Protein AF-A0A7I9WUH5-F1 (afdb_monomer_lite)

Sequence (1258 aa):
MVVGDHEMALTVVAGGPLITVEAGHSVYRIVRGDGGLVRAESQCVVAKVLVSVGDEVRPGEVLLIAEAMKMESSVVAPAAGRITEIVCPAGTLVGAGDPIIRMEALDQAAAGVATQLSFTDLAAHQPDSADTDRDTLVRLILGQDLDDDAAAKAIARIDALPFDAGLQVLRAAADRMALFADHDDADTGTKRRSPRPDLLLLALRSPDRLDELAPGHFPAQIRSVLAYYGVTEVSQSPELTDALYHVWRAESRMDRVAQVSALVLQSWLEPDHDTVDSTELVEVVDAVITAAELGYPGVADLGRAVRHRLVEHPAIRELRSADERYAATLLAGEQADVTGLLHLPAPLDRWLAAHAVDQGPEAVAALEALLRRTHRHHALGRCAALPLTGITGVTSTRRDNGNTVVMVAVAGTADRLGDVLSAAAGSVETTGVVDIDVFVGGNGAPDATALESTIRRVFTDVAGRCDHLTLVITWWEGGRFTGAPRHLTVTGSHGDLAVATRHGGMHPAAAERLELWRFDNFALSGLPAPDGVHLLHATARENRNDQRLIAILEVFDLDPAHLTGQLSEAAIAIRQARAALPDPSVSLSNRIVIHAEPTWTLTDSELQKLIAELLPLTRGLGLEKVIGRVVTHDPDTGERSDEVLHITTPARVGVMVGRTKPSHNTIRPMSEYRRRVVTLQRRGLVYPYEIVELLVGTGATHTELPVGDFVEYDFTDEGFAAVERPRGQNTARVVTGVIDSRPAGSTATIRRVLIMNEPSRDLASLAEPECRRIIAALDLAAELGIPAEWYAVSSGARIAMDSGTENLDATAAVLRRIIEFTQAGGEINVVVVGVNVGAQSYFDAEATMLMHTSGVLIMVGRSAMVLTGKQALEFSGGVAAEDNTGIGGYARIAGPNGQAQFWVADVESACAVLFRHYESSLPHGAWRPTTDPVDRDITPYPHRNSGNGTAFATVGEIFSAAHNPDRKRPFDIRSVLSAVRDQDAPPLERWTAWQDAENVVAWDTRLGGFAVSLVGIESRNLRRRLPRPANGPDSWTAGTLFPQSSKKLARVINGASGRRPLVILANLSGFDGSPESMSKLQLEYGAEIGRAIVNYRGPIVFTVISRYHGGAYVVFSKALNPHLEVAAVEGSRASVIGGAPAAAVVFTREVRARVKQHPAVLELQSRLTAAPADEQPVLTHQLHELTAAVTTEVQAAVAQEFDDIHTVERALEVGSIDHIVTPTDLRPYLIGAVSRGLENTSTMTGTEYPLTEGLRHA

InterPro domains:
  IPR000089 Biotin/lipoyl attachment [PF00364] (42-103)
  IPR000089 Biotin/lipoyl attachment [PS50968] (29-104)
  IPR011053 Single hybrid motif [SSF51230] (29-104)
  IPR011763 Acetyl-coenzyme A carboxyltransferase, C-terminal [PS50989] (933-1240)
  IPR029045 ClpP/crotonase-like domain superfamily [SSF52096] (684-906)
  IPR029045 ClpP/crotonase-like domain superfamily [SSF52096] (931-1238)
  IPR034733 Acetyl-coenzyme A carboxylase carboxyl transferase subunit beta [PF01039] (767-1230)
  IPR051047 Acyl-CoA Carboxylase Beta Subunit [PTHR43842] (709-1233)

Radius of gyration: 40.49 Å; chains: 1; bounding box: 134×78×103 Å

Secondary structure (DSSP, 8-state):
-EETTEE--EEEEEETTEEEEEETTEEEEEE----SEEE-SSSEEEEEE---TT-EE-TT-EEEEEEETTEEEEEE-SSSEEEEEE-S-TT-EE-TT-EEEEEEES------------GGGG---PPP-HHHHHHHHHHHHTT----HHHHHHHHHTGGGS-HHHHHHHHHHHHHHHHHTS-EEETTTTEEE---HHHHHHHHHH-GGGHHHHS-TTHHHHHHHHHHTTT--S-SS-HHHHHHHHHHHHGGGGHHHHHHHHHHHHHHTTSGGGS----TTHHHHHHHHHHHHTTT-HHHHHHHHHHHIIIIIHHHHHHHHHHHHHHHHHHHSSSS--HHHHHS-SS--HHHHHHHHTS-SHHHHHHHHHHHHHHTTTS-B---EE---SSSEEEEEEEEETTEEEEEEEEEEEGGGHHHHHHHHHHT---SSEEEEEEEEESS----HHHHHHHHHHHHHHHHHHSSEEEEEEEEEESSTTTPEEEEEEEEEETTEEEEE-TTTT--HHHHHHTTGGGGTTEEEEEE---TTEEEEEEEESS-TT-EEEEEEEEES---HHHHHHHHHHHHHHHHHHHHTSS-TTSB-SEEEEEEEEEE----HHHHHHHHHHHHHHHTTS-EEEEEEEEEEE-TTT--EEEEEEEEE--TTT--EEEEE----SPPPPPPHHHHHHHHHHHTT---HHHHHHHHHT-TTS---SPPEEEEEEEEETTEEEE----TT--SSSEEEEEEEE--TT----EEEEEEEE-TTTTTS-B-HHHHHHHHHHHHHHHHHT--EEEEEEE--B--BTTB-HHHHHHHHHHHHHHHHHHHTT--EEEEEEEEEETHHHHHHHHHHTSTT----EEEETT-EEESS-HHHHHHTT----SSHHHHHBIIIIITTTTS-SEEESSHHHHHHHHHHHHHHHSSTT-B---SS-TT--STTSBP---SS----SBHHHHT-TTT-TTS-S---HHHHHHHHS-TTS--EES-TT-TT-TTEEEEEEEETTEEEEEEEE--SPEEPPSS--TTS-SEE-TTEE-HHHHHHHHHHHHHHTTTS-EEEEEEE-EE--SHHHHHTTHHHHHHHHHHHHHH--S-EEEEEEEEEEHHHHTTS-TTT-TTEEEEEETT-EEESS-HHHIIIIISHHHHHHHHHT-HHHHHHHHHHHHS-TTTHHHHHHHHHHHHHHHHHHHHHHHHHHHHHHS-HHHHHHTTS-SEEE-TTTHHHHHHHHHHHHHHHHHHHHT-----TTHHHH-

Foldseek 3Di:
DDDPNDDWDWDWDCPDQWTWIDTPLDTDTRGNPCQQFQFAQFWWFFQAAPDDQFDWFAFQQFGTWTFFLNDIDTRGRNHTWGWHDQPHHGGDTHGHGHTGTGTHHPPDDDPDPDPPDDCVVVDDDDPDDLVQLLVLLLCLLLQHDDDPVSVVVSLVCLLVHDPVSLLVSLLSLLLLLQLQAFDQDPVPRDRFRPPSVQLLVCLAVPVVCSCVFDDPVNVVSVCVQLVSLVCNGSDHDPSSVVSSVSSVNSVVVNVVSLVSLLSNLVSLLDDPNQDDDDPCLVVSLVSQLVSCVPPPVSSNLSSLLSCCRHPVVVVLVVLLVVLLVVQVVQLPDPQRDLVVLLLGFHLCLLVLLQLLQDDDPSVLSSQVSNVCNLQVVWDKADKDWDPDDSKTKIWIWTDDPNDIEIEIEIGHALVCVLVRLLRQLVPDPAAEHYEYEYRHHDEDDHDPVVVVVSCLVRCLVVQLRYQKYWYKYWDWYDDPFQIDIFIWIWIGHNSDIDTDPQQQRDDPSVCVLLVVVLLVQWDWHWDRFTRQWTWIWTAGPVHRLQIEIEIEGEGSDPDLSSVLSRLLRSLSRLSVVLVPDPDSLSHQAYEYEYEYPDADPDDPVSVVVSCVVCVSSNPPSNHAWYKYFHWYADPVPRDIATKIWIWGQQPPPGIDIDIDHDDPHRDDGQDPLNVLQSSQVVVLFHAPVVLVCQQQVPPVDDALFFHWDKWWWAQDPVGTGTDDDDPPPDPAQWTKTWIWTDHPPDPDTQIEIEIEGGCSPQFRAAALRSLVVLLVSLVVCVVVVHAYEYADIYPYHDDDPPDDCNSVVSLVVSLVSLLVQLVVVHAYAYEQSAEAEASRLSSLCSRQPDLQHQYAYEYEALYFYYHDFQVRCSNSSHDHDPGRCCHGNCNNPCLQAQVHFYYDHDPSVVSVLVVLVCLLQPAEFQFDDAPAALLFFLFQQAFDPDPPFDPDGGPVLCVDCVNQVQLQGFGAFVSVLCSQFGVVKDWDWTSCRHAPQNQKTWTFIHALRFTETEIEGGRDWAQHRPDDDPQDDRTRHGQEDAQSNLQVLLSSLSSCARGHEYEYAGPHQAYDPTPVRVVSVSVVSLVSLLVSQLRGHFAYEYEHEAEAEQRNLNSQFCVSDVRYAYEYEPSHFYYPHALLCCLVPVVVVVLVVVLCVDPVLVVLVVVLVVDDPVCNVVSVVVSVVSSVVSSVVSSVVSRVVRRVCGGVVVCCVVVRHPYYDYSSCVSSVVLVSNLVRSVVSCVVPVHDDPSPPSVVRD

Organism: NCBI:txid182220

Structure (mmCIF, N/CA/C/O backbone):
data_AF-A0A7I9WUH5-F1
#
_entry.id   AF-A0A7I9WUH5-F1
#
loop_
_atom_site.group_PDB
_atom_site.id
_atom_site.type_symbol
_atom_site.label_atom_id
_atom_site.label_alt_id
_atom_site.label_comp_id
_atom_site.label_asym_id
_atom_site.label_entity_id
_atom_site.label_seq_id
_atom_site.pdbx_PDB_ins_code
_atom_site.Cartn_x
_atom_site.Cartn_y
_atom_site.Cartn_z
_atom_site.occupancy
_atom_site.B_iso_or_equiv
_atom_site.auth_seq_id
_atom_site.auth_comp_id
_atom_site.auth_asym_id
_atom_site.auth_atom_id
_atom_site.pdbx_PDB_model_num
ATOM 1 N N . MET A 1 1 ? 34.876 -1.806 38.752 1.00 54.66 1 MET A N 1
ATOM 2 C CA . MET A 1 1 ? 36.238 -2.321 39.032 1.00 54.66 1 MET A CA 1
ATOM 3 C C . MET A 1 1 ? 37.199 -1.143 39.081 1.00 54.66 1 MET A C 1
ATOM 5 O O . MET A 1 1 ? 37.068 -0.260 38.247 1.00 54.66 1 MET A O 1
ATOM 9 N N . VAL A 1 2 ? 38.143 -1.113 40.024 1.00 51.56 2 VAL A N 1
ATOM 10 C CA . VAL A 1 2 ? 39.192 -0.076 40.079 1.00 51.56 2 VAL A CA 1
ATOM 11 C C . VAL A 1 2 ? 40.498 -0.682 39.572 1.00 51.56 2 VAL A C 1
ATOM 13 O O . VAL A 1 2 ? 40.946 -1.695 40.110 1.00 51.56 2 VAL A O 1
ATOM 16 N N . VAL A 1 3 ? 41.094 -0.092 38.533 1.00 51.62 3 VAL A N 1
ATOM 17 C CA . VAL A 1 3 ? 42.412 -0.489 38.007 1.00 51.62 3 VAL A CA 1
ATOM 18 C C . VAL A 1 3 ? 43.337 0.722 38.080 1.00 51.62 3 VAL A C 1
ATOM 20 O O . VAL A 1 3 ? 43.193 1.667 37.308 1.00 51.62 3 VAL A O 1
ATOM 23 N N . GLY A 1 4 ? 44.283 0.711 39.022 1.00 66.88 4 GLY A N 1
ATOM 24 C CA . GLY A 1 4 ? 45.087 1.901 39.327 1.00 66.88 4 GLY A CA 1
ATOM 25 C C . GLY A 1 4 ? 44.221 3.009 39.939 1.00 66.88 4 GLY A C 1
ATOM 26 O O . GLY A 1 4 ? 43.481 2.737 40.878 1.00 66.88 4 GLY A O 1
ATOM 27 N N . ASP A 1 5 ? 44.289 4.222 39.380 1.00 48.88 5 ASP A N 1
ATOM 28 C CA . ASP A 1 5 ? 43.514 5.397 39.822 1.00 48.88 5 ASP A CA 1
ATOM 29 C C . ASP A 1 5 ? 42.201 5.600 39.029 1.00 48.88 5 ASP A C 1
ATOM 31 O O . ASP A 1 5 ? 41.544 6.633 39.158 1.00 48.88 5 ASP A O 1
ATOM 35 N N . HIS A 1 6 ? 41.810 4.636 38.185 1.00 47.44 6 HIS A N 1
ATOM 36 C CA . HIS A 1 6 ? 40.632 4.737 37.320 1.00 47.44 6 HIS A CA 1
ATOM 37 C C . HIS A 1 6 ? 39.526 3.763 37.743 1.00 47.44 6 HIS A C 1
ATOM 39 O O . HIS A 1 6 ? 39.733 2.547 37.820 1.00 47.44 6 HIS A O 1
ATOM 45 N N . GLU A 1 7 ? 38.327 4.301 37.969 1.00 56.72 7 GLU A N 1
ATOM 46 C CA . GLU A 1 7 ? 37.100 3.512 38.050 1.00 56.72 7 GLU A CA 1
ATOM 47 C C . GLU A 1 7 ? 36.633 3.131 36.643 1.00 56.72 7 GLU A C 1
ATOM 49 O O . GLU A 1 7 ? 36.433 3.983 35.781 1.00 56.72 7 GLU A O 1
ATOM 54 N N . MET A 1 8 ? 36.456 1.831 36.414 1.00 57.44 8 MET A N 1
ATOM 55 C CA . MET A 1 8 ? 35.936 1.278 35.168 1.00 57.44 8 MET A CA 1
ATOM 56 C C . MET A 1 8 ? 34.658 0.483 35.446 1.00 57.44 8 MET A C 1
ATOM 58 O O . MET A 1 8 ? 34.646 -0.438 36.278 1.00 57.44 8 MET A O 1
ATOM 62 N N . ALA A 1 9 ? 33.587 0.829 34.731 1.00 59.41 9 ALA A N 1
ATOM 63 C CA . ALA A 1 9 ? 32.375 0.023 34.671 1.00 59.41 9 ALA A CA 1
ATOM 64 C C . ALA A 1 9 ? 32.670 -1.283 33.922 1.00 59.41 9 ALA A C 1
ATOM 66 O O . ALA A 1 9 ? 33.422 -1.297 32.944 1.00 59.41 9 ALA A O 1
ATOM 67 N N . LEU A 1 10 ? 32.123 -2.384 34.431 1.00 60.62 10 LEU A N 1
ATOM 68 C CA . LEU A 1 10 ? 32.412 -3.725 33.944 1.00 60.62 10 LEU A CA 1
ATOM 69 C C . LEU A 1 10 ? 31.088 -4.466 33.776 1.00 60.62 10 LEU A C 1
ATOM 71 O O . LEU A 1 10 ? 30.422 -4.751 34.772 1.00 60.62 10 LEU A O 1
ATOM 75 N N . THR A 1 11 ? 30.695 -4.738 32.533 1.00 61.84 11 THR A N 1
ATOM 76 C CA . THR A 1 11 ? 29.447 -5.449 32.222 1.00 61.84 11 THR A CA 1
ATOM 77 C C . THR A 1 11 ? 29.788 -6.895 31.899 1.00 61.84 11 THR A C 1
ATOM 79 O O . THR A 1 11 ? 30.547 -7.171 30.971 1.00 61.84 11 THR A O 1
ATOM 82 N N . VAL A 1 12 ? 29.251 -7.835 32.676 1.00 61.47 12 VAL A N 1
ATOM 83 C CA . VAL A 1 12 ? 29.477 -9.271 32.474 1.00 61.47 12 VAL A CA 1
ATOM 84 C C . VAL A 1 12 ? 28.164 -9.915 32.060 1.00 61.47 12 VAL A C 1
ATOM 86 O O . VAL A 1 12 ? 27.266 -10.076 32.879 1.00 61.47 12 VAL A O 1
ATOM 89 N N . VAL A 1 13 ? 28.061 -10.306 30.792 1.00 56.72 13 VAL A N 1
ATOM 90 C CA . VAL A 1 13 ? 26.895 -11.011 30.250 1.00 56.72 13 VAL A CA 1
ATOM 91 C C . VAL A 1 13 ? 27.239 -12.487 30.105 1.00 56.72 13 VAL A C 1
ATOM 93 O O . VAL A 1 13 ? 28.070 -12.879 29.279 1.00 56.72 13 VAL A O 1
ATOM 96 N N . ALA A 1 14 ? 26.600 -13.325 30.919 1.00 52.19 14 ALA A N 1
ATOM 97 C CA . ALA A 1 14 ? 26.744 -14.773 30.850 1.00 52.19 14 ALA A CA 1
ATOM 98 C C . ALA A 1 14 ? 25.722 -15.364 29.859 1.00 52.19 14 ALA A C 1
ATOM 100 O O . ALA A 1 14 ? 24.597 -15.686 30.223 1.00 52.19 14 ALA A O 1
ATOM 101 N N . GLY A 1 15 ? 26.124 -15.530 28.596 1.00 44.28 15 GLY A N 1
ATOM 102 C CA . GLY A 1 15 ? 25.321 -16.134 27.526 1.00 44.28 15 GLY A CA 1
ATOM 103 C C . GLY A 1 15 ? 25.673 -17.607 27.298 1.00 44.28 15 GLY A C 1
ATOM 104 O O . GLY A 1 15 ? 26.230 -17.975 26.261 1.00 44.28 15 GLY A O 1
ATOM 105 N N . GLY A 1 16 ? 25.396 -18.472 28.275 1.00 55.44 16 GLY A N 1
ATOM 106 C CA . GLY A 1 16 ? 25.737 -19.897 28.189 1.00 55.44 16 GLY A CA 1
ATOM 107 C C . GLY A 1 16 ? 27.259 -20.144 28.235 1.00 55.44 16 GLY A C 1
ATOM 108 O O . GLY A 1 16 ? 27.885 -19.792 29.235 1.00 55.44 16 GLY A O 1
ATOM 109 N N . PRO A 1 17 ? 27.887 -20.783 27.221 1.00 45.41 17 PRO A N 1
ATOM 110 C CA . PRO A 1 17 ? 29.334 -21.008 27.214 1.00 45.41 17 PRO A CA 1
ATOM 111 C C . PRO A 1 17 ? 30.126 -19.728 26.924 1.00 45.41 17 PRO A C 1
ATOM 113 O O . PRO A 1 17 ? 31.310 -19.676 27.220 1.00 45.41 17 PRO A O 1
ATOM 116 N N . LEU A 1 18 ? 29.506 -18.685 26.374 1.00 47.16 18 LEU A N 1
ATOM 117 C CA . LEU A 1 18 ? 30.168 -17.412 26.123 1.00 47.16 18 LEU A CA 1
ATOM 118 C C . LEU A 1 18 ? 29.898 -16.463 27.294 1.00 47.16 18 LEU A C 1
ATOM 120 O O . LEU A 1 18 ? 28.767 -16.031 27.504 1.00 47.16 18 LEU A O 1
ATOM 124 N N . ILE A 1 19 ? 30.940 -16.115 28.040 1.00 63.78 19 ILE A N 1
ATOM 125 C CA . ILE A 1 19 ? 30.912 -14.986 28.967 1.00 63.78 19 ILE A CA 1
ATOM 126 C C . ILE A 1 19 ? 31.493 -13.796 28.214 1.00 63.78 19 ILE A C 1
ATOM 128 O O . ILE A 1 19 ? 32.671 -13.789 27.856 1.00 63.78 19 ILE A O 1
ATOM 132 N N . THR A 1 20 ? 30.662 -12.795 27.955 1.00 61.69 20 THR A N 1
ATOM 133 C CA . THR A 1 20 ? 31.127 -11.531 27.386 1.00 61.69 20 THR A CA 1
ATOM 134 C C . THR A 1 20 ? 31.393 -10.573 28.532 1.00 61.69 20 THR A C 1
ATOM 136 O O . THR A 1 20 ? 30.508 -10.313 29.342 1.00 61.69 20 THR A O 1
ATOM 139 N N . VAL A 1 21 ? 32.630 -10.101 28.624 1.00 68.50 21 VAL A N 1
ATOM 140 C CA . VAL A 1 21 ? 33.091 -9.159 29.637 1.00 68.50 21 VAL A CA 1
ATOM 141 C C . VAL A 1 21 ? 33.465 -7.870 28.925 1.00 68.50 21 VAL A C 1
ATOM 143 O O . VAL A 1 21 ? 34.431 -7.829 28.168 1.00 68.50 21 VAL A O 1
ATOM 146 N N . GLU A 1 22 ? 32.693 -6.823 29.152 1.00 63.91 22 GLU A N 1
ATOM 147 C CA . GLU A 1 22 ? 32.955 -5.486 28.640 1.00 63.91 22 GLU A CA 1
ATOM 148 C C . GLU A 1 22 ? 33.648 -4.666 29.729 1.00 63.91 22 GLU A C 1
ATOM 150 O O . GLU A 1 22 ? 33.147 -4.570 30.851 1.00 63.91 22 GLU A O 1
ATOM 155 N N . ALA A 1 23 ? 34.815 -4.103 29.416 1.00 67.81 23 ALA A N 1
ATOM 156 C CA . ALA A 1 23 ? 35.558 -3.222 30.311 1.00 67.81 23 ALA A CA 1
ATOM 157 C C . ALA A 1 23 ? 36.027 -1.987 29.527 1.00 67.81 23 ALA A C 1
ATOM 159 O O . ALA A 1 23 ? 36.982 -2.059 28.749 1.00 67.81 23 ALA A O 1
ATOM 160 N N . GLY A 1 24 ? 35.348 -0.851 29.715 1.00 68.88 24 GLY A N 1
ATOM 161 C CA . GLY A 1 24 ? 35.562 0.339 28.881 1.00 68.88 24 GLY A CA 1
ATOM 162 C C . GLY A 1 24 ? 35.265 0.047 27.402 1.00 68.88 24 GLY A C 1
ATOM 163 O O . GLY A 1 24 ? 34.221 -0.506 27.092 1.00 68.88 24 GLY A O 1
ATOM 164 N N . HIS A 1 25 ? 36.202 0.356 26.499 1.00 49.56 25 HIS A N 1
ATOM 165 C CA . HIS A 1 25 ? 36.072 0.142 25.042 1.00 49.56 25 HIS A CA 1
ATOM 166 C C . HIS A 1 25 ? 36.526 -1.251 24.560 1.00 49.56 25 HIS A C 1
ATOM 168 O O . HIS A 1 25 ? 36.780 -1.458 23.375 1.00 49.56 25 HIS A O 1
ATOM 174 N N . SER A 1 26 ? 36.746 -2.201 25.473 1.00 51.88 26 SER A N 1
ATOM 175 C CA . SER A 1 26 ? 37.268 -3.532 25.142 1.00 51.88 26 SER A CA 1
ATOM 176 C C . SER A 1 26 ? 36.263 -4.618 25.500 1.00 51.88 26 SER A C 1
ATOM 178 O O . SER A 1 26 ? 35.879 -4.775 26.659 1.00 51.88 26 SER A O 1
ATOM 180 N N . VAL A 1 27 ? 35.874 -5.399 24.490 1.00 53.94 27 VAL A N 1
ATOM 181 C CA . VAL A 1 27 ? 35.006 -6.568 24.648 1.00 53.94 27 VAL A CA 1
ATOM 182 C C . VAL A 1 27 ? 35.868 -7.820 24.713 1.00 53.94 27 VAL A C 1
ATOM 184 O O . VAL A 1 27 ? 36.465 -8.249 23.724 1.00 53.94 27 VAL A O 1
ATOM 187 N N . TYR A 1 28 ? 35.896 -8.445 25.881 1.00 62.16 28 TYR A N 1
ATOM 188 C CA . TYR A 1 28 ? 36.542 -9.727 26.094 1.00 62.16 28 TYR A CA 1
ATOM 189 C C . TYR A 1 28 ? 35.503 -10.835 25.976 1.00 62.16 28 TYR A C 1
ATOM 191 O O . TYR A 1 28 ? 34.561 -10.936 26.760 1.00 62.16 28 TYR A O 1
ATOM 199 N N . ARG A 1 29 ? 35.678 -11.697 24.978 1.00 57.31 29 ARG A N 1
ATOM 200 C CA . ARG A 1 29 ? 34.867 -12.903 24.806 1.00 57.31 29 ARG A CA 1
ATOM 201 C C . ARG A 1 29 ? 35.571 -14.067 25.480 1.00 57.31 29 ARG A C 1
ATOM 203 O O . ARG A 1 29 ? 36.516 -14.630 24.934 1.00 57.31 29 ARG A O 1
ATOM 210 N N . ILE A 1 30 ? 35.113 -14.417 26.672 1.00 60.00 30 ILE A N 1
ATOM 211 C CA . ILE A 1 30 ? 35.588 -15.583 27.405 1.00 60.00 30 ILE A CA 1
ATOM 212 C C . ILE A 1 30 ? 34.677 -16.748 27.032 1.00 60.00 30 ILE A C 1
ATOM 214 O O . ILE A 1 30 ? 33.579 -16.907 27.560 1.00 60.00 30 ILE A O 1
ATOM 218 N N . VAL A 1 31 ? 35.130 -17.568 26.091 1.00 50.91 31 VAL A N 1
ATOM 219 C CA . VAL A 1 31 ? 34.453 -18.821 25.760 1.00 50.91 31 VAL A CA 1
ATOM 220 C C . VAL A 1 31 ? 34.850 -19.846 26.822 1.00 50.91 31 VAL A C 1
ATOM 222 O O . VAL A 1 31 ? 36.009 -20.254 26.896 1.00 50.91 31 VAL A O 1
ATOM 225 N N . ARG A 1 32 ? 33.906 -20.271 27.667 1.00 55.53 32 ARG A N 1
ATOM 226 C CA . ARG A 1 32 ? 34.007 -21.553 28.371 1.00 55.53 32 ARG A CA 1
ATOM 227 C C . ARG A 1 32 ? 34.151 -22.602 27.276 1.00 55.53 32 ARG A C 1
ATOM 229 O O . ARG A 1 32 ? 33.220 -22.751 26.488 1.00 55.53 32 ARG A O 1
ATOM 236 N N . GLY A 1 33 ? 35.321 -23.244 27.195 1.00 50.28 33 GLY A N 1
ATOM 237 C CA . GLY A 1 33 ? 35.629 -24.228 26.153 1.00 50.28 33 GLY A CA 1
ATOM 238 C C . GLY A 1 33 ? 34.438 -25.152 25.920 1.00 50.28 33 GLY A C 1
ATOM 239 O O . GLY A 1 33 ? 33.832 -25.576 26.905 1.00 50.28 33 GLY A O 1
ATOM 240 N N . ASP A 1 34 ? 34.078 -25.349 24.644 1.00 50.41 34 ASP A N 1
ATOM 241 C CA . ASP A 1 34 ? 32.833 -25.964 24.166 1.00 50.41 34 ASP A CA 1
ATOM 242 C C . ASP A 1 34 ? 32.363 -27.081 25.096 1.00 50.41 34 ASP A C 1
ATOM 244 O O . ASP A 1 34 ? 32.824 -28.215 24.985 1.00 50.41 34 ASP A O 1
ATOM 248 N N . GLY A 1 35 ? 31.474 -26.745 26.040 1.00 55.44 35 GLY A N 1
ATOM 249 C CA . GLY A 1 35 ? 30.970 -27.631 27.100 1.00 55.44 35 GLY A CA 1
ATOM 250 C C . GLY A 1 35 ? 30.028 -28.706 26.555 1.00 55.44 35 GLY A C 1
ATOM 251 O O . GLY A 1 35 ? 28.879 -28.797 26.984 1.00 55.44 35 GLY A O 1
ATOM 252 N N . GLY A 1 36 ? 30.513 -29.400 25.526 1.00 68.19 36 GLY A N 1
ATOM 253 C CA . GLY A 1 36 ? 29.871 -30.323 24.611 1.00 68.19 36 GLY A CA 1
ATOM 254 C C . GLY A 1 36 ? 28.529 -29.870 24.057 1.00 68.19 36 GLY A C 1
ATOM 255 O O . GLY A 1 36 ? 27.652 -30.689 23.846 1.00 68.19 36 GLY A O 1
ATOM 256 N N . LEU A 1 37 ? 28.319 -28.581 23.799 1.00 79.69 37 LEU A N 1
ATOM 257 C CA . LEU A 1 37 ? 27.073 -28.121 23.185 1.00 79.69 37 LEU A CA 1
ATOM 258 C C . LEU A 1 37 ? 27.170 -28.189 21.654 1.00 79.69 37 LEU A C 1
ATOM 260 O O . LEU A 1 37 ? 27.906 -27.418 21.042 1.00 79.69 37 LEU A O 1
ATOM 264 N N . VAL A 1 38 ? 26.408 -29.087 21.038 1.00 82.69 38 VAL A N 1
ATOM 265 C CA . VAL A 1 38 ? 26.202 -29.163 19.588 1.00 82.69 38 VAL A CA 1
ATOM 266 C C . VAL A 1 38 ? 25.119 -28.160 19.201 1.00 82.69 38 VAL A C 1
ATOM 268 O O . VAL A 1 38 ? 24.064 -28.097 19.840 1.00 82.69 38 VAL A O 1
ATOM 271 N N . ARG A 1 39 ? 25.389 -27.361 18.167 1.00 82.94 39 ARG A N 1
ATOM 272 C CA . ARG A 1 39 ? 24.523 -26.275 17.686 1.00 82.94 39 ARG A CA 1
ATOM 273 C C . ARG A 1 39 ? 24.077 -26.526 16.250 1.00 82.94 39 ARG A C 1
ATOM 275 O O . ARG A 1 39 ? 24.781 -27.201 15.502 1.00 82.94 39 ARG A O 1
ATOM 282 N N . ALA A 1 40 ? 22.931 -25.977 15.867 1.00 79.62 40 ALA A N 1
ATOM 283 C CA . ALA A 1 40 ? 22.470 -26.011 14.484 1.00 79.62 40 ALA A CA 1
ATOM 284 C C . ALA A 1 40 ? 23.365 -25.125 13.598 1.00 79.62 40 ALA A C 1
ATOM 286 O O . ALA A 1 40 ? 23.640 -23.978 13.941 1.00 79.62 40 ALA A O 1
ATOM 287 N N . GLU A 1 41 ? 23.821 -25.630 12.450 1.00 73.75 41 GLU A N 1
ATOM 288 C CA . GLU A 1 41 ? 24.669 -24.857 11.522 1.00 73.75 41 GLU A CA 1
ATOM 289 C C . GLU A 1 41 ? 23.876 -23.802 10.735 1.00 73.75 41 GLU A C 1
ATOM 291 O O . GLU A 1 41 ? 24.413 -22.774 10.326 1.00 73.75 41 GLU A O 1
ATOM 296 N N . SER A 1 42 ? 22.585 -24.053 10.527 1.00 71.44 42 SER A N 1
ATOM 297 C CA . SER A 1 42 ? 21.661 -23.186 9.799 1.00 71.44 42 SER A CA 1
ATOM 298 C C . SER A 1 42 ? 20.252 -23.312 10.379 1.00 71.44 42 SER A C 1
ATOM 300 O O . SER A 1 42 ? 19.988 -24.196 11.197 1.00 71.44 42 SER A O 1
ATOM 302 N N . GLN A 1 43 ? 19.349 -22.417 9.974 1.00 79.19 43 GLN A N 1
ATOM 303 C CA . GLN A 1 43 ? 17.951 -22.497 10.380 1.00 79.19 43 GLN A CA 1
ATOM 304 C C . GLN A 1 43 ? 17.299 -23.749 9.779 1.00 79.19 43 GLN A C 1
ATOM 306 O O . GLN A 1 43 ? 17.317 -23.936 8.563 1.00 79.19 43 GLN A O 1
ATOM 311 N N . CYS A 1 44 ? 16.733 -24.608 10.622 1.00 80.56 44 CYS A N 1
ATOM 312 C CA . CYS A 1 44 ? 16.182 -25.899 10.211 1.00 80.56 44 CYS A CA 1
ATOM 313 C C . CYS A 1 44 ? 15.119 -26.399 11.197 1.00 80.56 44 CYS A C 1
ATOM 315 O O . CYS A 1 44 ? 15.011 -25.910 12.320 1.00 80.56 44 CYS A O 1
ATOM 317 N N . VAL A 1 45 ? 14.329 -27.389 10.788 1.00 85.31 45 VAL A N 1
ATOM 318 C CA . VAL A 1 45 ? 13.455 -28.153 11.684 1.00 85.31 45 VAL A CA 1
ATOM 319 C C . VAL A 1 45 ? 14.178 -29.429 12.094 1.00 85.31 45 VAL A C 1
ATOM 321 O O . VAL A 1 45 ? 14.707 -30.143 11.247 1.00 85.31 45 VAL A O 1
ATOM 324 N N . VAL A 1 46 ? 14.190 -29.765 13.382 1.00 88.50 46 VAL A N 1
ATOM 325 C CA . VAL A 1 46 ? 14.703 -31.065 13.840 1.00 88.50 46 VAL A CA 1
ATOM 326 C C . VAL A 1 46 ? 13.732 -32.153 13.374 1.00 88.50 46 VAL A C 1
ATOM 328 O O . VAL A 1 46 ? 12.723 -32.399 14.023 1.00 88.50 46 VAL A O 1
ATOM 331 N N . ALA A 1 47 ? 13.995 -32.809 12.247 1.00 85.88 47 ALA A N 1
ATOM 332 C CA . ALA A 1 47 ? 13.111 -33.834 11.691 1.00 85.88 47 ALA A CA 1
ATOM 333 C C . ALA A 1 47 ? 13.062 -35.078 12.586 1.00 85.88 47 ALA A C 1
ATOM 335 O O . ALA A 1 47 ? 11.996 -35.639 12.852 1.00 85.88 47 ALA A O 1
ATOM 336 N N . LYS A 1 48 ? 14.225 -35.505 13.088 1.00 91.44 48 LYS A N 1
ATOM 337 C CA . LYS A 1 48 ? 14.333 -36.687 13.945 1.00 91.44 48 LYS A CA 1
ATOM 338 C C . LYS A 1 48 ? 15.577 -36.631 14.811 1.00 91.44 48 LYS A C 1
ATOM 340 O O . LYS A 1 48 ? 16.659 -36.378 14.303 1.00 91.44 48 LYS A O 1
ATOM 345 N N . VAL A 1 49 ? 15.451 -36.971 16.087 1.00 92.62 49 VAL A N 1
ATOM 346 C CA . VAL A 1 49 ? 16.607 -37.202 16.963 1.00 92.62 49 VAL A CA 1
ATOM 347 C C . VAL A 1 49 ? 16.943 -38.696 16.948 1.00 92.62 49 VAL A C 1
ATOM 349 O O . VAL A 1 49 ? 16.041 -39.526 17.071 1.00 92.62 49 VAL A O 1
ATOM 352 N N . LEU A 1 50 ? 18.212 -39.044 16.715 1.00 92.25 50 LEU A N 1
ATOM 353 C CA . LEU A 1 50 ? 18.680 -40.432 16.574 1.00 92.25 50 LEU A CA 1
ATOM 354 C C . LEU A 1 50 ? 19.386 -40.972 17.825 1.00 92.25 50 LEU A C 1
ATOM 356 O O . LEU A 1 50 ? 19.626 -42.173 17.900 1.00 92.25 50 LEU A O 1
ATOM 360 N N . VAL A 1 51 ? 19.677 -40.106 18.796 1.00 91.50 51 VAL A N 1
ATOM 361 C CA . VAL A 1 51 ? 20.343 -40.439 20.063 1.00 91.50 51 VAL A CA 1
ATOM 362 C C . VAL A 1 51 ? 19.432 -40.163 21.259 1.00 91.50 51 VAL A C 1
ATOM 364 O O . VAL A 1 51 ? 18.492 -39.375 21.169 1.00 91.50 51 VAL A O 1
ATOM 367 N N . SER A 1 52 ? 19.715 -40.799 22.390 1.00 91.19 52 SER A N 1
ATOM 368 C CA . SER A 1 52 ? 19.041 -40.601 23.675 1.00 91.19 52 SER A CA 1
ATOM 369 C C . SER A 1 52 ? 19.998 -40.021 24.717 1.00 91.19 52 SER A C 1
ATOM 371 O O . SER A 1 52 ? 21.215 -40.181 24.637 1.00 91.19 52 SER A O 1
ATOM 373 N N . VAL A 1 53 ? 19.449 -39.355 25.737 1.00 90.56 53 VAL A N 1
ATOM 374 C CA . VAL A 1 53 ? 20.244 -38.922 26.896 1.00 90.56 53 VAL A CA 1
ATOM 375 C C . VAL A 1 53 ? 20.869 -40.149 27.566 1.00 90.56 53 VAL A C 1
ATOM 377 O O . VAL A 1 53 ? 20.167 -41.097 27.913 1.00 90.56 53 VAL A O 1
ATOM 380 N N . GLY A 1 54 ? 22.187 -40.117 27.753 1.00 86.25 54 GLY A N 1
ATOM 381 C CA . GLY A 1 54 ? 23.001 -41.208 28.286 1.00 86.25 54 GLY A CA 1
ATOM 382 C C . GLY A 1 54 ? 23.830 -41.959 27.238 1.00 86.25 54 GLY A C 1
ATOM 383 O O . GLY A 1 54 ? 24.796 -42.621 27.635 1.00 86.25 54 GLY A O 1
ATOM 384 N N . ASP A 1 55 ? 23.514 -41.825 25.945 1.00 89.62 55 ASP A N 1
ATOM 385 C CA . ASP A 1 55 ? 24.213 -42.518 24.855 1.00 89.62 55 ASP A CA 1
ATOM 386 C C . ASP A 1 55 ? 25.647 -42.004 24.685 1.00 89.62 55 ASP A C 1
ATOM 388 O O . ASP A 1 55 ? 25.903 -40.804 24.764 1.00 89.62 55 ASP A O 1
ATOM 392 N N . GLU A 1 56 ? 26.594 -42.908 24.435 1.00 90.44 56 GLU A N 1
ATOM 393 C CA . GLU A 1 56 ? 27.963 -42.558 24.046 1.00 90.44 56 GLU A CA 1
ATOM 394 C C . GLU A 1 56 ? 28.070 -42.525 22.522 1.00 90.44 56 GLU A C 1
ATOM 396 O O . GLU A 1 56 ? 27.736 -43.503 21.858 1.00 90.44 56 GLU A O 1
ATOM 401 N N . VAL A 1 57 ? 28.563 -41.414 21.981 1.00 89.44 57 VAL A N 1
ATOM 402 C CA . VAL A 1 57 ? 28.671 -41.160 20.541 1.00 89.44 57 VAL A CA 1
ATOM 403 C C . VAL A 1 57 ? 30.122 -40.943 20.130 1.00 89.44 57 VAL A C 1
ATOM 405 O O . VAL A 1 57 ? 30.940 -40.436 20.907 1.00 89.44 57 VAL A O 1
ATOM 408 N N . ARG A 1 58 ? 30.461 -41.322 18.897 1.00 87.38 58 ARG A N 1
ATOM 409 C CA . ARG A 1 58 ? 31.790 -41.117 18.293 1.00 87.38 58 ARG A CA 1
ATOM 410 C C . ARG A 1 58 ? 31.796 -39.912 17.349 1.00 87.38 58 ARG A C 1
ATOM 412 O O . ARG A 1 58 ? 30.762 -39.616 16.762 1.00 87.38 58 ARG A O 1
ATOM 419 N N . PRO A 1 59 ? 32.952 -39.259 17.112 1.00 84.62 59 PRO A N 1
ATOM 420 C CA . PRO A 1 59 ? 33.043 -38.192 16.120 1.00 84.62 59 PRO A CA 1
ATOM 421 C C . PRO A 1 59 ? 32.524 -38.668 14.754 1.00 84.62 59 PRO A C 1
ATOM 423 O O . PRO A 1 59 ? 32.916 -39.737 14.282 1.00 84.62 59 PRO A O 1
ATOM 426 N N . GLY A 1 60 ? 31.647 -37.886 14.128 1.00 83.25 60 GLY A N 1
ATOM 427 C CA . GLY A 1 60 ? 31.000 -38.226 12.859 1.00 83.25 60 GLY A CA 1
ATOM 428 C C . GLY A 1 60 ? 29.745 -39.103 12.976 1.00 83.25 60 GLY A C 1
ATOM 429 O O . GLY A 1 60 ? 29.075 -39.319 11.968 1.00 83.25 60 GLY A O 1
ATOM 430 N N . GLU A 1 61 ? 29.393 -39.593 14.167 1.00 90.38 61 GLU A N 1
ATOM 431 C CA . GLU A 1 61 ? 28.145 -40.328 14.397 1.00 90.38 61 GLU A CA 1
ATOM 432 C C . GLU A 1 61 ? 26.942 -39.381 14.342 1.00 90.38 61 GLU A C 1
ATOM 434 O O . GLU A 1 61 ? 26.985 -38.280 14.891 1.00 90.38 61 GLU A O 1
ATOM 439 N N . VAL A 1 62 ? 25.875 -39.783 13.646 1.00 91.62 6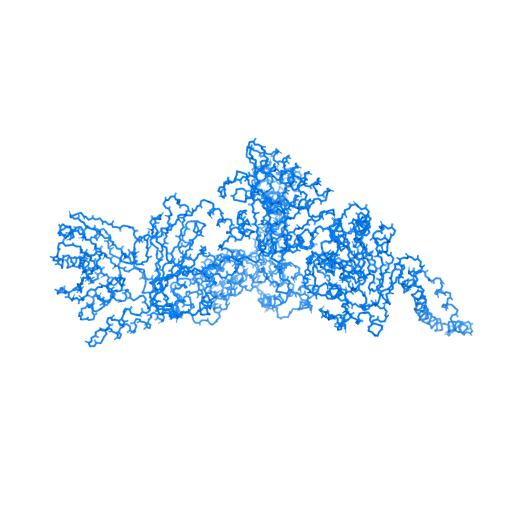2 VAL A N 1
ATOM 440 C CA . VAL A 1 62 ? 24.711 -38.918 13.425 1.00 91.62 62 VAL A CA 1
ATOM 441 C C . VAL A 1 62 ? 23.895 -38.806 14.706 1.00 91.62 62 VAL A C 1
ATOM 443 O O . VAL A 1 62 ? 23.364 -39.793 15.207 1.00 91.62 62 VAL A O 1
ATOM 446 N N . LEU A 1 63 ? 23.755 -37.582 15.200 1.00 91.81 63 LEU A N 1
ATOM 447 C CA . LEU A 1 63 ? 22.993 -37.268 16.400 1.00 91.81 63 LEU A CA 1
ATOM 448 C C . LEU A 1 63 ? 21.513 -37.055 16.089 1.00 91.81 63 LEU A C 1
ATOM 450 O O . LEU A 1 63 ? 20.634 -37.565 16.783 1.00 91.81 63 LEU A O 1
ATOM 454 N N . LEU A 1 64 ? 21.230 -36.283 15.042 1.00 92.81 64 LEU A N 1
ATOM 455 C CA . LEU A 1 64 ? 19.879 -35.975 14.592 1.00 92.81 64 LEU A CA 1
ATOM 456 C C . LEU A 1 64 ? 19.859 -35.659 13.095 1.00 92.81 64 LEU A C 1
ATOM 458 O O . LEU A 1 64 ? 20.891 -35.370 12.486 1.00 92.81 64 LEU A O 1
ATOM 462 N N . ILE A 1 65 ? 18.665 -35.709 12.519 1.00 90.44 65 ILE A N 1
ATOM 463 C CA . ILE A 1 65 ? 18.361 -35.266 11.164 1.00 90.44 65 ILE A CA 1
ATOM 464 C C . ILE A 1 65 ? 17.658 -33.916 11.262 1.00 90.44 65 ILE A C 1
ATOM 466 O O . ILE A 1 65 ? 16.644 -33.787 11.952 1.00 90.44 65 ILE A O 1
ATOM 470 N N . ALA A 1 66 ? 18.207 -32.926 10.572 1.00 88.25 66 ALA A N 1
ATOM 471 C CA . ALA A 1 66 ? 17.662 -31.589 10.424 1.00 88.25 66 ALA A CA 1
ATOM 472 C C . ALA A 1 66 ? 17.111 -31.411 9.003 1.00 88.25 66 ALA A C 1
ATOM 474 O O . ALA A 1 66 ? 17.775 -31.769 8.033 1.00 88.25 66 ALA A O 1
ATOM 475 N N . GLU A 1 67 ? 15.919 -30.843 8.867 1.00 84.94 67 GLU A N 1
ATOM 476 C CA . GLU A 1 67 ? 15.289 -30.529 7.588 1.00 84.94 67 GLU A CA 1
ATOM 477 C C . GLU A 1 67 ? 15.331 -29.018 7.337 1.00 84.94 67 GLU A C 1
ATOM 479 O O . GLU A 1 67 ? 14.835 -28.223 8.137 1.00 84.94 67 GLU A O 1
ATOM 484 N N . ALA A 1 68 ? 15.912 -28.618 6.209 1.00 80.44 68 ALA A N 1
ATOM 485 C CA . ALA A 1 68 ? 15.900 -27.243 5.721 1.00 80.44 68 ALA A CA 1
ATOM 486 C C . ALA A 1 68 ? 15.685 -27.253 4.207 1.00 80.44 68 ALA A C 1
ATOM 488 O O . ALA A 1 68 ? 16.211 -28.111 3.501 1.00 80.44 68 ALA A O 1
ATOM 489 N N . MET A 1 69 ? 14.895 -26.313 3.685 1.00 75.75 69 MET A N 1
ATOM 490 C CA . MET A 1 69 ? 14.560 -26.222 2.257 1.00 75.75 69 MET A CA 1
ATOM 491 C C . MET A 1 69 ? 14.024 -27.546 1.670 1.00 75.75 69 MET A C 1
ATOM 493 O O . MET A 1 69 ? 14.286 -27.859 0.510 1.00 75.75 69 MET A O 1
ATOM 497 N N . LYS A 1 70 ? 13.253 -28.313 2.462 1.00 72.31 70 LYS A N 1
ATOM 498 C CA . LYS A 1 70 ? 12.724 -29.656 2.125 1.00 72.31 70 LYS A CA 1
ATOM 499 C C . LYS A 1 70 ? 13.797 -30.728 1.893 1.00 72.31 70 LYS A C 1
ATOM 501 O O . LYS A 1 70 ? 13.530 -31.743 1.251 1.00 72.31 70 LYS A O 1
ATOM 506 N N . MET A 1 71 ? 15.011 -30.492 2.377 1.00 80.50 71 MET A N 1
ATOM 507 C CA . MET A 1 71 ? 16.135 -31.411 2.285 1.00 80.50 71 MET A CA 1
ATOM 508 C C . MET A 1 71 ? 16.594 -31.793 3.689 1.00 80.50 71 MET A C 1
ATOM 510 O O . MET A 1 71 ? 16.749 -30.938 4.560 1.00 80.50 71 MET A O 1
ATOM 514 N N . GLU A 1 72 ? 16.833 -33.085 3.896 1.00 88.00 72 GLU A N 1
ATOM 515 C CA . GLU A 1 72 ? 17.396 -33.601 5.139 1.00 88.00 72 GLU A CA 1
ATOM 516 C C . GLU A 1 72 ? 18.924 -33.456 5.148 1.00 88.00 72 GLU A C 1
ATOM 518 O O . GLU A 1 72 ? 19.612 -33.731 4.163 1.00 88.00 72 GLU A O 1
ATOM 523 N N . SER A 1 73 ? 19.460 -33.056 6.295 1.00 86.25 73 SER A N 1
ATOM 524 C CA . SER A 1 73 ? 20.884 -32.964 6.594 1.00 86.25 73 SER A CA 1
ATOM 525 C C . SER A 1 73 ? 21.159 -33.650 7.930 1.00 86.25 73 SER A C 1
ATOM 527 O O . SER A 1 73 ? 20.359 -33.595 8.863 1.00 86.25 73 SER A O 1
ATOM 529 N N . SER A 1 74 ? 22.275 -34.367 8.012 1.00 89.88 74 SER A N 1
ATOM 530 C CA . SER A 1 74 ? 22.664 -35.082 9.228 1.00 89.88 74 SER A CA 1
ATOM 531 C C . SER A 1 74 ? 23.534 -34.184 10.094 1.00 89.88 74 SER A C 1
ATOM 533 O O . SER A 1 74 ? 24.604 -33.768 9.655 1.00 89.88 74 SER A O 1
ATOM 535 N N . VAL A 1 75 ? 23.111 -33.933 11.332 1.00 88.25 75 VAL A N 1
ATOM 536 C CA . VAL A 1 75 ? 23.977 -33.315 12.336 1.00 88.25 75 VAL A CA 1
ATOM 537 C C . VAL A 1 75 ? 24.764 -34.419 13.019 1.00 88.25 75 VAL A C 1
ATOM 539 O O . VAL A 1 75 ? 24.186 -35.333 13.610 1.00 88.25 75 VAL A O 1
ATOM 542 N N . VAL A 1 76 ? 26.087 -34.331 12.940 1.00 90.19 76 VAL A N 1
ATOM 543 C CA . VAL A 1 76 ? 27.005 -35.337 13.477 1.00 90.19 76 VAL A CA 1
ATOM 544 C C . VAL A 1 76 ? 27.692 -34.864 14.753 1.00 90.19 76 VAL A C 1
ATOM 546 O O . VAL A 1 76 ? 27.836 -33.667 14.998 1.00 90.19 76 VAL A O 1
ATOM 549 N N . ALA A 1 77 ? 28.143 -35.812 15.568 1.00 87.56 77 ALA A N 1
ATOM 550 C CA . ALA A 1 77 ? 28.923 -35.526 16.758 1.00 87.56 77 ALA A CA 1
ATOM 551 C C . ALA A 1 77 ? 30.287 -34.925 16.371 1.00 87.56 77 ALA A C 1
ATOM 553 O O . ALA A 1 77 ? 31.024 -35.548 15.601 1.00 87.56 77 ALA A O 1
ATOM 554 N N . PRO A 1 78 ? 30.673 -33.754 16.905 1.00 81.19 78 PRO A N 1
ATOM 555 C CA . PRO A 1 78 ? 31.973 -33.152 16.604 1.00 81.19 78 PRO A CA 1
ATOM 556 C C . PRO A 1 78 ? 33.135 -33.877 17.305 1.00 81.19 78 PRO A C 1
ATOM 558 O O . PRO A 1 78 ? 34.273 -33.810 16.847 1.00 81.19 78 PRO A O 1
ATOM 561 N N . ALA A 1 79 ? 32.860 -34.578 18.410 1.00 80.62 79 ALA A N 1
ATOM 562 C CA . ALA A 1 79 ? 33.841 -35.291 19.223 1.00 80.62 79 ALA A CA 1
ATOM 563 C C . ALA A 1 79 ? 33.212 -36.527 19.898 1.00 80.62 79 ALA A C 1
ATOM 565 O O . ALA A 1 79 ? 31.996 -36.707 19.860 1.00 80.62 79 ALA A O 1
ATOM 566 N N . ALA A 1 80 ? 34.040 -37.375 20.521 1.00 82.19 80 ALA A N 1
ATOM 567 C CA . ALA A 1 80 ? 33.561 -38.491 21.333 1.00 82.19 80 ALA A CA 1
ATOM 568 C C . ALA A 1 80 ? 32.990 -37.973 22.662 1.00 82.19 80 ALA A C 1
ATOM 570 O O . ALA A 1 80 ? 33.671 -37.234 23.380 1.00 82.19 80 ALA A O 1
ATOM 571 N N . GLY A 1 81 ? 31.773 -38.376 23.016 1.00 87.44 81 GLY A N 1
ATOM 572 C CA . GLY A 1 81 ? 31.125 -37.886 24.231 1.00 87.44 81 GLY A CA 1
ATOM 573 C C . GLY A 1 81 ? 29.870 -38.656 24.622 1.00 87.44 81 GLY A C 1
ATOM 574 O O . GLY A 1 81 ? 29.344 -39.435 23.835 1.00 87.44 81 GLY A O 1
ATOM 575 N N . ARG A 1 82 ? 29.383 -38.436 25.844 1.00 88.56 82 ARG A N 1
ATOM 576 C CA . ARG A 1 82 ? 28.089 -38.926 26.328 1.00 88.56 82 ARG A CA 1
ATOM 577 C C . ARG A 1 82 ? 27.031 -37.841 26.174 1.00 88.56 82 ARG A C 1
ATOM 579 O O . ARG A 1 82 ? 27.246 -36.734 26.650 1.00 88.56 82 ARG A O 1
ATOM 586 N N . ILE A 1 83 ? 25.884 -38.135 25.572 1.00 90.56 83 ILE A N 1
ATOM 587 C CA . ILE A 1 83 ? 24.762 -37.194 25.480 1.00 90.56 83 ILE A CA 1
ATOM 588 C C . ILE A 1 83 ? 24.199 -36.930 26.880 1.00 90.56 83 ILE A C 1
ATOM 590 O O . ILE A 1 83 ? 23.789 -37.858 27.572 1.00 90.56 83 ILE A O 1
ATOM 594 N N . THR A 1 84 ? 24.162 -35.671 27.303 1.00 86.12 84 THR A N 1
ATOM 595 C CA . THR A 1 84 ? 23.659 -35.254 28.623 1.00 86.12 84 THR A CA 1
ATOM 596 C C . THR A 1 84 ? 22.288 -34.599 28.543 1.00 86.12 84 THR A C 1
ATOM 598 O O . THR A 1 84 ? 21.511 -34.691 29.490 1.00 86.12 84 THR A O 1
ATOM 601 N N . GLU A 1 85 ? 21.962 -33.976 27.412 1.00 87.62 85 GLU A N 1
ATOM 602 C CA . GLU A 1 85 ? 20.703 -33.260 27.215 1.00 87.62 85 GLU A CA 1
ATOM 603 C C . GLU A 1 85 ? 20.350 -33.211 25.725 1.00 87.62 85 GLU A C 1
ATOM 605 O O . GLU A 1 85 ? 21.209 -32.946 24.883 1.00 87.62 85 GLU A O 1
ATOM 610 N N . ILE A 1 86 ? 19.078 -33.418 25.390 1.00 88.06 86 ILE A N 1
ATOM 611 C CA . ILE A 1 86 ? 18.537 -33.107 24.062 1.00 88.06 86 ILE A CA 1
ATOM 612 C C . ILE A 1 86 ? 17.766 -31.802 24.222 1.00 88.06 86 ILE A C 1
ATOM 614 O O . ILE A 1 86 ? 16.680 -31.794 24.797 1.00 88.06 86 ILE A O 1
ATOM 618 N N . VAL A 1 87 ? 18.360 -30.701 23.764 1.00 85.44 87 VAL A N 1
ATOM 619 C CA . VAL A 1 87 ? 17.836 -29.344 23.978 1.00 85.44 87 VAL A CA 1
ATOM 620 C C . VAL A 1 87 ? 16.626 -29.085 23.080 1.00 85.44 87 VAL A C 1
ATOM 622 O O . VAL A 1 87 ? 15.653 -28.468 23.509 1.00 85.44 87 VAL A O 1
ATOM 625 N N . CYS A 1 88 ? 16.656 -29.604 21.849 1.00 84.69 88 CYS A N 1
ATOM 626 C CA . CYS A 1 88 ? 15.579 -29.437 20.877 1.00 84.69 88 CYS A CA 1
ATOM 627 C C . CYS A 1 88 ? 15.013 -30.799 20.447 1.00 84.69 88 CYS A C 1
ATOM 629 O O . CYS A 1 88 ? 15.710 -31.563 19.773 1.00 84.69 88 CYS A O 1
ATOM 631 N N . PRO A 1 89 ? 13.758 -31.130 20.806 1.00 85.56 89 PRO A N 1
ATOM 632 C CA . PRO A 1 89 ? 13.121 -32.366 20.365 1.00 85.56 89 PRO A CA 1
ATOM 633 C C . PRO A 1 89 ? 12.727 -32.308 18.878 1.00 85.56 89 PRO A C 1
ATOM 635 O O . PRO A 1 89 ? 12.712 -31.241 18.260 1.00 85.56 89 PRO A O 1
ATOM 638 N N . ALA A 1 90 ? 12.370 -33.462 18.304 1.00 87.94 90 ALA A N 1
ATOM 639 C CA . ALA A 1 90 ? 11.859 -33.540 16.933 1.00 87.94 90 ALA A CA 1
ATOM 640 C C . ALA A 1 90 ? 10.603 -32.665 16.731 1.00 87.94 90 ALA A C 1
ATOM 642 O O . ALA A 1 90 ? 9.748 -32.583 17.611 1.00 87.94 90 ALA A O 1
ATOM 643 N N . GLY A 1 91 ? 10.497 -32.025 15.565 1.00 81.94 91 GLY A N 1
ATOM 644 C CA . GLY A 1 91 ? 9.472 -31.041 15.209 1.00 81.94 91 GLY A CA 1
ATOM 645 C C . GLY A 1 91 ? 9.810 -29.591 15.583 1.00 81.94 91 GLY A C 1
ATOM 646 O O . GLY A 1 91 ? 9.029 -28.698 15.264 1.00 81.94 91 GLY A O 1
ATOM 647 N N . THR A 1 92 ? 10.948 -29.331 16.237 1.00 83.75 92 THR A N 1
ATOM 648 C CA . THR A 1 92 ? 11.317 -27.980 16.699 1.00 83.75 92 THR A CA 1
ATOM 649 C C . THR A 1 92 ? 12.025 -27.202 15.592 1.00 83.75 92 THR A C 1
ATOM 651 O O . THR A 1 92 ? 12.995 -27.703 15.024 1.00 83.75 92 THR A O 1
ATOM 654 N N . LEU A 1 93 ? 11.568 -25.977 15.305 1.00 79.12 93 LEU A N 1
ATOM 655 C CA . LEU A 1 93 ? 12.283 -25.024 14.451 1.00 79.12 93 LEU A CA 1
ATOM 656 C C . LEU A 1 93 ? 13.419 -24.394 15.262 1.00 79.12 93 LEU A C 1
ATOM 658 O O . LEU A 1 93 ? 13.170 -23.836 16.329 1.00 79.12 93 LEU A O 1
ATOM 662 N N . VAL A 1 94 ? 14.643 -24.479 14.753 1.00 79.06 94 VAL A N 1
ATOM 663 C CA . VAL A 1 94 ? 15.845 -23.935 15.392 1.00 79.06 94 VAL A CA 1
ATOM 664 C C . VAL A 1 94 ? 16.547 -22.974 14.443 1.00 79.06 94 VAL A C 1
ATOM 666 O O . VAL A 1 94 ? 16.575 -23.193 13.230 1.00 79.06 94 VAL A O 1
ATOM 669 N N . GLY A 1 95 ? 17.084 -21.885 14.983 1.00 72.00 95 GLY A N 1
ATOM 670 C CA . GLY A 1 95 ? 17.881 -20.905 14.260 1.00 72.00 95 GLY A CA 1
ATOM 671 C C . GLY A 1 95 ? 19.339 -21.336 14.099 1.00 72.00 95 GLY A C 1
ATOM 672 O O . GLY A 1 95 ? 19.833 -22.241 14.773 1.00 72.00 95 GLY A O 1
ATOM 673 N N . ALA A 1 96 ? 20.060 -20.657 13.207 1.00 72.06 96 ALA A N 1
ATOM 674 C CA . ALA A 1 96 ? 21.497 -20.865 13.062 1.00 72.06 96 ALA A CA 1
ATOM 675 C C . ALA A 1 96 ? 22.223 -20.516 14.374 1.00 72.06 96 ALA A C 1
ATOM 677 O O . ALA A 1 96 ? 22.100 -19.407 14.893 1.00 72.06 96 ALA A O 1
ATOM 678 N N . GLY A 1 97 ? 22.998 -21.462 14.896 1.00 70.75 97 GLY A N 1
ATOM 679 C CA . GLY A 1 97 ? 23.720 -21.341 16.157 1.00 70.75 97 GLY A CA 1
ATOM 680 C C . GLY A 1 97 ? 22.923 -21.757 17.395 1.00 70.75 97 GLY A C 1
ATOM 681 O O . GLY A 1 97 ? 23.517 -21.816 18.477 1.00 70.75 97 GLY A O 1
ATOM 682 N N . ASP A 1 98 ? 21.637 -22.094 17.277 1.00 78.94 98 ASP A N 1
ATOM 683 C CA . ASP A 1 98 ? 20.845 -22.534 18.427 1.00 78.94 98 ASP A CA 1
ATOM 684 C C . ASP A 1 98 ? 21.351 -23.876 18.973 1.00 78.94 98 ASP A C 1
ATOM 686 O O . ASP A 1 98 ? 21.768 -24.752 18.206 1.00 78.94 98 ASP A O 1
ATOM 690 N N . PRO A 1 99 ? 21.367 -24.054 20.304 1.00 82.31 99 PRO A N 1
ATOM 691 C CA . PRO A 1 99 ? 21.797 -25.301 20.916 1.00 82.31 99 PRO A CA 1
ATOM 692 C C . PRO A 1 99 ? 20.775 -26.408 20.666 1.00 82.31 99 PRO A C 1
ATOM 694 O O . PRO A 1 99 ? 19.601 -26.236 20.966 1.00 82.31 99 PRO A O 1
ATOM 697 N N . ILE A 1 100 ? 21.232 -27.558 20.170 1.00 87.88 100 ILE A N 1
ATOM 698 C CA . ILE A 1 100 ? 20.359 -28.687 19.811 1.00 87.88 100 ILE A CA 1
ATOM 699 C C . ILE A 1 100 ? 20.588 -29.911 20.698 1.00 87.88 100 ILE A C 1
ATOM 701 O O . ILE A 1 100 ? 19.624 -30.541 21.132 1.00 87.88 100 ILE A O 1
ATOM 705 N N . ILE A 1 101 ? 21.843 -30.228 21.030 1.00 88.44 101 ILE A N 1
ATOM 706 C CA . ILE A 1 101 ? 22.213 -31.354 21.899 1.00 88.44 101 ILE A CA 1
ATOM 707 C C . ILE A 1 101 ? 23.379 -30.937 22.790 1.00 88.44 101 ILE A C 1
ATOM 709 O O . ILE A 1 101 ? 24.299 -30.258 22.341 1.00 88.44 101 ILE A O 1
ATOM 713 N N . ARG A 1 102 ? 23.373 -31.377 24.046 1.00 88.56 102 ARG A N 1
ATOM 714 C CA . ARG A 1 102 ? 24.521 -31.302 24.947 1.00 88.56 102 ARG A CA 1
ATOM 715 C C . ARG A 1 102 ? 25.133 -32.688 25.116 1.00 88.56 102 ARG A C 1
ATOM 717 O O . ARG A 1 102 ? 24.428 -33.677 25.312 1.00 88.56 102 ARG A O 1
ATOM 724 N N . MET A 1 103 ? 26.451 -32.742 25.070 1.00 86.06 103 MET A N 1
ATOM 725 C CA . MET A 1 103 ? 27.288 -33.901 25.314 1.00 86.06 103 MET A CA 1
ATOM 726 C C . MET A 1 103 ? 28.374 -33.566 26.341 1.00 86.06 103 MET A C 1
ATOM 728 O O . MET A 1 103 ? 28.672 -32.409 26.613 1.00 86.06 103 MET A O 1
ATOM 732 N N . GLU A 1 104 ? 28.953 -34.589 26.941 1.00 84.75 104 GLU A N 1
ATOM 733 C CA . GLU A 1 104 ? 30.090 -34.513 27.850 1.00 84.75 104 GLU A CA 1
ATOM 734 C C . GLU A 1 104 ? 31.231 -35.329 27.240 1.00 84.75 104 GLU A C 1
ATOM 736 O O . GLU A 1 104 ? 31.034 -36.488 26.884 1.00 84.75 104 GLU A O 1
ATOM 741 N N . ALA A 1 105 ? 32.411 -34.735 27.062 1.00 72.62 105 ALA A N 1
ATOM 742 C CA . ALA A 1 105 ? 33.537 -35.430 26.441 1.00 72.62 105 ALA A CA 1
ATOM 743 C C . ALA A 1 105 ? 34.035 -36.581 27.334 1.00 72.62 105 ALA A C 1
ATOM 745 O O . ALA A 1 105 ? 34.259 -36.389 28.526 1.00 72.62 105 ALA A O 1
ATOM 746 N N . LEU A 1 106 ? 34.256 -37.765 26.751 1.00 69.62 106 LEU A N 1
ATOM 747 C CA . LEU A 1 106 ? 34.720 -38.949 27.496 1.00 69.62 106 LEU A CA 1
ATOM 748 C C . LEU A 1 106 ? 36.213 -38.865 27.896 1.00 69.62 106 LEU A C 1
ATOM 750 O O . LEU A 1 106 ? 36.630 -39.557 28.821 1.00 69.62 106 LEU A O 1
ATOM 754 N N . ASP A 1 107 ? 36.991 -37.978 27.261 1.00 53.03 107 ASP A N 1
ATOM 755 C CA . ASP A 1 107 ? 38.437 -37.790 27.475 1.00 53.03 107 ASP A CA 1
ATOM 756 C C . ASP A 1 107 ? 38.782 -36.465 28.191 1.00 53.03 107 ASP A C 1
ATOM 758 O O . ASP A 1 107 ? 39.603 -35.674 27.723 1.00 53.03 107 ASP A O 1
ATOM 762 N N . GLN A 1 108 ? 38.203 -36.206 29.368 1.00 46.59 108 GLN A N 1
ATOM 763 C CA . GLN A 1 108 ? 38.817 -35.268 30.321 1.00 46.59 108 GLN A CA 1
ATOM 764 C C . GLN A 1 108 ? 39.525 -36.030 31.442 1.00 46.59 108 GLN A C 1
ATOM 766 O O . GLN A 1 108 ? 38.991 -36.263 32.526 1.00 46.59 108 GLN A O 1
ATOM 771 N N . ALA A 1 109 ? 40.791 -36.372 31.190 1.00 39.12 109 ALA A N 1
ATOM 772 C CA . ALA A 1 109 ? 41.757 -36.558 32.261 1.00 39.12 109 ALA A CA 1
ATOM 773 C C . ALA A 1 109 ? 41.832 -35.252 33.069 1.00 39.12 109 ALA A C 1
ATOM 775 O O . ALA A 1 109 ? 42.237 -34.227 32.528 1.00 39.12 109 ALA A O 1
ATOM 776 N N . ALA A 1 110 ? 41.392 -35.317 34.330 1.00 42.44 110 ALA A N 1
ATOM 777 C CA . ALA A 1 110 ? 41.549 -34.331 35.400 1.00 42.44 110 ALA A CA 1
ATOM 778 C C . ALA A 1 110 ? 42.095 -32.961 34.949 1.00 42.44 110 ALA A C 1
ATOM 780 O O . ALA A 1 110 ? 43.296 -32.694 35.044 1.00 42.44 110 ALA A O 1
ATOM 781 N N . ALA A 1 111 ? 41.204 -32.072 34.503 1.00 38.62 111 ALA A N 1
ATOM 782 C CA . ALA A 1 111 ? 41.516 -30.652 34.482 1.00 38.62 111 ALA A CA 1
ATOM 783 C C . ALA A 1 111 ? 41.810 -30.244 35.934 1.00 38.62 111 ALA A C 1
ATOM 785 O O . ALA A 1 111 ? 40.935 -30.312 36.799 1.00 38.62 111 ALA A O 1
ATOM 786 N N . GLY A 1 112 ? 43.073 -29.918 36.219 1.00 42.47 112 GLY A N 1
ATOM 787 C CA . GLY A 1 112 ? 43.489 -29.411 37.522 1.00 42.47 112 GLY A CA 1
ATOM 788 C C . GLY A 1 112 ? 42.592 -28.252 37.946 1.00 42.47 112 GLY A C 1
ATOM 789 O O . GLY A 1 112 ? 42.081 -27.532 37.093 1.00 42.47 112 GLY A O 1
ATOM 790 N N . VAL A 1 113 ? 42.394 -28.101 39.258 1.00 41.38 113 VAL A N 1
ATOM 791 C CA . VAL A 1 113 ? 41.611 -27.020 39.871 1.00 41.38 113 VAL A CA 1
ATOM 792 C C . VAL A 1 113 ? 42.101 -25.676 39.326 1.00 41.38 113 VAL A C 1
ATOM 794 O O . VAL A 1 113 ? 43.064 -25.099 39.825 1.00 41.38 113 VAL A O 1
ATOM 797 N N . ALA A 1 114 ? 41.464 -25.199 38.260 1.00 46.72 114 ALA A N 1
ATOM 798 C CA . ALA A 1 114 ? 41.612 -23.841 37.792 1.00 46.72 114 ALA A CA 1
ATOM 799 C C . ALA A 1 114 ? 40.873 -22.967 38.802 1.00 46.72 114 ALA A C 1
ATOM 801 O O . ALA A 1 114 ? 39.745 -23.276 39.193 1.00 46.72 114 ALA A O 1
ATOM 802 N N . THR A 1 115 ? 41.521 -21.900 39.258 1.00 49.75 115 THR A N 1
ATOM 803 C CA . THR A 1 115 ? 40.904 -20.873 40.093 1.00 49.75 115 THR A CA 1
ATOM 804 C C . THR A 1 115 ? 39.603 -20.422 39.432 1.00 49.75 115 THR A C 1
ATOM 806 O O . THR A 1 115 ? 39.616 -19.860 38.337 1.00 49.75 115 THR A O 1
ATOM 809 N N . GLN A 1 116 ? 38.469 -20.710 40.072 1.00 49.00 116 GLN A N 1
ATOM 810 C CA . GLN A 1 116 ? 37.162 -20.299 39.583 1.00 49.00 116 GLN A CA 1
ATOM 811 C C . GLN A 1 116 ? 37.092 -18.768 39.655 1.00 49.00 116 GLN A C 1
ATOM 813 O O . GLN A 1 116 ? 37.041 -18.192 40.738 1.00 49.00 116 GLN A O 1
ATOM 818 N N . LEU A 1 117 ? 37.150 -18.106 38.498 1.00 54.06 117 LEU A N 1
ATOM 819 C CA . LEU A 1 117 ? 36.985 -16.658 38.392 1.00 54.06 117 LEU A CA 1
ATOM 820 C C . LEU A 1 117 ? 35.531 -16.300 38.733 1.00 54.06 117 LEU A C 1
ATOM 822 O O . LEU A 1 117 ? 34.608 -16.647 37.995 1.00 54.06 117 LEU A O 1
ATOM 826 N N . SER A 1 118 ? 35.340 -15.633 39.871 1.00 58.66 118 SER A N 1
ATOM 827 C CA . SER A 1 118 ? 34.057 -15.113 40.347 1.00 58.66 118 SER A CA 1
ATOM 828 C C . SER A 1 118 ? 33.992 -13.615 40.047 1.00 58.66 118 SER A C 1
ATOM 830 O O . SER A 1 118 ? 34.681 -12.811 40.667 1.00 58.66 118 SER A O 1
ATOM 832 N N . PHE A 1 119 ? 33.169 -13.231 39.067 1.00 60.75 119 PHE A N 1
ATOM 833 C CA . PHE A 1 119 ? 32.907 -11.816 38.763 1.00 60.75 119 PHE A CA 1
ATOM 834 C C . PHE A 1 119 ? 31.987 -11.158 39.802 1.00 60.75 119 PHE A C 1
ATOM 836 O O . PHE A 1 119 ? 31.953 -9.936 39.911 1.00 60.75 119 PHE A O 1
ATOM 843 N N . THR A 1 120 ? 31.291 -11.966 40.604 1.00 57.88 120 THR A N 1
ATOM 844 C CA . THR A 1 120 ? 30.458 -11.538 41.736 1.00 57.88 120 THR A CA 1
ATOM 845 C C . THR A 1 120 ? 31.248 -10.764 42.790 1.00 57.88 120 THR A C 1
ATOM 847 O O . THR A 1 120 ? 30.710 -9.835 43.381 1.00 57.88 120 THR A O 1
ATOM 850 N N . ASP A 1 121 ? 32.538 -11.068 42.963 1.00 56.56 121 ASP A N 1
ATOM 851 C CA . ASP A 1 121 ? 33.402 -10.396 43.945 1.00 56.56 121 ASP A CA 1
ATOM 852 C C . ASP A 1 121 ? 33.874 -9.000 43.481 1.00 56.56 121 ASP A C 1
ATOM 854 O O . ASP A 1 121 ? 34.470 -8.253 44.255 1.00 56.56 121 ASP A O 1
ATOM 858 N N . LEU A 1 122 ? 33.602 -8.631 42.220 1.00 56.91 122 LEU A N 1
ATOM 859 C CA . LEU A 1 122 ? 33.921 -7.324 41.626 1.00 56.91 122 LEU A CA 1
ATOM 860 C C . LEU A 1 122 ? 32.709 -6.377 41.565 1.00 56.91 122 LEU A C 1
ATOM 862 O O . LEU A 1 122 ? 32.863 -5.217 41.168 1.00 56.91 122 LEU A O 1
ATOM 866 N N . ALA A 1 123 ? 31.517 -6.857 41.931 1.00 54.91 123 ALA A N 1
ATOM 867 C CA . ALA A 1 123 ? 30.281 -6.090 41.885 1.00 54.91 123 ALA A CA 1
ATOM 868 C C . ALA A 1 123 ? 30.124 -5.233 43.150 1.00 54.91 123 ALA A C 1
ATOM 870 O O . ALA A 1 123 ? 29.844 -5.742 44.236 1.00 54.91 123 ALA A O 1
ATOM 871 N N . ALA A 1 124 ? 30.246 -3.911 43.012 1.00 51.31 124 ALA A N 1
ATOM 872 C CA . ALA A 1 124 ? 29.699 -3.001 44.010 1.00 51.31 124 ALA A CA 1
ATOM 873 C C . ALA A 1 124 ? 28.168 -3.045 43.883 1.00 51.31 124 ALA A C 1
ATOM 875 O O . ALA A 1 124 ? 27.621 -2.573 42.890 1.00 51.31 124 ALA A O 1
ATOM 876 N N . HIS A 1 125 ? 27.479 -3.649 44.856 1.00 47.03 125 HIS A N 1
ATOM 877 C CA . HIS A 1 125 ? 26.020 -3.572 44.946 1.00 47.03 125 HIS A CA 1
ATOM 878 C C . HIS A 1 125 ? 25.622 -2.106 45.157 1.00 47.03 125 HIS A C 1
ATOM 880 O O . HIS A 1 125 ? 25.744 -1.582 46.265 1.00 47.03 125 HIS A O 1
ATOM 886 N N . GLN A 1 126 ? 25.160 -1.441 44.098 1.00 51.94 126 GLN A N 1
ATOM 887 C CA . GLN A 1 126 ? 24.387 -0.218 44.255 1.00 51.94 126 GLN A CA 1
ATOM 888 C C . GLN A 1 126 ? 22.968 -0.611 44.686 1.00 51.94 126 GLN A C 1
ATOM 890 O O . GLN A 1 126 ? 22.404 -1.548 44.120 1.00 51.94 126 GLN A O 1
ATOM 895 N N . PRO A 1 127 ? 22.406 0.034 45.719 1.00 56.06 127 PRO A N 1
ATOM 896 C CA . PRO A 1 127 ? 21.036 -0.226 46.128 1.00 56.06 127 PRO A CA 1
ATOM 897 C C . PRO A 1 127 ? 20.079 0.121 44.984 1.00 56.06 127 PRO A C 1
ATOM 899 O O . PRO A 1 127 ? 20.266 1.134 44.310 1.00 56.06 127 PRO A O 1
ATOM 902 N N . ASP A 1 128 ? 19.056 -0.713 44.797 1.00 60.91 128 ASP A N 1
ATOM 903 C CA . ASP A 1 128 ? 17.953 -0.437 43.879 1.00 60.91 128 ASP A CA 1
ATOM 904 C C . ASP A 1 128 ? 17.372 0.953 44.188 1.00 60.91 128 ASP A C 1
ATOM 906 O O . ASP A 1 128 ? 16.917 1.219 45.305 1.00 60.91 128 ASP A O 1
ATOM 910 N N . SER A 1 129 ? 17.421 1.850 43.205 1.00 73.75 129 SER A N 1
ATOM 911 C CA . SER A 1 129 ? 16.877 3.204 43.292 1.00 73.75 129 SER A CA 1
ATOM 912 C C . SER A 1 129 ? 16.160 3.560 41.993 1.00 73.75 129 SER A C 1
ATOM 914 O O . SER A 1 129 ? 16.473 3.009 40.936 1.00 73.75 129 SER A O 1
ATOM 916 N N . ALA A 1 130 ? 15.229 4.512 42.056 1.00 73.69 130 ALA A N 1
ATOM 917 C CA . ALA A 1 130 ? 14.503 4.990 40.882 1.00 73.69 130 ALA A CA 1
ATOM 918 C C . ALA A 1 130 ? 15.430 5.504 39.761 1.00 73.69 130 ALA A C 1
ATOM 920 O O . ALA A 1 130 ? 15.147 5.297 38.582 1.00 73.69 130 ALA A O 1
ATOM 921 N N . ASP A 1 131 ? 16.563 6.119 40.115 1.00 78.50 131 ASP A N 1
ATOM 922 C CA . ASP A 1 131 ? 17.555 6.591 39.141 1.00 78.50 131 ASP A CA 1
ATOM 923 C C . ASP A 1 131 ? 18.268 5.433 38.432 1.00 78.50 131 ASP A C 1
ATOM 925 O O . ASP A 1 131 ? 18.573 5.531 37.240 1.00 78.50 131 ASP A O 1
ATOM 929 N N . THR A 1 132 ? 18.503 4.332 39.153 1.00 82.25 132 THR A N 1
ATOM 930 C CA . THR A 1 132 ? 19.114 3.102 38.631 1.00 82.25 132 THR A CA 1
ATOM 931 C C . THR A 1 132 ? 18.155 2.358 37.701 1.00 82.25 132 THR A C 1
ATOM 933 O O . THR A 1 132 ? 18.568 1.895 36.635 1.00 82.25 132 THR A O 1
ATOM 936 N N . ASP A 1 133 ? 16.870 2.283 38.059 1.00 84.94 133 ASP A N 1
ATOM 937 C CA . ASP A 1 133 ? 15.835 1.681 37.210 1.00 84.94 133 ASP A CA 1
ATOM 938 C C . ASP A 1 133 ? 15.645 2.501 35.921 1.00 84.94 133 ASP A C 1
ATOM 940 O O . ASP A 1 133 ? 15.636 1.936 34.825 1.00 84.94 133 ASP A O 1
ATOM 944 N N . ARG A 1 134 ? 15.607 3.839 36.019 1.00 89.44 134 ARG A N 1
ATOM 945 C CA . ARG A 1 134 ? 15.577 4.733 34.849 1.00 89.44 134 ARG A CA 1
ATOM 946 C C . ARG A 1 134 ? 16.784 4.524 33.935 1.00 89.44 134 ARG A C 1
ATOM 948 O O . ARG A 1 134 ? 16.599 4.359 32.731 1.00 89.44 134 ARG A O 1
ATOM 955 N N . ASP A 1 135 ? 18.003 4.546 34.480 1.00 85.94 135 ASP A N 1
ATOM 956 C CA . ASP A 1 135 ? 19.229 4.334 33.694 1.00 85.94 135 ASP A CA 1
ATOM 957 C C . ASP A 1 135 ? 19.190 2.982 32.968 1.00 85.94 135 ASP A C 1
ATOM 959 O O . ASP A 1 135 ? 19.429 2.906 31.763 1.00 85.94 135 ASP A O 1
ATOM 963 N N . THR A 1 136 ? 18.764 1.927 33.666 1.00 86.88 136 THR A N 1
ATOM 964 C CA . THR A 1 136 ? 18.605 0.585 33.091 1.00 86.88 136 THR A CA 1
ATOM 965 C C . THR A 1 136 ? 17.620 0.581 31.916 1.00 86.88 136 THR A C 1
ATOM 967 O O . THR A 1 136 ? 17.922 0.021 30.860 1.00 86.88 136 THR A O 1
ATOM 970 N N . LEU A 1 137 ? 16.464 1.238 32.049 1.00 89.06 137 LEU A N 1
ATOM 971 C CA . LEU A 1 137 ? 15.462 1.322 30.979 1.00 89.06 137 LEU A CA 1
ATOM 972 C C . LEU A 1 137 ? 15.943 2.156 29.782 1.00 89.06 137 LEU A C 1
ATOM 974 O O . LEU A 1 137 ? 15.737 1.751 28.637 1.00 89.06 137 LEU A O 1
ATOM 978 N N . VAL A 1 138 ? 16.625 3.281 30.010 1.00 89.00 138 VAL A N 1
ATOM 979 C CA . VAL A 1 138 ? 17.207 4.088 28.922 1.00 89.00 138 VAL A CA 1
ATOM 980 C C . VAL A 1 138 ? 18.271 3.281 28.178 1.00 89.00 138 VAL A C 1
ATOM 982 O O . VAL A 1 138 ? 18.234 3.186 26.953 1.00 89.00 138 VAL A O 1
ATOM 985 N N . ARG A 1 139 ? 19.176 2.607 28.892 1.00 86.62 139 ARG A N 1
ATOM 986 C CA . ARG A 1 139 ? 20.209 1.751 28.286 1.00 86.62 139 ARG A CA 1
ATOM 987 C C . ARG A 1 139 ? 19.615 0.586 27.490 1.00 86.62 139 ARG A C 1
ATOM 989 O O . ARG A 1 139 ? 20.160 0.223 26.443 1.00 86.62 139 ARG A O 1
ATOM 996 N N . LEU A 1 140 ? 18.473 0.046 27.930 1.00 85.50 140 LEU A N 1
ATOM 997 C CA . LEU A 1 140 ? 17.717 -0.974 27.199 1.00 85.50 140 LEU A CA 1
ATOM 998 C C . LEU A 1 140 ? 17.224 -0.428 25.852 1.00 85.50 140 LEU A C 1
ATOM 1000 O O . LEU A 1 140 ? 17.408 -1.085 24.824 1.00 85.50 140 LEU A O 1
ATOM 1004 N N . ILE A 1 141 ? 16.651 0.779 25.855 1.00 88.50 141 ILE A N 1
ATOM 1005 C CA . ILE A 1 141 ? 16.175 1.484 24.653 1.00 88.50 141 ILE A CA 1
ATOM 1006 C C . ILE A 1 141 ? 17.335 1.797 23.698 1.00 88.50 141 ILE A C 1
ATOM 1008 O O . ILE A 1 141 ? 17.201 1.638 22.482 1.00 88.50 141 ILE A O 1
ATOM 1012 N N . LEU A 1 142 ? 18.494 2.169 24.245 1.00 86.12 142 LEU A N 1
ATOM 1013 C CA . LEU A 1 142 ? 19.725 2.448 23.501 1.00 86.12 142 LEU A CA 1
ATOM 1014 C C . LEU A 1 142 ? 20.466 1.179 23.030 1.00 86.12 142 LEU A C 1
ATOM 1016 O O . LEU A 1 142 ? 21.521 1.277 22.408 1.00 86.12 142 LEU A O 1
ATOM 1020 N N . GLY A 1 143 ? 19.953 -0.028 23.290 1.00 77.88 143 GLY A N 1
ATOM 1021 C CA . GLY A 1 143 ? 20.552 -1.274 22.788 1.00 77.88 143 GLY A CA 1
ATOM 1022 C C . GLY A 1 143 ? 21.905 -1.624 23.398 1.00 77.88 143 GLY A C 1
ATOM 1023 O O . GLY A 1 143 ? 22.685 -2.359 22.779 1.00 77.88 143 GLY A O 1
ATOM 1024 N N . GLN A 1 144 ? 22.188 -1.113 24.595 1.00 79.62 144 GLN A N 1
ATOM 1025 C CA . GLN A 1 144 ? 23.352 -1.527 25.366 1.00 79.62 144 GLN A CA 1
ATOM 1026 C C . GLN A 1 144 ? 23.155 -2.949 25.922 1.00 79.62 144 GLN A C 1
ATOM 1028 O O . GLN A 1 144 ? 22.041 -3.495 25.940 1.00 79.62 144 GLN A O 1
ATOM 1033 N N . ASP A 1 145 ? 24.256 -3.585 26.316 1.00 66.75 145 ASP A N 1
ATOM 1034 C CA . ASP A 1 145 ? 24.220 -4.882 26.985 1.00 66.75 145 ASP A CA 1
ATOM 1035 C C . ASP A 1 145 ? 23.791 -4.720 28.442 1.00 66.75 145 ASP A C 1
ATOM 1037 O O . ASP A 1 145 ? 24.382 -3.951 29.198 1.00 66.75 145 ASP A O 1
ATOM 1041 N N . LEU A 1 146 ? 22.735 -5.441 28.819 1.00 70.81 146 LEU A N 1
ATOM 1042 C CA . LEU A 1 146 ? 22.170 -5.451 30.162 1.00 70.81 146 LEU A CA 1
ATOM 1043 C C . LEU A 1 146 ? 21.987 -6.895 30.618 1.00 70.81 146 LEU A C 1
ATOM 1045 O O . LEU A 1 146 ? 21.752 -7.785 29.799 1.00 70.81 146 LEU A O 1
ATOM 1049 N N . ASP A 1 147 ? 22.078 -7.104 31.926 1.00 72.50 147 ASP A N 1
ATOM 1050 C CA . ASP A 1 147 ? 21.651 -8.346 32.559 1.00 72.50 147 ASP A CA 1
ATOM 1051 C C . ASP A 1 147 ? 20.121 -8.472 32.446 1.00 72.50 147 ASP A C 1
ATOM 1053 O O . ASP A 1 147 ? 19.391 -7.547 32.815 1.00 72.50 147 ASP A O 1
ATOM 1057 N N . ASP A 1 148 ? 19.632 -9.595 31.909 1.00 70.50 148 ASP A N 1
ATOM 1058 C CA . ASP A 1 148 ? 18.199 -9.817 31.682 1.00 70.50 148 ASP A CA 1
ATOM 1059 C C . ASP A 1 148 ? 17.408 -9.778 33.006 1.00 70.50 148 ASP A C 1
ATOM 1061 O O . ASP A 1 148 ? 16.262 -9.325 33.013 1.00 70.50 148 ASP A O 1
ATOM 1065 N N . ASP A 1 149 ? 18.019 -10.172 34.133 1.00 72.56 149 ASP A N 1
ATOM 1066 C CA . ASP A 1 149 ? 17.393 -10.095 35.463 1.00 72.56 149 ASP A CA 1
ATOM 1067 C C . ASP A 1 149 ? 17.261 -8.641 35.952 1.00 72.56 149 ASP A C 1
ATOM 1069 O O . ASP A 1 149 ? 16.206 -8.238 36.446 1.00 72.56 149 ASP A O 1
ATOM 1073 N N . ALA A 1 150 ? 18.292 -7.814 35.749 1.00 73.38 150 ALA A N 1
ATOM 1074 C CA . ALA A 1 150 ? 18.248 -6.388 36.078 1.00 73.38 150 ALA A CA 1
ATOM 1075 C C . ALA A 1 150 ? 17.213 -5.635 35.225 1.00 73.38 150 ALA A C 1
ATOM 1077 O O . ALA A 1 150 ? 16.429 -4.844 35.752 1.00 73.38 150 ALA A O 1
ATOM 1078 N N . ALA A 1 151 ? 17.151 -5.926 33.921 1.00 78.75 151 ALA A N 1
ATOM 1079 C CA . ALA A 1 151 ? 16.151 -5.346 33.028 1.00 78.75 151 ALA A CA 1
ATOM 1080 C C . ALA A 1 151 ? 14.723 -5.778 33.410 1.00 78.75 151 ALA A C 1
ATOM 1082 O O . ALA A 1 151 ? 13.821 -4.942 33.442 1.00 78.75 151 ALA A O 1
ATOM 1083 N N . ALA A 1 152 ? 14.510 -7.055 33.748 1.00 81.56 152 ALA A N 1
ATOM 1084 C CA . ALA A 1 152 ? 13.210 -7.551 34.197 1.00 81.56 152 ALA A CA 1
ATOM 1085 C C . ALA A 1 152 ? 12.758 -6.898 35.514 1.00 81.56 152 ALA A C 1
ATOM 1087 O O . ALA A 1 152 ? 11.589 -6.532 35.642 1.00 81.56 152 ALA A O 1
ATOM 1088 N N . LYS A 1 153 ? 13.676 -6.699 36.470 1.00 82.19 153 LYS A N 1
ATOM 1089 C CA . LYS A 1 153 ? 13.397 -5.992 37.732 1.00 82.19 153 LYS A CA 1
ATOM 1090 C C . LYS A 1 153 ? 13.035 -4.527 37.508 1.00 82.19 153 LYS A C 1
ATOM 1092 O O . LYS A 1 153 ? 12.041 -4.078 38.069 1.00 82.19 153 LYS A O 1
ATOM 1097 N N . ALA A 1 154 ? 13.780 -3.815 36.662 1.00 84.38 154 ALA A N 1
ATOM 1098 C CA . ALA A 1 154 ? 13.471 -2.427 36.321 1.00 84.38 154 ALA A CA 1
ATOM 1099 C C . ALA A 1 154 ? 12.097 -2.305 35.634 1.00 84.38 154 ALA A C 1
ATOM 1101 O O . ALA A 1 154 ? 11.313 -1.430 35.987 1.00 84.38 154 ALA A O 1
ATOM 1102 N N . ILE A 1 155 ? 11.761 -3.227 34.720 1.00 85.50 155 ILE A N 1
ATOM 1103 C CA . ILE A 1 155 ? 10.437 -3.288 34.075 1.00 85.50 155 ILE A CA 1
ATOM 1104 C C . ILE A 1 155 ? 9.326 -3.548 35.102 1.00 85.50 155 ILE A C 1
ATOM 1106 O O . ILE A 1 155 ? 8.286 -2.896 35.062 1.00 85.50 155 ILE A O 1
ATOM 1110 N N . ALA A 1 156 ? 9.539 -4.471 36.042 1.00 86.06 156 ALA A N 1
ATOM 1111 C CA . ALA A 1 156 ? 8.563 -4.785 37.086 1.00 86.06 156 ALA A CA 1
ATOM 1112 C C . ALA A 1 156 ? 8.343 -3.637 38.090 1.00 86.06 156 ALA A C 1
ATOM 1114 O O . ALA A 1 156 ? 7.336 -3.634 38.793 1.00 86.06 156 ALA A O 1
ATOM 1115 N N . ARG A 1 157 ? 9.273 -2.676 38.171 1.00 86.06 157 ARG A N 1
ATOM 1116 C CA . ARG A 1 157 ? 9.208 -1.501 39.054 1.00 86.06 157 ARG A CA 1
ATOM 1117 C C . ARG A 1 157 ? 8.840 -0.203 38.327 1.00 86.06 157 ARG A C 1
ATOM 1119 O O . ARG A 1 157 ? 8.967 0.866 38.917 1.00 86.06 157 ARG A O 1
ATOM 1126 N N . ILE A 1 158 ? 8.351 -0.278 37.085 1.00 86.19 158 ILE A N 1
ATOM 1127 C CA . ILE A 1 158 ? 7.956 0.905 36.301 1.00 86.19 158 ILE A CA 1
ATOM 1128 C C . ILE A 1 158 ? 6.922 1.771 37.033 1.00 86.19 158 ILE A C 1
ATOM 1130 O O . ILE A 1 158 ? 7.035 2.994 36.998 1.00 86.19 158 ILE A O 1
ATOM 1134 N N . ASP A 1 159 ? 5.977 1.165 37.751 1.00 80.38 159 ASP A N 1
ATOM 1135 C CA . ASP A 1 159 ? 4.941 1.897 38.496 1.00 80.38 159 ASP A CA 1
ATOM 1136 C C . ASP A 1 159 ? 5.516 2.756 39.639 1.00 80.38 159 ASP A C 1
ATOM 1138 O O . ASP A 1 159 ? 4.876 3.696 40.097 1.00 80.38 159 ASP A O 1
ATOM 1142 N N . ALA A 1 160 ? 6.742 2.465 40.091 1.00 83.38 160 ALA A N 1
ATOM 1143 C CA . ALA A 1 160 ? 7.441 3.229 41.124 1.00 83.38 160 ALA A CA 1
ATOM 1144 C C . ALA A 1 160 ? 8.373 4.320 40.557 1.00 83.38 160 ALA A C 1
ATOM 1146 O O . ALA A 1 160 ? 9.039 5.015 41.332 1.00 83.38 160 ALA A O 1
ATOM 1147 N N . LEU A 1 161 ? 8.461 4.473 39.228 1.00 84.88 161 LEU A N 1
ATOM 1148 C CA . LEU A 1 161 ? 9.305 5.494 38.608 1.00 84.88 161 LEU A CA 1
ATOM 1149 C C . LEU A 1 161 ? 8.734 6.902 38.842 1.00 84.88 161 LEU A C 1
ATOM 1151 O O . LEU A 1 161 ? 7.562 7.152 38.554 1.00 84.88 161 LEU A O 1
ATOM 1155 N N . PRO A 1 162 ? 9.565 7.869 39.271 1.00 86.81 162 PRO A N 1
ATOM 1156 C CA . PRO A 1 162 ? 9.202 9.277 39.264 1.00 86.81 162 PRO A CA 1
ATOM 1157 C C . PRO A 1 162 ? 8.803 9.740 37.861 1.00 86.81 162 PRO A C 1
ATOM 1159 O O . PRO A 1 162 ? 9.373 9.296 36.861 1.00 86.81 162 PRO A O 1
ATOM 1162 N N . PHE A 1 163 ? 7.876 10.693 37.789 1.00 85.31 163 PHE A N 1
ATOM 1163 C CA . PHE A 1 163 ? 7.350 11.198 36.522 1.00 85.31 163 PHE A CA 1
ATOM 1164 C C . PHE A 1 163 ? 8.448 11.688 35.562 1.00 85.31 163 PHE A C 1
ATOM 1166 O O . PHE A 1 163 ? 8.493 11.254 34.413 1.00 85.31 163 PHE A O 1
ATOM 1173 N N . ASP A 1 164 ? 9.384 12.515 36.043 1.00 86.50 164 ASP A N 1
ATOM 1174 C CA . ASP A 1 164 ? 10.484 13.053 35.225 1.00 86.50 164 ASP A CA 1
ATOM 1175 C C . ASP A 1 164 ? 11.398 11.947 34.676 1.00 86.50 164 ASP A C 1
ATOM 1177 O O . ASP A 1 164 ? 11.893 12.029 33.550 1.00 86.50 164 ASP A O 1
ATOM 1181 N N . ALA A 1 165 ? 11.595 10.876 35.452 1.00 87.69 165 ALA A N 1
ATOM 1182 C CA . ALA A 1 165 ? 12.361 9.713 35.025 1.00 87.69 165 ALA A CA 1
ATOM 1183 C C . ALA A 1 165 ? 11.620 8.932 33.927 1.00 87.69 165 ALA A C 1
ATOM 1185 O O . ALA A 1 165 ? 12.224 8.575 32.914 1.00 87.69 165 ALA A O 1
ATOM 1186 N N . GLY A 1 166 ? 10.307 8.725 34.080 1.00 89.38 166 GLY A N 1
ATOM 1187 C CA . GLY A 1 166 ? 9.464 8.123 33.044 1.00 89.38 166 GLY A CA 1
ATOM 1188 C C . GLY A 1 166 ? 9.417 8.954 31.754 1.00 89.38 166 GLY A C 1
ATOM 1189 O O . GLY A 1 166 ? 9.486 8.396 30.658 1.00 89.38 166 GLY A O 1
ATOM 1190 N N . LEU A 1 167 ? 9.395 10.287 31.862 1.00 90.31 167 LEU A N 1
ATOM 1191 C CA . LEU A 1 167 ? 9.400 11.197 30.713 1.00 90.31 167 LEU A CA 1
ATOM 1192 C C . LEU A 1 167 ? 10.695 11.087 29.894 1.00 90.31 167 LEU A C 1
ATOM 1194 O O . LEU A 1 167 ? 10.643 11.028 28.665 1.00 90.31 167 LEU A O 1
ATOM 1198 N N . GLN A 1 168 ? 11.847 10.970 30.562 1.00 89.88 168 GLN A N 1
ATOM 1199 C CA . GLN A 1 168 ? 13.140 10.728 29.906 1.00 89.88 168 GLN A CA 1
ATOM 1200 C C . GLN A 1 168 ? 13.174 9.375 29.177 1.00 89.88 168 GLN A C 1
ATOM 1202 O O . GLN A 1 168 ? 13.664 9.295 28.049 1.00 89.88 168 GLN A O 1
ATOM 1207 N N . VAL A 1 169 ? 12.610 8.324 29.786 1.00 92.50 169 VAL A N 1
ATOM 1208 C CA . VAL A 1 169 ? 12.479 6.997 29.157 1.00 92.50 169 VAL A CA 1
ATOM 1209 C C . VAL A 1 169 ? 11.619 7.082 27.890 1.00 92.50 169 VAL A C 1
ATOM 1211 O O . VAL A 1 169 ? 12.007 6.553 26.846 1.00 92.50 169 VAL A O 1
ATOM 1214 N N . LEU A 1 170 ? 10.484 7.789 27.938 1.00 93.62 170 LEU A N 1
ATOM 1215 C CA . LEU A 1 170 ? 9.612 7.976 26.774 1.00 93.62 170 LEU A CA 1
ATOM 1216 C C . LEU A 1 170 ? 10.250 8.833 25.673 1.00 93.62 170 LEU A C 1
ATOM 1218 O O . LEU A 1 170 ? 10.093 8.493 24.502 1.00 93.62 170 LEU A O 1
ATOM 1222 N N . ARG A 1 171 ? 11.000 9.891 26.013 1.00 93.88 171 ARG A N 1
ATOM 1223 C CA . ARG A 1 171 ? 11.741 10.712 25.036 1.00 93.88 171 ARG A CA 1
ATOM 1224 C C . ARG A 1 171 ? 12.745 9.861 24.257 1.00 93.88 171 ARG A C 1
ATOM 1226 O O . ARG A 1 171 ? 12.708 9.850 23.027 1.00 93.88 171 ARG A O 1
ATOM 1233 N N . ALA A 1 172 ? 13.565 9.084 24.968 1.00 91.75 172 ALA A N 1
ATOM 1234 C CA . ALA A 1 172 ? 14.524 8.176 24.345 1.00 91.75 172 ALA A CA 1
ATOM 1235 C C . ALA A 1 172 ? 13.817 7.136 23.461 1.00 91.75 172 ALA A C 1
ATOM 1237 O O . ALA A 1 172 ? 14.274 6.851 22.354 1.00 91.75 172 ALA A O 1
ATOM 1238 N N . ALA A 1 173 ? 12.678 6.593 23.911 1.00 91.94 173 ALA A N 1
ATOM 1239 C CA . ALA A 1 173 ? 11.880 5.666 23.113 1.00 91.94 173 ALA A CA 1
ATOM 1240 C C . ALA A 1 173 ? 11.299 6.325 21.849 1.00 91.94 173 ALA A C 1
ATOM 1242 O O . ALA A 1 173 ? 11.310 5.699 20.791 1.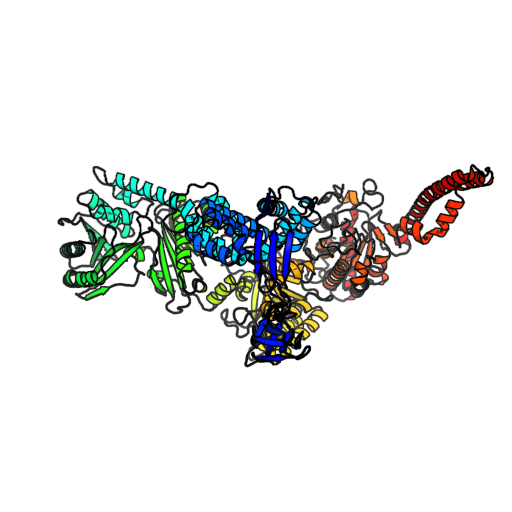00 91.94 173 ALA A O 1
ATOM 1243 N N . ALA A 1 174 ? 10.832 7.574 21.929 1.00 92.12 174 ALA A N 1
ATOM 1244 C CA . ALA A 1 174 ? 10.262 8.313 20.805 1.00 92.12 174 ALA A CA 1
ATOM 1245 C C . ALA A 1 174 ? 11.306 8.617 19.725 1.00 92.12 174 ALA A C 1
ATOM 1247 O O . ALA A 1 174 ? 11.099 8.250 18.569 1.00 92.12 174 ALA A O 1
ATOM 1248 N N . ASP A 1 175 ? 12.444 9.214 20.102 1.00 89.69 175 ASP A N 1
ATOM 1249 C CA . ASP A 1 175 ? 13.563 9.501 19.188 1.00 89.69 175 ASP A CA 1
ATOM 1250 C C . ASP A 1 175 ? 14.028 8.229 18.481 1.00 89.69 175 ASP A C 1
ATOM 1252 O O . ASP A 1 175 ? 14.297 8.198 17.275 1.00 89.69 175 ASP A O 1
ATOM 1256 N N . ARG A 1 176 ? 14.059 7.140 19.249 1.00 86.94 176 ARG A N 1
ATOM 1257 C CA . ARG A 1 176 ? 14.420 5.825 18.761 1.00 86.94 176 ARG A CA 1
ATOM 1258 C C . ARG A 1 176 ? 13.399 5.286 17.766 1.00 86.94 176 ARG A C 1
ATOM 1260 O O . ARG A 1 176 ? 13.794 4.931 16.663 1.00 86.94 176 ARG A O 1
ATOM 1267 N N . MET A 1 177 ? 12.116 5.219 18.118 1.00 86.25 177 MET A N 1
ATOM 1268 C CA . MET A 1 177 ? 11.062 4.757 17.209 1.00 86.25 177 MET A CA 1
ATOM 1269 C C . MET A 1 177 ? 11.006 5.620 15.940 1.00 86.25 177 MET A C 1
ATOM 1271 O O . MET A 1 177 ? 10.864 5.072 14.848 1.00 86.25 177 MET A O 1
ATOM 1275 N N . ALA A 1 178 ? 11.193 6.938 16.065 1.00 83.69 178 ALA A N 1
ATOM 1276 C CA . ALA A 1 178 ? 11.196 7.879 14.950 1.00 83.69 178 ALA A CA 1
ATOM 1277 C C . ALA A 1 178 ? 12.337 7.602 13.962 1.00 83.69 178 ALA A C 1
ATOM 1279 O O . ALA A 1 178 ? 12.088 7.570 12.761 1.00 83.69 178 ALA A O 1
ATOM 1280 N N . LEU A 1 179 ? 13.554 7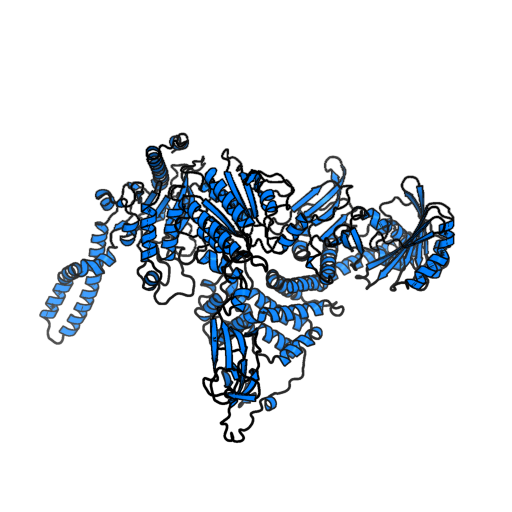.304 14.436 1.00 82.75 179 LEU A N 1
ATOM 1281 C CA . LEU A 1 179 ? 14.696 6.971 13.570 1.00 82.75 179 LEU A CA 1
ATOM 1282 C C . LEU A 1 179 ? 14.420 5.768 12.639 1.00 82.75 179 LEU A C 1
ATOM 1284 O O . LEU A 1 179 ? 14.979 5.700 11.543 1.00 82.75 179 LEU A O 1
ATOM 1288 N N . PHE A 1 180 ? 13.548 4.835 13.047 1.00 74.56 180 PHE A N 1
ATOM 1289 C CA . PHE A 1 180 ? 13.164 3.652 12.252 1.00 74.56 180 PHE A CA 1
ATOM 1290 C C . PHE A 1 180 ? 11.727 3.706 11.717 1.00 74.56 180 PHE A C 1
ATOM 1292 O O . PHE A 1 180 ? 11.266 2.723 11.121 1.00 74.56 180 PHE A O 1
ATOM 1299 N N . ALA A 1 181 ? 11.022 4.824 11.906 1.00 69.75 181 ALA A N 1
ATOM 1300 C CA . ALA A 1 181 ? 9.673 5.017 11.396 1.00 69.75 181 ALA A CA 1
ATOM 1301 C C . ALA A 1 181 ? 9.682 5.197 9.869 1.00 69.75 181 ALA A C 1
ATOM 1303 O O . ALA A 1 181 ? 10.615 5.744 9.272 1.00 69.75 181 ALA A O 1
ATOM 1304 N N . ASP A 1 182 ? 8.621 4.729 9.214 1.00 58.69 182 ASP A N 1
ATOM 1305 C CA . ASP A 1 182 ? 8.440 4.922 7.777 1.00 58.69 182 ASP A CA 1
ATOM 1306 C C . ASP A 1 182 ? 7.953 6.369 7.534 1.00 58.69 182 ASP A C 1
ATOM 1308 O O . ASP A 1 182 ? 6.932 6.768 8.092 1.00 58.69 182 ASP A O 1
ATOM 1312 N N . HIS A 1 183 ? 8.671 7.152 6.717 1.00 54.59 183 HIS A N 1
ATOM 1313 C CA . HIS A 1 183 ? 8.355 8.564 6.454 1.00 54.59 183 HIS A CA 1
ATOM 1314 C C . HIS A 1 183 ? 7.760 8.778 5.052 1.00 54.59 183 HIS A C 1
ATOM 1316 O O . HIS A 1 183 ? 8.147 8.124 4.076 1.00 54.59 183 HIS A O 1
ATOM 1322 N N . ASP A 1 184 ? 6.843 9.741 4.952 1.00 45.44 184 ASP A N 1
ATOM 1323 C CA . ASP A 1 184 ? 6.285 10.219 3.687 1.00 45.44 184 ASP A CA 1
ATOM 1324 C C . ASP A 1 184 ? 7.230 11.299 3.116 1.00 45.44 184 ASP A C 1
ATOM 1326 O O . ASP A 1 184 ? 7.475 12.321 3.755 1.00 45.44 184 ASP A O 1
ATOM 1330 N N . ASP A 1 185 ? 7.806 11.071 1.931 1.00 39.78 185 ASP A N 1
ATOM 1331 C CA . ASP A 1 185 ? 8.716 12.029 1.290 1.00 39.78 185 ASP A CA 1
ATOM 1332 C C . ASP A 1 185 ? 7.908 12.989 0.400 1.00 39.78 185 ASP A C 1
ATOM 1334 O O . ASP A 1 185 ? 7.443 12.612 -0.685 1.00 39.78 185 ASP A O 1
ATOM 1338 N N . ALA A 1 186 ? 7.702 14.217 0.887 1.00 32.28 186 ALA A N 1
ATOM 1339 C CA . ALA A 1 186 ? 6.831 15.218 0.265 1.00 32.28 186 ALA A CA 1
ATOM 1340 C C . ALA A 1 186 ? 7.244 15.572 -1.178 1.00 32.28 186 ALA A C 1
ATOM 1342 O O . ALA A 1 186 ? 6.377 15.824 -2.012 1.00 32.28 186 ALA A O 1
ATOM 1343 N N . ASP A 1 187 ? 8.541 15.508 -1.502 1.00 32.50 187 ASP A N 1
ATOM 1344 C CA . ASP A 1 187 ? 9.071 15.874 -2.825 1.00 32.50 187 ASP A CA 1
ATOM 1345 C C . ASP A 1 187 ? 8.811 14.821 -3.913 1.00 32.50 187 ASP A C 1
ATOM 1347 O O . ASP A 1 187 ? 8.907 15.114 -5.106 1.00 32.50 187 ASP A O 1
ATOM 1351 N N . THR A 1 188 ? 8.490 13.578 -3.536 1.00 34.84 188 THR A N 1
ATOM 1352 C CA . THR A 1 188 ? 8.316 12.481 -4.507 1.00 34.84 188 THR A CA 1
ATOM 1353 C C . THR A 1 188 ? 6.942 11.827 -4.469 1.00 34.84 188 THR A C 1
ATOM 1355 O O . THR A 1 188 ? 6.668 10.971 -5.311 1.00 34.84 188 THR A O 1
ATOM 1358 N N . GLY A 1 189 ? 6.087 12.185 -3.503 1.00 31.72 189 GLY A N 1
ATOM 1359 C CA . GLY A 1 189 ? 4.766 11.571 -3.321 1.00 31.72 189 GLY A CA 1
ATOM 1360 C C . GLY A 1 189 ? 4.819 10.056 -3.075 1.00 31.72 189 GLY A C 1
ATOM 1361 O O . GLY A 1 189 ? 3.794 9.382 -3.148 1.00 31.72 189 GLY A O 1
ATOM 1362 N N . THR A 1 190 ? 6.006 9.502 -2.803 1.00 36.28 190 THR A N 1
ATOM 1363 C CA . THR A 1 190 ? 6.217 8.074 -2.548 1.00 36.28 190 THR A CA 1
ATOM 1364 C C . THR A 1 190 ? 6.530 7.852 -1.077 1.00 36.28 190 THR A C 1
ATOM 1366 O O . THR A 1 190 ? 7.440 8.475 -0.534 1.00 36.28 190 THR A O 1
ATOM 1369 N N . LYS A 1 191 ? 5.814 6.919 -0.434 1.00 36.62 191 LYS A N 1
ATOM 1370 C CA . LYS A 1 191 ? 6.203 6.401 0.885 1.00 36.62 191 LYS A CA 1
ATOM 1371 C C . LYS A 1 191 ? 7.498 5.620 0.727 1.00 36.62 191 LYS A C 1
ATOM 1373 O O . LYS A 1 191 ? 7.495 4.495 0.221 1.00 36.62 191 LYS A O 1
ATOM 1378 N N . ARG A 1 192 ? 8.623 6.230 1.090 1.00 41.47 192 ARG A N 1
ATOM 1379 C CA . ARG A 1 192 ? 9.929 5.580 1.006 1.00 41.47 192 ARG A CA 1
ATOM 1380 C C . ARG A 1 192 ? 10.256 4.981 2.360 1.00 41.47 192 ARG A C 1
ATOM 1382 O O . ARG A 1 192 ? 10.545 5.687 3.318 1.00 41.47 192 ARG A O 1
ATOM 1389 N N . ARG A 1 193 ? 10.273 3.650 2.418 1.00 42.53 193 ARG A N 1
ATOM 1390 C CA . ARG A 1 193 ? 10.972 2.951 3.493 1.00 42.53 193 ARG A CA 1
ATOM 1391 C C . ARG A 1 193 ? 12.454 3.242 3.299 1.00 42.53 193 ARG A C 1
ATOM 1393 O O . ARG A 1 193 ? 13.016 2.859 2.272 1.00 42.53 193 ARG A O 1
ATOM 1400 N N . SER A 1 194 ? 13.066 3.959 4.232 1.00 45.38 194 SER A N 1
ATOM 1401 C CA . SER A 1 194 ? 14.505 4.163 4.174 1.00 45.38 194 SER A CA 1
ATOM 1402 C C . SER A 1 194 ? 15.190 2.796 4.265 1.00 45.38 194 SER A C 1
ATOM 1404 O O . SER A 1 194 ? 14.798 2.003 5.127 1.00 45.38 194 SER A O 1
ATOM 1406 N N . PRO A 1 195 ? 16.145 2.444 3.387 1.00 51.44 195 PRO A N 1
ATOM 1407 C CA . PRO A 1 195 ? 16.936 1.242 3.583 1.00 51.44 195 PRO A CA 1
ATOM 1408 C C . PRO A 1 195 ? 17.800 1.445 4.838 1.00 51.44 195 PRO A C 1
ATOM 1410 O O . PRO A 1 195 ? 18.859 2.066 4.814 1.00 51.44 195 PRO A O 1
ATOM 1413 N N . ARG A 1 196 ? 17.267 0.976 5.971 1.00 61.16 196 ARG A N 1
ATOM 1414 C CA . ARG A 1 196 ? 17.698 1.289 7.346 1.00 61.16 196 ARG A CA 1
ATOM 1415 C C . ARG A 1 196 ? 19.184 0.990 7.619 1.00 61.16 196 ARG A C 1
ATOM 1417 O O . ARG A 1 196 ? 19.835 1.832 8.235 1.00 61.16 196 ARG A O 1
ATOM 1424 N N . PRO A 1 197 ? 19.776 -0.107 7.101 1.00 61.41 197 PRO A N 1
ATOM 1425 C CA . PRO A 1 197 ? 21.214 -0.347 7.225 1.00 61.41 197 PRO A CA 1
ATOM 1426 C C . PRO A 1 197 ? 22.055 0.605 6.372 1.00 61.41 197 PRO A C 1
ATOM 1428 O O . PRO A 1 197 ? 23.151 0.975 6.779 1.00 61.41 197 PRO A O 1
ATOM 1431 N N . ASP A 1 198 ? 21.554 1.028 5.209 1.00 65.12 198 ASP A N 1
ATOM 1432 C CA . ASP A 1 198 ? 22.324 1.823 4.250 1.00 65.12 198 ASP A CA 1
ATOM 1433 C C . ASP A 1 198 ? 22.544 3.254 4.749 1.00 65.12 198 ASP A C 1
ATOM 1435 O O . ASP A 1 198 ? 23.611 3.820 4.518 1.00 65.12 198 ASP A O 1
ATOM 1439 N N . LEU A 1 199 ? 21.579 3.829 5.479 1.00 75.12 199 LEU A N 1
ATOM 1440 C CA . LEU A 1 199 ? 21.747 5.149 6.096 1.00 75.12 199 LEU A CA 1
ATOM 1441 C C . LEU A 1 199 ? 22.686 5.130 7.308 1.00 75.12 199 LEU A C 1
ATOM 1443 O O . LEU A 1 199 ? 23.485 6.052 7.471 1.00 75.12 199 LEU A O 1
ATOM 1447 N N . LEU A 1 200 ? 22.648 4.075 8.127 1.00 80.62 200 LEU A N 1
ATOM 1448 C CA . LEU A 1 200 ? 23.631 3.892 9.201 1.00 80.62 200 LEU A CA 1
ATOM 1449 C C . LEU A 1 200 ? 25.032 3.637 8.619 1.00 80.62 200 LEU A C 1
ATOM 1451 O O . LEU A 1 200 ? 26.012 4.211 9.085 1.00 80.62 200 LEU A O 1
ATOM 1455 N N . LEU A 1 201 ? 25.133 2.850 7.542 1.00 76.56 201 LEU A N 1
ATOM 1456 C CA . LEU A 1 201 ? 26.374 2.645 6.789 1.00 76.56 201 LEU A CA 1
ATOM 1457 C C . LEU A 1 201 ? 26.881 3.935 6.139 1.00 76.56 201 LEU A C 1
ATOM 1459 O O . LEU A 1 201 ? 28.091 4.130 6.061 1.00 76.56 201 LEU A O 1
ATOM 1463 N N . LEU A 1 202 ? 25.987 4.806 5.671 1.00 77.19 202 LEU A N 1
ATOM 1464 C CA . LEU A 1 202 ? 26.339 6.128 5.161 1.00 77.19 202 LEU A CA 1
ATOM 1465 C C . LEU A 1 202 ? 26.937 6.994 6.274 1.00 77.19 202 LEU A C 1
ATOM 1467 O O . LEU A 1 202 ? 28.018 7.547 6.076 1.00 77.19 202 LEU A O 1
ATOM 1471 N N . ALA A 1 203 ? 26.279 7.057 7.436 1.00 83.12 203 ALA A N 1
ATOM 1472 C CA . ALA A 1 203 ? 26.800 7.764 8.604 1.00 83.12 203 ALA A CA 1
ATOM 1473 C C . ALA A 1 203 ? 28.168 7.211 9.037 1.00 83.12 203 ALA A C 1
ATOM 1475 O O . ALA A 1 203 ? 29.049 7.981 9.396 1.00 83.12 203 ALA A O 1
ATOM 1476 N N . LEU A 1 204 ? 28.383 5.897 8.916 1.00 82.75 204 LEU A N 1
ATOM 1477 C CA . LEU A 1 204 ? 29.656 5.257 9.243 1.00 82.75 204 LEU A CA 1
ATOM 1478 C C . LEU A 1 204 ? 30.763 5.527 8.207 1.00 82.75 204 LEU A C 1
ATOM 1480 O O . LEU A 1 204 ? 31.908 5.784 8.567 1.00 82.75 204 LEU A O 1
ATOM 1484 N N . ARG A 1 205 ? 30.458 5.407 6.907 1.00 79.56 205 ARG A N 1
ATOM 1485 C CA . ARG A 1 205 ? 31.463 5.447 5.824 1.00 79.56 205 ARG A CA 1
ATOM 1486 C C . ARG A 1 205 ? 31.749 6.846 5.300 1.00 79.56 205 ARG A C 1
ATOM 1488 O O . ARG A 1 205 ? 32.775 7.051 4.654 1.00 79.56 205 ARG A O 1
ATOM 1495 N N . SER A 1 206 ? 30.817 7.777 5.445 1.00 80.62 206 SER A N 1
ATOM 1496 C CA . SER A 1 206 ? 30.943 9.138 4.916 1.00 80.62 206 SER A CA 1
ATOM 1497 C C . SER A 1 206 ? 30.223 10.156 5.813 1.00 80.62 206 SER A C 1
ATOM 1499 O O . SER A 1 206 ? 29.349 10.873 5.316 1.00 80.62 206 SER A O 1
ATOM 1501 N N . PRO A 1 207 ? 30.579 10.234 7.111 1.00 82.81 207 PRO A N 1
ATOM 1502 C CA . PRO A 1 207 ? 29.927 11.124 8.076 1.00 82.81 207 PRO A CA 1
ATOM 1503 C C . PRO A 1 207 ? 29.952 12.597 7.640 1.00 82.81 207 PRO A C 1
ATOM 1505 O O . PRO A 1 207 ? 28.922 13.264 7.678 1.00 82.81 207 PRO A O 1
ATOM 1508 N N . ASP A 1 208 ? 31.072 13.064 7.082 1.00 81.62 208 ASP A N 1
ATOM 1509 C CA . ASP A 1 208 ? 31.263 14.454 6.627 1.00 81.62 208 ASP A CA 1
ATOM 1510 C C . ASP A 1 208 ? 30.308 14.877 5.499 1.00 81.62 208 ASP A C 1
ATOM 1512 O O . ASP A 1 208 ? 30.136 16.060 5.211 1.00 81.62 208 ASP A O 1
ATOM 1516 N N . ARG A 1 209 ? 29.702 13.901 4.815 1.00 76.88 209 ARG A N 1
ATOM 1517 C CA . ARG A 1 209 ? 28.773 14.121 3.701 1.00 76.88 209 ARG A CA 1
ATOM 1518 C C . ARG A 1 209 ? 27.346 13.717 4.052 1.00 76.88 209 ARG A C 1
ATOM 1520 O O . ARG A 1 209 ? 26.511 13.629 3.154 1.00 76.88 209 ARG A O 1
ATOM 1527 N N . LEU A 1 210 ? 27.053 13.458 5.326 1.00 81.25 210 LEU A N 1
ATOM 1528 C CA . LEU A 1 210 ? 25.756 12.957 5.763 1.00 81.25 210 LEU A CA 1
ATOM 1529 C C . LEU A 1 210 ? 24.609 13.912 5.399 1.00 81.25 210 LEU A C 1
ATOM 1531 O O . LEU A 1 210 ? 23.625 13.463 4.818 1.00 81.25 210 LEU A O 1
ATOM 1535 N N . ASP A 1 211 ? 24.768 15.217 5.644 1.00 79.19 211 ASP A N 1
ATOM 1536 C CA . ASP A 1 211 ? 23.770 16.238 5.271 1.00 79.19 211 ASP A CA 1
ATOM 1537 C C . ASP A 1 211 ? 23.589 16.369 3.749 1.00 79.19 211 ASP A C 1
ATOM 1539 O O . ASP A 1 211 ? 22.545 16.805 3.273 1.00 79.19 211 ASP A O 1
ATOM 1543 N N . GLU A 1 212 ? 24.605 15.987 2.970 1.00 72.38 212 GLU A N 1
ATOM 1544 C CA . GLU A 1 212 ? 24.592 16.047 1.505 1.00 72.38 212 GLU A CA 1
ATOM 1545 C C . GLU A 1 212 ? 23.995 14.775 0.868 1.00 72.38 212 GLU A C 1
ATOM 1547 O O . GLU A 1 212 ? 23.586 14.785 -0.297 1.00 72.38 212 GLU A O 1
ATOM 1552 N N . LEU A 1 213 ? 24.031 13.644 1.581 1.00 67.50 213 LEU A N 1
ATOM 1553 C CA . LEU A 1 213 ? 23.735 12.308 1.051 1.00 67.50 213 LEU A CA 1
ATOM 1554 C C . LEU A 1 213 ? 22.448 11.683 1.603 1.00 67.50 213 LEU A C 1
ATOM 1556 O O . LEU A 1 213 ? 21.840 10.875 0.897 1.00 67.50 213 LEU A O 1
ATOM 1560 N N . ALA A 1 214 ? 22.053 11.998 2.837 1.00 71.75 214 ALA A N 1
ATOM 1561 C CA . ALA A 1 214 ? 20.899 11.391 3.498 1.00 71.75 214 ALA A CA 1
ATOM 1562 C C . ALA A 1 214 ? 19.586 12.169 3.248 1.00 71.75 214 ALA A C 1
ATOM 1564 O O . ALA A 1 214 ? 19.626 13.352 2.909 1.00 71.75 214 ALA A O 1
ATOM 1565 N N . PRO A 1 215 ? 18.405 11.539 3.426 1.00 71.12 215 PRO A N 1
ATOM 1566 C CA . PRO A 1 215 ? 17.116 12.238 3.405 1.00 71.12 215 PRO A CA 1
ATOM 1567 C C . PRO A 1 215 ? 17.060 13.352 4.456 1.00 71.12 215 PRO A C 1
ATOM 1569 O O . PRO A 1 215 ? 17.557 13.154 5.559 1.00 71.12 215 PRO A O 1
ATOM 1572 N N . GLY A 1 216 ? 16.398 14.478 4.168 1.00 71.81 216 GLY A N 1
ATOM 1573 C CA . GLY A 1 216 ? 16.464 15.687 5.010 1.00 71.81 216 GLY A CA 1
ATOM 1574 C C . GLY A 1 216 ? 16.077 15.514 6.489 1.00 71.81 216 GLY A C 1
ATOM 1575 O O . GLY A 1 216 ? 16.590 16.238 7.335 1.00 71.81 216 GLY A O 1
ATOM 1576 N N . HIS A 1 217 ? 15.231 14.535 6.831 1.00 76.31 217 HIS A N 1
ATOM 1577 C CA . HIS A 1 217 ? 14.866 14.231 8.223 1.00 76.31 217 HIS A CA 1
ATOM 1578 C C . HIS A 1 217 ? 15.939 13.419 8.974 1.00 76.31 217 HIS A C 1
ATOM 1580 O O . HIS A 1 217 ? 16.077 13.551 10.191 1.00 76.31 217 HIS A O 1
ATOM 1586 N N . PHE A 1 218 ? 16.714 12.588 8.267 1.00 82.81 218 PHE A N 1
ATOM 1587 C CA . PHE A 1 218 ? 17.601 11.600 8.883 1.00 82.81 218 PHE A CA 1
ATOM 1588 C C . PHE A 1 218 ? 18.784 12.219 9.644 1.00 82.81 218 PHE A C 1
ATOM 1590 O O . PHE A 1 218 ? 19.003 11.801 10.780 1.00 82.81 218 PHE A O 1
ATOM 1597 N N . PRO A 1 219 ? 19.528 13.216 9.111 1.00 86.69 219 PRO A N 1
ATOM 1598 C CA . PRO A 1 219 ? 20.641 13.822 9.838 1.00 86.69 219 PRO A CA 1
ATOM 1599 C C . PRO A 1 219 ? 20.243 14.392 11.202 1.00 86.69 219 PRO A C 1
ATOM 1601 O O . PRO A 1 219 ? 20.998 14.260 12.160 1.00 86.69 219 PRO A O 1
ATOM 1604 N N . ALA A 1 220 ? 19.058 14.998 11.317 1.00 85.75 220 ALA A N 1
ATOM 1605 C CA . ALA A 1 220 ? 18.565 15.520 12.590 1.00 85.75 220 ALA A CA 1
ATOM 1606 C C . ALA A 1 220 ? 18.236 14.388 13.578 1.00 85.75 220 ALA A C 1
ATOM 1608 O O . ALA A 1 220 ? 18.675 14.424 14.727 1.00 85.75 220 ALA A O 1
ATOM 1609 N N . GLN A 1 221 ? 17.529 13.351 13.117 1.00 87.12 221 GLN A N 1
ATOM 1610 C CA . GLN A 1 221 ? 17.151 12.200 13.943 1.00 87.12 221 GLN A CA 1
ATOM 1611 C C . GLN A 1 221 ? 18.367 11.411 14.436 1.00 87.12 221 GLN A C 1
ATOM 1613 O O . GLN A 1 221 ? 18.467 11.120 15.626 1.00 87.12 221 GLN A O 1
ATOM 1618 N N . ILE A 1 222 ? 19.316 11.091 13.547 1.00 88.44 222 ILE A N 1
ATOM 1619 C CA . ILE A 1 222 ? 20.504 10.331 13.943 1.00 88.44 222 ILE A CA 1
ATOM 1620 C C . ILE A 1 222 ? 21.376 11.136 14.908 1.00 88.44 222 ILE A C 1
ATOM 1622 O O . ILE A 1 222 ? 21.877 10.557 15.860 1.00 88.44 222 ILE A O 1
ATOM 1626 N N . ARG A 1 223 ? 21.498 12.464 14.746 1.00 89.88 223 ARG A N 1
ATOM 1627 C CA . ARG A 1 223 ? 22.192 13.327 15.720 1.00 89.88 223 ARG A CA 1
ATOM 1628 C C . ARG A 1 223 ? 21.517 13.328 17.092 1.00 89.88 223 ARG A C 1
ATOM 1630 O O . ARG A 1 223 ? 22.226 13.224 18.087 1.00 89.88 223 ARG A O 1
ATOM 1637 N N . SER A 1 224 ? 20.182 13.394 17.149 1.00 88.06 224 SER A N 1
ATOM 1638 C CA . SER A 1 224 ? 19.432 13.278 18.411 1.00 88.06 224 SER A CA 1
ATOM 1639 C C . SER A 1 224 ? 19.733 11.946 19.108 1.00 88.06 224 SER A C 1
ATOM 1641 O O . SER A 1 224 ? 20.116 11.910 20.273 1.00 88.06 224 SER A O 1
ATOM 1643 N N . VAL A 1 225 ? 19.686 10.841 18.356 1.00 89.25 225 VAL A N 1
ATOM 1644 C CA . VAL A 1 225 ? 19.983 9.502 18.884 1.00 89.25 225 VAL A CA 1
ATOM 1645 C C . VAL A 1 225 ? 21.455 9.340 19.299 1.00 89.25 225 VAL A C 1
ATOM 1647 O O . VAL A 1 225 ? 21.732 8.756 20.342 1.00 89.25 225 VAL A O 1
ATOM 1650 N N . LEU A 1 226 ? 22.406 9.870 18.527 1.00 89.62 226 LEU A N 1
ATOM 1651 C CA . LEU A 1 226 ? 23.843 9.824 18.828 1.00 89.62 226 LEU A CA 1
ATOM 1652 C C . LEU A 1 226 ? 24.215 10.626 20.086 1.00 89.62 226 LEU A C 1
ATOM 1654 O O . LEU A 1 226 ? 25.138 10.230 20.803 1.00 89.62 226 LEU A O 1
ATOM 1658 N N . ALA A 1 227 ? 23.465 11.684 20.410 1.00 89.81 227 ALA A N 1
ATOM 1659 C CA . ALA A 1 227 ? 23.687 12.474 21.618 1.00 89.81 227 ALA A CA 1
ATOM 1660 C C . ALA A 1 227 ? 23.536 11.638 22.903 1.00 89.81 227 ALA A C 1
ATOM 1662 O O . ALA A 1 227 ? 24.294 11.846 23.851 1.00 89.81 227 ALA A O 1
ATOM 1663 N N . TYR A 1 228 ? 22.649 10.633 22.920 1.00 87.94 228 TYR A N 1
ATOM 1664 C CA . TYR A 1 228 ? 22.514 9.706 24.054 1.00 87.94 228 TYR A CA 1
ATOM 1665 C C . TYR A 1 228 ? 23.759 8.833 24.285 1.00 87.94 228 TYR A C 1
ATOM 1667 O O . TYR A 1 228 ? 23.947 8.314 25.383 1.00 87.94 228 TYR A O 1
ATOM 1675 N N . TYR A 1 229 ? 24.622 8.685 23.277 1.00 85.88 229 TYR A N 1
ATOM 1676 C CA . TYR A 1 229 ? 25.901 7.973 23.375 1.00 85.88 229 TYR A CA 1
ATOM 1677 C C . TYR A 1 229 ? 27.086 8.923 23.615 1.00 85.88 229 TYR A C 1
ATOM 1679 O O . TYR A 1 229 ? 28.236 8.495 23.559 1.00 85.88 229 TYR A O 1
ATOM 1687 N N . GLY A 1 230 ? 26.830 10.214 23.857 1.00 86.50 230 GLY A N 1
ATOM 1688 C CA . GLY A 1 230 ? 27.872 11.227 24.040 1.00 86.50 230 GLY A CA 1
ATOM 1689 C C . GLY A 1 230 ? 28.552 11.679 22.742 1.00 86.50 230 GLY A C 1
ATOM 1690 O O . GLY A 1 230 ? 29.562 12.379 22.801 1.00 86.50 230 GLY A O 1
ATOM 1691 N N . VAL A 1 231 ? 28.012 11.316 21.572 1.00 86.94 231 VAL A N 1
ATOM 1692 C CA . VAL A 1 231 ? 28.551 11.709 20.263 1.00 86.94 231 VAL A CA 1
ATOM 1693 C C . VAL A 1 231 ? 27.873 13.003 19.810 1.00 86.94 231 VAL A C 1
ATOM 1695 O O . VAL A 1 231 ? 26.726 13.001 19.368 1.00 86.94 231 VAL A O 1
ATOM 1698 N N . THR A 1 232 ? 28.584 14.125 19.937 1.00 81.75 232 THR A N 1
ATOM 1699 C CA . THR A 1 232 ? 28.084 15.469 19.590 1.00 81.75 232 THR A CA 1
ATOM 1700 C C . THR A 1 232 ? 28.478 15.923 18.183 1.00 81.75 232 THR A C 1
ATOM 1702 O O . THR A 1 232 ? 27.798 16.765 17.598 1.00 81.75 232 THR A O 1
ATOM 1705 N N . GLU A 1 233 ? 29.540 15.346 17.617 1.00 82.81 233 GLU A N 1
ATOM 1706 C CA . GLU A 1 233 ? 30.013 15.601 16.257 1.00 82.81 233 GLU A CA 1
ATOM 1707 C C . GLU A 1 233 ? 29.969 14.306 15.438 1.00 82.81 233 GLU A C 1
ATOM 1709 O O . GLU A 1 233 ? 30.448 13.260 15.873 1.00 82.81 233 GLU A O 1
ATOM 1714 N N . VAL A 1 234 ? 29.377 14.366 14.243 1.00 81.69 234 VAL A N 1
ATOM 1715 C CA . VAL A 1 234 ? 29.291 13.217 13.332 1.00 81.69 234 VAL A CA 1
ATOM 1716 C C . VAL A 1 234 ? 30.501 13.257 12.404 1.00 81.69 234 VAL A C 1
ATOM 1718 O O . VAL A 1 234 ? 30.428 13.811 11.311 1.00 81.69 234 VAL A O 1
ATOM 1721 N N . SER A 1 235 ? 31.616 12.696 12.866 1.00 82.88 235 SER A N 1
ATOM 1722 C CA . SER A 1 235 ? 32.869 12.537 12.119 1.00 82.88 235 SER A CA 1
ATOM 1723 C C . SER A 1 235 ? 33.419 11.122 12.316 1.00 82.88 235 SER A C 1
ATOM 1725 O O . SER A 1 235 ? 32.978 10.385 13.199 1.00 82.88 235 SER A O 1
ATOM 1727 N N . GLN A 1 236 ? 34.334 10.680 11.451 1.00 81.38 236 GLN A N 1
ATOM 1728 C CA . GLN A 1 236 ? 34.809 9.296 11.490 1.00 81.38 236 GLN A CA 1
ATOM 1729 C C . GLN A 1 236 ? 35.621 9.030 12.771 1.00 81.38 236 GLN A C 1
ATOM 1731 O O . GLN A 1 236 ? 36.790 9.403 12.858 1.00 81.38 236 GLN A O 1
ATOM 1736 N N . SER A 1 237 ? 35.009 8.353 13.747 1.00 82.12 237 SER A N 1
ATOM 1737 C CA . SER A 1 237 ? 35.625 8.036 15.039 1.00 82.12 237 SER A CA 1
ATOM 1738 C C . SER A 1 237 ? 35.209 6.648 15.566 1.00 82.12 237 SER A C 1
ATOM 1740 O O . SER A 1 237 ? 34.196 6.085 15.117 1.00 82.12 237 SER A O 1
ATOM 1742 N N . PRO A 1 238 ? 35.979 6.058 16.503 1.00 79.94 238 PRO A N 1
ATOM 1743 C CA . PRO A 1 238 ? 35.567 4.848 17.214 1.00 79.94 238 PRO A CA 1
ATOM 1744 C C . PRO A 1 238 ? 34.228 5.029 17.939 1.00 79.94 238 PRO A C 1
ATOM 1746 O O . PRO A 1 238 ? 33.354 4.179 17.823 1.00 79.94 238 PRO A O 1
ATOM 1749 N N . GLU A 1 239 ? 34.021 6.179 18.582 1.00 83.56 239 GLU A N 1
ATOM 1750 C CA . GLU A 1 239 ? 32.806 6.496 19.341 1.00 83.56 239 GLU A CA 1
ATOM 1751 C C . GLU A 1 239 ? 31.568 6.550 18.435 1.00 83.56 239 GLU A C 1
ATOM 1753 O O . GLU A 1 239 ? 30.525 6.000 18.787 1.00 83.56 239 GLU A O 1
ATOM 1758 N N . LEU A 1 240 ? 31.683 7.142 17.235 1.00 85.31 240 LEU A N 1
ATOM 1759 C CA . LEU A 1 240 ? 30.611 7.109 16.235 1.00 85.31 240 LEU A CA 1
ATOM 1760 C C . LEU A 1 240 ? 30.318 5.671 15.790 1.00 85.31 240 LEU A C 1
ATOM 1762 O O . LEU A 1 240 ? 29.157 5.294 15.639 1.00 85.31 240 LEU A O 1
ATOM 1766 N N . THR A 1 241 ? 31.360 4.866 15.572 1.00 82.25 241 THR A N 1
ATOM 1767 C CA . THR A 1 241 ? 31.216 3.468 15.140 1.00 82.25 241 THR A CA 1
ATOM 1768 C C . THR A 1 241 ? 30.476 2.639 16.189 1.00 82.25 241 THR A C 1
ATOM 1770 O O . THR A 1 241 ? 29.534 1.920 15.847 1.00 82.25 241 THR A O 1
ATOM 1773 N N . ASP A 1 242 ? 30.854 2.787 17.457 1.00 81.25 242 ASP A N 1
ATOM 1774 C CA . ASP A 1 242 ? 30.242 2.089 18.588 1.00 81.25 242 ASP A CA 1
ATOM 1775 C C . ASP A 1 242 ? 28.791 2.536 18.791 1.00 81.25 242 ASP A C 1
ATOM 1777 O O . ASP A 1 242 ? 27.884 1.703 18.890 1.00 81.25 242 ASP A O 1
ATOM 1781 N N . ALA A 1 243 ? 28.534 3.848 18.758 1.00 86.50 243 ALA A N 1
ATOM 1782 C CA . ALA A 1 243 ? 27.184 4.389 18.855 1.00 86.50 243 ALA A CA 1
ATOM 1783 C C . ALA A 1 243 ? 26.291 3.868 17.718 1.00 86.50 243 ALA A C 1
ATOM 1785 O O . ALA A 1 243 ? 25.201 3.359 17.976 1.00 86.50 243 ALA A O 1
ATOM 1786 N N . LEU A 1 244 ? 26.762 3.893 16.465 1.00 86.69 244 LEU A N 1
ATOM 1787 C CA . LEU A 1 244 ? 26.023 3.351 15.320 1.00 86.69 244 LEU A CA 1
ATOM 1788 C C . LEU A 1 244 ? 25.786 1.838 15.429 1.00 86.69 244 LEU A C 1
ATOM 1790 O O . LEU A 1 244 ? 24.734 1.360 15.004 1.00 86.69 244 LEU A O 1
ATOM 1794 N N . TYR A 1 245 ? 26.713 1.082 16.022 1.00 82.81 245 TYR A N 1
ATOM 1795 C CA . TYR A 1 245 ? 26.527 -0.344 16.293 1.00 82.81 245 TYR A CA 1
ATOM 1796 C C . TYR A 1 245 ? 25.423 -0.596 17.329 1.00 82.81 245 TYR A C 1
ATOM 1798 O O . TYR A 1 245 ? 24.535 -1.420 17.088 1.00 82.81 245 TYR A O 1
ATOM 1806 N N . HIS A 1 246 ? 25.414 0.137 18.446 1.00 82.38 246 HIS A N 1
ATOM 1807 C CA . HIS A 1 246 ? 24.338 0.051 19.439 1.00 82.38 246 HIS A CA 1
ATOM 1808 C C . HIS A 1 246 ? 22.994 0.511 18.867 1.00 82.38 246 HIS A C 1
ATOM 1810 O O . HIS A 1 246 ? 21.970 -0.146 19.076 1.00 82.38 246 HIS A O 1
ATOM 1816 N N . VAL A 1 247 ? 23.008 1.575 18.061 1.00 85.06 247 VAL A N 1
ATOM 1817 C CA . VAL A 1 247 ? 21.851 2.059 17.305 1.00 85.06 247 VAL A CA 1
ATOM 1818 C C . VAL A 1 247 ? 21.366 1.010 16.316 1.00 85.06 247 VAL A C 1
ATOM 1820 O O . VAL A 1 247 ? 20.166 0.865 16.146 1.00 85.06 247 VAL A O 1
ATOM 1823 N N . TRP A 1 248 ? 22.226 0.257 15.649 1.00 81.19 248 TRP A N 1
ATOM 1824 C CA . TRP A 1 248 ? 21.768 -0.828 14.785 1.00 81.19 248 TRP A CA 1
ATOM 1825 C C . TRP A 1 248 ? 21.172 -1.973 15.617 1.00 81.19 248 TRP A C 1
ATOM 1827 O O . TRP A 1 248 ? 20.067 -2.445 15.358 1.00 81.19 248 TRP A O 1
ATOM 1837 N N . ARG A 1 249 ? 21.846 -2.367 16.697 1.00 75.31 249 ARG A N 1
ATOM 1838 C CA . ARG A 1 249 ? 21.427 -3.481 17.549 1.00 75.31 249 ARG A CA 1
ATOM 1839 C C . ARG A 1 249 ? 20.086 -3.242 18.240 1.00 75.31 249 ARG A C 1
ATOM 1841 O O . ARG A 1 249 ? 19.262 -4.156 18.299 1.00 75.31 249 ARG A O 1
ATOM 1848 N N . ALA A 1 250 ? 19.847 -2.030 18.734 1.00 74.69 250 ALA A N 1
ATOM 1849 C CA . ALA A 1 250 ? 18.578 -1.646 19.344 1.00 74.69 250 ALA A CA 1
ATOM 1850 C C . ALA A 1 250 ? 17.381 -1.822 18.389 1.00 74.69 250 ALA A C 1
ATOM 1852 O O . ALA A 1 250 ? 16.255 -1.950 18.857 1.00 74.69 250 ALA A O 1
ATOM 1853 N N . GLU A 1 251 ? 17.584 -1.851 17.062 1.00 76.25 251 GLU A N 1
ATOM 1854 C CA . GLU A 1 251 ? 16.505 -2.042 16.078 1.00 76.25 251 GLU A CA 1
ATOM 1855 C C . GLU A 1 251 ? 15.846 -3.414 16.254 1.00 76.25 251 GLU A C 1
ATOM 1857 O O . GLU A 1 251 ? 14.623 -3.526 16.240 1.00 76.25 251 GLU A O 1
ATOM 1862 N N . SER A 1 252 ? 16.643 -4.448 16.538 1.00 71.81 252 SER A N 1
ATOM 1863 C CA . SER A 1 252 ? 16.140 -5.804 16.797 1.00 71.81 252 SER A CA 1
ATOM 1864 C C . SER A 1 252 ? 15.293 -5.926 18.074 1.00 71.81 252 SER A C 1
ATOM 1866 O O . SER A 1 252 ? 14.669 -6.958 18.300 1.00 71.81 252 SER A O 1
ATOM 1868 N N . ARG A 1 253 ? 15.264 -4.884 18.918 1.00 77.06 253 ARG A N 1
ATOM 1869 C CA . ARG A 1 253 ? 14.587 -4.866 20.224 1.00 77.06 253 ARG A CA 1
ATOM 1870 C C . ARG A 1 253 ? 13.382 -3.918 20.268 1.00 77.06 253 ARG A C 1
ATOM 1872 O O . ARG A 1 253 ? 12.898 -3.621 21.358 1.00 77.06 253 ARG A O 1
ATOM 1879 N N . MET A 1 254 ? 12.886 -3.438 19.123 1.00 81.62 254 MET A N 1
ATOM 1880 C CA . MET A 1 254 ? 11.795 -2.450 19.085 1.00 81.62 254 MET A CA 1
ATOM 1881 C C . MET A 1 254 ? 10.494 -2.922 19.754 1.00 81.62 254 MET A C 1
ATOM 1883 O O . MET A 1 254 ? 9.834 -2.100 20.381 1.00 81.62 254 MET A O 1
ATOM 1887 N N . ASP A 1 255 ? 10.182 -4.222 19.745 1.00 80.88 255 ASP A N 1
ATOM 1888 C CA . ASP A 1 255 ? 9.035 -4.763 20.493 1.00 80.88 255 ASP A CA 1
ATOM 1889 C C . ASP A 1 255 ? 9.188 -4.570 22.012 1.00 80.88 255 ASP A C 1
ATOM 1891 O O . ASP A 1 255 ? 8.234 -4.194 22.694 1.00 80.88 255 ASP A O 1
ATOM 1895 N N . ARG A 1 256 ? 10.404 -4.760 22.553 1.00 83.12 256 ARG A N 1
ATOM 1896 C CA . ARG A 1 256 ? 10.695 -4.486 23.973 1.00 83.12 256 ARG A CA 1
ATOM 1897 C C . ARG A 1 256 ? 10.607 -2.989 24.275 1.00 83.12 256 ARG A C 1
ATOM 1899 O O . ARG A 1 256 ? 10.092 -2.620 25.323 1.00 83.12 256 ARG A O 1
ATOM 1906 N N . VAL A 1 257 ? 11.068 -2.128 23.363 1.00 88.12 257 VAL A N 1
ATOM 1907 C CA . VAL A 1 257 ? 10.937 -0.665 23.510 1.00 88.12 257 VAL A CA 1
ATOM 1908 C C . VAL A 1 257 ? 9.463 -0.263 23.548 1.00 88.12 257 VAL A C 1
ATOM 1910 O O . VAL A 1 257 ? 9.056 0.457 24.454 1.00 88.12 257 VAL A O 1
ATOM 1913 N N . ALA A 1 258 ? 8.644 -0.797 22.638 1.00 86.81 258 ALA A N 1
ATOM 1914 C CA . ALA A 1 258 ? 7.202 -0.573 22.627 1.00 86.81 258 ALA A CA 1
ATOM 1915 C C . ALA A 1 258 ? 6.518 -1.068 23.912 1.00 86.81 258 ALA A C 1
ATOM 1917 O O . ALA A 1 258 ? 5.654 -0.374 24.446 1.00 86.81 258 ALA A O 1
ATOM 1918 N N . GLN A 1 259 ? 6.932 -2.222 24.444 1.00 88.38 259 GLN A N 1
ATOM 1919 C CA . GLN A 1 259 ? 6.435 -2.741 25.719 1.00 88.38 259 GLN A CA 1
ATOM 1920 C C . GLN A 1 259 ? 6.758 -1.801 26.891 1.00 88.38 259 GLN A C 1
ATOM 1922 O O . GLN A 1 259 ? 5.866 -1.488 27.675 1.00 88.38 259 GLN A O 1
ATOM 1927 N N . VAL A 1 260 ? 8.004 -1.328 27.003 1.00 89.94 260 VAL A N 1
ATOM 1928 C CA . VAL A 1 260 ? 8.408 -0.379 28.057 1.00 89.94 260 VAL A CA 1
ATOM 1929 C C . VAL A 1 260 ? 7.618 0.923 27.939 1.00 89.94 260 VAL A C 1
ATOM 1931 O O . VAL A 1 260 ? 7.074 1.392 28.935 1.00 89.94 260 VAL A O 1
ATOM 1934 N N . SER A 1 261 ? 7.484 1.476 26.728 1.00 92.31 261 SER A N 1
ATOM 1935 C CA . SER A 1 261 ? 6.673 2.676 26.496 1.00 92.31 261 SER A CA 1
ATOM 1936 C C . SER A 1 261 ? 5.215 2.477 26.910 1.00 92.31 261 SER A C 1
ATOM 1938 O O . SER A 1 261 ? 4.643 3.356 27.547 1.00 92.31 261 SER A O 1
ATOM 1940 N N . ALA A 1 262 ? 4.616 1.325 26.589 1.00 88.00 262 ALA A N 1
ATOM 1941 C CA . ALA A 1 262 ? 3.247 1.008 26.988 1.00 88.00 262 ALA A CA 1
ATOM 1942 C C . ALA A 1 262 ? 3.085 0.963 28.515 1.00 88.00 262 ALA A C 1
ATOM 1944 O O . ALA A 1 262 ? 2.138 1.546 29.032 1.00 88.00 262 ALA A O 1
ATOM 1945 N N . LEU A 1 263 ? 4.012 0.319 29.231 1.00 88.00 263 LEU A N 1
ATOM 1946 C CA . LEU A 1 263 ? 3.958 0.204 30.692 1.00 88.00 263 LEU A CA 1
ATOM 1947 C C . LEU A 1 263 ? 4.109 1.564 31.386 1.00 88.00 263 LEU A C 1
ATOM 1949 O O . LEU A 1 263 ? 3.324 1.874 32.276 1.00 88.00 263 LEU A O 1
ATOM 1953 N N . VAL A 1 264 ? 5.049 2.406 30.938 1.00 90.00 264 VAL A N 1
ATOM 1954 C CA . VAL A 1 264 ? 5.217 3.767 31.487 1.00 90.00 264 VAL A CA 1
ATOM 1955 C C . VAL A 1 264 ? 3.969 4.619 31.237 1.00 90.00 264 VAL A C 1
ATOM 1957 O O . VAL A 1 264 ? 3.503 5.317 32.127 1.00 90.00 264 VAL A O 1
ATOM 1960 N N . LEU A 1 265 ? 3.386 4.555 30.035 1.00 89.31 265 LEU A N 1
ATOM 1961 C CA . LEU A 1 265 ? 2.148 5.283 29.742 1.00 89.31 265 LEU A CA 1
ATOM 1962 C C . LEU A 1 265 ? 0.962 4.754 30.562 1.00 89.31 265 LEU A C 1
ATOM 1964 O O . LEU A 1 265 ? 0.096 5.527 30.960 1.00 89.31 265 LEU A O 1
ATOM 1968 N N . GLN A 1 266 ? 0.906 3.446 30.812 1.00 84.81 266 GLN A N 1
ATOM 1969 C CA . GLN A 1 266 ? -0.159 2.833 31.596 1.00 84.81 266 GLN A CA 1
ATOM 1970 C C . GLN A 1 266 ? -0.118 3.272 33.065 1.00 84.81 266 GLN A C 1
ATOM 1972 O O . GLN A 1 266 ? -1.179 3.583 33.605 1.00 84.81 266 GLN A O 1
ATOM 1977 N N . SER A 1 267 ? 1.064 3.363 33.686 1.00 85.00 267 SER A N 1
ATOM 1978 C CA . SER A 1 267 ? 1.181 3.815 35.082 1.00 85.00 267 SER A CA 1
ATOM 1979 C C . SER A 1 267 ? 0.683 5.255 35.269 1.00 85.00 267 SER A C 1
ATOM 1981 O O . SER A 1 267 ? 0.060 5.588 36.274 1.00 85.00 267 SER A O 1
ATOM 1983 N N . TRP A 1 268 ? 0.824 6.104 34.248 1.00 85.06 268 TRP A N 1
ATOM 1984 C CA . TRP A 1 268 ? 0.329 7.486 34.270 1.00 85.06 268 TRP A CA 1
ATOM 1985 C C . TRP A 1 268 ? -1.195 7.622 34.120 1.00 85.06 268 TRP A C 1
ATOM 1987 O O . TRP A 1 268 ? -1.744 8.717 34.281 1.00 85.06 268 TRP A O 1
ATOM 1997 N N . LEU A 1 269 ? -1.909 6.530 33.828 1.00 77.19 269 LEU A N 1
ATOM 1998 C CA . LEU A 1 269 ? -3.373 6.517 33.811 1.00 77.19 269 LEU A CA 1
ATOM 1999 C C . LEU A 1 269 ? -3.992 6.348 35.209 1.00 77.19 269 LEU A C 1
ATOM 2001 O O . LEU A 1 269 ? -5.202 6.541 35.351 1.00 77.19 269 LEU A O 1
ATOM 2005 N N . GLU A 1 270 ? -3.196 6.037 36.235 1.00 68.81 270 GLU A N 1
ATOM 2006 C CA . GLU A 1 270 ? -3.672 5.842 37.607 1.00 68.81 270 GLU A CA 1
ATOM 2007 C C . GLU A 1 270 ? -3.941 7.173 38.364 1.00 68.81 270 GLU A C 1
ATOM 2009 O O . GLU A 1 270 ? -3.482 8.244 37.943 1.00 68.81 270 GLU A O 1
ATOM 2014 N N . PRO A 1 271 ? -4.749 7.159 39.450 1.00 56.81 271 PRO A N 1
ATOM 2015 C CA . PRO A 1 271 ? -5.247 8.364 40.134 1.00 56.81 271 PRO A CA 1
ATOM 2016 C C . PRO A 1 271 ? -4.181 9.285 40.752 1.00 56.81 271 PRO A C 1
ATOM 2018 O O . PRO A 1 271 ? -4.437 10.474 40.909 1.00 56.81 271 PRO A O 1
ATOM 2021 N N . ASP A 1 272 ? -2.996 8.771 41.088 1.00 53.81 272 ASP A N 1
ATOM 2022 C CA . ASP A 1 272 ? -2.003 9.496 41.902 1.00 53.81 272 ASP A CA 1
ATOM 2023 C C . ASP A 1 272 ? -1.184 10.561 41.137 1.00 53.81 272 ASP A C 1
ATOM 2025 O O . ASP A 1 272 ? -0.396 11.289 41.740 1.00 53.81 272 ASP A O 1
ATOM 2029 N N . HIS A 1 273 ? -1.394 10.723 39.825 1.00 56.38 273 HIS A N 1
ATOM 2030 C CA . HIS A 1 273 ? -0.663 11.686 38.983 1.00 56.38 273 HIS A CA 1
ATOM 2031 C C . HIS A 1 273 ? -1.435 12.981 38.650 1.00 56.38 273 HIS A C 1
ATOM 2033 O O . HIS A 1 273 ? -1.071 13.698 37.721 1.00 56.38 273 HIS A O 1
ATOM 2039 N N . ASP A 1 274 ? -2.476 13.327 39.414 1.00 54.59 274 ASP A N 1
ATOM 2040 C CA . ASP A 1 274 ? -3.404 14.439 39.122 1.00 54.59 274 ASP A CA 1
ATOM 2041 C C . ASP A 1 274 ? -2.784 15.866 39.140 1.00 54.59 274 ASP A C 1
ATOM 2043 O O . ASP A 1 274 ? -3.479 16.843 38.845 1.00 54.59 274 ASP A O 1
ATOM 2047 N N . THR A 1 275 ? -1.489 16.025 39.445 1.00 55.31 275 THR A N 1
ATOM 2048 C CA . THR A 1 275 ? -0.778 17.317 39.393 1.00 55.31 275 THR A CA 1
ATOM 2049 C C . THR A 1 275 ? 0.626 17.168 38.811 1.00 55.31 275 THR A C 1
ATOM 2051 O O . THR A 1 275 ? 1.598 17.028 39.556 1.00 55.31 275 THR A O 1
ATOM 2054 N N . VAL A 1 276 ? 0.747 17.231 37.484 1.00 60.62 276 VAL A N 1
ATOM 2055 C CA . VAL A 1 276 ? 2.047 17.351 36.813 1.00 60.62 276 VAL A CA 1
ATOM 2056 C C . VAL A 1 276 ? 2.035 18.547 35.867 1.00 60.62 276 VAL A C 1
ATOM 2058 O O . VAL A 1 276 ? 1.359 18.532 34.845 1.00 60.62 276 VAL A O 1
ATOM 2061 N N . ASP A 1 277 ? 2.787 19.587 36.224 1.00 60.69 277 ASP A N 1
ATOM 2062 C CA . ASP A 1 277 ? 3.013 20.774 35.397 1.00 60.69 277 ASP A CA 1
ATOM 2063 C C . ASP A 1 277 ? 4.386 20.640 34.722 1.00 60.69 277 ASP A C 1
ATOM 2065 O O . ASP A 1 277 ? 5.405 21.098 35.239 1.00 60.69 277 ASP A O 1
ATOM 2069 N N . SER A 1 278 ? 4.430 19.900 33.610 1.00 71.06 278 SER A N 1
ATOM 2070 C CA . SER A 1 278 ? 5.633 19.743 32.787 1.00 71.06 278 SER A CA 1
ATOM 2071 C C . SER A 1 278 ? 5.352 20.224 31.371 1.00 71.06 278 SER A C 1
ATOM 2073 O O . SER A 1 278 ? 4.541 19.644 30.648 1.00 71.06 278 SER A O 1
ATOM 2075 N N . THR A 1 279 ? 6.065 21.267 30.946 1.00 71.56 279 THR A N 1
ATOM 2076 C CA . THR A 1 279 ? 5.980 21.807 29.581 1.00 71.56 279 THR A CA 1
ATOM 2077 C C . THR A 1 279 ? 6.481 20.822 28.521 1.00 71.56 279 THR A C 1
ATOM 2079 O O . THR A 1 279 ? 6.100 20.936 27.361 1.00 71.56 279 THR A O 1
ATOM 2082 N N . GLU A 1 280 ? 7.306 19.841 28.906 1.00 84.31 280 GLU A N 1
ATOM 2083 C CA . GLU A 1 280 ? 7.868 18.826 28.001 1.00 84.31 280 GLU A CA 1
ATOM 2084 C C . GLU A 1 280 ? 6.926 17.634 27.767 1.00 84.31 280 GLU A C 1
ATOM 2086 O O . GLU A 1 280 ? 7.096 16.895 26.796 1.00 84.31 280 GLU A O 1
ATOM 2091 N N . LEU A 1 281 ? 5.910 17.448 28.619 1.00 87.50 281 LEU A N 1
ATOM 2092 C CA . LEU A 1 281 ? 4.988 16.311 28.551 1.00 87.50 281 LEU A CA 1
ATOM 2093 C C . LEU A 1 281 ? 4.305 16.192 27.184 1.00 87.50 281 LEU A C 1
ATOM 2095 O O . LEU A 1 281 ? 4.300 15.119 26.582 1.00 87.50 281 LEU A O 1
ATOM 2099 N N . VAL A 1 282 ? 3.729 17.298 26.702 1.00 86.50 282 VAL A N 1
ATOM 2100 C CA . VAL A 1 282 ? 2.985 17.331 25.433 1.00 86.50 282 VAL A CA 1
ATOM 2101 C C . VAL A 1 282 ? 3.898 16.940 24.277 1.00 86.50 282 VAL A C 1
ATOM 2103 O O . VAL A 1 282 ? 3.545 16.086 23.472 1.00 86.50 282 VAL A O 1
ATOM 2106 N N . GLU A 1 283 ? 5.095 17.521 24.240 1.00 89.75 283 GLU A N 1
ATOM 2107 C CA . GLU A 1 283 ? 6.072 17.293 23.182 1.00 89.75 283 GLU A CA 1
ATOM 2108 C C . GLU A 1 283 ? 6.515 15.823 23.123 1.00 89.75 283 GLU A C 1
ATOM 2110 O O . GLU A 1 283 ? 6.517 15.216 22.051 1.00 89.75 283 GLU A O 1
ATOM 2115 N N . VAL A 1 284 ? 6.844 15.224 24.274 1.00 92.12 284 VAL A N 1
ATOM 2116 C CA . VAL A 1 284 ? 7.274 13.820 24.351 1.00 92.12 284 VAL A CA 1
ATOM 2117 C C . VAL A 1 284 ? 6.143 12.878 23.968 1.00 92.12 284 VAL A C 1
ATOM 2119 O O . VAL A 1 284 ? 6.352 11.956 23.181 1.00 92.12 284 VAL A O 1
ATOM 2122 N N . VAL A 1 285 ? 4.943 13.088 24.508 1.00 90.50 285 VAL A N 1
ATOM 2123 C CA . VAL A 1 285 ? 3.808 12.199 24.241 1.00 90.50 285 VAL A CA 1
ATOM 2124 C C . VAL A 1 285 ? 3.375 12.292 22.778 1.00 90.50 285 VAL A C 1
ATOM 2126 O O . VAL A 1 285 ? 3.139 11.253 22.162 1.00 90.50 285 VAL A O 1
ATOM 2129 N N . ASP A 1 286 ? 3.357 13.485 22.180 1.00 89.12 286 ASP A N 1
ATOM 2130 C CA . ASP A 1 286 ? 3.067 13.655 20.750 1.00 89.12 286 ASP A CA 1
ATOM 2131 C C . ASP A 1 286 ? 4.136 12.985 19.867 1.00 89.12 286 ASP A C 1
ATOM 2133 O O . ASP A 1 286 ? 3.801 12.347 18.858 1.00 89.12 286 ASP A O 1
ATOM 2137 N N . ALA A 1 287 ? 5.412 13.048 20.267 1.00 89.88 287 ALA A N 1
ATOM 2138 C CA . ALA A 1 287 ? 6.495 12.339 19.589 1.00 89.88 287 ALA A CA 1
ATOM 2139 C C . ALA A 1 287 ? 6.326 10.809 19.676 1.00 89.88 287 ALA A C 1
ATOM 2141 O O . ALA A 1 287 ? 6.439 10.129 18.654 1.00 89.88 287 ALA A O 1
ATOM 2142 N N . VAL A 1 288 ? 5.980 10.263 20.852 1.00 92.06 288 VAL A N 1
ATOM 2143 C CA . VAL A 1 288 ? 5.680 8.828 21.027 1.00 92.06 288 VAL A CA 1
ATOM 2144 C C . VAL A 1 288 ? 4.480 8.415 20.172 1.00 92.06 288 VAL A C 1
ATOM 2146 O O . VAL A 1 288 ? 4.560 7.411 19.464 1.00 92.06 288 VAL A O 1
ATOM 2149 N N . ILE A 1 289 ? 3.381 9.181 20.194 1.00 87.75 289 ILE A N 1
ATOM 2150 C CA . ILE A 1 289 ? 2.173 8.894 19.403 1.00 87.75 289 ILE A CA 1
ATOM 2151 C C . ILE A 1 289 ? 2.523 8.822 17.916 1.00 87.75 289 ILE A C 1
ATOM 2153 O O . ILE A 1 289 ? 2.151 7.856 17.251 1.00 87.75 289 ILE A O 1
ATOM 2157 N N . THR A 1 290 ? 3.254 9.817 17.409 1.00 85.12 290 THR A N 1
ATOM 2158 C CA . THR A 1 290 ? 3.633 9.908 15.992 1.00 85.12 290 THR A CA 1
ATOM 2159 C C . THR A 1 290 ? 4.551 8.757 15.587 1.00 85.12 290 THR A C 1
ATOM 2161 O O . THR A 1 290 ? 4.306 8.093 14.580 1.00 85.12 290 THR A O 1
ATOM 2164 N N . ALA A 1 291 ? 5.579 8.471 16.390 1.00 85.81 291 ALA A N 1
ATOM 2165 C CA . ALA A 1 291 ? 6.547 7.422 16.091 1.00 85.81 291 ALA A CA 1
ATOM 2166 C C . ALA A 1 291 ? 5.942 6.006 16.183 1.00 85.81 291 ALA A C 1
ATOM 2168 O O . ALA A 1 291 ? 6.322 5.113 15.421 1.00 85.81 291 ALA A O 1
ATOM 2169 N N . ALA A 1 292 ? 4.968 5.799 17.075 1.00 85.25 292 ALA A N 1
ATOM 2170 C CA . ALA A 1 292 ? 4.299 4.516 17.272 1.00 85.25 292 ALA A CA 1
ATOM 2171 C C . ALA A 1 292 ? 3.100 4.279 16.334 1.00 85.25 292 ALA A C 1
ATOM 2173 O O . ALA A 1 292 ? 2.657 3.139 16.209 1.00 85.25 292 ALA A O 1
ATOM 2174 N N . GLU A 1 293 ? 2.568 5.305 15.661 1.00 77.50 293 GLU A N 1
ATOM 2175 C CA . GLU A 1 293 ? 1.260 5.250 14.987 1.00 77.50 293 GLU A CA 1
ATOM 2176 C C . GLU A 1 293 ? 1.117 4.110 13.963 1.00 77.50 293 GLU A C 1
ATOM 2178 O O . GLU A 1 293 ? 0.081 3.444 13.918 1.00 77.50 293 GLU A O 1
ATOM 2183 N N . LEU A 1 294 ? 2.151 3.864 13.154 1.00 67.44 294 LEU A N 1
ATOM 2184 C CA . LEU A 1 294 ? 2.126 2.834 12.108 1.00 67.44 294 LEU A CA 1
ATOM 2185 C C . LEU A 1 294 ? 2.613 1.460 12.589 1.00 67.44 294 LEU A C 1
ATOM 2187 O O . LEU A 1 294 ? 2.180 0.444 12.046 1.00 67.44 294 LEU A O 1
ATOM 2191 N N . GLY A 1 295 ? 3.534 1.427 13.558 1.00 69.94 295 GLY A N 1
ATOM 2192 C CA . GLY A 1 295 ? 4.205 0.200 14.005 1.00 69.94 295 GLY A CA 1
ATOM 2193 C C . GLY A 1 295 ? 3.598 -0.427 15.260 1.00 69.94 295 GLY A C 1
ATOM 2194 O O . GLY A 1 295 ? 3.457 -1.644 15.330 1.00 69.94 295 GLY A O 1
ATOM 2195 N N . TYR A 1 296 ? 3.199 0.401 16.228 1.00 78.06 296 TYR A N 1
ATOM 2196 C CA . TYR A 1 296 ? 2.776 0.000 17.572 1.00 78.06 296 TYR A CA 1
ATOM 2197 C C . TYR A 1 296 ? 1.497 0.749 17.987 1.00 78.06 296 TYR A C 1
ATOM 2199 O O . TYR A 1 296 ? 1.523 1.574 18.905 1.00 78.06 296 TYR A O 1
ATOM 2207 N N . PRO A 1 297 ? 0.343 0.468 17.350 1.00 71.88 297 PRO A N 1
ATOM 2208 C CA . PRO A 1 297 ? -0.890 1.228 17.568 1.00 71.88 297 PRO A CA 1
ATOM 2209 C C . PRO A 1 297 ? -1.364 1.217 19.029 1.00 71.88 297 PRO A C 1
ATOM 2211 O O . PRO A 1 297 ? -1.929 2.205 19.484 1.00 71.88 297 PRO A O 1
ATOM 2214 N N . GLY A 1 298 ? -1.081 0.151 19.789 1.00 76.38 298 GLY A N 1
ATOM 2215 C CA . GLY A 1 298 ? -1.386 0.097 21.224 1.00 76.38 298 GLY A CA 1
ATOM 2216 C C . GLY A 1 298 ? -0.632 1.149 22.049 1.00 76.38 298 GLY A C 1
ATOM 2217 O O . GLY A 1 298 ? -1.217 1.751 22.943 1.00 76.38 298 GLY A O 1
ATOM 2218 N N . VAL A 1 299 ? 0.631 1.432 21.708 1.00 85.81 299 VAL A N 1
ATOM 2219 C CA . VAL A 1 299 ? 1.435 2.479 22.366 1.00 85.81 299 VAL A CA 1
ATOM 2220 C C . VAL A 1 299 ? 0.902 3.862 22.000 1.00 85.81 299 VAL A C 1
ATOM 2222 O O . VAL A 1 299 ? 0.706 4.697 22.879 1.00 85.81 299 VAL A O 1
ATOM 2225 N N . ALA A 1 300 ? 0.594 4.092 20.720 1.00 82.88 300 ALA A N 1
ATOM 2226 C CA . ALA A 1 300 ? -0.008 5.349 20.275 1.00 82.88 300 ALA A CA 1
ATOM 2227 C C . ALA A 1 300 ? -1.369 5.607 20.952 1.00 82.88 300 ALA A C 1
ATOM 2229 O O . ALA A 1 300 ? -1.693 6.741 21.302 1.00 82.88 300 ALA A O 1
ATOM 2230 N N . ASP A 1 301 ? -2.163 4.558 21.171 1.00 75.94 301 ASP A N 1
ATOM 2231 C CA . ASP A 1 301 ? -3.456 4.647 21.849 1.00 75.94 301 ASP A CA 1
ATOM 2232 C C . ASP A 1 301 ? -3.327 4.971 23.342 1.00 75.94 301 ASP A C 1
ATOM 2234 O O . ASP A 1 301 ? -4.074 5.819 23.839 1.00 75.94 301 ASP A O 1
ATOM 2238 N N . LEU A 1 302 ? -2.365 4.358 24.039 1.00 81.44 302 LEU A N 1
ATOM 2239 C CA . LEU A 1 302 ? -2.034 4.710 25.423 1.00 81.44 302 LEU A CA 1
ATOM 2240 C C . LEU A 1 302 ? -1.524 6.154 25.522 1.00 81.44 302 LEU A C 1
ATOM 2242 O O . LEU A 1 302 ? -1.975 6.897 26.391 1.00 81.44 302 LEU A O 1
ATOM 2246 N N . GLY A 1 303 ? -0.676 6.587 24.584 1.00 87.50 303 GLY A N 1
ATOM 2247 C CA . GLY A 1 303 ? -0.180 7.963 24.512 1.00 87.50 303 GLY A CA 1
ATOM 2248 C C . GLY A 1 303 ? -1.313 8.983 24.404 1.00 87.50 303 GLY A C 1
ATOM 2249 O O . GLY A 1 303 ? -1.346 9.957 25.153 1.00 87.50 303 GLY A O 1
ATOM 2250 N N . ARG A 1 304 ? -2.309 8.725 23.544 1.00 82.62 304 ARG A N 1
ATOM 2251 C CA . ARG A 1 304 ? -3.507 9.579 23.425 1.00 82.62 304 ARG A CA 1
ATOM 2252 C C . ARG A 1 304 ? -4.323 9.627 24.719 1.00 82.62 304 ARG A C 1
ATOM 2254 O O . ARG A 1 304 ? -4.798 10.697 25.089 1.00 82.62 304 ARG A O 1
ATOM 2261 N N . ALA A 1 305 ? -4.485 8.494 25.405 1.00 78.88 305 ALA A N 1
ATOM 2262 C CA . ALA A 1 305 ? -5.222 8.435 26.668 1.00 78.88 305 ALA A CA 1
ATOM 2263 C C . ALA A 1 305 ? -4.525 9.234 27.783 1.00 78.88 305 ALA A C 1
ATOM 2265 O O . ALA A 1 305 ? -5.184 9.983 28.505 1.00 78.88 305 ALA A O 1
ATOM 2266 N N . VAL A 1 306 ? -3.198 9.120 27.880 1.00 85.00 306 VAL A N 1
ATOM 2267 C CA . VAL A 1 306 ? -2.365 9.886 28.819 1.00 85.00 306 VAL A CA 1
ATOM 2268 C C . VAL A 1 306 ? -2.419 11.378 28.507 1.00 85.00 306 VAL A C 1
ATOM 2270 O O . VAL A 1 306 ? -2.668 12.176 29.408 1.00 85.00 306 VAL A O 1
ATOM 2273 N N . ARG A 1 307 ? -2.254 11.762 27.232 1.00 84.94 307 ARG A N 1
ATOM 2274 C CA . ARG A 1 307 ? -2.345 13.160 26.785 1.00 84.94 307 ARG A CA 1
ATOM 2275 C C . ARG A 1 307 ? -3.683 13.775 27.182 1.00 84.94 307 ARG A C 1
ATOM 2277 O O . ARG A 1 307 ? -3.707 14.839 27.789 1.00 84.94 307 ARG A O 1
ATOM 2284 N N . HIS A 1 308 ? -4.785 13.073 26.920 1.00 79.50 308 HIS A N 1
ATOM 2285 C CA . HIS A 1 308 ? -6.105 13.526 27.346 1.00 79.50 308 HIS A CA 1
ATOM 2286 C C . HIS A 1 308 ? -6.190 13.677 28.871 1.00 79.50 308 HIS A C 1
ATOM 2288 O O . HIS A 1 308 ? -6.594 14.726 29.363 1.00 79.50 308 HIS A O 1
ATOM 2294 N N . ARG A 1 309 ? -5.787 12.657 29.639 1.00 79.56 309 ARG A N 1
ATOM 2295 C CA . ARG A 1 309 ? -5.898 12.657 31.107 1.00 79.56 309 ARG A CA 1
ATOM 2296 C C . ARG A 1 309 ? -5.071 13.755 31.782 1.00 79.56 309 ARG A C 1
ATOM 2298 O O . ARG A 1 309 ? -5.570 14.371 32.719 1.00 79.56 309 ARG A O 1
ATOM 2305 N N . LEU A 1 310 ? -3.833 13.972 31.346 1.00 81.50 310 LEU A N 1
ATOM 2306 C CA . LEU A 1 310 ? -2.898 14.879 32.020 1.00 81.50 310 LEU A CA 1
ATOM 2307 C C . LEU A 1 310 ? -2.923 16.310 31.468 1.00 81.50 310 LEU A C 1
ATOM 2309 O O . LEU A 1 310 ? -2.580 17.232 32.197 1.00 81.50 310 LEU A O 1
ATOM 2313 N N . VAL A 1 311 ? -3.331 16.511 30.209 1.00 80.25 311 VAL A N 1
ATOM 2314 C CA . VAL A 1 311 ? -3.265 17.824 29.540 1.00 80.25 311 VAL A CA 1
ATOM 2315 C C . VAL A 1 311 ? -4.655 18.421 29.334 1.00 80.25 311 VAL A C 1
ATOM 2317 O O . VAL A 1 311 ? -4.912 19.553 29.732 1.00 80.25 311 VAL A O 1
ATOM 2320 N N . GLU A 1 312 ? -5.574 17.667 28.730 1.00 78.94 312 GLU A N 1
ATOM 2321 C CA . GLU A 1 312 ? -6.882 18.191 28.305 1.00 78.94 312 GLU A CA 1
ATOM 2322 C C . GLU A 1 312 ? -7.911 18.152 29.446 1.00 78.94 312 GLU A C 1
ATOM 2324 O O . GLU A 1 312 ? -8.618 19.126 29.711 1.00 78.94 312 GLU A O 1
ATOM 2329 N N . HIS A 1 313 ? -7.959 17.042 30.180 1.00 79.12 313 HIS A N 1
ATOM 2330 C CA . HIS A 1 313 ? -8.931 16.796 31.240 1.00 79.12 313 HIS A CA 1
ATOM 2331 C C . HIS A 1 313 ? -8.873 17.805 32.410 1.00 79.12 313 HIS A C 1
ATOM 2333 O O . HIS A 1 313 ? -9.939 18.166 32.914 1.00 79.12 313 HIS A O 1
ATOM 2339 N N . PRO A 1 314 ? -7.710 18.336 32.851 1.00 81.62 314 PRO A N 1
ATOM 2340 C CA . PRO A 1 314 ? -7.676 19.398 33.861 1.00 81.62 314 PRO A CA 1
ATOM 2341 C C . PRO A 1 314 ? -8.410 20.675 33.431 1.00 81.62 314 PRO A C 1
ATOM 2343 O O . PRO A 1 314 ? -9.130 21.258 34.243 1.00 81.62 314 PRO A O 1
ATOM 2346 N N . ALA A 1 315 ? -8.282 21.079 32.162 1.00 81.25 315 ALA A N 1
ATOM 2347 C CA . ALA A 1 315 ? -8.995 22.234 31.617 1.00 81.25 315 ALA A CA 1
ATOM 2348 C C . ALA A 1 315 ? -10.507 21.968 31.537 1.00 81.25 315 ALA A C 1
ATOM 2350 O O . ALA A 1 315 ? -11.301 22.816 31.943 1.00 81.25 315 ALA A O 1
ATOM 2351 N N . ILE A 1 316 ? -10.907 20.760 31.118 1.00 79.12 316 ILE A N 1
ATOM 2352 C CA . ILE A 1 316 ? -12.314 20.320 31.128 1.00 79.12 316 ILE A CA 1
ATOM 2353 C C . ILE A 1 316 ? -12.884 20.362 32.556 1.00 79.12 316 ILE A C 1
ATOM 2355 O O . ILE A 1 316 ? -14.000 20.833 32.777 1.00 79.12 316 ILE A O 1
ATOM 2359 N N . ARG A 1 317 ? -12.109 19.923 33.556 1.00 79.81 317 ARG A N 1
ATOM 2360 C CA . ARG A 1 317 ? -12.512 19.966 34.969 1.00 79.81 317 ARG A CA 1
ATOM 2361 C C . ARG A 1 317 ? -12.670 21.395 35.489 1.00 79.81 317 ARG A C 1
ATOM 2363 O O . ARG A 1 317 ? -13.591 21.647 36.266 1.00 79.81 317 ARG A O 1
ATOM 2370 N N . GLU A 1 318 ? -11.794 22.316 35.092 1.00 83.88 318 GLU A N 1
ATOM 2371 C CA . GLU A 1 318 ? -11.903 23.727 35.484 1.00 83.88 318 GLU A CA 1
ATOM 2372 C C . GLU A 1 318 ? -13.132 24.389 34.853 1.00 83.88 318 GLU A C 1
ATOM 2374 O O . GLU A 1 318 ? -13.852 25.091 35.563 1.00 83.88 318 GLU A O 1
ATOM 2379 N N . LEU A 1 319 ? -13.434 24.096 33.580 1.00 82.06 319 LEU A N 1
ATOM 2380 C CA . LEU A 1 319 ? -14.674 24.533 32.920 1.00 82.06 319 LEU A CA 1
ATOM 2381 C C . LEU A 1 319 ? -15.908 24.038 33.688 1.00 82.06 319 LEU A C 1
ATOM 2383 O O . LEU A 1 319 ? -16.720 24.845 34.136 1.00 82.06 319 LEU A O 1
ATOM 2387 N N . ARG A 1 320 ? -15.981 22.731 33.983 1.00 81.06 320 ARG A N 1
ATOM 2388 C CA . ARG A 1 320 ? -17.070 22.151 34.795 1.00 81.06 320 ARG A CA 1
ATOM 2389 C C . ARG A 1 320 ? -17.170 22.804 36.180 1.00 81.06 320 ARG A C 1
ATOM 2391 O O . ARG A 1 320 ? -18.263 23.082 36.663 1.00 81.06 320 ARG A O 1
ATOM 2398 N N . SER A 1 321 ? -16.036 23.087 36.821 1.00 84.50 321 SER A N 1
ATOM 2399 C CA . SER A 1 321 ? -15.999 23.738 38.139 1.00 84.50 321 SER A CA 1
ATOM 2400 C C . SER A 1 321 ? -16.400 25.220 38.083 1.00 84.50 321 SER A C 1
ATOM 2402 O O . SER A 1 321 ? -16.915 25.763 39.063 1.00 84.50 321 SER A O 1
ATOM 2404 N N . ALA A 1 322 ? -16.150 25.917 36.971 1.00 86.25 322 ALA A N 1
ATOM 2405 C CA . ALA A 1 322 ? -16.647 27.271 36.728 1.00 86.25 322 ALA A CA 1
ATOM 2406 C C . ALA A 1 322 ? -18.172 27.282 36.571 1.00 86.25 322 ALA A C 1
ATOM 2408 O O . ALA A 1 322 ? -18.835 28.097 37.215 1.00 86.25 322 ALA A O 1
ATOM 2409 N N . ASP A 1 323 ? -18.719 26.321 35.829 1.00 84.81 323 ASP A N 1
ATOM 2410 C CA . ASP A 1 323 ? -20.163 26.163 35.663 1.00 84.81 323 ASP A CA 1
ATOM 2411 C C . ASP A 1 323 ? -20.864 25.821 36.979 1.00 84.81 323 ASP A C 1
ATOM 2413 O O . ASP A 1 323 ? -21.878 26.434 37.300 1.00 84.81 323 ASP A O 1
ATOM 2417 N N . GLU A 1 324 ? -20.315 24.909 37.792 1.00 87.00 324 GLU A N 1
ATOM 2418 C CA . GLU A 1 324 ? -20.853 24.602 39.128 1.00 87.00 324 GLU A CA 1
ATOM 2419 C C . GLU A 1 324 ? -20.853 25.838 40.046 1.00 87.00 324 GLU A C 1
ATOM 2421 O O . GLU A 1 324 ? -21.815 26.077 40.778 1.00 87.00 324 GLU A O 1
ATOM 2426 N N . ARG A 1 325 ? -19.793 26.661 40.002 1.00 89.00 325 ARG A N 1
ATOM 2427 C CA . ARG A 1 325 ? -19.735 27.924 40.762 1.00 89.00 325 ARG A CA 1
ATOM 2428 C C . ARG A 1 325 ? -20.808 28.896 40.295 1.00 89.00 325 ARG A C 1
ATOM 2430 O O . ARG A 1 325 ? -21.443 29.540 41.126 1.00 89.00 325 ARG A O 1
ATOM 2437 N N . TYR A 1 326 ? -21.017 29.004 38.988 1.00 87.62 326 TYR A N 1
ATOM 2438 C CA . TYR A 1 326 ? -22.053 29.865 38.440 1.00 87.62 326 TYR A CA 1
ATOM 2439 C C . TYR A 1 326 ? -23.457 29.336 38.776 1.00 87.62 326 TYR A C 1
ATOM 2441 O O . TYR A 1 326 ? -24.294 30.110 39.240 1.00 87.62 326 TYR A O 1
ATOM 2449 N N . ALA A 1 327 ? -23.684 28.022 38.697 1.00 87.69 327 ALA A N 1
ATOM 2450 C CA . ALA A 1 327 ? -24.918 27.370 39.137 1.00 87.69 327 ALA A CA 1
ATOM 2451 C C . ALA A 1 327 ? -25.237 27.669 40.611 1.00 87.69 327 ALA A C 1
ATOM 2453 O O . ALA A 1 327 ? -26.379 27.989 40.944 1.00 87.69 327 ALA A O 1
ATOM 2454 N N . ALA A 1 328 ? -24.226 27.658 41.485 1.00 88.25 328 ALA A N 1
ATOM 2455 C CA . ALA A 1 328 ? -24.389 28.048 42.883 1.00 88.25 328 ALA A CA 1
ATOM 2456 C C . ALA A 1 328 ? -24.886 29.498 43.038 1.00 88.25 328 ALA A C 1
ATOM 2458 O O . ALA A 1 328 ? -25.738 29.763 43.885 1.00 88.25 328 ALA A O 1
ATOM 2459 N N . THR A 1 329 ? -24.424 30.435 42.197 1.00 87.94 329 THR A N 1
ATOM 2460 C CA . THR A 1 329 ? -24.917 31.828 42.237 1.00 87.94 329 THR A CA 1
ATOM 2461 C C . THR A 1 329 ? -26.376 31.962 41.812 1.00 87.94 329 THR A C 1
ATOM 2463 O O . THR A 1 329 ? -27.091 32.791 42.370 1.00 87.94 329 THR A O 1
ATOM 2466 N N . LEU A 1 330 ? -26.834 31.130 40.872 1.00 87.88 330 LEU A N 1
ATOM 2467 C CA . LEU A 1 330 ? -28.225 31.124 40.412 1.00 87.88 330 LEU A CA 1
ATOM 2468 C C . LEU A 1 330 ? -29.181 30.527 41.456 1.00 87.88 330 LEU A C 1
ATOM 2470 O O . LEU A 1 330 ? -30.346 30.922 41.514 1.00 87.88 330 LEU A O 1
ATOM 2474 N N . LEU A 1 331 ? -28.696 29.604 42.293 1.00 87.44 331 LEU A N 1
ATOM 2475 C CA . LEU A 1 331 ? -29.468 29.009 43.388 1.00 87.44 331 LEU A CA 1
ATOM 2476 C C . LEU A 1 331 ? -29.553 29.904 44.629 1.00 87.44 331 LEU A C 1
ATOM 2478 O O . LEU A 1 331 ? -30.623 29.983 45.223 1.00 87.44 331 LEU A O 1
ATOM 2482 N N . ALA A 1 332 ? -28.474 30.605 44.986 1.00 82.00 332 ALA A N 1
ATOM 2483 C CA . ALA A 1 332 ? -28.362 31.381 46.230 1.00 82.00 332 ALA A CA 1
ATOM 2484 C C . ALA A 1 332 ? -29.063 32.767 46.220 1.00 82.00 332 ALA A C 1
ATOM 2486 O O . ALA A 1 332 ? -28.834 33.585 47.114 1.00 82.00 332 ALA A O 1
ATOM 2487 N N . GLY A 1 333 ? -29.873 33.086 45.202 1.00 67.00 333 GLY A N 1
ATOM 2488 C CA . GLY A 1 333 ? -30.589 34.369 45.085 1.00 67.00 333 GLY A CA 1
ATOM 2489 C C . GLY A 1 333 ? -31.871 34.461 45.935 1.00 67.00 333 GLY A C 1
ATOM 2490 O O . GLY A 1 333 ? -32.417 33.445 46.351 1.00 67.00 333 GLY A O 1
ATOM 2491 N N . GLU A 1 334 ? -32.418 35.677 46.142 1.00 64.19 334 GLU A N 1
ATOM 2492 C CA . GLU A 1 334 ? -33.724 35.886 46.826 1.00 64.19 334 GLU A CA 1
ATOM 2493 C C . GLU A 1 334 ? -34.864 35.071 46.186 1.00 64.19 334 GLU A C 1
ATOM 2495 O O . GLU A 1 334 ? -35.818 34.670 46.856 1.00 64.19 334 GLU A O 1
ATOM 2500 N N . GLN A 1 335 ? -34.742 34.810 44.884 1.00 77.00 335 GLN A N 1
ATOM 2501 C CA . GLN A 1 335 ? -35.553 33.872 44.132 1.00 77.00 335 GLN A CA 1
ATOM 2502 C C . GLN A 1 335 ? -34.617 33.112 43.185 1.00 77.00 335 GLN A C 1
ATOM 2504 O O . GLN A 1 335 ? -33.992 33.730 42.325 1.00 77.00 335 GLN A O 1
ATOM 2509 N N . ALA A 1 336 ? -34.491 31.796 43.369 1.00 82.75 336 ALA A N 1
ATOM 2510 C CA . ALA A 1 336 ? -33.600 30.969 42.556 1.00 82.75 336 ALA A CA 1
ATOM 2511 C C . ALA A 1 336 ? -33.968 31.051 41.063 1.00 82.75 336 ALA A C 1
ATOM 2513 O O . ALA A 1 336 ? -35.136 30.877 40.693 1.00 82.75 336 ALA A O 1
ATOM 2514 N N . ASP A 1 337 ? -32.977 31.286 40.202 1.00 86.50 337 ASP A N 1
ATOM 2515 C CA . ASP A 1 337 ? -33.171 31.335 38.751 1.00 86.50 337 ASP A CA 1
ATOM 2516 C C . ASP A 1 337 ? -33.091 29.928 38.148 1.00 86.50 337 ASP A C 1
ATOM 2518 O O . ASP A 1 337 ? -32.074 29.491 37.604 1.00 86.50 337 ASP A O 1
ATOM 2522 N N . VAL A 1 338 ? -34.211 29.210 38.239 1.00 84.69 338 VAL A N 1
ATOM 2523 C CA . VAL A 1 338 ? -34.357 27.879 37.637 1.00 84.69 338 VAL A CA 1
ATOM 2524 C C . VAL A 1 338 ? -34.121 27.930 36.128 1.00 84.69 338 VAL A C 1
ATOM 2526 O O . VAL A 1 338 ? -33.545 26.993 35.592 1.00 84.69 338 VAL A O 1
ATOM 2529 N N . THR A 1 339 ? -34.510 29.009 35.440 1.00 84.25 339 THR A N 1
ATOM 2530 C CA . THR A 1 339 ? -34.362 29.115 33.977 1.00 84.25 339 THR A CA 1
ATOM 2531 C C . THR A 1 339 ? -32.889 29.182 33.588 1.00 84.25 339 THR A C 1
ATOM 2533 O O . THR A 1 339 ? -32.466 28.451 32.693 1.00 84.25 339 THR A O 1
ATOM 2536 N N . GLY A 1 340 ? -32.091 29.980 34.303 1.00 84.06 340 GLY A N 1
ATOM 2537 C CA . GLY A 1 340 ? -30.640 30.030 34.132 1.00 84.06 340 GLY A CA 1
ATOM 2538 C C . GLY A 1 340 ? -29.976 28.659 34.307 1.00 84.06 340 GLY A C 1
ATOM 2539 O O . GLY A 1 340 ? -29.167 28.267 33.470 1.00 84.06 340 GLY A O 1
ATOM 2540 N N . LEU A 1 341 ? -30.383 27.872 35.314 1.00 85.62 341 LEU A N 1
ATOM 2541 C CA . LEU A 1 341 ? -29.861 26.512 35.557 1.00 85.62 341 LEU A CA 1
ATOM 2542 C C . LEU A 1 341 ? -30.166 25.516 34.419 1.00 85.62 341 LEU A C 1
ATOM 2544 O O . LEU A 1 341 ? -29.431 24.540 34.229 1.00 85.62 341 LEU A O 1
ATOM 2548 N N . LEU A 1 342 ? -31.239 25.730 33.648 1.00 82.75 342 LEU A N 1
ATOM 2549 C CA . LEU A 1 342 ? -31.567 24.888 32.488 1.00 82.75 342 LEU A CA 1
ATOM 2550 C C . LEU A 1 342 ? -30.620 25.129 31.307 1.00 82.75 342 LEU A C 1
ATOM 2552 O O . LEU A 1 342 ? -30.410 24.210 30.517 1.00 82.75 342 LEU A O 1
ATOM 2556 N N . HIS A 1 343 ? -30.055 26.334 31.201 1.00 77.88 343 HIS A N 1
ATOM 2557 C CA . HIS A 1 343 ? -29.229 26.771 30.073 1.00 77.88 343 HIS A CA 1
ATOM 2558 C C . HIS A 1 343 ? -27.719 26.607 30.296 1.00 77.88 343 HIS A C 1
ATOM 2560 O O . HIS A 1 343 ? -26.941 26.965 29.418 1.00 77.88 343 HIS A O 1
ATOM 2566 N N . LEU A 1 344 ? -27.291 26.073 31.445 1.00 81.19 344 LEU A N 1
ATOM 2567 C CA . LEU A 1 344 ? -25.868 25.888 31.724 1.00 81.19 344 LEU A CA 1
ATOM 2568 C C . LEU A 1 344 ? -25.244 24.728 30.920 1.00 81.19 344 LEU A C 1
ATOM 2570 O O . LEU A 1 344 ? -25.879 23.668 30.818 1.00 81.19 344 LEU A O 1
ATOM 2574 N N . PRO A 1 345 ? -24.004 24.912 30.410 1.00 69.81 345 PRO A N 1
ATOM 2575 C CA . PRO A 1 345 ? -23.325 23.957 29.532 1.00 69.81 345 PRO A CA 1
ATOM 2576 C C . PRO A 1 345 ? -22.893 22.657 30.226 1.00 69.81 345 PRO A C 1
ATOM 2578 O O . PRO A 1 345 ? -22.971 21.590 29.612 1.00 69.81 345 PRO A O 1
ATOM 2581 N N . ALA A 1 346 ? -22.476 22.701 31.498 1.00 71.00 346 ALA A N 1
ATOM 2582 C CA . ALA A 1 346 ? -22.061 21.501 32.224 1.00 71.00 346 ALA A CA 1
ATOM 2583 C C . ALA A 1 346 ? -23.197 20.476 32.463 1.00 71.00 346 ALA A C 1
ATOM 2585 O O . ALA A 1 346 ? -24.366 20.838 32.669 1.00 71.00 346 ALA A O 1
ATOM 2586 N N . PRO A 1 347 ? -22.859 19.172 32.539 1.00 74.69 347 PRO A N 1
ATOM 2587 C CA . PRO A 1 347 ? -23.751 18.129 33.036 1.00 74.69 347 PRO A CA 1
ATOM 2588 C C . PRO A 1 347 ? -23.925 18.265 34.561 1.00 74.69 347 PRO A C 1
ATOM 2590 O O . PRO A 1 347 ? -23.292 17.575 35.354 1.00 74.69 347 PRO A O 1
ATOM 2593 N N . LEU A 1 348 ? -24.784 19.197 34.977 1.00 83.38 348 LEU A N 1
ATOM 2594 C CA . LEU A 1 348 ? -24.995 19.573 36.382 1.00 83.38 348 LEU A CA 1
ATOM 2595 C C . LEU A 1 348 ? -25.858 18.592 37.182 1.00 83.38 348 LEU A C 1
ATOM 2597 O O . LEU A 1 348 ? -26.100 18.823 38.361 1.00 83.38 348 LEU A O 1
ATOM 2601 N N . ASP A 1 349 ? -26.348 17.515 36.578 1.00 86.00 349 ASP A N 1
ATOM 2602 C CA . ASP A 1 349 ? -27.401 16.681 37.161 1.00 86.00 349 ASP A CA 1
ATOM 2603 C C . ASP A 1 349 ? -26.975 16.050 38.499 1.00 86.00 349 ASP A C 1
ATOM 2605 O O . ASP A 1 349 ? -27.737 16.073 39.467 1.00 86.00 349 ASP A O 1
ATOM 2609 N N . ARG A 1 350 ? -25.721 15.584 38.601 1.00 85.94 350 ARG A N 1
ATOM 2610 C CA . ARG A 1 350 ? -25.146 15.089 39.863 1.00 85.94 350 ARG A CA 1
ATOM 2611 C C . ARG A 1 350 ? -25.066 16.180 40.923 1.00 85.94 350 ARG A C 1
ATOM 2613 O O . ARG A 1 350 ? -25.370 15.948 42.093 1.00 85.94 350 ARG A O 1
ATOM 2620 N N . TRP A 1 351 ? -24.611 17.359 40.512 1.00 87.12 351 TRP A N 1
ATOM 2621 C CA . TRP A 1 351 ? -24.442 18.503 41.393 1.00 87.12 351 TRP A CA 1
ATOM 2622 C C . TRP A 1 351 ? -25.804 18.988 41.911 1.00 87.12 351 TRP A C 1
ATOM 2624 O O . TRP A 1 351 ? -25.968 19.175 43.114 1.00 87.12 351 TRP A O 1
ATOM 2634 N N . LEU A 1 352 ? -26.813 19.075 41.041 1.00 89.12 352 LEU A N 1
ATOM 2635 C CA . LEU A 1 352 ? -28.194 19.404 41.397 1.00 89.12 352 LEU A CA 1
ATOM 2636 C C . LEU A 1 352 ? -28.801 18.353 42.328 1.00 89.12 352 LEU A C 1
ATOM 2638 O O . LEU A 1 352 ? -29.422 18.721 43.320 1.00 89.12 352 LEU A O 1
ATOM 2642 N N . ALA A 1 353 ? -28.576 17.060 42.076 1.00 89.12 353 ALA A N 1
ATOM 2643 C CA . ALA A 1 353 ? -29.036 15.996 42.966 1.00 89.12 353 ALA A CA 1
ATOM 2644 C C . ALA A 1 353 ? -28.399 16.088 44.362 1.00 89.12 353 ALA A C 1
ATOM 2646 O O . ALA A 1 353 ? -29.078 15.859 45.360 1.00 89.12 353 ALA A O 1
ATOM 2647 N N . ALA A 1 354 ? -27.121 16.472 44.450 1.00 88.19 354 ALA A N 1
ATOM 2648 C CA . ALA A 1 354 ? -26.434 16.680 45.723 1.00 88.19 354 ALA A CA 1
ATOM 2649 C C . ALA A 1 354 ? -26.961 17.892 46.516 1.00 88.19 354 ALA A C 1
ATOM 2651 O O . ALA A 1 354 ? -26.908 17.855 47.738 1.00 88.19 354 ALA A O 1
ATOM 2652 N N . HIS A 1 355 ? -27.497 18.924 45.856 1.00 90.12 355 HIS A N 1
ATOM 2653 C CA . HIS A 1 355 ? -28.128 20.076 46.525 1.00 90.12 355 HIS A CA 1
ATOM 2654 C C . HIS A 1 355 ? -29.631 19.860 46.768 1.00 90.12 355 HIS A C 1
ATOM 2656 O O . HIS A 1 355 ? -30.219 20.443 47.675 1.00 90.12 355 HIS A O 1
ATOM 2662 N N . ALA A 1 356 ? -30.276 18.986 45.993 1.00 90.00 356 ALA A N 1
ATOM 2663 C CA . ALA A 1 356 ? -31.688 18.651 46.157 1.00 90.00 356 ALA A CA 1
ATOM 2664 C C . ALA A 1 356 ? -31.972 17.860 47.449 1.00 90.00 356 ALA A C 1
ATOM 2666 O O . ALA A 1 356 ? -33.109 17.866 47.923 1.00 90.00 356 ALA A O 1
ATOM 2667 N N . VAL A 1 357 ? -30.966 17.193 48.032 1.00 87.75 357 VAL A N 1
ATOM 2668 C CA . VAL A 1 357 ? -31.113 16.454 49.303 1.00 87.75 357 VAL A CA 1
ATOM 2669 C C . VAL A 1 357 ? -31.077 17.341 50.550 1.00 87.75 357 VAL A C 1
ATOM 2671 O O . VAL A 1 357 ? -31.442 16.873 51.632 1.00 87.75 357 VAL A O 1
ATOM 2674 N N . ASP A 1 358 ? -30.673 18.606 50.408 1.00 84.31 358 ASP A N 1
ATOM 2675 C CA . ASP A 1 358 ? -30.693 19.587 51.493 1.00 84.31 358 ASP A CA 1
ATOM 2676 C C . ASP A 1 358 ? -32.136 20.013 51.836 1.00 84.31 358 ASP A C 1
ATOM 2678 O O . ASP A 1 358 ? -33.114 19.442 51.353 1.00 84.31 358 ASP A O 1
ATOM 2682 N N . GLN A 1 359 ? -32.307 20.996 52.724 1.00 79.25 359 GLN A N 1
ATOM 2683 C CA . GLN A 1 359 ? -33.621 21.498 53.138 1.00 79.25 359 GLN A CA 1
ATOM 2684 C C . GLN A 1 359 ? -33.762 22.983 52.806 1.00 79.25 359 GLN A C 1
ATOM 2686 O O . GLN A 1 359 ? -32.848 23.767 53.045 1.00 79.25 359 GLN A O 1
ATOM 2691 N N . GLY A 1 360 ? -34.942 23.383 52.331 1.00 84.75 360 GLY A N 1
ATOM 2692 C CA . GLY A 1 360 ? -35.276 24.783 52.068 1.00 84.75 360 GLY A CA 1
ATOM 2693 C C . GLY A 1 360 ? -35.603 25.081 50.600 1.00 84.75 360 GLY A C 1
ATOM 2694 O O . GLY A 1 360 ? -35.690 24.167 49.778 1.00 84.75 360 GLY A O 1
ATOM 2695 N N . PRO A 1 361 ? -35.831 26.364 50.263 1.00 83.88 361 PRO A N 1
ATOM 2696 C CA . PRO A 1 361 ? -36.242 26.779 48.921 1.00 83.88 361 PRO A CA 1
ATOM 2697 C C . PRO A 1 361 ? -35.186 26.488 47.842 1.00 83.88 361 PRO A C 1
ATOM 2699 O O . PRO A 1 361 ? -35.557 26.193 46.709 1.00 83.88 361 PRO A O 1
ATOM 2702 N N . GLU A 1 362 ? -33.896 26.499 48.188 1.00 87.94 362 GLU A N 1
ATOM 2703 C CA . GLU A 1 362 ? -32.796 26.171 47.267 1.00 87.94 362 GLU A CA 1
ATOM 2704 C C . GLU A 1 362 ? -32.826 24.695 46.842 1.00 87.94 362 GLU A C 1
ATOM 2706 O O . GLU A 1 362 ? -32.731 24.394 45.655 1.00 87.94 362 GLU A O 1
ATOM 2711 N N . ALA A 1 363 ? -33.062 23.773 47.784 1.00 88.88 363 ALA A N 1
ATOM 2712 C CA . ALA A 1 363 ? -33.186 22.343 47.493 1.00 88.88 363 ALA A CA 1
ATOM 2713 C C . ALA A 1 363 ? -34.395 22.047 46.587 1.00 88.88 363 ALA A C 1
ATOM 2715 O O . ALA A 1 363 ? -34.308 21.240 45.660 1.00 88.88 363 ALA A O 1
ATOM 2716 N N . VAL A 1 364 ? -35.517 22.746 46.809 1.00 90.06 364 VAL A N 1
ATOM 2717 C CA . VAL A 1 364 ? -36.709 22.667 45.946 1.00 90.06 364 VAL A CA 1
ATOM 2718 C C . VAL A 1 364 ? -36.398 23.177 44.537 1.00 90.06 364 VAL A C 1
ATOM 2720 O O . VAL A 1 364 ? -36.799 22.540 43.565 1.00 90.06 364 VAL A O 1
ATOM 2723 N N . ALA A 1 365 ? -35.666 24.287 44.410 1.00 90.75 365 ALA A N 1
ATOM 2724 C CA . ALA A 1 365 ? -35.263 24.836 43.117 1.00 90.75 365 ALA A CA 1
ATOM 2725 C C . ALA A 1 365 ? -34.274 23.920 42.374 1.00 90.75 365 ALA A C 1
ATOM 2727 O O . ALA A 1 365 ? -34.412 23.731 41.165 1.00 90.75 365 ALA A O 1
ATOM 2728 N N . ALA A 1 366 ? -33.328 23.298 43.085 1.00 91.25 366 ALA A N 1
ATOM 2729 C CA . ALA A 1 366 ? -32.407 22.313 42.521 1.00 91.25 366 ALA A CA 1
ATOM 2730 C C . ALA A 1 366 ? -33.149 21.063 42.013 1.00 91.25 366 ALA A C 1
ATOM 2732 O O . ALA A 1 366 ? -32.887 20.602 40.901 1.00 91.25 366 ALA A O 1
ATOM 2733 N N . LEU A 1 367 ? -34.124 20.557 42.781 1.00 92.81 367 LEU A N 1
ATOM 2734 C CA . LEU A 1 367 ? -34.970 19.430 42.373 1.00 92.81 367 LEU A CA 1
ATOM 2735 C C . LEU A 1 367 ? -35.889 19.786 41.194 1.00 92.81 367 LEU A C 1
ATOM 2737 O O . LEU A 1 367 ? -36.061 18.976 40.284 1.00 92.81 367 LEU A O 1
ATOM 2741 N N . GLU A 1 368 ? -36.451 20.998 41.171 1.00 93.00 368 GLU A N 1
ATOM 2742 C CA . GLU A 1 368 ? -37.221 21.494 40.026 1.00 93.00 368 GLU A CA 1
ATOM 2743 C C . GLU A 1 368 ? -36.352 21.587 38.764 1.00 93.00 368 GLU A C 1
ATOM 2745 O O . GLU A 1 368 ? -36.782 21.145 37.696 1.00 93.00 368 GLU A O 1
ATOM 2750 N N . ALA A 1 369 ? -35.138 22.135 38.875 1.00 91.19 369 ALA A N 1
ATOM 2751 C CA . ALA A 1 369 ? -34.197 22.223 37.763 1.00 91.19 369 ALA A CA 1
ATOM 2752 C C . ALA A 1 369 ? -33.836 20.828 37.237 1.00 91.19 369 ALA A C 1
ATOM 2754 O O . ALA A 1 369 ? -33.887 20.611 36.029 1.00 91.19 369 ALA A O 1
ATOM 2755 N N . LEU A 1 370 ? -33.553 19.868 38.122 1.00 90.25 370 LEU A N 1
ATOM 2756 C CA . LEU A 1 370 ? -33.241 18.487 37.752 1.00 90.25 370 LEU A CA 1
ATOM 2757 C C . LEU A 1 370 ? -34.406 17.821 37.003 1.00 90.25 370 LEU A C 1
ATOM 2759 O O . LEU A 1 370 ? -34.218 17.330 35.893 1.00 90.25 370 LEU A O 1
ATOM 2763 N N . LEU A 1 371 ? -35.630 17.917 37.537 1.00 91.88 371 LEU A N 1
ATOM 2764 C CA . LEU A 1 371 ? -36.842 17.394 36.895 1.00 91.88 371 LEU A CA 1
ATOM 2765 C C . LEU A 1 371 ? -37.066 18.001 35.499 1.00 91.88 371 LEU A C 1
ATOM 2767 O O . LEU A 1 371 ? -37.329 17.289 34.526 1.00 91.88 371 LEU A O 1
ATOM 2771 N N . ARG A 1 372 ? -36.935 19.330 35.378 1.00 90.56 372 ARG A N 1
ATOM 2772 C CA . ARG A 1 372 ? -37.069 20.042 34.098 1.00 90.56 372 ARG A CA 1
ATOM 2773 C C . ARG A 1 372 ? -35.959 19.673 33.115 1.00 90.56 372 ARG A C 1
ATOM 2775 O O . ARG A 1 372 ? -36.251 19.545 31.930 1.00 90.56 372 ARG A O 1
ATOM 2782 N N . ARG A 1 373 ? -34.721 19.462 33.575 1.00 88.12 373 ARG A N 1
ATOM 2783 C CA . ARG A 1 373 ? -33.602 18.997 32.738 1.00 88.12 373 ARG A CA 1
ATOM 2784 C C . ARG A 1 373 ? -33.838 17.570 32.243 1.00 88.12 373 ARG A C 1
ATOM 2786 O O . ARG A 1 373 ? -33.623 17.316 31.063 1.00 88.12 373 ARG A O 1
ATOM 2793 N N . THR A 1 374 ? -34.340 16.658 33.069 1.00 88.12 374 THR A N 1
ATOM 2794 C CA . THR A 1 374 ? -34.627 15.276 32.647 1.00 88.12 374 THR A CA 1
ATOM 2795 C C . THR A 1 374 ? -35.769 15.207 31.620 1.00 88.12 374 THR A C 1
ATOM 2797 O O . THR A 1 374 ? -35.670 14.485 30.624 1.00 88.12 374 THR A O 1
ATOM 2800 N N . HIS A 1 375 ? -36.821 16.015 31.798 1.00 89.31 375 HIS A N 1
ATOM 2801 C CA . HIS A 1 375 ? -38.042 16.001 30.972 1.00 89.31 375 HIS A CA 1
ATOM 2802 C C . HIS A 1 375 ? -38.157 17.159 29.964 1.00 89.31 375 HIS A C 1
ATOM 2804 O O . HIS A 1 375 ? -39.238 17.433 29.450 1.00 89.31 375 HIS A O 1
ATOM 2810 N N . ARG A 1 376 ? -37.050 17.820 29.630 1.00 84.81 376 ARG A N 1
ATOM 2811 C CA . ARG A 1 376 ? -36.978 19.052 28.814 1.00 84.81 376 ARG A CA 1
ATOM 2812 C C . ARG A 1 376 ? -37.641 19.031 27.430 1.00 84.81 376 ARG A C 1
ATOM 2814 O O . ARG A 1 376 ? -38.006 20.080 26.915 1.00 84.81 376 ARG A O 1
ATOM 2821 N N . HIS A 1 377 ? -37.801 17.857 26.822 1.00 83.56 377 HIS A N 1
ATOM 2822 C CA . HIS A 1 377 ? -38.490 17.699 25.535 1.00 83.56 377 HIS A CA 1
ATOM 2823 C C . HIS A 1 377 ? -40.018 17.784 25.673 1.00 83.56 377 HIS A C 1
ATOM 2825 O O . HIS A 1 377 ? -40.728 17.849 24.671 1.00 83.56 377 HIS A O 1
ATOM 2831 N N . HIS A 1 378 ? -40.525 17.836 26.906 1.00 86.00 378 HIS A N 1
ATOM 2832 C CA . HIS A 1 378 ? -41.931 18.030 27.206 1.00 86.00 378 HIS A CA 1
ATOM 2833 C C . HIS A 1 378 ? -42.194 19.358 27.909 1.00 86.00 378 HIS A C 1
ATOM 2835 O O . HIS A 1 378 ? -41.429 19.827 28.752 1.00 86.00 378 HIS A O 1
ATOM 2841 N N . ALA A 1 379 ? -43.361 19.930 27.624 1.00 84.56 379 ALA A N 1
ATOM 2842 C CA . ALA A 1 379 ? -43.861 21.088 28.345 1.00 84.56 379 ALA A CA 1
ATOM 2843 C C . ALA A 1 379 ? -44.411 20.659 29.717 1.00 84.56 379 ALA A C 1
ATOM 2845 O O . ALA A 1 379 ? -45.548 20.193 29.826 1.00 84.56 379 ALA A O 1
ATOM 2846 N N . LEU A 1 380 ? -43.597 20.820 30.763 1.00 89.19 380 LEU A N 1
ATOM 2847 C CA . LEU A 1 380 ? -44.036 20.650 32.147 1.00 89.19 380 LEU A CA 1
ATOM 2848 C C . LEU A 1 380 ? -44.837 21.868 32.623 1.00 89.19 380 LEU A C 1
ATOM 2850 O O . LEU A 1 380 ? -44.490 23.017 32.337 1.00 89.19 380 LEU A O 1
ATOM 2854 N N . GLY A 1 381 ? -45.886 21.612 33.401 1.00 87.75 381 GLY A N 1
ATOM 2855 C CA . GLY A 1 381 ? -46.672 22.627 34.089 1.00 87.75 381 GLY A CA 1
ATOM 2856 C C . GLY A 1 381 ? -45.897 23.348 35.197 1.00 87.75 381 GLY A C 1
ATOM 2857 O O . GLY A 1 381 ? -44.675 23.239 35.347 1.00 87.75 381 GLY A O 1
ATOM 2858 N N . ARG A 1 382 ? -46.626 24.127 36.002 1.00 88.31 382 ARG A N 1
ATOM 2859 C CA . ARG A 1 382 ? -46.045 24.802 37.167 1.00 88.31 382 ARG A CA 1
ATOM 2860 C C . ARG A 1 382 ? -45.659 23.762 38.220 1.00 88.31 382 ARG A C 1
ATOM 2862 O O . ARG A 1 382 ? -46.513 22.994 38.652 1.00 88.31 382 ARG A O 1
ATOM 2869 N N . CYS A 1 383 ? -44.402 23.794 38.645 1.00 89.38 383 CYS A N 1
ATOM 2870 C CA . CYS A 1 383 ? -43.909 22.958 39.728 1.00 89.38 383 CYS A CA 1
ATOM 2871 C C . CYS A 1 383 ? -44.341 23.533 41.083 1.00 89.38 383 CYS A C 1
ATOM 2873 O O . CYS A 1 383 ? -44.314 24.750 41.295 1.00 89.38 383 CYS A O 1
ATOM 2875 N N . ALA A 1 384 ? -44.768 22.659 41.991 1.00 89.94 384 ALA A N 1
ATOM 2876 C CA . ALA A 1 384 ? -45.132 23.009 43.359 1.00 89.94 384 ALA A CA 1
ATOM 2877 C C . ALA A 1 384 ? -44.365 22.127 44.348 1.00 89.94 384 ALA A C 1
ATOM 2879 O O . ALA A 1 384 ? -44.227 20.925 44.128 1.00 89.94 384 ALA A O 1
ATOM 2880 N N . ALA A 1 385 ? -43.881 22.721 45.440 1.00 89.56 385 ALA A N 1
ATOM 2881 C CA . ALA A 1 385 ? -43.213 21.986 46.509 1.00 89.56 385 ALA A CA 1
ATOM 2882 C C . ALA A 1 385 ? -44.210 21.089 47.260 1.00 89.56 385 ALA A C 1
ATOM 2884 O O . ALA A 1 385 ? -45.316 21.523 47.593 1.00 89.56 385 ALA A O 1
ATOM 2885 N N . LEU A 1 386 ? -43.804 19.856 47.556 1.00 89.12 386 LEU A N 1
ATOM 2886 C CA . LEU A 1 386 ? -44.569 18.915 48.369 1.00 89.12 386 LEU A CA 1
ATOM 2887 C C . LEU A 1 386 ? -44.236 19.115 49.858 1.00 89.12 386 LEU A C 1
ATOM 2889 O O . LEU A 1 386 ? -43.062 19.266 50.202 1.00 89.12 386 LEU A O 1
ATOM 2893 N N . PRO A 1 387 ? -45.227 19.092 50.769 1.00 83.81 387 PRO A N 1
ATOM 2894 C CA . PRO A 1 387 ? -45.013 19.292 52.203 1.00 83.81 387 PRO A CA 1
ATOM 2895 C C . PRO A 1 387 ? -44.486 18.012 52.884 1.00 83.81 387 PRO A C 1
ATOM 2897 O O . PRO A 1 387 ? -45.130 17.447 53.767 1.00 83.81 387 PRO A O 1
ATOM 2900 N N . LEU A 1 388 ? -43.319 17.527 52.456 1.00 85.12 388 LEU A N 1
ATOM 2901 C CA . LEU A 1 388 ? -42.679 16.318 52.979 1.00 85.12 388 LEU A CA 1
ATOM 2902 C C . LEU A 1 388 ? -41.735 16.655 54.143 1.00 85.12 388 LEU A C 1
ATOM 2904 O O . LEU A 1 388 ? -41.063 17.683 54.148 1.00 85.12 388 LEU A O 1
ATOM 2908 N N . THR A 1 389 ? -41.686 15.798 55.168 1.00 79.31 389 THR A N 1
ATOM 2909 C CA . THR A 1 389 ? -40.860 16.050 56.363 1.00 79.31 389 THR A CA 1
ATOM 2910 C C . THR A 1 389 ? -39.456 15.473 56.182 1.00 79.31 389 THR A C 1
ATOM 2912 O O . THR A 1 389 ? -39.285 14.255 56.150 1.00 79.31 389 THR A O 1
ATOM 2915 N N . GLY A 1 390 ? -38.442 16.338 56.090 1.00 79.12 390 GLY A N 1
ATOM 2916 C CA . GLY A 1 390 ? -37.032 15.934 56.003 1.00 79.12 390 GLY A CA 1
ATOM 2917 C C . GLY A 1 390 ? -36.635 15.252 54.688 1.00 79.12 390 GLY A C 1
ATOM 2918 O O . GLY A 1 390 ? -35.632 14.538 54.676 1.00 79.12 390 GLY A O 1
ATOM 2919 N N . ILE A 1 391 ? -37.439 15.432 53.633 1.00 88.81 391 ILE A N 1
ATOM 2920 C CA . ILE A 1 391 ? -37.242 14.973 52.248 1.00 88.81 391 ILE A CA 1
ATOM 2921 C C . ILE A 1 391 ? -37.716 16.113 51.346 1.00 88.81 391 ILE A C 1
ATOM 2923 O O . ILE A 1 391 ? -38.767 16.698 51.610 1.00 88.81 391 ILE A O 1
ATOM 2927 N N . THR A 1 392 ? -36.974 16.421 50.289 1.00 92.19 392 THR A N 1
ATOM 2928 C CA . THR A 1 392 ? -37.368 17.449 49.319 1.00 92.19 392 THR A CA 1
ATOM 2929 C C . THR A 1 392 ? -38.229 16.812 48.238 1.00 92.19 392 THR A C 1
ATOM 2931 O O . THR A 1 392 ? -37.870 15.766 47.697 1.00 92.19 392 THR A O 1
ATOM 2934 N N . GLY A 1 393 ? -39.372 17.423 47.924 1.00 92.75 393 GLY A N 1
ATOM 2935 C CA . GLY A 1 393 ? -40.284 16.917 46.904 1.00 92.75 393 GLY A CA 1
ATOM 2936 C C . GLY A 1 393 ? -40.926 18.025 46.083 1.00 92.75 393 GLY A C 1
ATOM 2937 O O . GLY A 1 393 ? -41.240 19.097 46.602 1.00 92.75 393 GLY A O 1
ATOM 2938 N N . VAL A 1 394 ? -41.141 17.747 44.802 1.00 93.88 394 VAL A N 1
ATOM 2939 C CA . VAL A 1 394 ? -41.796 18.626 43.832 1.00 93.88 394 VAL A CA 1
ATOM 2940 C C . VAL A 1 394 ? -42.826 17.815 43.054 1.00 93.88 394 VAL A C 1
ATOM 2942 O O . VAL A 1 394 ? -42.582 16.669 42.691 1.00 93.88 394 VAL A O 1
ATOM 2945 N N . THR A 1 395 ? -43.977 18.412 42.758 1.00 93.38 395 THR A N 1
ATOM 2946 C CA . THR A 1 395 ? -44.958 17.847 41.829 1.00 93.38 395 THR A CA 1
ATOM 2947 C C . THR A 1 395 ? -45.202 18.781 40.652 1.00 93.38 395 THR A C 1
ATOM 2949 O O . THR A 1 395 ? -45.142 20.006 40.786 1.00 93.38 395 THR A O 1
ATOM 2952 N N . SER A 1 396 ? -45.455 18.196 39.485 1.00 93.56 396 SER A N 1
ATOM 2953 C CA . SER A 1 396 ? -45.826 18.905 38.263 1.00 93.56 396 SER A CA 1
ATOM 2954 C C . SER A 1 396 ? -46.775 18.048 37.421 1.00 93.56 396 SER A C 1
ATOM 2956 O O . SER A 1 396 ? -47.117 16.922 37.777 1.00 93.56 396 SER A O 1
ATOM 2958 N N . THR A 1 397 ? -47.227 18.581 36.291 1.00 91.25 397 THR A N 1
ATOM 2959 C CA . THR A 1 397 ? -48.059 17.847 35.328 1.00 91.25 397 THR A CA 1
ATOM 2960 C C . THR A 1 397 ? -47.508 18.004 33.922 1.00 91.25 397 THR A C 1
ATOM 2962 O O . THR A 1 397 ? -46.974 19.055 33.570 1.00 91.25 397 THR A O 1
ATOM 2965 N N . ARG A 1 398 ? -47.655 16.962 33.109 1.00 90.25 398 ARG A N 1
ATOM 2966 C CA . ARG A 1 398 ? -47.291 16.931 31.689 1.00 90.25 398 ARG A CA 1
ATOM 2967 C C . ARG A 1 398 ? -48.494 16.468 30.868 1.00 90.25 398 ARG A C 1
ATOM 2969 O O . ARG A 1 398 ? -49.362 15.768 31.385 1.00 90.25 398 ARG A O 1
ATOM 2976 N N . ARG A 1 399 ? -48.572 16.859 29.593 1.00 85.62 399 ARG A N 1
ATOM 2977 C CA . ARG A 1 399 ? -49.541 16.296 28.638 1.00 85.62 399 ARG A CA 1
ATOM 2978 C C . ARG A 1 399 ? -48.830 15.458 27.584 1.00 85.62 399 ARG A C 1
ATOM 2980 O O . ARG A 1 399 ? -48.080 16.024 26.797 1.00 85.62 399 ARG A O 1
ATOM 2987 N N . ASP A 1 400 ? -49.174 14.175 27.510 1.00 79.88 400 ASP A N 1
ATOM 2988 C CA . ASP A 1 400 ? -48.669 13.241 26.498 1.00 79.88 400 ASP A CA 1
ATOM 2989 C C . ASP A 1 400 ? -49.845 12.643 25.724 1.00 79.88 400 ASP A C 1
ATOM 2991 O O . ASP A 1 400 ? -50.764 12.082 26.318 1.00 79.88 400 ASP A O 1
ATOM 2995 N N . ASN A 1 401 ? -49.855 12.780 24.393 1.00 70.94 401 ASN A N 1
ATOM 2996 C CA . ASN A 1 401 ? -50.883 12.213 23.503 1.00 70.94 401 ASN A CA 1
ATOM 2997 C C . ASN A 1 401 ? -52.348 12.473 23.934 1.00 70.94 401 ASN A C 1
ATOM 2999 O O . ASN A 1 401 ? -53.241 11.682 23.641 1.00 70.94 401 ASN A O 1
ATOM 3003 N N . GLY A 1 402 ? -52.603 13.591 24.625 1.00 70.88 402 GLY A N 1
ATOM 3004 C CA . GLY A 1 402 ? -53.926 13.973 25.134 1.00 70.88 402 GLY A CA 1
ATOM 3005 C C . GLY A 1 402 ? -54.234 13.543 26.576 1.00 70.88 402 GLY A C 1
ATOM 3006 O O . GLY A 1 402 ? -55.220 14.028 27.129 1.00 70.88 402 GLY A O 1
ATOM 3007 N N . ASN A 1 403 ? -53.387 12.726 27.210 1.00 80.44 403 ASN A N 1
ATOM 3008 C CA . ASN A 1 403 ? -53.503 12.327 28.615 1.00 80.44 403 ASN A CA 1
ATOM 3009 C C . ASN A 1 403 ? -52.671 13.243 29.524 1.00 80.44 403 ASN A C 1
ATOM 3011 O O . ASN A 1 403 ? -51.585 13.687 29.151 1.00 80.44 403 ASN A O 1
ATOM 3015 N N . THR A 1 404 ? -53.172 13.517 30.730 1.00 86.12 404 THR A N 1
ATOM 3016 C CA . THR A 1 404 ? -52.413 14.239 31.762 1.00 86.12 404 THR A CA 1
ATOM 3017 C C . THR A 1 404 ? -51.599 13.237 32.573 1.00 86.12 404 THR A C 1
ATOM 3019 O O . THR A 1 404 ? -52.178 12.363 33.214 1.00 86.12 404 THR A O 1
ATOM 3022 N N . VAL A 1 405 ? -50.277 13.388 32.558 1.00 89.44 405 VAL A N 1
ATOM 3023 C CA . VAL A 1 405 ? -49.335 12.629 33.386 1.00 89.44 405 VAL A CA 1
ATOM 3024 C C . VAL A 1 405 ? -48.996 13.456 34.621 1.00 89.44 405 VAL A C 1
ATOM 3026 O O . VAL A 1 405 ? -48.614 14.626 34.506 1.00 89.44 405 VAL A O 1
ATOM 3029 N N . VAL A 1 406 ? -49.161 12.868 35.803 1.00 91.12 406 VAL A N 1
ATOM 3030 C CA . VAL A 1 406 ? -48.767 13.490 37.073 1.00 91.12 406 VAL A CA 1
ATOM 3031 C C . VAL A 1 406 ? -47.315 13.133 37.356 1.00 91.12 406 VAL A C 1
ATOM 3033 O O . VAL A 1 406 ? -46.976 11.957 37.439 1.00 91.12 406 VAL A O 1
ATOM 3036 N N . MET A 1 407 ? -46.475 14.153 37.510 1.00 92.50 407 MET A N 1
ATOM 3037 C CA . MET A 1 407 ? -45.055 14.013 37.822 1.00 92.50 407 MET A CA 1
ATOM 3038 C C . MET A 1 407 ? -44.837 14.237 39.320 1.00 92.50 407 MET A C 1
ATOM 3040 O O . MET A 1 407 ? -45.282 15.253 39.869 1.00 92.50 407 MET A O 1
ATOM 3044 N N . VAL A 1 408 ? -44.109 13.335 39.972 1.00 93.44 408 VAL A N 1
ATOM 3045 C CA . VAL A 1 408 ? -43.639 13.491 41.355 1.00 93.44 408 VAL A CA 1
ATOM 3046 C C . VAL A 1 408 ? -42.130 13.287 41.373 1.00 93.44 408 VAL A C 1
ATOM 3048 O O . VAL A 1 408 ? -41.654 12.201 41.084 1.00 93.44 408 VAL A O 1
ATOM 3051 N N . ALA A 1 409 ? -41.372 14.315 41.735 1.00 94.56 409 ALA A N 1
ATOM 3052 C CA . ALA A 1 409 ? -39.935 14.212 41.938 1.00 94.56 409 ALA A CA 1
ATOM 3053 C C . ALA A 1 409 ? -39.619 14.304 43.429 1.00 94.56 409 ALA A C 1
ATOM 3055 O O . ALA A 1 409 ? -40.131 15.193 44.113 1.00 94.56 409 ALA A O 1
ATOM 3056 N N . VAL A 1 410 ? -38.762 13.423 43.937 1.00 94.44 410 VAL A N 1
ATOM 3057 C CA . VAL A 1 410 ? -38.241 13.491 45.309 1.00 94.44 410 VAL A CA 1
ATOM 3058 C C . VAL A 1 410 ? -36.730 13.299 45.324 1.00 94.44 410 VAL A C 1
ATOM 3060 O O . VAL A 1 410 ? -36.181 12.577 44.492 1.00 94.44 410 VAL A O 1
ATOM 3063 N N . ALA A 1 411 ? -36.059 13.914 46.293 1.00 93.19 411 ALA A N 1
ATOM 3064 C CA . ALA A 1 411 ? -34.628 13.740 46.508 1.00 93.19 411 ALA A CA 1
ATOM 3065 C C . ALA A 1 411 ? -34.309 13.359 47.957 1.00 93.19 411 ALA A C 1
ATOM 3067 O O . ALA A 1 411 ? -34.901 13.886 48.902 1.00 93.19 411 ALA A O 1
ATOM 3068 N N . GLY A 1 412 ? -33.351 12.448 48.135 1.00 89.56 412 GLY A N 1
ATOM 3069 C CA . GLY A 1 412 ? -32.809 12.089 49.447 1.00 89.56 412 GLY A CA 1
ATOM 3070 C C . GLY A 1 412 ? -31.497 11.312 49.353 1.00 89.56 412 GLY A C 1
ATOM 3071 O O . GLY A 1 412 ? -30.972 11.088 48.268 1.00 89.56 412 GLY A O 1
ATOM 3072 N N . THR A 1 413 ? -30.938 10.913 50.491 1.00 87.50 413 THR A N 1
ATOM 3073 C CA . THR A 1 413 ? -29.662 10.187 50.565 1.00 87.50 413 THR A CA 1
ATOM 3074 C C . THR A 1 413 ? -29.867 8.668 50.565 1.00 87.50 413 THR A C 1
ATOM 3076 O O . THR A 1 413 ? -30.939 8.167 50.919 1.00 87.50 413 THR A O 1
ATOM 3079 N N . ALA A 1 414 ? -28.838 7.910 50.170 1.00 83.94 414 ALA A N 1
ATOM 3080 C CA . ALA A 1 414 ? -28.927 6.452 50.021 1.00 83.94 414 ALA A CA 1
ATOM 3081 C C . ALA A 1 414 ? -29.301 5.718 51.328 1.00 83.94 414 ALA A C 1
ATOM 3083 O O . ALA A 1 414 ? -30.022 4.722 51.295 1.00 83.94 414 ALA A O 1
ATOM 3084 N N . ASP A 1 415 ? -28.874 6.231 52.485 1.00 83.38 415 ASP A N 1
ATOM 3085 C CA . ASP A 1 415 ? -29.175 5.687 53.817 1.00 83.38 415 ASP A CA 1
ATOM 3086 C C . ASP A 1 415 ? -30.644 5.869 54.238 1.00 83.38 415 ASP A C 1
ATOM 3088 O O . ASP A 1 415 ? -31.149 5.107 55.062 1.00 83.38 415 ASP A O 1
ATOM 3092 N N . ARG A 1 416 ? -31.357 6.830 53.636 1.00 85.06 416 ARG A N 1
ATOM 3093 C CA . ARG A 1 416 ? -32.774 7.127 53.916 1.00 85.06 416 ARG A CA 1
ATOM 3094 C C . ARG A 1 416 ? -33.711 6.722 52.780 1.00 85.06 416 ARG A C 1
ATOM 3096 O O . ARG A 1 416 ? -34.876 7.117 52.767 1.00 85.06 416 ARG A O 1
ATOM 3103 N N . LEU A 1 417 ? -33.241 5.904 51.837 1.00 85.69 417 LEU A N 1
ATOM 3104 C CA . LEU A 1 417 ? -33.982 5.562 50.619 1.00 85.69 417 LEU A CA 1
ATOM 3105 C C . LEU A 1 417 ? -35.370 4.953 50.894 1.00 85.69 417 LEU A C 1
ATOM 3107 O O . LEU A 1 417 ? -36.322 5.241 50.174 1.00 85.69 417 LEU A O 1
ATOM 3111 N N . GLY A 1 418 ? -35.525 4.166 51.963 1.00 86.19 418 GLY A N 1
ATOM 3112 C CA . GLY A 1 418 ? -36.829 3.622 52.362 1.00 86.19 418 GLY A CA 1
ATOM 3113 C C . GLY A 1 418 ? -37.855 4.694 52.758 1.00 86.19 418 GLY A C 1
ATOM 3114 O O . GLY A 1 418 ? -39.030 4.580 52.392 1.00 86.19 418 GLY A O 1
ATOM 3115 N N . ASP A 1 419 ? -37.414 5.747 53.451 1.00 87.06 419 ASP A N 1
ATOM 3116 C CA . ASP A 1 419 ? -38.259 6.888 53.828 1.00 87.06 419 ASP A CA 1
ATOM 3117 C C . ASP A 1 419 ? -38.623 7.715 52.589 1.00 87.06 419 ASP A C 1
ATOM 3119 O O . ASP A 1 419 ? -39.782 8.090 52.414 1.00 87.06 419 ASP A O 1
ATOM 3123 N N . VAL A 1 420 ? -37.649 7.939 51.696 1.00 89.12 420 VAL A N 1
ATOM 3124 C CA . VAL A 1 420 ? -37.823 8.670 50.426 1.00 89.12 420 VAL A CA 1
ATOM 3125 C C . VAL A 1 420 ? -38.864 7.990 49.539 1.00 89.12 420 VAL A C 1
ATOM 3127 O O . VAL A 1 420 ? -39.800 8.640 49.072 1.00 89.12 420 VAL A O 1
ATOM 3130 N N . LEU A 1 421 ? -38.755 6.671 49.358 1.00 90.19 421 LEU A N 1
ATOM 3131 C CA . LEU A 1 421 ? -39.709 5.888 48.568 1.00 90.19 421 LEU A CA 1
ATOM 3132 C C . LEU A 1 421 ? -41.116 5.913 49.179 1.00 90.19 421 LEU A C 1
ATOM 3134 O O . LEU A 1 421 ? -42.100 6.039 48.452 1.00 90.19 421 LEU A O 1
ATOM 3138 N N . SER A 1 422 ? -41.218 5.838 50.509 1.00 89.75 422 SER A N 1
ATOM 3139 C CA . SER A 1 422 ? -42.506 5.910 51.212 1.00 89.75 422 SER A CA 1
ATOM 3140 C C . SER A 1 422 ? -43.159 7.289 51.068 1.00 89.75 422 SER A C 1
ATOM 3142 O O . SER A 1 422 ? -44.368 7.379 50.853 1.00 89.75 422 SER A O 1
ATOM 3144 N N . ALA A 1 423 ? -42.366 8.362 51.133 1.00 88.56 423 ALA A N 1
ATOM 3145 C CA . ALA A 1 423 ? -42.836 9.730 50.937 1.00 88.56 423 ALA A CA 1
ATOM 3146 C C . ALA A 1 423 ? -43.308 9.984 49.495 1.00 88.56 423 ALA A C 1
ATOM 3148 O O . ALA A 1 423 ? -44.360 10.595 49.290 1.00 88.56 423 ALA A O 1
ATOM 3149 N N . ALA A 1 424 ? -42.580 9.466 48.500 1.00 89.75 424 ALA A N 1
ATOM 3150 C CA . ALA A 1 424 ? -42.984 9.536 47.097 1.00 89.75 424 ALA A CA 1
ATOM 3151 C C . ALA A 1 424 ? -44.325 8.828 46.856 1.00 89.75 424 ALA A C 1
ATOM 3153 O O . ALA A 1 424 ? -45.244 9.419 46.295 1.00 89.75 424 ALA A O 1
ATOM 3154 N N . ALA A 1 425 ? -44.472 7.595 47.351 1.00 88.94 425 ALA A N 1
ATOM 3155 C CA . ALA A 1 425 ? -45.709 6.822 47.235 1.00 88.94 425 ALA A CA 1
ATOM 3156 C C . ALA A 1 425 ? -46.908 7.491 47.926 1.00 88.94 425 ALA A C 1
ATOM 3158 O O . ALA A 1 425 ? -48.019 7.478 47.393 1.00 88.94 425 ALA A O 1
ATOM 3159 N N . GLY A 1 426 ? -46.687 8.101 49.096 1.00 86.75 426 GLY A N 1
ATOM 3160 C CA . GLY A 1 426 ? -47.713 8.842 49.833 1.00 86.75 426 GLY A CA 1
ATOM 3161 C C . GLY A 1 426 ? -48.170 10.135 49.150 1.00 86.75 426 GLY A C 1
ATOM 3162 O O . GLY A 1 426 ? -49.257 10.615 49.450 1.00 86.75 426 GLY A O 1
ATOM 3163 N N . SER A 1 427 ? -47.376 10.671 48.218 1.00 85.50 427 SER A N 1
ATOM 3164 C CA . SER A 1 427 ? -47.683 11.905 47.478 1.00 85.50 427 SER A CA 1
ATOM 3165 C C . SER A 1 427 ? -48.545 11.673 46.228 1.00 85.50 427 SER A C 1
ATOM 3167 O O . SER A 1 427 ? -48.928 12.628 45.555 1.00 85.50 427 SER A O 1
ATOM 3169 N N . VAL A 1 428 ? -48.853 10.414 45.892 1.00 84.75 428 VAL A N 1
ATOM 3170 C CA . VAL A 1 428 ? -49.675 10.059 44.727 1.00 84.75 428 VAL A CA 1
ATOM 3171 C C . VAL A 1 428 ? -51.154 10.011 45.117 1.00 84.75 428 VAL A C 1
ATOM 3173 O O . VAL A 1 428 ? -51.631 9.040 45.713 1.00 84.75 428 VAL A O 1
ATOM 3176 N N . GLU A 1 429 ? -51.892 11.058 44.742 1.00 75.31 429 GLU A N 1
ATOM 3177 C CA . GLU A 1 429 ? -53.324 11.222 45.056 1.00 75.31 429 GLU A CA 1
ATOM 3178 C C . GLU A 1 429 ? -54.272 10.807 43.911 1.00 75.31 429 GLU A C 1
ATOM 3180 O O . GLU A 1 429 ? -55.485 10.742 44.106 1.00 75.31 429 GLU A O 1
ATOM 3185 N N . THR A 1 430 ? -53.750 10.530 42.710 1.00 72.69 430 THR A N 1
ATOM 3186 C CA . THR A 1 430 ? -54.561 10.334 41.489 1.00 72.69 430 THR A CA 1
ATOM 3187 C C . THR A 1 430 ? -54.622 8.879 41.026 1.00 72.69 430 THR A C 1
ATOM 3189 O O . THR A 1 430 ? -53.767 8.079 41.394 1.00 72.69 430 THR A O 1
ATOM 3192 N N . THR A 1 431 ? -55.607 8.553 40.181 1.00 72.75 431 THR A N 1
ATOM 3193 C CA . THR A 1 431 ? -55.787 7.214 39.588 1.00 72.75 431 THR A CA 1
ATOM 3194 C C . THR A 1 431 ? -55.328 7.099 38.126 1.00 72.75 431 THR A C 1
ATOM 3196 O O . THR A 1 431 ? -55.583 6.083 37.495 1.00 72.75 431 THR A O 1
ATOM 3199 N N . GLY A 1 432 ? -54.696 8.136 37.560 1.00 82.50 432 GLY A N 1
ATOM 3200 C CA . GLY A 1 432 ? -54.308 8.197 36.140 1.00 82.50 432 GLY A CA 1
ATOM 3201 C C . GLY A 1 432 ? -52.898 7.662 35.852 1.00 82.50 432 GLY A C 1
ATOM 3202 O O . GLY A 1 432 ? -52.434 6.728 36.504 1.00 82.50 432 GLY A O 1
ATOM 3203 N N . VAL A 1 433 ? -52.207 8.266 34.876 1.00 89.69 433 VAL A N 1
ATOM 3204 C CA . VAL A 1 433 ? -50.796 7.968 34.555 1.00 89.69 433 VAL A CA 1
ATOM 3205 C C . VAL A 1 433 ? -49.876 8.791 35.461 1.00 89.69 433 VAL A C 1
ATOM 3207 O O . VAL A 1 433 ? -50.005 10.018 35.521 1.00 89.69 433 VAL A O 1
ATOM 3210 N N . VAL A 1 434 ? -48.958 8.123 36.158 1.00 90.75 434 VAL A N 1
ATOM 3211 C CA . VAL A 1 434 ? -48.070 8.730 37.159 1.00 90.75 434 VAL A CA 1
ATOM 3212 C C . VAL A 1 434 ? -46.613 8.372 36.869 1.00 90.75 434 VAL A C 1
ATOM 3214 O O . VAL A 1 434 ? -46.274 7.194 36.779 1.00 90.75 434 VAL A O 1
ATOM 3217 N N . ASP A 1 435 ? -45.755 9.388 36.807 1.00 92.56 435 ASP A N 1
ATOM 3218 C CA . ASP A 1 435 ? -44.301 9.254 36.694 1.00 92.56 435 ASP A CA 1
ATOM 3219 C C . ASP A 1 435 ? -43.650 9.785 37.983 1.00 92.56 435 ASP A C 1
ATOM 3221 O O . ASP A 1 435 ? -43.931 10.901 38.433 1.00 92.56 435 ASP A O 1
ATOM 3225 N N . ILE A 1 436 ? -42.803 8.966 38.602 1.00 93.81 436 ILE A N 1
ATOM 3226 C CA . ILE A 1 436 ? -42.126 9.257 39.864 1.00 93.81 436 ILE A CA 1
ATOM 3227 C C . ILE A 1 436 ? -40.618 9.177 39.658 1.00 93.81 436 ILE A C 1
ATOM 3229 O O . ILE A 1 436 ? -40.087 8.088 39.437 1.00 93.81 436 ILE A O 1
ATOM 3233 N N . ASP A 1 437 ? -39.935 10.302 39.841 1.00 94.50 437 ASP A N 1
ATOM 3234 C CA . ASP A 1 437 ? -38.479 10.385 39.778 1.00 94.50 437 ASP A CA 1
ATOM 3235 C C . ASP A 1 437 ? -37.893 10.523 41.183 1.00 94.50 437 ASP A C 1
ATOM 3237 O O . ASP A 1 437 ? -38.200 11.448 41.938 1.00 94.50 437 ASP A O 1
ATOM 3241 N N . VAL A 1 438 ? -37.023 9.589 41.547 1.00 93.56 438 VAL A N 1
ATOM 3242 C CA . VAL A 1 438 ? -36.309 9.573 42.821 1.00 93.56 438 VAL A CA 1
ATOM 3243 C C . VAL A 1 438 ? -34.835 9.819 42.548 1.00 93.56 438 VAL A C 1
ATOM 3245 O O . VAL A 1 438 ? -34.165 8.989 41.933 1.00 93.56 438 VAL A O 1
ATOM 3248 N N . PHE A 1 439 ? -34.309 10.934 43.041 1.00 92.06 439 PHE A N 1
ATOM 3249 C CA . PHE A 1 439 ? -32.899 11.286 42.907 1.00 92.06 439 PHE A CA 1
ATOM 3250 C C . PHE A 1 439 ? -32.158 11.040 44.219 1.00 92.06 439 PHE A C 1
ATOM 3252 O O . PHE A 1 439 ? -32.521 11.571 45.271 1.00 92.06 439 PHE A O 1
ATOM 3259 N N . VAL A 1 440 ? -31.111 10.221 44.162 1.00 89.31 440 VAL A N 1
ATOM 3260 C CA . VAL A 1 440 ? -30.285 9.890 45.321 1.00 89.31 440 VAL A CA 1
ATOM 3261 C C . VAL A 1 440 ? -29.031 10.758 45.311 1.00 89.31 440 VAL A C 1
ATOM 3263 O O . VAL A 1 440 ? -28.164 10.593 44.452 1.00 89.31 440 VAL A O 1
ATOM 3266 N N . GLY A 1 441 ? -28.937 11.686 46.263 1.00 82.31 441 GLY A N 1
ATOM 3267 C CA . GLY A 1 441 ? -27.758 12.532 46.450 1.00 82.31 441 GLY A CA 1
ATOM 3268 C C . GLY A 1 441 ? -26.693 11.860 47.322 1.00 82.31 441 GLY A C 1
ATOM 3269 O O . GLY A 1 441 ? -27.008 11.171 48.295 1.00 82.31 441 GLY A O 1
ATOM 3270 N N . GLY A 1 442 ? -25.419 12.087 46.988 1.00 72.88 442 GLY A N 1
ATOM 3271 C CA . GLY A 1 442 ? -24.255 11.566 47.719 1.00 72.88 442 GLY A CA 1
ATOM 3272 C C . GLY A 1 442 ? -23.527 10.410 47.018 1.00 72.88 442 GLY A C 1
ATOM 3273 O O . GLY A 1 442 ? -23.856 10.034 45.897 1.00 72.88 442 GLY A O 1
ATOM 3274 N N . ASN A 1 443 ? -22.499 9.863 47.678 1.00 62.25 443 ASN A N 1
ATOM 3275 C CA . ASN A 1 443 ? -21.702 8.743 47.165 1.00 62.25 443 ASN A CA 1
ATOM 3276 C C . ASN A 1 443 ? -22.168 7.432 47.814 1.00 62.25 443 ASN A C 1
ATOM 3278 O O . ASN A 1 443 ? -21.913 7.205 48.996 1.00 62.25 443 ASN A O 1
ATOM 3282 N N . GLY A 1 444 ? -22.824 6.562 47.046 1.00 63.72 444 GLY A N 1
ATOM 3283 C CA . GLY A 1 444 ? -23.212 5.231 47.511 1.00 63.72 444 GLY A CA 1
ATOM 3284 C C . GLY A 1 444 ? -24.245 4.578 46.602 1.00 63.72 444 GLY A C 1
ATOM 3285 O O . GLY A 1 444 ? -25.305 5.150 46.359 1.00 63.72 444 GLY A O 1
ATOM 3286 N N . ALA A 1 445 ? -23.942 3.376 46.112 1.00 70.81 445 ALA A N 1
ATOM 3287 C CA . ALA A 1 445 ? -24.913 2.570 45.383 1.00 70.81 445 ALA A CA 1
ATOM 3288 C C . ALA A 1 445 ? -25.930 1.968 46.372 1.00 70.81 445 ALA A C 1
ATOM 3290 O O . ALA A 1 445 ? -25.521 1.432 47.409 1.00 70.81 445 ALA A O 1
ATOM 3291 N N . PRO A 1 446 ? -27.241 2.038 46.091 1.00 75.31 446 PRO A N 1
ATOM 3292 C CA . PRO A 1 446 ? -28.236 1.364 46.912 1.00 75.31 446 PRO A CA 1
ATOM 3293 C C . PRO A 1 446 ? -28.093 -0.162 46.789 1.00 75.31 446 PRO A C 1
ATOM 3295 O O . PRO A 1 446 ? -27.826 -0.684 45.707 1.00 75.31 446 PRO A O 1
ATOM 3298 N N . ASP A 1 447 ? -28.297 -0.898 47.887 1.00 77.38 447 ASP A N 1
ATOM 3299 C CA . ASP A 1 447 ? -28.343 -2.368 47.850 1.00 77.38 447 ASP A CA 1
ATOM 3300 C C . ASP A 1 447 ? -29.533 -2.822 46.994 1.00 77.38 447 ASP A C 1
ATOM 3302 O O . ASP A 1 447 ? -30.692 -2.649 47.376 1.00 77.38 447 ASP A O 1
ATOM 3306 N N . ALA A 1 448 ? -29.239 -3.424 45.839 1.00 72.81 448 ALA A N 1
ATOM 3307 C CA . ALA A 1 448 ? -30.228 -3.840 44.851 1.00 72.81 448 ALA A CA 1
ATOM 3308 C C . ALA A 1 448 ? -31.293 -4.798 45.419 1.00 72.81 448 ALA A C 1
ATOM 3310 O O . ALA A 1 448 ? -32.468 -4.692 45.062 1.00 72.81 448 ALA A O 1
ATOM 3311 N N . THR A 1 449 ? -30.916 -5.698 46.335 1.00 73.94 449 THR A N 1
ATOM 3312 C CA . THR A 1 449 ? -31.844 -6.697 46.895 1.00 73.94 449 THR A CA 1
ATOM 3313 C C . THR A 1 449 ? -32.783 -6.049 47.914 1.00 73.94 449 THR A C 1
ATOM 3315 O O . THR A 1 449 ? -34.000 -6.268 47.899 1.00 73.94 449 THR A O 1
ATOM 3318 N N . ALA A 1 450 ? -32.233 -5.191 48.779 1.00 76.50 450 ALA A N 1
ATOM 3319 C CA . ALA A 1 450 ? -33.015 -4.403 49.727 1.00 76.50 450 ALA A CA 1
ATOM 3320 C C . ALA A 1 450 ? -33.938 -3.401 49.007 1.00 76.50 450 ALA A C 1
ATOM 3322 O O . ALA A 1 450 ? -35.089 -3.208 49.418 1.00 76.50 450 ALA A O 1
ATOM 3323 N N . LEU A 1 451 ? -33.472 -2.825 47.897 1.00 82.44 451 LEU A N 1
ATOM 3324 C CA . LEU A 1 451 ? -34.215 -1.879 47.074 1.00 82.44 451 LEU A CA 1
ATOM 3325 C C . LEU A 1 451 ? -35.433 -2.525 46.406 1.00 82.44 451 LEU A C 1
ATOM 3327 O O . LEU A 1 451 ? -36.541 -2.010 46.549 1.00 82.44 451 LEU A O 1
ATOM 3331 N N . GLU A 1 452 ? -35.270 -3.679 45.753 1.00 82.56 452 GLU A N 1
ATOM 3332 C CA . GLU A 1 452 ? -36.389 -4.373 45.100 1.00 82.56 452 GLU A CA 1
ATOM 3333 C C . GLU A 1 452 ? -37.481 -4.763 46.109 1.00 82.56 452 GLU A C 1
ATOM 3335 O O . GLU A 1 452 ? -38.672 -4.531 45.874 1.00 82.56 452 GLU A O 1
ATOM 3340 N N . SER A 1 453 ? -37.083 -5.293 47.272 1.00 82.19 453 SER A N 1
ATOM 3341 C CA . SER A 1 453 ? -38.033 -5.657 48.330 1.00 82.19 453 SER A CA 1
ATOM 3342 C C . SER A 1 453 ? -38.804 -4.443 48.870 1.00 82.19 453 SER A C 1
ATOM 3344 O O . SER A 1 453 ? -40.011 -4.524 49.120 1.00 82.19 453 SER A O 1
ATOM 3346 N N . THR A 1 454 ? -38.134 -3.292 48.985 1.00 85.06 454 THR A N 1
ATOM 3347 C CA . THR A 1 454 ? -38.738 -2.038 49.446 1.00 85.06 454 THR A CA 1
ATOM 3348 C C . THR A 1 454 ? -39.699 -1.465 48.410 1.00 85.06 454 THR A C 1
ATOM 3350 O O . THR A 1 454 ? -40.814 -1.094 48.777 1.00 85.06 454 THR A O 1
ATOM 3353 N N . ILE A 1 455 ? -39.325 -1.460 47.125 1.00 89.00 455 ILE A N 1
ATOM 3354 C CA . ILE A 1 455 ? -40.189 -0.993 46.031 1.00 89.00 455 ILE A CA 1
ATOM 3355 C C . ILE A 1 455 ? -41.466 -1.828 45.974 1.00 89.00 455 ILE A C 1
ATOM 3357 O O . ILE A 1 455 ? -42.559 -1.265 45.974 1.00 89.00 455 ILE A O 1
ATOM 3361 N N . ARG A 1 456 ? -41.353 -3.164 45.999 1.00 86.12 456 ARG A N 1
ATOM 3362 C CA . ARG A 1 456 ? -42.527 -4.051 45.995 1.00 86.12 456 ARG A CA 1
ATOM 3363 C C . ARG A 1 456 ? -43.432 -3.776 47.193 1.00 86.12 456 ARG A C 1
ATOM 3365 O O . ARG A 1 456 ? -44.642 -3.661 47.031 1.00 86.12 456 ARG A O 1
ATOM 3372 N N . ARG A 1 457 ? -42.866 -3.612 48.391 1.00 86.81 457 ARG A N 1
ATOM 3373 C CA . ARG A 1 457 ? -43.650 -3.318 49.600 1.00 86.81 457 ARG A CA 1
ATOM 3374 C C . ARG A 1 457 ? -44.401 -1.983 49.516 1.00 86.81 457 ARG A C 1
ATOM 3376 O O . ARG A 1 457 ? -45.531 -1.912 49.982 1.00 86.81 457 ARG A O 1
ATOM 3383 N N . VAL A 1 458 ? -43.774 -0.942 48.968 1.00 88.56 458 VAL A N 1
ATOM 3384 C CA . VAL A 1 458 ? -44.292 0.437 48.998 1.00 88.56 458 VAL A CA 1
ATOM 3385 C C . VAL A 1 458 ? -45.209 0.746 47.808 1.00 88.56 458 VAL A C 1
ATOM 3387 O O . VAL A 1 458 ? -46.256 1.362 47.986 1.00 88.56 458 VAL A O 1
ATOM 3390 N N . PHE A 1 459 ? -44.854 0.301 46.602 1.00 89.44 459 PHE A N 1
ATOM 3391 C CA . PHE A 1 459 ? -45.522 0.725 45.367 1.00 89.44 459 PHE A CA 1
ATOM 3392 C C . PHE A 1 459 ? -46.572 -0.253 44.830 1.00 89.44 459 PHE A C 1
ATOM 3394 O O . PHE A 1 459 ? -47.271 0.111 43.891 1.00 89.44 459 PHE A O 1
ATOM 3401 N N . THR A 1 460 ? -46.748 -1.452 45.407 1.00 86.44 460 THR A N 1
ATOM 3402 C CA . THR A 1 460 ? -47.796 -2.393 44.942 1.00 86.44 460 THR A CA 1
ATOM 3403 C C . THR A 1 460 ? -49.198 -1.788 45.083 1.00 86.44 460 THR A C 1
ATOM 3405 O O . THR A 1 460 ? -50.005 -1.878 44.163 1.00 86.44 460 THR A O 1
ATOM 3408 N N . ASP A 1 461 ? -49.477 -1.107 46.201 1.00 84.06 461 ASP A N 1
ATOM 3409 C CA . ASP A 1 461 ? -50.752 -0.405 46.407 1.00 84.06 461 ASP A CA 1
ATOM 3410 C C . ASP A 1 461 ? -50.919 0.785 45.445 1.00 84.06 461 ASP A C 1
ATOM 3412 O O . ASP A 1 461 ? -51.977 0.964 44.846 1.00 84.06 461 ASP A O 1
ATOM 3416 N N . VAL A 1 462 ? -49.852 1.564 45.229 1.00 84.50 462 VAL A N 1
ATOM 3417 C CA . VAL A 1 462 ? -49.852 2.700 44.290 1.00 84.50 462 VAL A CA 1
ATOM 3418 C C . VAL A 1 462 ? -50.126 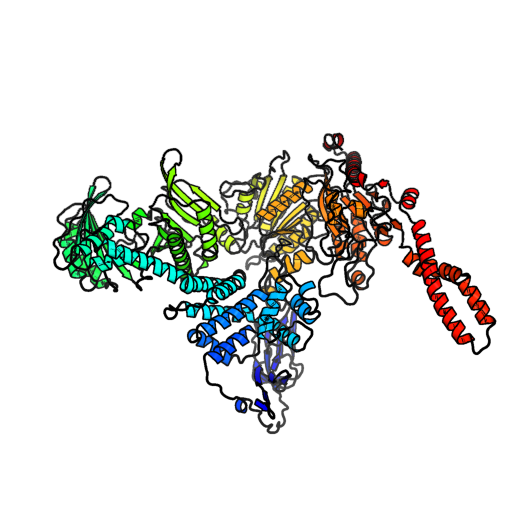2.222 42.859 1.00 84.50 462 VAL A C 1
ATOM 3420 O O . VAL A 1 462 ? -50.985 2.779 42.180 1.00 84.50 462 VAL A O 1
ATOM 3423 N N . ALA A 1 463 ? -49.464 1.148 42.419 1.00 84.31 463 ALA A N 1
ATOM 3424 C CA . ALA A 1 463 ? -49.670 0.531 41.108 1.00 84.31 463 ALA A CA 1
ATOM 3425 C C . ALA A 1 463 ? -51.073 -0.077 40.940 1.00 84.31 463 ALA A C 1
ATOM 3427 O O . ALA A 1 463 ? -51.546 -0.217 39.815 1.00 84.31 463 ALA A O 1
ATOM 3428 N N . GLY A 1 464 ? -51.745 -0.444 42.037 1.00 81.62 464 GLY A N 1
ATOM 3429 C CA . GLY A 1 464 ? -53.145 -0.877 42.030 1.00 81.62 464 GLY A CA 1
ATOM 3430 C C . GLY A 1 464 ? -54.143 0.274 41.865 1.00 81.62 464 GLY A C 1
ATOM 3431 O O . GLY A 1 464 ? -55.257 0.049 41.395 1.00 81.62 464 GLY A O 1
ATOM 3432 N N . ARG A 1 465 ? -53.749 1.501 42.236 1.00 84.00 465 ARG A N 1
ATOM 3433 C CA . ARG A 1 465 ? -54.579 2.713 42.143 1.00 84.00 465 ARG A CA 1
ATOM 3434 C C . ARG A 1 465 ? -54.409 3.479 40.830 1.00 84.00 465 ARG A C 1
ATOM 3436 O O . ARG A 1 465 ? -55.318 4.223 40.480 1.00 84.00 465 ARG A O 1
ATOM 3443 N N . CYS A 1 466 ? -53.283 3.317 40.137 1.00 84.31 466 CYS A N 1
ATOM 3444 C CA . CYS A 1 466 ? -52.940 4.054 38.916 1.00 84.31 466 CYS A CA 1
ATOM 3445 C C . CYS A 1 466 ? -53.198 3.226 37.645 1.00 84.31 466 CYS A C 1
ATOM 3447 O O . CYS A 1 466 ? -52.993 2.010 37.642 1.00 84.31 466 CYS A O 1
ATOM 3449 N N . ASP A 1 467 ? -53.564 3.892 36.547 1.00 85.12 467 ASP A N 1
ATOM 3450 C CA . ASP A 1 467 ? -53.660 3.273 35.215 1.00 85.12 467 ASP A CA 1
ATOM 3451 C C . ASP A 1 467 ? -52.278 2.818 34.708 1.00 85.12 467 ASP A C 1
ATOM 3453 O O . ASP A 1 467 ? -52.129 1.731 34.145 1.00 85.12 467 ASP A O 1
ATOM 3457 N N . HIS A 1 468 ? -51.249 3.641 34.934 1.00 89.06 468 HIS A N 1
ATOM 3458 C CA . HIS A 1 468 ? -49.852 3.319 34.648 1.00 89.06 468 HIS A CA 1
ATOM 3459 C C . HIS A 1 468 ? -48.930 4.068 35.613 1.00 89.06 468 HIS A C 1
ATOM 3461 O O . HIS A 1 468 ? -49.133 5.255 35.865 1.00 89.06 468 HIS A O 1
ATOM 3467 N N . LEU A 1 469 ? -47.926 3.374 36.144 1.00 90.44 469 LEU A N 1
A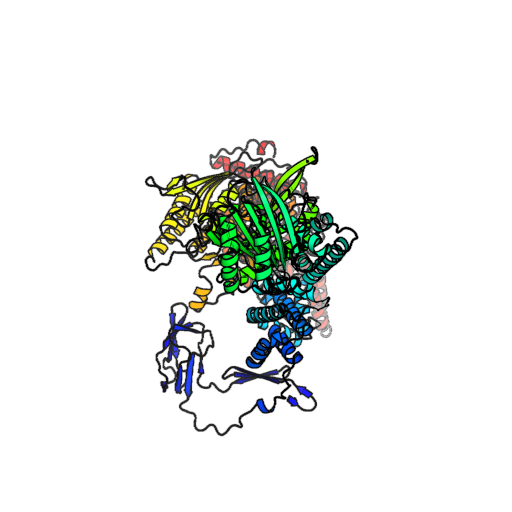TOM 3468 C CA . LEU A 1 469 ? -46.915 3.914 37.048 1.00 90.44 469 LEU A CA 1
ATOM 3469 C C . LEU A 1 469 ? -45.524 3.702 36.448 1.00 90.44 469 LEU A C 1
ATOM 3471 O O . LEU A 1 469 ? -45.142 2.555 36.213 1.00 90.44 469 LEU A O 1
ATOM 3475 N N . THR A 1 470 ? -44.745 4.772 36.309 1.00 91.69 470 THR A N 1
ATOM 3476 C CA . THR A 1 470 ? -43.300 4.699 36.053 1.00 91.69 470 THR A CA 1
ATOM 3477 C C . THR A 1 470 ? -42.562 5.219 37.276 1.00 91.69 470 THR A C 1
ATOM 3479 O O . THR A 1 470 ? -42.706 6.379 37.637 1.00 91.69 470 THR A O 1
ATOM 3482 N N . LEU A 1 471 ? -41.763 4.380 37.926 1.00 92.44 471 LEU A N 1
ATOM 3483 C CA . LEU A 1 471 ? -40.848 4.779 38.992 1.00 92.44 471 LEU A CA 1
ATOM 3484 C C . LEU A 1 471 ? -39.419 4.704 38.462 1.00 92.44 471 LEU A C 1
ATOM 3486 O O . LEU A 1 471 ? -38.981 3.634 38.033 1.00 92.44 471 LEU A O 1
ATOM 3490 N N . VAL A 1 472 ? -38.681 5.807 38.529 1.00 92.69 472 VAL A N 1
ATOM 3491 C CA . VAL A 1 472 ? -37.269 5.860 38.153 1.00 92.69 472 VAL A CA 1
ATOM 3492 C C . VAL A 1 472 ? -36.440 6.286 39.353 1.00 92.69 472 VAL A C 1
ATOM 3494 O O . VAL A 1 472 ? -36.683 7.327 39.950 1.00 92.69 472 VAL A O 1
ATOM 3497 N N . ILE A 1 473 ? -35.450 5.476 39.718 1.00 91.31 473 ILE A N 1
ATOM 3498 C CA . ILE A 1 473 ? -34.503 5.791 40.792 1.00 91.31 473 ILE A CA 1
ATOM 3499 C C . ILE A 1 473 ? -33.142 6.048 40.162 1.00 91.31 473 ILE A C 1
ATOM 3501 O O . ILE A 1 473 ? -32.614 5.169 39.480 1.00 91.31 473 ILE A O 1
ATOM 3505 N N . THR A 1 474 ? -32.585 7.233 40.403 1.00 90.06 474 THR A N 1
ATOM 3506 C CA . THR A 1 474 ? -31.315 7.696 39.838 1.00 90.06 474 THR A CA 1
ATOM 3507 C C . THR A 1 474 ? -30.274 7.903 40.937 1.00 90.06 474 THR A C 1
ATOM 3509 O O . THR A 1 474 ? -30.544 8.604 41.910 1.00 90.06 474 THR A O 1
ATOM 3512 N N . TRP A 1 475 ? -29.084 7.320 40.779 1.00 88.44 475 TRP A N 1
ATOM 3513 C CA . TRP A 1 475 ? -27.917 7.533 41.653 1.00 88.44 475 TRP A CA 1
ATOM 3514 C C . TRP A 1 475 ? -26.634 7.654 40.821 1.00 88.44 475 TRP A C 1
ATOM 3516 O O . TRP A 1 475 ? -26.648 7.362 39.629 1.00 88.44 475 TRP A O 1
ATOM 3526 N N . TRP A 1 476 ? -25.519 8.059 41.433 1.00 84.69 476 TRP A N 1
ATOM 3527 C CA . TRP A 1 476 ? -24.227 8.194 40.747 1.00 84.69 476 TRP A CA 1
ATOM 3528 C C . TRP A 1 476 ? -23.176 7.254 41.339 1.00 84.69 476 TRP A C 1
ATOM 3530 O O . TRP A 1 476 ? -23.022 7.158 42.558 1.00 84.69 476 TRP A O 1
ATOM 3540 N N . GLU A 1 477 ? -22.422 6.585 40.468 1.00 78.00 477 GLU A N 1
ATOM 3541 C CA . GLU A 1 477 ? -21.304 5.708 40.836 1.00 78.00 477 GLU A CA 1
ATOM 3542 C C . GLU A 1 477 ? -19.989 6.267 40.299 1.00 78.00 477 GLU A C 1
ATOM 3544 O O . GLU A 1 477 ? -19.862 6.445 39.093 1.00 78.00 477 GLU A O 1
ATOM 3549 N N . GLY A 1 478 ? -19.003 6.499 41.172 1.00 72.19 478 GLY A N 1
ATOM 3550 C CA . GLY A 1 478 ? -17.660 6.974 40.808 1.00 72.19 478 GLY A CA 1
ATOM 3551 C C . GLY A 1 478 ? -17.265 8.305 41.465 1.00 72.19 478 GLY A C 1
ATOM 3552 O O . GLY A 1 478 ? -17.996 8.867 42.287 1.00 72.19 478 GLY A O 1
ATOM 3553 N N . GLY A 1 479 ? -16.080 8.816 41.118 1.00 65.69 479 GLY A N 1
ATOM 3554 C CA . GLY A 1 479 ? -15.537 10.077 41.648 1.00 65.69 479 GLY A CA 1
ATOM 3555 C C . GLY A 1 479 ? -16.284 11.305 41.121 1.00 65.69 479 GLY A C 1
ATOM 3556 O O . GLY A 1 479 ? -17.009 11.195 40.142 1.00 65.69 479 GLY A O 1
ATOM 3557 N N . ARG A 1 480 ? -16.131 12.481 41.750 1.00 63.31 480 ARG A N 1
ATOM 3558 C CA . ARG A 1 480 ? -16.936 13.703 41.486 1.00 63.31 480 ARG A CA 1
ATOM 3559 C C . ARG A 1 480 ? -17.075 14.089 40.003 1.00 63.31 480 ARG A C 1
ATOM 3561 O O . ARG A 1 480 ? -18.139 14.550 39.626 1.00 63.31 480 ARG A O 1
ATOM 3568 N N . PHE A 1 481 ? -16.046 13.855 39.187 1.00 59.94 481 PHE A N 1
ATOM 3569 C CA . PHE A 1 481 ? -16.022 14.188 37.751 1.00 59.94 481 PHE A CA 1
ATOM 3570 C C . PHE A 1 481 ? -15.992 12.963 36.824 1.00 59.94 481 PHE A C 1
ATOM 3572 O O . PHE A 1 481 ? -16.017 13.106 35.609 1.00 59.94 481 PHE A O 1
ATOM 3579 N N . THR A 1 482 ? -15.930 11.762 37.397 1.00 62.91 482 THR A N 1
ATOM 3580 C CA . THR A 1 482 ? -15.816 10.484 36.675 1.00 62.91 482 THR A CA 1
ATOM 3581 C C . THR A 1 482 ? -16.994 9.554 36.953 1.00 62.91 482 THR A C 1
ATOM 3583 O O . THR A 1 482 ? -16.973 8.395 36.545 1.00 62.91 482 THR A O 1
ATOM 3586 N N . GLY A 1 483 ? -17.993 10.032 37.698 1.00 66.88 483 GLY A N 1
ATOM 3587 C CA . GLY A 1 483 ? -19.139 9.229 38.083 1.00 66.88 483 GLY A CA 1
ATOM 3588 C C . GLY A 1 483 ? -20.189 9.197 36.987 1.00 66.88 483 GLY A C 1
ATOM 3589 O O . GLY A 1 483 ? -20.441 10.218 36.366 1.00 66.88 483 GLY A O 1
ATOM 3590 N N . ALA A 1 484 ? -20.789 8.031 36.768 1.00 73.38 484 ALA A N 1
ATOM 3591 C CA . ALA A 1 484 ? -21.851 7.846 35.786 1.00 73.38 484 ALA A CA 1
ATOM 3592 C C . ALA A 1 484 ? -23.214 7.762 36.491 1.00 73.38 484 ALA A C 1
ATOM 3594 O O . ALA A 1 484 ? -23.305 7.105 37.542 1.00 73.38 484 ALA A O 1
ATOM 3595 N N . PRO A 1 485 ? -24.281 8.360 35.930 1.00 82.06 485 PRO A N 1
ATOM 3596 C CA . PRO A 1 485 ? -25.628 8.139 36.424 1.00 82.06 485 PRO A CA 1
ATOM 3597 C C . PRO A 1 485 ? -26.046 6.684 36.183 1.00 82.06 485 PRO A C 1
ATOM 3599 O O . PRO A 1 485 ? -25.782 6.077 35.142 1.00 82.06 485 PRO A O 1
ATOM 3602 N N . ARG A 1 486 ? -26.720 6.113 37.172 1.00 85.12 486 ARG A N 1
ATOM 3603 C CA . ARG A 1 486 ? -27.333 4.792 37.139 1.00 85.12 486 ARG A CA 1
ATOM 3604 C C . ARG A 1 486 ? -28.820 4.944 37.368 1.00 85.12 486 ARG A C 1
ATOM 3606 O O . ARG A 1 486 ? -29.236 5.709 38.235 1.00 85.12 486 ARG A O 1
ATOM 3613 N N . HIS A 1 487 ? -29.602 4.187 36.608 1.00 87.31 487 HIS A N 1
ATOM 3614 C CA . HIS A 1 487 ? -31.052 4.242 36.674 1.00 87.31 487 HIS A CA 1
ATOM 3615 C C . HIS A 1 487 ? -31.639 2.852 36.915 1.00 87.31 487 HIS A C 1
ATOM 3617 O O . HIS A 1 487 ? -31.286 1.883 36.238 1.00 87.31 487 HIS A O 1
ATOM 3623 N N . LEU A 1 488 ? -32.587 2.772 37.847 1.00 88.31 488 LEU A N 1
ATOM 3624 C CA . LEU A 1 488 ? -33.498 1.642 37.995 1.00 88.31 488 LEU A CA 1
ATOM 3625 C C . LEU A 1 488 ? -34.900 2.108 37.617 1.00 88.31 488 LEU A C 1
ATOM 3627 O O . LEU A 1 488 ? -35.472 2.955 38.299 1.00 88.31 488 LEU A O 1
ATOM 3631 N N . THR A 1 489 ? -35.459 1.539 36.552 1.00 89.88 489 THR A N 1
ATOM 3632 C CA . THR A 1 489 ? -36.831 1.824 36.125 1.00 89.88 489 THR A CA 1
ATOM 3633 C C . THR A 1 489 ? -37.743 0.665 36.493 1.00 89.88 489 THR A C 1
ATOM 3635 O O . THR A 1 489 ? -37.482 -0.485 36.136 1.00 89.88 489 THR A O 1
ATOM 3638 N N . VAL A 1 490 ? -38.845 0.970 37.168 1.00 89.94 490 VAL A N 1
ATOM 3639 C CA . VAL A 1 490 ? -39.911 0.027 37.492 1.00 89.94 490 VAL A CA 1
ATOM 3640 C C . VAL A 1 490 ? -41.206 0.553 36.899 1.00 89.94 490 VAL A C 1
ATOM 3642 O O . VAL A 1 490 ? -41.608 1.678 37.171 1.00 89.94 490 VAL A O 1
ATOM 3645 N N . THR A 1 491 ? -41.857 -0.265 36.085 1.00 90.31 491 THR A N 1
ATOM 3646 C CA . THR A 1 491 ? -43.172 0.034 35.519 1.00 90.31 491 THR A CA 1
ATOM 3647 C C . THR A 1 491 ? -44.225 -0.806 36.218 1.00 90.31 491 THR A C 1
ATOM 3649 O O . THR A 1 491 ? -43.987 -1.990 36.481 1.00 90.31 491 THR A O 1
ATOM 3652 N N . GLY A 1 492 ? -45.391 -0.231 36.487 1.00 86.69 492 GLY A N 1
ATOM 3653 C CA . GLY A 1 492 ? -46.514 -0.953 37.064 1.00 86.69 492 GLY A CA 1
ATOM 3654 C C . GLY A 1 492 ? -47.860 -0.575 36.470 1.00 86.69 492 GLY A C 1
ATOM 3655 O O . GLY A 1 492 ? -48.059 0.543 36.000 1.00 86.69 492 GLY A O 1
ATOM 3656 N N . SER A 1 493 ? -48.786 -1.527 36.491 1.00 83.38 493 SER A N 1
ATOM 3657 C CA . SER A 1 493 ? -50.176 -1.340 36.063 1.00 83.38 493 SER A CA 1
ATOM 3658 C C . SER A 1 493 ? -51.062 -2.372 36.748 1.00 83.38 493 SER A C 1
ATOM 3660 O O . SER A 1 493 ? -50.691 -3.545 36.802 1.00 83.38 493 SER A O 1
ATOM 3662 N N . HIS A 1 494 ? -52.233 -1.963 37.238 1.00 78.81 494 HIS A N 1
ATOM 3663 C CA . HIS A 1 494 ? -53.221 -2.859 37.859 1.00 78.81 494 HIS A CA 1
ATOM 3664 C C . HIS A 1 494 ? -52.669 -3.739 39.004 1.00 78.81 494 HIS A C 1
ATOM 3666 O O . HIS A 1 494 ? -53.124 -4.862 39.207 1.00 78.81 494 HIS A O 1
ATOM 3672 N N . GLY A 1 495 ? -51.702 -3.224 39.770 1.00 75.56 495 GLY A N 1
ATOM 3673 C CA . GLY A 1 495 ? -51.091 -3.912 40.916 1.00 75.56 495 GLY A CA 1
ATOM 3674 C C . GLY A 1 495 ? -49.874 -4.786 40.590 1.00 75.56 495 GLY A C 1
ATOM 3675 O O . GLY A 1 495 ? -49.182 -5.209 41.516 1.00 75.56 495 GLY A O 1
ATOM 3676 N N . ASP A 1 496 ? -49.555 -5.001 39.311 1.00 84.25 496 ASP A N 1
ATOM 3677 C CA . ASP A 1 496 ? -48.331 -5.691 38.897 1.00 84.25 496 ASP A CA 1
ATOM 3678 C C . ASP A 1 496 ? -47.168 -4.699 38.758 1.00 84.25 496 ASP A C 1
ATOM 3680 O O . ASP A 1 496 ? -47.330 -3.619 38.193 1.00 84.25 496 ASP A O 1
ATOM 3684 N N . LEU A 1 497 ? -45.985 -5.077 39.256 1.00 87.88 497 LEU A N 1
ATOM 3685 C CA . LEU A 1 497 ? -44.740 -4.302 39.168 1.00 87.88 497 LEU A CA 1
ATOM 3686 C C . LEU A 1 497 ? -43.648 -5.117 38.471 1.00 87.88 497 LEU A C 1
ATOM 3688 O O . LEU A 1 497 ? -43.334 -6.239 38.889 1.00 87.88 497 LEU A O 1
ATOM 3692 N N . ALA A 1 498 ? -43.015 -4.519 37.462 1.00 87.44 498 ALA A N 1
ATOM 3693 C CA . ALA A 1 498 ? -41.924 -5.116 36.702 1.00 87.44 498 ALA A CA 1
ATOM 3694 C C . ALA A 1 498 ? -40.756 -4.138 36.528 1.00 87.44 498 ALA A C 1
ATOM 3696 O O . ALA A 1 498 ? -40.948 -2.959 36.239 1.00 87.44 498 ALA A O 1
ATOM 3697 N N . VAL A 1 499 ? -39.529 -4.642 36.665 1.00 83.81 499 VAL A N 1
ATOM 3698 C CA . VAL A 1 499 ? -38.315 -3.878 36.348 1.00 83.81 499 VAL A CA 1
ATOM 3699 C C . VAL A 1 499 ? -38.175 -3.789 34.827 1.00 83.81 499 VAL A C 1
ATOM 3701 O O . VAL A 1 499 ? -38.159 -4.811 34.139 1.00 83.81 499 VAL A O 1
ATOM 3704 N N . ALA A 1 500 ? -38.062 -2.574 34.295 1.00 79.19 500 ALA A N 1
ATOM 3705 C CA . ALA A 1 500 ? -37.894 -2.326 32.870 1.00 79.19 500 ALA A CA 1
ATOM 3706 C C . ALA A 1 500 ? -36.402 -2.276 32.498 1.00 79.19 500 ALA A C 1
ATOM 3708 O O . ALA A 1 500 ? -35.635 -1.498 33.056 1.00 79.19 500 ALA A O 1
ATOM 3709 N N . THR A 1 501 ? -35.985 -3.077 31.513 1.00 69.50 501 THR A N 1
ATOM 3710 C CA . THR A 1 501 ? -34.577 -3.183 31.065 1.00 69.50 501 THR A CA 1
ATOM 3711 C C . THR A 1 501 ? -34.331 -2.627 29.657 1.00 69.50 501 THR A C 1
ATOM 3713 O O . THR A 1 501 ? -33.233 -2.741 29.116 1.00 69.50 501 THR A O 1
ATOM 3716 N N . ARG A 1 502 ? -35.345 -2.013 29.034 1.00 66.12 502 ARG A N 1
ATOM 3717 C CA . ARG A 1 502 ? -35.363 -1.707 27.592 1.00 66.12 502 ARG A CA 1
ATOM 3718 C C . ARG A 1 502 ? -34.368 -0.621 27.150 1.00 66.12 502 ARG A C 1
ATOM 3720 O O . ARG A 1 502 ? -33.951 -0.636 25.998 1.00 66.12 502 ARG A O 1
ATOM 3727 N N . HIS A 1 503 ? -33.960 0.279 28.046 1.00 74.38 503 HIS A N 1
ATOM 3728 C CA . HIS A 1 503 ? -33.188 1.486 27.710 1.00 74.38 503 HIS A CA 1
ATOM 3729 C C . HIS A 1 503 ? -31.689 1.391 28.041 1.00 74.38 503 HIS A C 1
ATOM 3731 O O . HIS A 1 503 ? -31.024 2.411 28.181 1.00 74.38 503 HIS A O 1
ATOM 3737 N N . GLY A 1 504 ? -31.148 0.181 28.229 1.00 71.31 504 GLY A N 1
ATOM 3738 C CA . GLY A 1 504 ? -29.720 -0.004 28.523 1.00 71.31 504 GLY A CA 1
ATOM 3739 C C . GLY A 1 504 ? -29.263 0.636 29.840 1.00 71.31 504 GLY A C 1
ATOM 3740 O O . GLY A 1 504 ? -28.086 0.940 29.985 1.00 71.31 504 GLY A O 1
ATOM 3741 N N . GLY A 1 505 ? -30.181 0.847 30.787 1.00 78.12 505 GLY A N 1
ATOM 3742 C CA . GLY A 1 505 ? -29.893 1.517 32.056 1.00 78.12 505 GLY A CA 1
ATOM 3743 C C . GLY A 1 505 ? -29.957 3.045 32.006 1.00 78.12 505 GLY A C 1
ATOM 3744 O O . GLY A 1 505 ? -29.481 3.659 32.948 1.00 78.12 505 GLY A O 1
ATOM 3745 N N . MET A 1 506 ? -30.525 3.645 30.949 1.00 86.12 506 MET A N 1
ATOM 3746 C CA . MET A 1 506 ? -30.793 5.088 30.817 1.00 86.12 506 MET A CA 1
ATOM 3747 C C . MET A 1 506 ? -32.182 5.473 31.359 1.00 86.12 506 MET A C 1
ATOM 3749 O O . MET A 1 506 ? -33.118 4.670 31.306 1.00 86.12 506 MET A O 1
ATOM 3753 N N . HIS A 1 507 ? -32.340 6.721 31.818 1.00 89.25 507 HIS A N 1
ATOM 3754 C CA . HIS A 1 507 ? -33.643 7.295 32.172 1.00 89.25 507 HIS A CA 1
ATOM 3755 C C . HIS A 1 507 ? -34.639 7.216 30.992 1.00 89.25 507 HIS A C 1
ATOM 3757 O O . HIS A 1 507 ? -34.275 7.633 29.891 1.00 89.25 507 HIS A O 1
ATOM 3763 N N . PRO A 1 508 ? -35.899 6.767 31.173 1.00 89.06 508 PRO A N 1
ATOM 3764 C CA . PRO A 1 508 ? -36.880 6.648 30.083 1.00 89.06 508 PRO A CA 1
ATOM 3765 C C . PRO A 1 508 ? -37.095 7.944 29.289 1.00 89.06 508 PRO A C 1
ATOM 3767 O O . PRO A 1 508 ? -37.055 7.925 28.064 1.00 89.06 508 PRO A O 1
ATOM 3770 N N . ALA A 1 509 ? -37.223 9.079 29.982 1.00 88.06 509 ALA A N 1
ATOM 3771 C CA . ALA A 1 509 ? -37.342 10.395 29.347 1.00 88.06 509 ALA A CA 1
ATOM 3772 C C . ALA A 1 509 ? -36.101 10.767 28.505 1.00 88.06 509 ALA A C 1
ATOM 3774 O O . ALA A 1 509 ? -36.219 11.329 27.418 1.00 88.06 509 ALA A O 1
ATOM 3775 N N . ALA A 1 510 ? -34.892 10.427 28.965 1.00 87.62 510 ALA A N 1
ATOM 3776 C CA . ALA A 1 510 ? -33.684 10.632 28.166 1.00 87.62 510 ALA A CA 1
ATOM 3777 C C . ALA A 1 510 ? -33.648 9.673 26.965 1.00 87.62 510 ALA A C 1
ATOM 3779 O O . ALA A 1 510 ? -33.324 10.090 25.858 1.00 87.62 510 ALA A O 1
ATOM 3780 N N . ALA A 1 511 ? -34.062 8.417 27.152 1.00 89.06 511 ALA A N 1
ATOM 3781 C CA . ALA A 1 511 ? -34.112 7.417 26.092 1.00 89.06 511 ALA A CA 1
ATOM 3782 C C . ALA A 1 511 ? -35.086 7.794 24.960 1.00 89.06 511 ALA A C 1
ATOM 3784 O O . ALA A 1 511 ? -34.781 7.582 23.785 1.00 89.06 511 ALA A O 1
ATOM 3785 N N . GLU A 1 512 ? -36.240 8.370 25.302 1.00 88.25 512 GLU A N 1
ATOM 3786 C CA . GLU A 1 512 ? -37.211 8.895 24.338 1.00 88.25 512 GLU A CA 1
ATOM 3787 C C . GLU A 1 512 ? -36.627 10.071 23.546 1.00 88.25 512 GLU A C 1
ATOM 3789 O O . GLU A 1 512 ? -36.569 10.016 22.314 1.00 88.25 512 GLU A O 1
ATOM 3794 N N . ARG A 1 513 ? -36.111 11.087 24.249 1.00 87.31 513 ARG A N 1
ATOM 3795 C CA . ARG A 1 513 ? -35.499 12.284 23.650 1.00 87.31 513 ARG A CA 1
ATOM 3796 C C . ARG A 1 513 ? -34.320 11.968 22.733 1.00 87.31 513 ARG A C 1
ATOM 3798 O O . ARG A 1 513 ? -34.202 12.547 21.657 1.00 87.31 513 ARG A O 1
ATOM 3805 N N . LEU A 1 514 ? -33.465 11.031 23.139 1.00 87.62 514 LEU A N 1
ATOM 3806 C CA . LEU A 1 514 ? -32.292 10.595 22.376 1.00 87.62 514 LEU A CA 1
ATOM 3807 C C . LEU A 1 514 ? -32.633 9.553 21.293 1.00 87.62 514 LEU A C 1
ATOM 3809 O O . LEU A 1 514 ? -31.736 8.968 20.687 1.00 87.62 514 LEU A O 1
ATOM 3813 N N . GLU A 1 515 ? -33.924 9.333 21.022 1.00 88.12 515 GLU A N 1
ATOM 3814 C CA . GLU A 1 515 ? -34.445 8.443 19.982 1.00 88.12 515 GLU A CA 1
ATOM 3815 C C . GLU A 1 515 ? -33.932 6.989 20.089 1.00 88.12 515 GLU A C 1
ATOM 3817 O O . GLU A 1 515 ? -33.733 6.316 19.070 1.00 88.12 515 GLU A O 1
ATOM 3822 N N . LEU A 1 516 ? -33.732 6.452 21.304 1.00 88.81 516 LEU A N 1
ATOM 3823 C CA . LEU A 1 516 ? -33.201 5.088 21.495 1.00 88.81 516 LEU A CA 1
ATOM 3824 C C . LEU A 1 516 ? -34.098 4.005 20.878 1.00 88.81 516 LEU A C 1
ATOM 3826 O O . LEU A 1 516 ? -33.601 2.934 20.528 1.00 88.81 516 LEU A O 1
ATOM 3830 N N . TRP A 1 517 ? -35.385 4.290 20.661 1.00 88.38 517 TRP A N 1
ATOM 3831 C CA . TRP A 1 517 ? -36.310 3.429 19.912 1.00 88.38 517 TRP A CA 1
ATOM 3832 C C . TRP A 1 517 ? -35.776 3.066 18.514 1.00 88.38 517 TRP A C 1
ATOM 3834 O O . TRP A 1 517 ? -36.045 1.985 17.989 1.00 88.38 517 TRP A O 1
ATOM 3844 N N . ARG A 1 518 ? -34.921 3.907 17.912 1.00 88.12 518 ARG A N 1
ATOM 3845 C CA . ARG A 1 518 ? -34.274 3.605 16.625 1.00 88.12 518 ARG A CA 1
ATOM 3846 C C . ARG A 1 518 ? -33.349 2.394 16.703 1.00 88.12 518 ARG A C 1
ATOM 3848 O O . ARG A 1 518 ? -33.059 1.798 15.669 1.00 88.12 518 ARG A O 1
ATOM 3855 N N . PHE A 1 519 ? -32.909 2.004 17.894 1.00 89.12 519 PHE A N 1
ATOM 3856 C CA . PHE A 1 519 ? -32.091 0.824 18.143 1.00 89.12 519 PHE A CA 1
ATOM 3857 C C . PHE A 1 519 ? -32.911 -0.399 18.585 1.00 89.12 519 PHE A C 1
ATOM 3859 O O . PHE A 1 519 ? -32.322 -1.354 19.074 1.00 89.12 519 PHE A O 1
ATOM 3866 N N . ASP A 1 520 ? -34.232 -0.441 18.373 1.00 89.31 520 ASP A N 1
ATOM 3867 C CA . ASP A 1 520 ? -35.078 -1.591 18.756 1.00 89.31 520 ASP A CA 1
ATOM 3868 C C . ASP A 1 520 ? -34.577 -2.945 18.191 1.00 89.31 520 ASP A C 1
ATOM 3870 O O . ASP A 1 520 ? -34.717 -3.991 18.833 1.00 89.31 520 ASP A O 1
ATOM 3874 N N . ASN A 1 521 ? -33.894 -2.935 17.037 1.00 90.00 521 ASN A N 1
ATOM 3875 C CA . ASN A 1 521 ? -33.249 -4.118 16.443 1.00 90.00 521 ASN A CA 1
ATOM 3876 C C . ASN A 1 521 ? -31.980 -4.590 17.190 1.00 90.00 521 ASN A C 1
ATOM 3878 O O . ASN A 1 521 ? -31.368 -5.591 16.806 1.00 90.00 521 ASN A O 1
ATOM 3882 N N . PHE A 1 522 ? -31.571 -3.889 18.248 1.00 90.75 522 PHE A N 1
ATOM 3883 C CA . PHE A 1 522 ? -30.386 -4.150 19.059 1.00 90.75 522 PHE A CA 1
ATOM 3884 C C . PHE A 1 522 ? -30.778 -4.420 20.520 1.00 90.75 522 PHE A C 1
ATOM 3886 O O . PHE A 1 522 ? -31.787 -3.939 21.040 1.00 90.75 522 PHE A O 1
ATOM 3893 N N . ALA A 1 523 ? -29.974 -5.238 21.188 1.00 90.38 523 ALA A N 1
ATOM 3894 C CA . ALA A 1 523 ? -29.920 -5.319 22.637 1.00 90.38 523 ALA A CA 1
ATOM 3895 C C . ALA A 1 523 ? -28.907 -4.279 23.128 1.00 90.38 523 ALA A C 1
ATOM 3897 O O . ALA A 1 523 ? -27.767 -4.274 22.661 1.00 90.38 523 ALA A O 1
ATOM 3898 N N . LEU A 1 524 ? -29.341 -3.393 24.025 1.00 90.31 524 LEU A N 1
ATOM 3899 C CA . LEU A 1 524 ? -28.536 -2.291 24.546 1.00 90.31 524 LEU A CA 1
ATOM 3900 C C . LEU A 1 524 ? -28.108 -2.573 25.986 1.00 90.31 524 LEU A C 1
ATOM 3902 O O . LEU A 1 524 ? -28.936 -2.961 26.811 1.00 90.31 524 LEU A O 1
ATOM 3906 N N . SER A 1 525 ? -26.843 -2.308 26.295 1.00 88.31 525 SER A N 1
ATOM 3907 C CA . SER A 1 525 ? -26.321 -2.263 27.662 1.00 88.31 525 SER A CA 1
ATOM 3908 C C . SER A 1 525 ? -25.464 -1.017 27.859 1.00 88.31 525 SER A C 1
ATOM 3910 O O . SER A 1 525 ? -24.560 -0.765 27.064 1.00 88.31 525 SER A O 1
ATOM 3912 N N . GLY A 1 526 ? -25.735 -0.244 28.907 1.00 86.12 526 GLY A N 1
ATOM 3913 C CA . GLY A 1 526 ? -24.937 0.921 29.274 1.00 86.12 526 GLY A CA 1
ATOM 3914 C C . GLY A 1 526 ? -23.577 0.529 29.841 1.00 86.12 526 GLY A C 1
ATOM 3915 O O . GLY A 1 526 ? -23.460 -0.421 30.618 1.00 86.12 526 GLY A O 1
ATOM 3916 N N . LEU A 1 527 ? -22.552 1.276 29.449 1.00 86.44 527 LEU A N 1
ATOM 3917 C CA . LEU A 1 527 ? -21.186 1.164 29.941 1.00 86.44 527 LEU A CA 1
ATOM 3918 C C . LEU A 1 527 ? -20.821 2.411 30.763 1.00 86.44 527 LEU A C 1
ATOM 3920 O O . LEU A 1 527 ? -21.435 3.460 30.572 1.00 86.44 527 LEU A O 1
ATOM 3924 N N . PRO A 1 528 ? -19.835 2.320 31.674 1.00 80.06 528 PRO A N 1
ATOM 3925 C CA . PRO A 1 528 ? -19.336 3.488 32.392 1.00 80.06 528 PRO A CA 1
ATOM 3926 C C . PRO A 1 528 ? -18.818 4.563 31.426 1.00 80.06 528 PRO A C 1
ATOM 3928 O O . PRO A 1 528 ? -18.080 4.252 30.491 1.00 80.06 528 PRO A O 1
ATOM 3931 N N . ALA A 1 529 ? -19.197 5.816 31.669 1.00 81.31 529 ALA A N 1
ATOM 3932 C CA . ALA A 1 529 ? -18.750 6.984 30.918 1.00 81.31 529 ALA A CA 1
ATOM 3933 C C . ALA A 1 529 ? -18.794 8.240 31.813 1.00 81.31 529 ALA A C 1
ATOM 3935 O O . ALA A 1 529 ? -19.517 8.232 32.812 1.00 81.31 529 ALA A O 1
ATOM 3936 N N . PRO A 1 530 ? -18.026 9.298 31.493 1.00 75.94 530 PRO A N 1
ATOM 3937 C CA . PRO A 1 530 ? -18.089 10.569 32.214 1.00 75.94 530 PRO A CA 1
ATOM 3938 C C . PRO A 1 530 ? -19.480 11.214 32.151 1.00 75.94 530 PRO A C 1
ATOM 3940 O O . PRO A 1 530 ? -20.212 11.025 31.178 1.00 75.94 530 PRO A O 1
ATOM 3943 N N . ASP A 1 531 ? -19.818 12.030 33.156 1.00 75.12 531 ASP A N 1
ATOM 3944 C CA . ASP A 1 531 ? -21.047 12.835 33.156 1.00 75.12 531 ASP A CA 1
ATOM 3945 C C . ASP A 1 531 ? -21.185 13.618 31.832 1.00 75.12 531 ASP A C 1
ATOM 3947 O O . ASP A 1 531 ? -20.219 14.222 31.360 1.00 75.12 531 ASP A O 1
ATOM 3951 N N . GLY A 1 532 ? -22.382 13.596 31.235 1.00 76.50 532 GLY A N 1
ATOM 3952 C CA . GLY A 1 532 ? -22.681 14.212 29.931 1.00 76.50 532 GLY A CA 1
ATOM 3953 C C . GLY A 1 532 ? -22.481 13.303 28.708 1.00 76.50 532 GLY A C 1
ATOM 3954 O O . GLY A 1 532 ? -22.932 13.654 27.616 1.00 76.50 532 GLY A O 1
ATOM 3955 N N . VAL A 1 533 ? -21.870 12.122 28.878 1.00 86.38 533 VAL A N 1
ATOM 3956 C CA . VAL A 1 533 ? -21.690 11.121 27.816 1.00 86.38 533 VAL A CA 1
ATOM 3957 C C . VAL A 1 533 ? -22.417 9.830 28.179 1.00 86.38 533 VAL A C 1
ATOM 3959 O O . VAL A 1 533 ? -22.109 9.183 29.176 1.00 86.38 533 VAL A O 1
ATOM 3962 N N . HIS A 1 534 ? -23.330 9.384 27.318 1.00 87.88 534 HIS A N 1
ATOM 3963 C CA . HIS A 1 534 ? -23.961 8.070 27.444 1.00 87.88 534 HIS A CA 1
ATOM 3964 C C . HIS A 1 534 ? -23.266 7.070 26.533 1.00 87.88 534 HIS A C 1
ATOM 3966 O O . HIS A 1 534 ? -23.402 7.146 25.310 1.00 87.88 534 HIS A O 1
ATOM 3972 N N . LEU A 1 535 ? -22.540 6.111 27.107 1.00 90.81 535 LEU A N 1
ATOM 3973 C CA . LEU A 1 535 ? -21.896 5.051 26.336 1.00 90.81 535 LEU A CA 1
ATOM 3974 C C . LEU A 1 535 ? -22.738 3.775 26.354 1.00 90.81 535 LEU A C 1
ATOM 3976 O O . LEU A 1 535 ? -22.962 3.169 27.399 1.00 90.81 535 LEU A O 1
ATOM 3980 N N . LEU A 1 536 ? -23.180 3.343 25.177 1.00 91.19 536 LEU A N 1
ATOM 3981 C CA . LEU A 1 536 ? -24.000 2.151 24.993 1.00 91.19 536 LEU A CA 1
ATOM 3982 C C . LEU A 1 536 ? -23.244 1.102 24.178 1.00 91.19 536 LEU A C 1
ATOM 3984 O O . LEU A 1 536 ? -22.696 1.390 23.112 1.00 91.19 536 LEU A O 1
ATOM 3988 N N . HIS A 1 537 ? -23.286 -0.144 24.637 1.00 91.56 537 HIS A N 1
ATOM 3989 C CA . HIS A 1 537 ? -22.936 -1.313 23.840 1.00 91.56 537 HIS A CA 1
ATOM 3990 C C . HIS A 1 537 ? -24.207 -1.882 23.209 1.00 91.56 537 HIS A C 1
ATOM 3992 O O . HIS A 1 537 ? -25.118 -2.338 23.900 1.00 91.56 537 HIS A O 1
ATOM 3998 N N . ALA A 1 538 ? -24.281 -1.808 21.883 1.00 91.25 538 ALA A N 1
ATOM 3999 C CA . ALA A 1 538 ? -25.407 -2.268 21.085 1.00 91.25 538 ALA A CA 1
ATOM 4000 C C . ALA A 1 538 ? -25.037 -3.558 20.348 1.00 91.25 538 ALA A C 1
ATOM 4002 O O . ALA A 1 538 ? -24.140 -3.561 19.505 1.00 91.25 538 ALA A O 1
ATOM 4003 N N . THR A 1 539 ? -25.751 -4.646 20.632 1.00 90.44 539 THR A N 1
ATOM 4004 C CA . THR A 1 539 ? -25.584 -5.943 19.957 1.00 90.44 539 THR A CA 1
ATOM 4005 C C . THR A 1 539 ? -26.823 -6.250 19.126 1.00 90.44 539 THR A C 1
ATOM 4007 O O . THR A 1 539 ? -27.923 -6.313 19.674 1.00 90.44 539 THR A O 1
ATOM 4010 N N . ALA A 1 540 ? -26.691 -6.442 17.811 1.00 89.69 540 ALA A N 1
ATOM 4011 C CA . ALA A 1 540 ? -27.861 -6.689 16.970 1.00 89.69 540 ALA A CA 1
ATOM 4012 C C . ALA A 1 540 ? -28.555 -8.012 17.342 1.00 89.69 540 ALA A C 1
ATOM 4014 O O . ALA A 1 540 ? -27.907 -9.037 17.572 1.00 89.69 540 ALA A O 1
ATOM 4015 N N . ARG A 1 541 ? -29.894 -8.001 17.380 1.00 88.25 541 ARG A N 1
ATOM 4016 C CA . ARG A 1 541 ? -30.704 -9.160 17.797 1.00 88.25 541 ARG A CA 1
ATOM 4017 C C . ARG A 1 541 ? -30.637 -10.307 16.790 1.00 88.25 541 ARG A C 1
ATOM 4019 O O . ARG A 1 541 ? -30.503 -11.459 17.188 1.00 88.25 541 ARG A O 1
ATOM 4026 N N . GLU A 1 542 ? -30.701 -9.980 15.501 1.00 84.88 542 GLU A N 1
ATOM 4027 C CA . GLU A 1 542 ? -30.650 -10.952 14.399 1.00 84.88 542 GLU A CA 1
ATOM 4028 C C . GLU A 1 542 ? -29.227 -11.459 14.122 1.00 84.88 542 GLU A C 1
ATOM 4030 O O . GLU A 1 542 ? -29.039 -12.584 13.668 1.00 84.88 542 GLU A O 1
ATOM 4035 N N . ASN A 1 543 ? -28.210 -10.641 14.414 1.00 80.00 543 ASN A N 1
ATOM 4036 C CA . ASN A 1 543 ? -26.806 -10.936 14.137 1.00 80.00 543 ASN A CA 1
ATOM 4037 C C . ASN A 1 543 ? -25.924 -10.505 15.316 1.00 80.00 543 ASN A C 1
ATOM 4039 O O . ASN A 1 543 ? -25.426 -9.383 15.353 1.00 80.00 543 ASN A O 1
ATOM 4043 N N . ARG A 1 544 ? -25.664 -11.418 16.255 1.00 83.44 544 ARG A N 1
ATOM 4044 C CA . ARG A 1 544 ? -24.883 -11.120 17.473 1.00 83.44 544 ARG A CA 1
ATOM 4045 C C . ARG A 1 544 ? -23.423 -10.704 17.225 1.00 83.44 544 ARG A C 1
ATOM 4047 O O . ARG A 1 544 ? -22.770 -10.219 18.146 1.00 83.44 544 ARG A O 1
ATOM 4054 N N . ASN A 1 545 ? -22.918 -10.872 16.000 1.00 78.44 545 ASN A N 1
ATOM 4055 C CA . ASN A 1 545 ? -21.580 -10.423 15.602 1.00 78.44 545 ASN A CA 1
ATOM 4056 C C . ASN A 1 545 ? -21.558 -8.951 15.155 1.00 78.44 545 ASN A C 1
ATOM 4058 O O . ASN A 1 545 ? -20.481 -8.404 14.946 1.00 78.44 545 ASN A O 1
ATOM 4062 N N . ASP A 1 546 ? -22.718 -8.313 14.968 1.00 84.38 546 ASP A N 1
ATOM 4063 C CA . ASP A 1 546 ? -22.816 -6.863 14.785 1.00 84.38 546 ASP A CA 1
ATOM 4064 C C . ASP A 1 546 ? -22.911 -6.197 16.160 1.00 84.38 546 ASP A C 1
ATOM 4066 O O . ASP A 1 546 ? -23.993 -6.064 16.741 1.00 84.38 546 ASP A O 1
ATOM 4070 N N . GLN A 1 547 ? -21.742 -5.834 16.687 1.00 87.56 547 GLN A N 1
ATOM 4071 C CA . GLN A 1 547 ? -21.594 -5.130 17.952 1.00 87.56 547 GLN A CA 1
ATOM 4072 C C . GLN A 1 547 ? -21.063 -3.722 17.702 1.00 87.56 547 GLN A C 1
ATOM 4074 O O . GLN A 1 547 ? -20.129 -3.518 16.922 1.00 87.56 547 GLN A O 1
ATOM 4079 N N . ARG A 1 548 ? -21.657 -2.735 18.369 1.00 90.06 548 ARG A N 1
ATOM 4080 C CA . ARG A 1 548 ? -21.334 -1.317 18.188 1.00 90.06 548 ARG A CA 1
ATOM 4081 C C . ARG A 1 548 ? -21.229 -0.631 19.541 1.00 90.06 548 ARG A C 1
ATOM 4083 O O . ARG A 1 548 ? -22.045 -0.879 20.423 1.00 90.06 548 ARG A O 1
ATOM 4090 N N . LEU A 1 549 ? -20.238 0.238 19.683 1.00 92.12 549 LEU A N 1
ATOM 4091 C CA . LEU A 1 549 ? -20.141 1.189 20.783 1.00 92.12 549 LEU A CA 1
ATOM 4092 C C . LEU A 1 549 ? -20.700 2.522 20.290 1.00 92.12 549 LEU A C 1
ATOM 4094 O O . LEU A 1 549 ? -20.241 3.056 19.275 1.00 92.12 549 LEU A O 1
ATOM 4098 N N . ILE A 1 550 ? -21.724 3.016 20.975 1.00 93.19 550 ILE A N 1
ATOM 4099 C CA . ILE A 1 550 ? -22.430 4.248 20.636 1.00 93.19 550 ILE A CA 1
ATOM 4100 C C . ILE A 1 550 ? -22.246 5.212 21.802 1.00 93.19 550 ILE A C 1
ATOM 4102 O O . ILE A 1 550 ? -22.783 4.965 22.879 1.00 93.19 550 ILE A O 1
ATOM 4106 N N . ALA A 1 551 ? -21.490 6.286 21.595 1.00 93.38 551 ALA A N 1
ATOM 4107 C CA . ALA A 1 551 ? -21.431 7.393 22.543 1.00 93.38 551 ALA A CA 1
ATOM 4108 C C . ALA A 1 551 ? -22.451 8.452 22.123 1.00 93.38 551 ALA A C 1
ATOM 4110 O O . ALA A 1 551 ? -22.388 8.947 20.998 1.00 93.38 551 ALA A O 1
ATOM 4111 N N . ILE A 1 552 ? -23.397 8.778 22.998 1.00 91.62 552 ILE A N 1
ATOM 4112 C CA . ILE A 1 552 ? -24.383 9.837 22.780 1.00 91.62 552 ILE A CA 1
ATOM 4113 C C . ILE A 1 552 ? -24.020 11.010 23.688 1.00 91.62 552 ILE A C 1
ATOM 4115 O O . ILE A 1 552 ? -23.902 10.836 24.899 1.00 91.62 552 ILE A O 1
ATOM 4119 N N . LEU A 1 553 ? -23.829 12.181 23.088 1.00 89.50 553 LEU A N 1
ATOM 4120 C CA . LEU A 1 553 ? -23.519 13.432 23.766 1.00 89.50 553 LEU A CA 1
ATOM 4121 C C . LEU A 1 553 ? -24.759 14.309 23.803 1.00 89.50 553 LEU A C 1
ATOM 4123 O O . LEU A 1 553 ? -25.398 14.535 22.771 1.00 89.50 553 LEU A O 1
ATOM 4127 N N . GLU A 1 554 ? -25.051 14.838 24.979 1.00 83.88 554 GLU A N 1
ATOM 4128 C CA . GLU A 1 554 ? -26.070 15.861 25.156 1.00 83.88 554 GLU A CA 1
ATOM 4129 C C . GLU A 1 554 ? -25.407 17.232 25.198 1.00 83.88 554 GLU A C 1
ATOM 4131 O O . GLU A 1 554 ? -24.682 17.557 26.139 1.00 83.88 554 GLU A O 1
ATOM 4136 N N . VAL A 1 555 ? -25.643 18.028 24.156 1.00 83.50 555 VAL A N 1
ATOM 4137 C CA . VAL A 1 555 ? -24.984 19.322 23.981 1.00 83.50 555 VAL A CA 1
ATOM 4138 C C . VAL A 1 555 ? -25.958 20.432 24.354 1.00 83.50 555 VAL A C 1
ATOM 4140 O O . VAL A 1 555 ? -26.944 20.675 23.653 1.00 83.50 555 VAL A O 1
ATOM 4143 N N . PHE A 1 556 ? -25.673 21.086 25.481 1.00 76.56 556 PHE A N 1
ATOM 4144 C CA . PHE A 1 556 ? -26.489 22.165 26.050 1.00 76.56 556 PHE A CA 1
ATOM 4145 C C . PHE A 1 556 ? -26.053 23.560 25.591 1.00 76.56 556 PHE A C 1
ATOM 4147 O O . PHE A 1 556 ? -26.863 24.483 25.601 1.00 76.56 556 PHE A O 1
ATOM 4154 N N . ASP A 1 557 ? -24.811 23.688 25.130 1.00 76.94 557 ASP A N 1
ATOM 4155 C CA . ASP A 1 557 ? -24.247 24.891 24.528 1.00 76.94 557 ASP A CA 1
ATOM 4156 C C . ASP A 1 557 ? -23.302 24.492 23.388 1.00 76.94 557 ASP A C 1
ATOM 4158 O O . ASP A 1 557 ? -22.690 23.426 23.423 1.00 76.94 557 ASP A O 1
ATOM 4162 N N . LEU A 1 558 ? -23.193 25.346 22.376 1.00 79.00 558 LEU A N 1
ATOM 4163 C CA . LEU A 1 558 ? -22.314 25.157 21.223 1.00 79.00 558 LEU A CA 1
ATOM 4164 C C . LEU A 1 558 ? -21.008 25.942 21.344 1.00 79.00 558 LEU A C 1
ATOM 4166 O O . LEU A 1 558 ? -20.300 26.087 20.346 1.00 79.00 558 LEU A O 1
ATOM 4170 N N . ASP A 1 559 ? -20.674 26.430 22.542 1.00 83.44 559 ASP A N 1
ATOM 4171 C CA . ASP A 1 559 ? -19.344 26.956 22.814 1.00 83.44 559 ASP A CA 1
ATOM 4172 C C . ASP A 1 559 ? -18.269 25.921 22.410 1.00 83.44 559 ASP A C 1
ATOM 4174 O O . ASP A 1 559 ? -18.295 24.774 22.881 1.00 83.44 559 ASP A O 1
ATOM 4178 N N . PRO A 1 560 ? -17.317 26.295 21.532 1.00 81.50 560 PRO A N 1
ATOM 4179 C CA . PRO A 1 560 ? -16.340 25.357 20.999 1.00 81.50 560 PRO A CA 1
ATOM 4180 C C . PRO A 1 560 ? -15.523 24.629 22.069 1.00 81.50 560 PRO A C 1
ATOM 4182 O O . PRO A 1 560 ? -15.225 23.453 21.884 1.00 81.50 560 PRO A O 1
ATOM 4185 N N . ALA A 1 561 ? -15.179 25.272 23.192 1.00 81.56 561 ALA A N 1
ATOM 4186 C CA . ALA A 1 561 ? -14.354 24.638 24.222 1.00 81.56 561 ALA A CA 1
ATOM 4187 C C . ALA A 1 561 ? -15.113 23.512 24.945 1.00 81.56 561 ALA A C 1
ATOM 4189 O O . ALA A 1 561 ? -14.562 22.425 25.147 1.00 81.56 561 ALA A O 1
ATOM 4190 N N . HIS A 1 562 ? -16.388 23.738 25.272 1.00 82.62 562 HIS A N 1
ATOM 4191 C CA . HIS A 1 562 ? -17.246 22.722 25.887 1.00 82.62 562 HIS A CA 1
ATOM 4192 C C . HIS A 1 562 ? -17.507 21.549 24.938 1.00 82.62 562 HIS A C 1
ATOM 4194 O O . HIS A 1 562 ? -17.373 20.389 25.337 1.00 82.62 562 HIS A O 1
ATOM 4200 N N . LEU A 1 563 ? -17.823 21.838 23.670 1.00 85.00 563 LEU A N 1
ATOM 4201 C CA . LEU A 1 563 ? -18.092 20.804 22.671 1.00 85.00 563 LEU A CA 1
ATOM 4202 C C . LEU A 1 563 ? -16.846 19.956 22.372 1.00 85.00 563 LEU A C 1
ATOM 4204 O O . LEU A 1 563 ? -16.951 18.728 22.308 1.00 85.00 563 LEU A O 1
ATOM 4208 N N . THR A 1 564 ? -15.669 20.580 22.235 1.00 85.75 564 THR A N 1
ATOM 4209 C CA . THR A 1 564 ? -14.393 19.861 22.084 1.00 85.75 564 THR A CA 1
ATOM 4210 C C . THR A 1 564 ? -14.144 18.950 23.283 1.00 85.75 564 THR A C 1
ATOM 4212 O O . THR A 1 564 ? -13.868 17.766 23.091 1.00 85.75 564 THR A O 1
ATOM 4215 N N . GLY A 1 565 ? -14.302 19.460 24.510 1.00 82.56 565 GLY A N 1
ATOM 4216 C CA . GLY A 1 565 ? -14.100 18.678 25.732 1.00 82.56 565 GLY A CA 1
ATOM 4217 C C . GLY A 1 565 ? -14.986 17.431 25.797 1.00 82.56 565 GLY A C 1
ATOM 4218 O O . GLY A 1 565 ? -14.483 16.324 25.992 1.00 82.56 565 GLY A O 1
ATOM 4219 N N . GLN A 1 566 ? -16.289 17.583 25.547 1.00 84.94 566 GLN A N 1
ATOM 4220 C CA . GLN A 1 566 ? -17.230 16.459 25.555 1.00 84.94 566 GLN A CA 1
ATOM 4221 C C . GLN A 1 566 ? -16.923 15.424 24.459 1.00 84.94 566 GLN A C 1
ATOM 4223 O O . GLN A 1 566 ? -16.968 14.215 24.705 1.00 84.94 566 GLN A O 1
ATOM 4228 N N . LEU A 1 567 ? -16.590 15.869 23.241 1.00 88.25 567 LEU A N 1
ATOM 4229 C CA . LEU A 1 567 ? -16.239 14.967 22.140 1.00 88.25 567 LEU A CA 1
ATOM 4230 C C . LEU A 1 567 ? -14.955 14.179 22.424 1.00 88.25 567 LEU A C 1
ATOM 4232 O O . LEU A 1 567 ? -14.896 12.984 22.113 1.00 88.25 567 LEU A O 1
ATOM 4236 N N . SER A 1 568 ? -13.962 14.816 23.046 1.00 85.69 568 SER A N 1
ATOM 4237 C CA . SER A 1 568 ? -12.747 14.152 23.522 1.00 85.69 568 SER A CA 1
ATOM 4238 C C . SER A 1 568 ? -13.067 13.086 24.572 1.00 85.69 568 SER A C 1
ATOM 4240 O O . SER A 1 568 ? -12.649 11.934 24.421 1.00 85.69 568 SER A O 1
ATOM 4242 N N . GLU A 1 569 ? -13.898 13.406 25.569 1.00 85.38 569 GLU A N 1
ATOM 4243 C CA . GLU A 1 569 ? -14.345 12.446 26.586 1.00 85.38 569 GLU A CA 1
ATOM 4244 C C . GLU A 1 569 ? -15.091 11.251 25.969 1.00 85.38 569 GLU A C 1
ATOM 4246 O O . GLU A 1 569 ? -14.830 10.103 26.336 1.00 85.38 569 GLU A O 1
ATOM 4251 N N . ALA A 1 570 ? -15.956 11.480 24.976 1.00 89.56 570 ALA A N 1
ATOM 4252 C CA . ALA A 1 570 ? -16.649 10.408 24.259 1.00 89.56 570 ALA A CA 1
ATOM 4253 C C . ALA A 1 570 ? -15.694 9.510 23.457 1.00 89.56 570 ALA A C 1
ATOM 4255 O O . ALA A 1 570 ? -15.832 8.281 23.473 1.00 89.56 570 ALA A O 1
ATOM 4256 N N . ALA A 1 571 ? -14.707 10.096 22.774 1.00 87.94 571 ALA A N 1
ATOM 4257 C CA . ALA A 1 571 ? -13.688 9.350 22.041 1.00 87.94 571 ALA A CA 1
ATOM 4258 C C . ALA A 1 571 ? -12.861 8.450 22.979 1.00 87.94 571 ALA A C 1
ATOM 4260 O O . ALA A 1 571 ? -12.625 7.276 22.670 1.00 87.94 571 ALA A O 1
ATOM 4261 N N . ILE A 1 572 ? -12.470 8.971 24.145 1.00 83.19 572 ILE A N 1
ATOM 4262 C CA . ILE A 1 572 ? -11.743 8.218 25.174 1.00 83.19 572 ILE A CA 1
ATOM 4263 C C . ILE A 1 572 ? -12.618 7.129 25.803 1.00 83.19 572 ILE A C 1
ATOM 4265 O O . ILE A 1 572 ? -12.151 5.997 25.945 1.00 83.19 572 ILE A O 1
ATOM 4269 N N . ALA A 1 573 ? -13.888 7.409 26.099 1.00 85.00 573 ALA A N 1
ATOM 4270 C CA . ALA A 1 573 ? -14.812 6.421 26.655 1.00 85.00 573 ALA A CA 1
ATOM 4271 C C . ALA A 1 573 ? -15.011 5.226 25.701 1.00 85.00 573 ALA A C 1
ATOM 4273 O O . ALA A 1 573 ? -14.916 4.069 26.118 1.00 85.00 573 ALA A O 1
ATOM 4274 N N . ILE A 1 574 ? -15.185 5.480 24.393 1.00 88.50 574 ILE A N 1
ATOM 4275 C CA . ILE A 1 574 ? -15.227 4.417 23.371 1.00 88.50 574 ILE A CA 1
ATOM 4276 C C . ILE A 1 574 ? -13.923 3.614 23.372 1.00 88.50 574 ILE A C 1
ATOM 4278 O O . ILE A 1 574 ? -13.960 2.386 23.276 1.00 88.50 574 ILE A O 1
ATOM 4282 N N . ARG A 1 575 ? -12.770 4.285 23.471 1.00 84.62 575 ARG A N 1
ATOM 4283 C CA . ARG A 1 575 ? -11.454 3.633 23.469 1.00 84.62 575 ARG A CA 1
ATOM 4284 C C . ARG A 1 575 ? -11.294 2.675 24.646 1.00 84.62 575 ARG A C 1
ATOM 4286 O O . ARG A 1 575 ? -10.932 1.520 24.433 1.00 84.62 575 ARG A O 1
ATOM 4293 N N . GLN A 1 576 ? -11.607 3.136 25.855 1.00 79.00 576 GLN A N 1
ATOM 4294 C CA . GLN A 1 576 ? -11.531 2.341 27.082 1.00 79.00 576 GLN A CA 1
ATOM 4295 C C . GLN A 1 576 ? -12.484 1.144 27.033 1.00 79.00 576 GLN A C 1
ATOM 4297 O O . GLN A 1 576 ? -12.063 0.009 27.250 1.00 79.00 576 GLN A O 1
ATOM 4302 N N . ALA A 1 577 ? -13.747 1.372 26.663 1.00 83.81 577 ALA A N 1
ATOM 4303 C CA . ALA A 1 577 ? -14.722 0.296 26.516 1.00 83.81 577 ALA A CA 1
ATOM 4304 C C . ALA A 1 577 ? -14.282 -0.742 25.484 1.00 83.81 577 ALA A C 1
ATOM 4306 O O . ALA A 1 577 ? -14.432 -1.941 25.703 1.00 83.81 577 ALA A O 1
ATOM 4307 N N . ARG A 1 578 ? -13.704 -0.293 24.367 1.00 83.62 578 ARG A N 1
ATOM 4308 C CA . ARG A 1 578 ? -13.216 -1.192 23.327 1.00 83.62 578 ARG A CA 1
ATOM 4309 C C . ARG A 1 578 ? -11.997 -1.996 23.770 1.00 83.62 578 ARG A C 1
ATOM 4311 O O . ARG A 1 578 ? -11.917 -3.162 23.400 1.00 83.62 578 ARG A O 1
ATOM 4318 N N . ALA A 1 579 ? -11.089 -1.412 24.550 1.00 74.56 579 ALA A N 1
ATOM 4319 C CA . ALA A 1 579 ? -9.955 -2.127 25.136 1.00 74.56 579 ALA A CA 1
ATOM 4320 C C . ALA A 1 579 ? -10.400 -3.205 26.143 1.00 74.56 579 ALA A C 1
ATOM 4322 O O . ALA A 1 579 ? -9.743 -4.234 26.263 1.00 74.56 579 ALA A O 1
ATOM 4323 N N . ALA A 1 580 ? -11.535 -2.997 26.817 1.00 76.31 580 ALA A N 1
ATOM 4324 C CA . ALA A 1 580 ? -12.123 -3.963 27.744 1.00 76.31 580 ALA A CA 1
ATOM 4325 C C . ALA A 1 580 ? -12.922 -5.095 27.060 1.00 76.31 580 ALA A C 1
ATOM 4327 O O . ALA A 1 580 ? -13.320 -6.052 27.727 1.00 76.31 580 ALA A O 1
ATOM 4328 N N . LEU A 1 581 ? -13.185 -5.012 25.748 1.00 73.94 581 LEU A N 1
ATOM 4329 C CA . LEU A 1 581 ? -13.881 -6.082 25.029 1.00 73.94 581 LEU A CA 1
ATOM 4330 C C . LEU A 1 581 ? -12.977 -7.322 24.901 1.00 73.94 581 LEU A C 1
ATOM 4332 O O . LEU A 1 581 ? -11.814 -7.175 24.532 1.00 73.94 581 LEU A O 1
ATOM 4336 N N . PRO A 1 582 ? -13.513 -8.549 25.083 1.00 73.06 582 PRO A N 1
ATOM 4337 C CA . PRO A 1 582 ? -12.750 -9.784 24.866 1.00 73.06 582 PRO A CA 1
ATOM 4338 C C . PRO A 1 582 ? -12.165 -9.894 23.452 1.00 73.06 582 PRO A C 1
ATOM 4340 O O . PRO A 1 582 ? -11.095 -10.462 23.260 1.00 73.06 582 PRO A O 1
ATOM 4343 N N . ASP A 1 583 ? -12.876 -9.343 22.464 1.00 69.69 583 ASP A N 1
ATOM 4344 C CA . ASP A 1 583 ? -12.402 -9.196 21.093 1.00 69.69 583 ASP A CA 1
ATOM 4345 C C . ASP A 1 583 ? -12.732 -7.783 20.567 1.00 69.69 583 ASP A C 1
ATOM 4347 O O . ASP A 1 583 ? -13.838 -7.527 20.084 1.00 69.69 583 ASP A O 1
ATOM 4351 N N . PRO A 1 584 ? -11.785 -6.832 20.608 1.00 69.00 584 PRO A N 1
ATOM 4352 C CA . PRO A 1 584 ? -11.978 -5.481 20.074 1.00 69.00 584 PRO A CA 1
ATOM 4353 C C . PRO A 1 584 ? -12.233 -5.435 18.554 1.00 69.00 584 PRO A C 1
ATOM 4355 O O . PRO A 1 584 ? -12.552 -4.367 18.003 1.00 69.00 584 PRO A O 1
ATOM 4358 N N . SER A 1 585 ? -12.054 -6.557 17.846 1.00 65.75 585 SER A N 1
ATOM 4359 C CA . SER A 1 585 ? -12.246 -6.660 16.402 1.00 65.75 585 SER A CA 1
ATOM 4360 C C . SER A 1 585 ? -13.717 -6.766 15.990 1.00 65.75 585 SER A C 1
ATOM 4362 O O . SER A 1 585 ? -14.017 -6.410 14.856 1.00 65.75 585 SER A O 1
ATOM 4364 N N . VAL A 1 586 ? -14.646 -7.137 16.885 1.00 70.69 586 VAL A N 1
ATOM 4365 C CA . VAL A 1 586 ? -16.088 -7.210 16.552 1.00 70.69 586 VAL A CA 1
ATOM 4366 C C . VAL A 1 586 ? -16.798 -5.852 16.595 1.00 70.69 586 VAL A C 1
ATOM 4368 O O . VAL A 1 586 ? -17.816 -5.656 15.935 1.00 70.69 586 VAL A O 1
ATOM 4371 N N . SER A 1 587 ? -16.234 -4.886 17.324 1.00 78.19 587 SER A N 1
ATOM 4372 C CA . SER A 1 587 ? -16.730 -3.510 17.435 1.00 78.19 587 SER A CA 1
ATOM 4373 C C . SER A 1 587 ? -16.271 -2.694 16.219 1.00 78.19 587 SER A C 1
ATOM 4375 O O . SER A 1 587 ? -15.264 -1.982 16.258 1.00 78.19 587 SER A O 1
ATOM 4377 N N . LEU A 1 588 ? -16.957 -2.904 15.087 1.00 68.50 588 LEU A N 1
ATOM 4378 C CA . LEU A 1 588 ? -16.548 -2.449 13.747 1.00 68.50 588 LEU A CA 1
ATOM 4379 C C . LEU A 1 588 ? -17.178 -1.127 13.280 1.00 68.50 588 LEU A C 1
ATOM 4381 O O . LEU A 1 588 ? -16.598 -0.462 12.425 1.00 68.50 588 LEU A O 1
ATOM 4385 N N . SER A 1 589 ? -18.346 -0.773 13.815 1.00 81.62 589 SER A N 1
ATOM 4386 C CA . SER A 1 589 ? -19.214 0.320 13.348 1.00 81.62 589 SER A CA 1
ATOM 4387 C C . SER A 1 589 ? -19.624 1.203 14.536 1.00 81.62 589 SER A C 1
ATOM 4389 O O . SER A 1 589 ? -20.798 1.357 14.877 1.00 81.62 589 SER A O 1
ATOM 4391 N N . ASN A 1 590 ? -18.622 1.748 15.228 1.00 89.81 590 ASN A N 1
ATOM 4392 C CA . ASN A 1 590 ? -18.848 2.620 16.379 1.00 89.81 590 ASN A CA 1
ATOM 4393 C C . ASN A 1 590 ? -19.342 3.987 15.919 1.00 89.81 590 ASN A C 1
ATOM 4395 O O . ASN A 1 590 ? -19.089 4.400 14.782 1.00 89.81 590 ASN A O 1
ATOM 4399 N N . ARG A 1 591 ? -20.077 4.685 16.785 1.00 91.19 591 ARG A N 1
ATOM 4400 C CA . ARG A 1 591 ? -20.675 5.982 16.454 1.00 91.19 591 ARG A CA 1
ATOM 4401 C C . ARG A 1 591 ? -20.575 6.941 17.620 1.00 91.19 591 ARG A C 1
ATOM 4403 O O . ARG A 1 591 ? -20.706 6.539 18.773 1.00 91.19 591 ARG A O 1
ATOM 4410 N N . ILE A 1 592 ? -20.413 8.208 17.274 1.00 92.69 592 ILE A N 1
ATOM 4411 C CA . ILE A 1 592 ? -20.604 9.324 18.188 1.00 92.69 592 ILE A CA 1
ATOM 4412 C C . ILE A 1 592 ? -21.851 10.069 17.708 1.00 92.69 592 ILE A C 1
ATOM 4414 O O . ILE A 1 592 ? -21.943 10.418 16.532 1.00 92.69 592 ILE A O 1
ATOM 4418 N N . VAL A 1 593 ? -22.832 10.253 18.584 1.00 92.06 593 VAL A N 1
ATOM 4419 C CA . VAL A 1 593 ? -24.094 10.933 18.285 1.00 92.06 593 VAL A CA 1
ATOM 4420 C C . VAL A 1 593 ? -24.153 12.203 19.117 1.00 92.06 593 VAL A C 1
ATOM 4422 O O . VAL A 1 593 ? -24.220 12.135 20.335 1.00 92.06 593 VAL A O 1
ATOM 4425 N N . ILE A 1 594 ? -24.130 13.352 18.460 1.00 90.94 594 ILE A N 1
ATOM 4426 C CA . ILE A 1 594 ? -24.305 14.664 19.070 1.00 90.94 594 ILE A CA 1
ATOM 4427 C C . ILE A 1 594 ? -25.795 14.992 19.019 1.00 90.94 594 ILE A C 1
ATOM 4429 O O . ILE A 1 594 ? -26.369 15.081 17.932 1.00 90.94 594 ILE A O 1
ATOM 4433 N N . HIS A 1 595 ? -26.425 15.169 20.173 1.00 87.88 595 HIS A N 1
ATOM 4434 C CA . HIS A 1 595 ? -27.781 15.693 20.274 1.00 87.88 595 HIS A CA 1
ATOM 4435 C C . HIS A 1 595 ? -27.705 17.148 20.744 1.00 87.88 595 HIS A C 1
ATOM 4437 O O . HIS A 1 595 ? -27.539 17.408 21.935 1.00 87.88 595 HIS A O 1
ATOM 4443 N N . ALA A 1 596 ? -27.769 18.083 19.791 1.00 85.44 596 ALA A N 1
ATOM 4444 C CA . ALA A 1 596 ? -27.693 19.514 20.062 1.00 85.44 596 ALA A CA 1
ATOM 4445 C C . ALA A 1 596 ? -29.100 20.110 20.156 1.00 85.44 596 ALA A C 1
ATOM 4447 O O . ALA A 1 596 ? -29.852 20.140 19.181 1.00 85.44 596 ALA A O 1
ATOM 4448 N N . GLU A 1 597 ? -29.439 20.587 21.347 1.00 73.00 597 GLU A N 1
ATOM 4449 C CA . GLU A 1 597 ? -30.679 21.312 21.620 1.00 73.00 597 GLU A CA 1
ATOM 4450 C C . GLU A 1 597 ? -30.658 22.789 21.205 1.00 73.00 597 GLU A C 1
ATOM 4452 O O . GLU A 1 597 ? -31.679 23.250 20.673 1.00 73.00 597 GLU A O 1
ATOM 4457 N N . PRO A 1 598 ? -29.565 23.557 21.419 1.00 77.62 598 PRO A N 1
ATOM 4458 C CA . PRO A 1 598 ? -29.510 24.923 20.921 1.00 77.62 598 PRO A CA 1
ATOM 4459 C C . PRO A 1 598 ? -29.521 24.940 19.392 1.00 77.62 598 PRO A C 1
ATOM 4461 O O . PRO A 1 598 ? -29.108 23.989 18.720 1.00 77.62 598 PRO A O 1
ATOM 4464 N N . THR A 1 599 ? -29.984 26.055 18.830 1.00 82.12 599 THR A N 1
ATOM 4465 C CA . THR A 1 599 ? -29.845 26.306 17.398 1.00 82.12 599 THR A CA 1
ATOM 4466 C C . THR A 1 599 ? -28.371 26.218 17.019 1.00 82.12 599 THR A C 1
ATOM 4468 O O . THR A 1 599 ? -27.533 26.883 17.618 1.00 82.12 599 THR A O 1
ATOM 4471 N N . TRP A 1 600 ? -28.070 25.422 16.001 1.00 85.38 600 TRP A N 1
ATOM 4472 C CA . TRP A 1 600 ? -26.745 25.240 15.439 1.00 85.38 600 TRP A CA 1
ATOM 4473 C C . TRP A 1 600 ? -26.191 26.554 14.886 1.00 85.38 600 TRP A C 1
ATOM 4475 O O . TRP A 1 600 ? -26.634 27.033 13.842 1.00 85.38 600 TRP A O 1
ATOM 4485 N N . THR A 1 601 ? -25.222 27.132 15.595 1.00 81.38 601 THR A N 1
ATOM 4486 C CA . THR A 1 601 ? -24.578 28.415 15.266 1.00 81.38 601 THR A CA 1
ATOM 4487 C C . THR A 1 601 ? -23.166 28.273 14.699 1.00 81.38 601 THR A C 1
ATOM 4489 O O . THR A 1 601 ? -22.629 29.255 14.194 1.00 81.38 601 THR A O 1
ATOM 4492 N N . LEU A 1 602 ? -22.567 27.076 14.750 1.00 83.38 602 LEU A N 1
ATOM 4493 C CA . LEU A 1 602 ? -21.202 26.844 14.270 1.00 83.38 602 LEU A CA 1
ATOM 4494 C C . LEU A 1 602 ? -21.110 27.012 12.752 1.00 83.38 602 LEU A C 1
ATOM 4496 O O . LEU A 1 602 ? -21.831 26.361 11.988 1.00 83.38 602 LEU A O 1
ATOM 4500 N N . THR A 1 603 ? -20.170 27.849 12.320 1.00 82.94 603 THR A N 1
ATOM 4501 C CA . THR A 1 603 ? -19.830 28.023 10.905 1.00 82.94 603 THR A CA 1
ATOM 4502 C C . THR A 1 603 ? -19.081 26.805 10.360 1.00 82.94 603 THR A C 1
ATOM 4504 O O . THR A 1 603 ? -18.453 26.050 11.106 1.00 82.94 603 THR A O 1
ATOM 4507 N N . ASP A 1 604 ? -19.069 26.631 9.034 1.00 77.75 604 ASP A N 1
ATOM 4508 C CA . ASP A 1 604 ? -18.319 25.537 8.402 1.00 77.75 604 ASP A CA 1
ATOM 4509 C C . ASP A 1 604 ? -16.812 25.605 8.733 1.00 77.75 604 ASP A C 1
ATOM 4511 O O . ASP A 1 604 ? -16.174 24.569 8.903 1.00 77.75 604 ASP A O 1
ATOM 4515 N N . SER A 1 605 ? -16.240 26.807 8.898 1.00 78.50 605 SER A N 1
ATOM 4516 C CA . SER A 1 605 ? -14.830 26.976 9.285 1.00 78.50 605 SER A CA 1
ATOM 4517 C C . SER A 1 605 ? -14.555 26.537 10.727 1.00 78.50 605 SER A C 1
ATOM 4519 O O . SER A 1 605 ? -13.512 25.939 10.993 1.00 78.50 605 SER A O 1
ATOM 4521 N N . GLU A 1 606 ? -15.457 26.835 11.663 1.00 82.75 606 GLU A N 1
ATOM 4522 C CA . GLU A 1 606 ? -15.336 26.404 13.063 1.00 82.75 606 GLU A CA 1
ATOM 4523 C C . GLU A 1 606 ? -15.518 24.892 13.182 1.00 82.75 606 GLU A C 1
ATOM 4525 O O . GLU A 1 606 ? -14.745 24.231 13.875 1.00 82.75 606 GLU A O 1
ATOM 4530 N N . LEU A 1 607 ? -16.467 24.328 12.429 1.00 82.31 607 LEU A N 1
ATOM 4531 C CA . LEU A 1 607 ? -16.671 22.887 12.341 1.00 82.31 607 LEU A CA 1
ATOM 4532 C C . LEU A 1 607 ? -15.437 22.171 11.768 1.00 82.31 607 LEU A C 1
ATOM 4534 O O . LEU A 1 607 ? -15.021 21.150 12.309 1.00 82.31 607 LEU A O 1
ATOM 4538 N N . GLN A 1 608 ? -14.816 22.702 10.711 1.00 80.44 608 GLN A N 1
ATOM 4539 C CA . GLN A 1 608 ? -13.576 22.139 10.158 1.00 80.44 608 GLN A CA 1
ATOM 4540 C C . GLN A 1 608 ? -12.415 22.204 11.156 1.00 80.44 608 GLN A C 1
ATOM 4542 O O . GLN A 1 608 ? -11.645 21.249 11.262 1.00 80.44 608 GLN A O 1
ATOM 4547 N N . LYS A 1 609 ? -12.306 23.291 11.931 1.00 81.56 609 LYS A N 1
ATOM 4548 C CA . LYS A 1 609 ? -11.295 23.417 12.989 1.00 81.56 609 LYS A CA 1
ATOM 4549 C C . LYS A 1 609 ? -11.506 22.377 14.095 1.00 81.56 609 LYS A C 1
ATOM 4551 O O . LYS A 1 609 ? -10.558 21.681 14.445 1.00 81.56 609 LYS A O 1
ATOM 4556 N N . LEU A 1 610 ? -12.747 22.221 14.562 1.00 83.88 610 LEU A N 1
ATOM 4557 C CA . LEU A 1 610 ? -13.140 21.208 15.547 1.00 83.88 610 LEU A CA 1
ATOM 4558 C C . LEU A 1 610 ? -12.815 19.788 15.056 1.00 83.88 610 LEU A C 1
ATOM 4560 O O . LEU A 1 610 ? -12.246 18.975 15.781 1.00 83.88 610 LEU A O 1
ATOM 4564 N N . ILE A 1 611 ? -13.141 19.493 13.797 1.00 82.00 611 ILE A N 1
ATOM 4565 C CA . ILE A 1 611 ? -12.829 18.213 13.156 1.00 82.00 611 ILE A CA 1
ATOM 4566 C C . ILE A 1 611 ? -11.316 17.975 13.124 1.00 82.00 611 ILE A C 1
ATOM 4568 O O . ILE A 1 611 ? -10.873 16.883 13.476 1.00 82.00 611 ILE A O 1
ATOM 4572 N N . ALA A 1 612 ? -10.527 18.962 12.696 1.00 78.00 612 ALA A N 1
ATOM 4573 C CA . ALA A 1 612 ? -9.075 18.835 12.594 1.00 78.00 612 ALA A CA 1
ATOM 4574 C C . ALA A 1 612 ? -8.421 18.582 13.962 1.00 78.00 612 ALA A C 1
ATOM 4576 O O . ALA A 1 612 ? -7.507 17.763 14.057 1.00 78.00 612 ALA A O 1
ATOM 4577 N N . GLU A 1 613 ? -8.928 19.234 15.010 1.00 79.88 613 GLU A N 1
ATOM 4578 C CA . GLU A 1 613 ? -8.473 19.077 16.393 1.00 79.88 613 GLU A CA 1
ATOM 4579 C C . GLU A 1 613 ? -8.787 17.681 16.958 1.00 79.88 613 GLU A C 1
ATOM 4581 O O . GLU A 1 613 ? -7.930 17.053 17.577 1.00 79.88 613 GLU A O 1
ATOM 4586 N N . LEU A 1 614 ? -9.979 17.142 16.680 1.00 80.75 614 LEU A N 1
ATOM 4587 C CA . LEU A 1 614 ? -10.423 15.845 17.208 1.00 80.75 614 LEU A CA 1
ATOM 4588 C C . LEU A 1 614 ? -9.988 14.640 16.365 1.00 80.75 614 LEU A C 1
ATOM 4590 O O . LEU A 1 614 ? -9.988 13.504 16.853 1.00 80.75 614 LEU A O 1
ATOM 4594 N N . LEU A 1 615 ? -9.614 14.846 15.098 1.00 77.94 615 LEU A N 1
ATOM 4595 C CA . LEU A 1 615 ? -9.258 13.766 14.178 1.00 77.94 615 LEU A CA 1
ATOM 4596 C C . LEU A 1 615 ? -8.214 12.796 14.769 1.00 77.94 615 LEU A C 1
ATOM 4598 O O . LEU A 1 615 ? -8.461 11.587 14.699 1.00 77.94 615 LEU A O 1
ATOM 4602 N N . PRO A 1 616 ? -7.111 13.250 15.407 1.00 73.38 616 PRO A N 1
ATOM 4603 C CA . PRO A 1 616 ? -6.132 12.356 16.027 1.00 73.38 616 PRO A CA 1
ATOM 4604 C C . PRO A 1 616 ? -6.725 11.455 17.118 1.00 73.38 616 PRO A C 1
ATOM 4606 O O . PRO A 1 616 ? -6.337 10.289 17.210 1.00 73.38 616 PRO A O 1
ATOM 4609 N N . LEU A 1 617 ? -7.687 11.951 17.905 1.00 74.38 617 LEU A N 1
ATOM 4610 C CA . LEU A 1 617 ? -8.338 11.204 18.990 1.00 74.38 617 LEU A CA 1
ATOM 4611 C C . LEU A 1 617 ? -9.319 10.144 18.470 1.00 74.38 617 LEU A C 1
ATOM 4613 O O . LEU A 1 617 ? -9.491 9.098 19.103 1.00 74.38 617 LEU A O 1
ATOM 4617 N N . THR A 1 618 ? -9.911 10.366 17.292 1.00 78.69 618 THR A N 1
ATOM 4618 C CA . THR A 1 618 ? -10.838 9.409 16.657 1.00 78.69 618 THR A CA 1
ATOM 4619 C C . THR A 1 618 ? -10.142 8.246 15.941 1.00 78.69 618 THR A C 1
ATOM 4621 O O . THR A 1 618 ? -10.773 7.215 15.665 1.00 78.69 618 THR A O 1
ATOM 4624 N N . ARG A 1 619 ? -8.836 8.367 15.650 1.00 74.75 619 ARG A N 1
ATOM 4625 C CA . ARG A 1 619 ? -8.070 7.334 14.936 1.00 74.75 619 ARG A CA 1
ATOM 4626 C C . ARG A 1 619 ? -8.073 6.022 15.701 1.00 74.75 619 ARG A C 1
ATOM 4628 O O . ARG A 1 619 ? -7.886 5.975 16.913 1.00 74.75 619 ARG A O 1
ATOM 4635 N N . GLY A 1 620 ? -8.292 4.936 14.970 1.00 70.88 620 GLY A N 1
ATOM 4636 C CA . GLY A 1 620 ? -8.267 3.603 15.548 1.00 70.88 620 GLY A CA 1
ATOM 4637 C C . GLY A 1 620 ? -9.477 3.263 16.413 1.00 70.88 620 GLY A C 1
ATOM 4638 O O . GLY A 1 620 ? -9.491 2.147 16.898 1.00 70.88 620 GLY A O 1
ATOM 4639 N N . LEU A 1 621 ? -10.509 4.112 16.564 1.00 77.94 621 LEU A N 1
ATOM 4640 C CA . LEU A 1 621 ? -11.710 3.801 17.367 1.00 77.94 621 LEU A CA 1
ATOM 4641 C C . LEU A 1 621 ? -12.710 2.859 16.685 1.00 77.94 621 LEU A C 1
ATOM 4643 O O . LEU A 1 621 ? -13.643 2.390 17.332 1.00 77.94 621 LEU A O 1
ATOM 4647 N N . GLY A 1 622 ? -12.549 2.577 15.391 1.00 76.50 622 GLY A N 1
ATOM 4648 C CA . GLY A 1 622 ? -13.589 1.885 14.623 1.00 76.50 622 GLY A CA 1
ATOM 4649 C C . GLY A 1 622 ? -14.838 2.740 14.406 1.00 76.50 622 GLY A C 1
ATOM 4650 O O . GLY A 1 622 ? -15.931 2.193 14.277 1.00 76.50 622 GLY A O 1
ATOM 4651 N N . LEU A 1 623 ? -14.672 4.064 14.435 1.00 82.19 623 LEU A N 1
ATOM 4652 C CA . LEU A 1 623 ? -15.728 5.045 14.248 1.00 82.19 623 LEU A CA 1
ATOM 4653 C C . LEU A 1 623 ? -16.170 5.049 12.779 1.00 82.19 623 LEU A C 1
ATOM 4655 O O . LEU A 1 623 ? -15.377 5.355 11.894 1.00 82.19 623 LEU A O 1
ATOM 4659 N N . GLU A 1 624 ? -17.423 4.680 12.517 1.00 78.12 624 GLU A N 1
ATOM 4660 C CA . GLU A 1 624 ? -18.005 4.724 11.172 1.00 78.12 624 GLU A CA 1
ATOM 4661 C C . GLU A 1 624 ? -18.470 6.144 10.836 1.00 78.12 624 GLU A C 1
ATOM 4663 O O . GLU A 1 624 ? -18.240 6.625 9.729 1.00 78.12 624 GLU A O 1
ATOM 4668 N N . LYS A 1 625 ? -19.161 6.793 11.786 1.00 83.94 625 LYS A N 1
ATOM 4669 C CA . LYS A 1 625 ? -19.789 8.111 11.619 1.00 83.94 625 LYS A CA 1
ATOM 4670 C C . LYS A 1 625 ? -19.815 8.884 12.937 1.00 83.94 625 LYS A C 1
ATOM 4672 O O . LYS A 1 625 ? -20.099 8.294 13.983 1.00 83.94 625 LYS A O 1
ATOM 4677 N N . VAL A 1 626 ? -19.636 10.201 12.855 1.00 87.62 626 VAL A N 1
ATOM 4678 C CA . VAL A 1 626 ? -20.155 11.151 13.850 1.00 87.62 626 VAL A CA 1
ATOM 4679 C C . VAL A 1 626 ? -21.449 11.733 13.292 1.00 87.62 626 VAL A C 1
ATOM 4681 O O . VAL A 1 626 ? -21.498 12.140 12.131 1.00 87.62 626 VAL A O 1
ATOM 4684 N N . ILE A 1 627 ? -22.517 11.710 14.082 1.00 88.50 627 ILE A N 1
ATOM 4685 C CA . ILE A 1 627 ? -23.858 12.109 13.652 1.00 88.50 627 ILE A CA 1
ATOM 4686 C C . ILE A 1 627 ? -24.329 13.242 14.552 1.00 88.50 627 ILE A C 1
ATOM 4688 O O . ILE A 1 627 ? -24.444 13.034 15.751 1.00 88.50 627 ILE A O 1
ATOM 4692 N N . GLY A 1 628 ? -24.636 14.407 13.992 1.00 87.88 628 GLY A N 1
ATOM 4693 C CA . GLY A 1 628 ? -25.247 15.513 14.726 1.00 87.88 628 GLY A CA 1
ATOM 4694 C C . GLY A 1 628 ? -26.736 15.613 14.441 1.00 87.88 628 GLY A C 1
ATOM 4695 O O . GLY A 1 628 ? -27.113 15.896 13.308 1.00 87.88 628 GLY A O 1
ATOM 4696 N N . ARG A 1 629 ? -27.588 15.410 15.449 1.00 88.00 629 ARG A N 1
ATOM 4697 C CA . ARG A 1 629 ? -28.988 15.848 15.426 1.00 88.00 629 ARG A CA 1
ATOM 4698 C C . ARG A 1 629 ? -28.994 17.318 15.823 1.00 88.00 629 ARG A C 1
ATOM 4700 O O . ARG A 1 629 ? -28.704 17.634 16.974 1.00 88.00 629 ARG A O 1
ATOM 4707 N N . VAL A 1 630 ? -29.259 18.187 14.855 1.00 87.25 630 VAL A N 1
ATOM 4708 C CA . VAL A 1 630 ? -29.096 19.633 15.010 1.00 87.25 630 VAL A CA 1
ATOM 4709 C C . VAL A 1 630 ? -30.341 20.365 14.534 1.00 87.25 630 VAL A C 1
ATOM 4711 O O . VAL A 1 630 ? -31.077 19.891 13.665 1.00 87.25 630 VAL A O 1
ATOM 4714 N N . VAL A 1 631 ? -30.561 21.538 15.106 1.00 84.31 631 VAL A N 1
ATOM 4715 C CA . VAL A 1 631 ? -31.625 22.457 14.711 1.00 84.31 631 VAL A CA 1
ATOM 4716 C C . VAL A 1 631 ? -30.979 23.637 14.005 1.00 84.31 631 VAL A C 1
ATOM 4718 O O . VAL A 1 631 ? -30.083 24.256 14.560 1.00 84.31 631 VAL A O 1
ATOM 4721 N N . THR A 1 632 ? -31.434 23.983 12.809 1.00 82.19 632 THR A N 1
ATOM 4722 C CA . THR A 1 632 ? -30.942 25.142 12.046 1.00 82.19 632 THR A CA 1
ATOM 4723 C C . THR A 1 632 ? -32.077 26.134 11.794 1.00 82.19 632 THR A C 1
ATOM 4725 O O . THR A 1 632 ? -33.252 25.789 11.935 1.00 82.19 632 THR A O 1
ATOM 4728 N N . HIS A 1 633 ? -31.736 27.372 11.435 1.00 81.06 633 HIS A N 1
ATOM 4729 C CA . HIS A 1 633 ? -32.690 28.317 10.854 1.00 81.06 633 HIS A CA 1
ATOM 4730 C C . HIS A 1 633 ? -32.362 28.530 9.385 1.00 81.06 633 HIS A C 1
ATOM 4732 O O . HIS A 1 633 ? -31.194 28.670 9.019 1.00 81.06 633 HIS A O 1
ATOM 4738 N N . ASP A 1 634 ? -33.402 28.586 8.565 1.00 68.56 634 ASP A N 1
ATOM 4739 C CA . ASP A 1 634 ? -33.288 29.059 7.195 1.00 68.56 634 ASP A CA 1
ATOM 4740 C C . ASP A 1 634 ? -32.879 30.551 7.209 1.00 68.56 634 ASP A C 1
ATOM 4742 O O . ASP A 1 634 ? -33.567 31.360 7.843 1.00 68.56 634 ASP A O 1
ATOM 4746 N N . PRO A 1 635 ? -31.762 30.934 6.560 1.00 60.06 635 PRO A N 1
ATOM 4747 C CA . PRO A 1 635 ? -31.278 32.312 6.572 1.00 60.06 635 PRO A CA 1
ATOM 4748 C C . PRO A 1 635 ? -32.208 33.309 5.859 1.00 60.06 635 PRO A C 1
ATOM 4750 O O . PRO A 1 635 ? -32.162 34.496 6.184 1.00 60.06 635 PRO A O 1
ATOM 4753 N N . ASP A 1 636 ? -33.063 32.852 4.939 1.00 63.19 636 ASP A N 1
ATOM 4754 C CA . ASP A 1 636 ? -33.979 33.694 4.162 1.00 63.19 636 ASP A CA 1
ATOM 4755 C C . ASP A 1 636 ? -35.386 33.759 4.782 1.00 63.19 636 ASP A C 1
ATOM 4757 O O . ASP A 1 636 ? -36.040 34.805 4.733 1.00 63.19 636 ASP A O 1
ATOM 4761 N N . THR A 1 637 ? -35.870 32.657 5.373 1.00 73.19 637 THR A N 1
ATOM 4762 C CA . THR A 1 637 ? -37.241 32.568 5.925 1.00 73.19 637 THR A CA 1
ATOM 4763 C C . THR A 1 637 ? -37.310 32.632 7.453 1.00 73.19 637 THR A C 1
ATOM 4765 O O . THR A 1 637 ? -38.371 32.924 8.008 1.00 73.19 637 THR A O 1
ATOM 4768 N N . GLY A 1 638 ? -36.201 32.374 8.153 1.00 67.06 638 GLY A N 1
ATOM 4769 C CA . GLY A 1 638 ? -36.145 32.273 9.614 1.00 67.06 638 GLY A CA 1
ATOM 4770 C C . GLY A 1 638 ? -36.841 31.031 10.188 1.00 67.06 638 GLY A C 1
ATOM 4771 O O . GLY A 1 638 ? -36.850 30.846 11.410 1.00 67.06 638 GLY A O 1
ATOM 4772 N N . GLU A 1 639 ? -37.418 30.166 9.346 1.00 76.19 639 GLU A N 1
ATOM 4773 C CA . GLU A 1 639 ? -38.094 28.950 9.794 1.00 76.19 639 GLU A CA 1
ATOM 4774 C C . GLU A 1 639 ? -37.099 27.951 10.398 1.00 76.19 639 GLU A C 1
ATOM 4776 O O . GLU A 1 639 ? -35.966 27.791 9.940 1.00 76.19 639 GLU A O 1
ATOM 4781 N N . ARG A 1 640 ? -37.528 27.290 11.477 1.00 77.88 640 ARG A N 1
ATOM 4782 C CA . ARG A 1 640 ? -36.737 26.293 12.204 1.00 77.88 640 ARG A CA 1
ATOM 4783 C C . ARG A 1 640 ? -36.760 24.970 11.430 1.00 77.88 640 ARG A C 1
ATOM 4785 O O . ARG A 1 640 ? -37.835 24.413 11.217 1.00 77.88 640 ARG A O 1
ATOM 4792 N N . SER A 1 641 ? -35.590 24.461 11.050 1.00 80.50 641 SER A N 1
ATOM 4793 C CA . SER A 1 641 ? -35.418 23.209 10.305 1.00 80.50 641 SER A CA 1
ATOM 4794 C C . SER A 1 641 ? -34.609 22.194 11.107 1.00 80.50 641 SER A C 1
ATOM 4796 O O . SER A 1 641 ? -33.522 22.475 11.615 1.00 80.50 641 SER A O 1
ATOM 4798 N N . ASP A 1 642 ? -35.147 20.986 11.193 1.00 82.56 642 ASP A N 1
ATOM 4799 C CA . ASP A 1 642 ? -34.523 19.844 11.839 1.00 82.56 642 ASP A CA 1
ATOM 4800 C C . ASP A 1 642 ? -33.615 19.108 10.847 1.00 82.56 642 ASP A C 1
ATOM 4802 O O . ASP A 1 642 ? -34.088 18.566 9.843 1.00 82.56 642 ASP A O 1
ATOM 4806 N N . GLU A 1 643 ? -32.319 19.031 11.150 1.00 86.00 643 GLU A N 1
ATOM 4807 C CA . GLU A 1 643 ? -31.319 18.420 10.272 1.00 86.00 643 GLU A CA 1
ATOM 4808 C C . GLU A 1 643 ? -30.486 17.347 10.987 1.00 86.00 643 GLU A C 1
ATOM 4810 O O . GLU A 1 643 ? -30.398 17.268 12.218 1.00 86.00 643 GLU A O 1
ATOM 4815 N N . VAL A 1 644 ? -29.883 16.477 10.178 1.00 85.31 644 VAL A N 1
ATOM 4816 C CA . VAL A 1 644 ? -28.893 15.489 10.599 1.00 85.31 644 VAL A CA 1
ATOM 4817 C C . VAL A 1 644 ? -27.603 15.722 9.825 1.00 85.31 644 VAL A C 1
ATOM 4819 O O . VAL A 1 644 ? -27.550 15.492 8.611 1.00 85.31 644 VAL A O 1
ATOM 4822 N N . LEU A 1 645 ? -26.568 16.139 10.549 1.00 85.00 645 LEU A N 1
ATOM 4823 C CA . LEU A 1 645 ? -25.196 16.261 10.077 1.00 85.00 645 LEU A CA 1
ATOM 4824 C C . LEU A 1 645 ? -24.516 14.885 10.135 1.00 85.00 645 LEU A C 1
ATOM 4826 O O . LEU A 1 645 ? -24.537 14.225 11.172 1.00 85.00 645 LEU A O 1
ATOM 4830 N N . HIS A 1 646 ? -23.895 14.449 9.043 1.00 82.50 646 HIS A N 1
ATOM 4831 C CA . HIS A 1 646 ? -23.086 13.231 8.978 1.00 82.50 646 HIS A CA 1
ATOM 4832 C C . HIS A 1 646 ? -21.644 13.615 8.714 1.00 82.50 646 HIS A C 1
ATOM 4834 O O . HIS A 1 646 ? -21.344 14.180 7.666 1.00 82.50 646 HIS A O 1
ATOM 4840 N N . ILE A 1 647 ? -20.755 13.264 9.632 1.00 82.00 647 ILE A N 1
ATOM 4841 C CA . ILE A 1 647 ? -19.318 13.431 9.465 1.00 82.00 647 ILE A CA 1
ATOM 4842 C C . ILE A 1 647 ? -18.714 12.035 9.354 1.00 82.00 647 ILE A C 1
ATOM 4844 O O . ILE A 1 647 ? -18.894 11.180 10.227 1.00 82.00 647 ILE A O 1
ATOM 4848 N N . THR A 1 648 ? -18.012 11.794 8.255 1.00 72.81 648 THR A N 1
ATOM 4849 C CA . THR A 1 648 ? -17.307 10.537 7.993 1.00 72.81 648 THR A CA 1
ATOM 4850 C C . THR A 1 648 ? -15.868 10.828 7.638 1.00 72.81 648 THR A C 1
ATOM 4852 O O . THR A 1 648 ? -15.588 11.785 6.923 1.00 72.81 648 THR A O 1
ATOM 4855 N N . THR A 1 649 ? -14.964 9.975 8.094 1.00 61.81 649 THR A N 1
ATOM 4856 C CA . THR A 1 649 ? -13.531 10.086 7.825 1.00 61.81 649 THR A CA 1
ATOM 4857 C C . THR A 1 649 ? -13.041 8.822 7.124 1.00 61.81 649 THR A C 1
ATOM 4859 O O . THR A 1 649 ? -12.351 8.000 7.734 1.00 61.81 649 THR A O 1
ATOM 4862 N N . PRO A 1 650 ? -13.414 8.599 5.842 1.00 56.03 650 PRO A N 1
ATOM 4863 C CA . PRO A 1 650 ? -12.798 7.540 5.056 1.00 56.03 650 PRO A CA 1
ATOM 4864 C C . PRO A 1 650 ? -11.281 7.688 5.129 1.00 56.03 650 PRO A C 1
ATOM 4866 O O . PRO A 1 650 ? -10.765 8.799 5.052 1.00 56.03 650 PRO A O 1
ATOM 4869 N N . ALA A 1 651 ? -10.559 6.574 5.238 1.00 44.47 651 ALA A N 1
ATOM 4870 C CA . ALA A 1 651 ? -9.123 6.575 5.524 1.00 44.47 651 ALA A CA 1
ATOM 4871 C C . ALA A 1 651 ? -8.255 7.399 4.544 1.00 44.47 651 ALA A C 1
ATOM 4873 O O . ALA A 1 651 ? -7.066 7.566 4.808 1.00 44.47 651 ALA A O 1
ATOM 4874 N N . ARG A 1 652 ? -8.801 7.844 3.399 1.00 43.41 652 ARG A N 1
ATOM 4875 C CA . ARG A 1 652 ? -8.043 8.433 2.283 1.00 43.41 652 ARG A CA 1
ATOM 4876 C C . ARG A 1 652 ? -8.697 9.624 1.564 1.00 43.41 652 ARG A C 1
ATOM 4878 O O . ARG A 1 652 ? -7.977 10.365 0.916 1.00 43.41 652 ARG A O 1
ATOM 4885 N N . VAL A 1 653 ? -10.004 9.863 1.732 1.00 39.91 653 VAL A N 1
ATOM 4886 C CA . VAL A 1 653 ? -10.727 11.013 1.126 1.00 39.91 653 VAL A CA 1
ATOM 4887 C C . VAL A 1 653 ? -10.721 12.243 2.057 1.00 39.91 653 VAL A C 1
ATOM 4889 O O . VAL A 1 653 ? -11.185 13.321 1.703 1.00 39.91 653 VAL A O 1
ATOM 4892 N N . GLY A 1 654 ? -10.164 12.110 3.266 1.00 51.56 654 GLY A N 1
ATOM 4893 C CA . GLY A 1 654 ? -10.237 13.148 4.292 1.00 51.56 654 GLY A CA 1
ATOM 4894 C C . GLY A 1 654 ? -11.596 13.148 4.989 1.00 51.56 654 GLY A C 1
ATOM 4895 O O . GLY A 1 654 ? -12.241 12.106 5.106 1.00 51.56 654 GLY A O 1
ATOM 4896 N N . VAL A 1 655 ? -12.021 14.299 5.510 1.00 62.91 655 VAL A N 1
ATOM 4897 C CA . VAL A 1 655 ? -13.292 14.411 6.235 1.00 62.91 655 VAL A CA 1
ATOM 4898 C C . VAL A 1 655 ? -14.398 14.819 5.270 1.00 62.91 655 VAL A C 1
ATOM 4900 O O . VAL A 1 655 ? -14.333 15.882 4.660 1.00 62.91 655 VAL A O 1
ATOM 4903 N N . MET A 1 656 ? -15.442 14.001 5.170 1.00 62.69 656 MET A N 1
ATOM 4904 C CA . MET A 1 656 ? -16.662 14.340 4.441 1.00 62.69 656 MET A CA 1
ATOM 4905 C C . MET A 1 656 ? -17.755 14.751 5.422 1.00 62.69 656 MET A C 1
ATOM 4907 O O . MET A 1 656 ? -18.023 14.032 6.389 1.00 62.69 656 MET A O 1
ATOM 4911 N N . VAL A 1 657 ? -18.412 15.873 5.129 1.00 74.12 657 VAL A N 1
ATOM 4912 C CA . VAL A 1 657 ? -19.551 16.397 5.887 1.00 74.12 657 VAL A CA 1
ATOM 4913 C C . VAL A 1 657 ? -20.770 16.435 4.969 1.00 74.12 657 VAL A C 1
ATOM 4915 O O . VAL A 1 657 ? -20.734 17.059 3.913 1.00 74.12 657 VAL A O 1
ATOM 4918 N N . GLY A 1 658 ? -21.850 15.762 5.359 1.00 72.00 658 GLY A N 1
ATOM 4919 C CA . GLY A 1 658 ? -23.127 15.759 4.643 1.00 72.00 658 GLY A CA 1
ATOM 4920 C C . GLY A 1 658 ? -24.284 16.177 5.546 1.00 72.00 658 GLY A C 1
ATOM 4921 O O . GLY A 1 658 ? -24.222 15.991 6.759 1.00 72.00 658 GLY A O 1
ATOM 4922 N N . ARG A 1 659 ? -25.362 16.714 4.967 1.00 78.69 659 ARG A N 1
ATOM 4923 C CA . ARG A 1 659 ? -26.589 17.099 5.688 1.00 78.69 659 ARG A CA 1
ATOM 4924 C C . ARG A 1 659 ? -27.795 16.367 5.103 1.00 78.69 659 ARG A C 1
ATOM 4926 O O . ARG A 1 659 ? -27.900 16.204 3.891 1.00 78.69 659 ARG A O 1
ATOM 4933 N N . THR A 1 660 ? -28.690 15.886 5.962 1.00 81.94 660 THR A N 1
ATOM 4934 C CA . THR A 1 660 ? -29.908 15.148 5.571 1.00 81.94 660 THR A CA 1
ATOM 4935 C C . THR A 1 660 ? -31.062 15.456 6.523 1.00 81.94 660 THR A C 1
ATOM 4937 O O . THR A 1 660 ? -30.834 15.954 7.622 1.00 81.94 660 THR A O 1
ATOM 4940 N N . LYS A 1 661 ? -32.299 15.112 6.145 1.00 82.12 661 LYS A N 1
ATOM 4941 C CA . LYS A 1 661 ? -33.450 15.183 7.059 1.00 82.12 661 LYS A CA 1
ATOM 4942 C C . LYS A 1 661 ? -33.473 13.994 8.035 1.00 82.12 661 LYS A C 1
ATOM 4944 O O . LYS A 1 661 ? -33.049 12.896 7.658 1.00 82.12 661 LYS A O 1
ATOM 4949 N N . PRO A 1 662 ? -34.001 14.169 9.259 1.00 82.06 662 PRO A N 1
ATOM 4950 C CA . PRO A 1 662 ? -34.218 13.076 10.200 1.00 82.06 662 PRO A CA 1
ATOM 4951 C C . PRO A 1 662 ? -35.083 11.971 9.598 1.00 82.06 662 PRO A C 1
ATOM 4953 O O . PRO A 1 662 ? -36.027 12.222 8.851 1.00 82.06 662 PRO A O 1
ATOM 4956 N N . SER A 1 663 ? -34.754 10.726 9.931 1.00 80.19 663 SER A N 1
ATOM 4957 C CA . SER A 1 663 ? -35.461 9.544 9.443 1.00 80.19 663 SER A CA 1
ATOM 4958 C C . SER A 1 663 ? -36.197 8.871 10.591 1.00 80.19 663 SER A C 1
ATOM 4960 O O . SER A 1 663 ? -35.574 8.530 11.595 1.00 80.19 663 SER A O 1
ATOM 4962 N N . HIS A 1 664 ? -37.472 8.545 10.375 1.00 82.88 664 HIS A N 1
ATOM 4963 C CA . HIS A 1 664 ? -38.292 7.788 11.326 1.00 82.88 664 HIS A CA 1
ATOM 4964 C C . HIS A 1 664 ? -38.048 6.264 11.295 1.00 82.88 664 HIS A C 1
ATOM 4966 O O . HIS A 1 664 ? -38.754 5.499 11.944 1.00 82.88 664 HIS A O 1
ATOM 4972 N N . ASN A 1 665 ? -37.054 5.796 10.537 1.00 84.69 665 ASN A N 1
ATOM 4973 C CA . ASN A 1 665 ? -36.716 4.377 10.453 1.00 84.69 665 ASN A CA 1
ATOM 4974 C C . ASN A 1 665 ? -35.777 3.926 11.581 1.00 84.69 665 ASN A C 1
ATOM 4976 O O . ASN A 1 665 ? -34.801 4.611 11.916 1.00 84.69 665 ASN A O 1
ATOM 4980 N N . THR A 1 666 ? -36.003 2.702 12.063 1.00 87.06 666 THR A N 1
ATOM 4981 C CA . THR A 1 666 ? -35.060 1.982 12.927 1.00 87.06 666 THR A CA 1
ATOM 4982 C C . THR A 1 666 ? -33.731 1.750 12.212 1.00 87.06 666 THR A C 1
ATOM 4984 O O . THR A 1 666 ? -33.691 1.452 11.013 1.00 87.06 666 THR A O 1
ATOM 4987 N N . ILE A 1 667 ? -32.636 1.814 12.961 1.00 85.69 667 ILE A N 1
ATOM 4988 C CA . ILE A 1 667 ? -31.304 1.443 12.500 1.00 85.69 667 ILE A CA 1
ATOM 4989 C C . ILE A 1 667 ? -31.315 -0.049 12.173 1.00 85.69 667 ILE A C 1
ATOM 4991 O O . ILE A 1 667 ? -31.722 -0.891 12.977 1.00 85.69 667 ILE A O 1
ATOM 4995 N N . ARG A 1 668 ? -30.881 -0.374 10.956 1.00 85.56 668 ARG A N 1
ATOM 4996 C CA . ARG A 1 668 ? -30.804 -1.756 10.490 1.00 85.56 668 ARG A CA 1
ATOM 4997 C C . ARG A 1 668 ? -29.515 -2.419 10.997 1.00 85.56 668 ARG A C 1
ATOM 4999 O O . ARG A 1 668 ? -28.455 -1.771 10.982 1.00 85.56 668 ARG A O 1
ATOM 5006 N N . PRO A 1 669 ? -29.579 -3.695 11.412 1.00 84.44 669 PRO A N 1
ATOM 5007 C CA . PRO A 1 669 ? -28.394 -4.521 11.581 1.00 84.44 669 PRO A CA 1
ATOM 5008 C C . PRO A 1 669 ? -27.542 -4.530 10.310 1.00 84.44 669 PRO A C 1
ATOM 5010 O O . PRO A 1 669 ? -28.042 -4.392 9.190 1.00 84.44 669 PRO A O 1
ATOM 5013 N N . MET A 1 670 ? -26.236 -4.670 10.485 1.00 81.31 670 MET A N 1
ATOM 5014 C CA . MET A 1 670 ? -25.288 -4.745 9.387 1.00 81.31 670 MET A CA 1
ATOM 5015 C C . MET A 1 670 ? -25.518 -6.041 8.602 1.00 81.31 670 MET A C 1
ATOM 5017 O O . MET A 1 670 ? -25.520 -7.133 9.177 1.00 81.31 670 MET A O 1
ATOM 5021 N N . SER A 1 671 ? -25.694 -5.918 7.282 1.00 79.69 671 SER A N 1
ATOM 5022 C CA . SER A 1 671 ? -25.805 -7.079 6.395 1.00 79.69 671 SER A CA 1
ATOM 5023 C C . SER A 1 671 ? -24.501 -7.878 6.379 1.00 79.69 671 SER A C 1
ATOM 5025 O O . SER A 1 671 ? -23.423 -7.346 6.659 1.00 79.69 671 SER A O 1
ATOM 5027 N N . GLU A 1 672 ? -24.572 -9.159 6.008 1.00 77.06 672 GLU A N 1
ATOM 5028 C CA . GLU A 1 672 ? -23.374 -9.997 5.917 1.00 77.06 672 GLU A CA 1
ATOM 5029 C C . GLU A 1 672 ? -22.355 -9.432 4.912 1.00 77.06 672 GLU A C 1
ATOM 5031 O O . GLU A 1 672 ? -21.162 -9.373 5.214 1.00 77.06 672 GLU A O 1
ATOM 5036 N N . TYR A 1 673 ? -22.8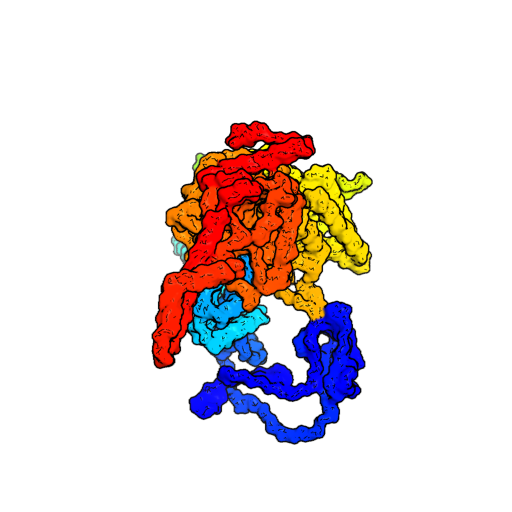32 -8.937 3.761 1.00 82.06 673 TYR A N 1
ATOM 5037 C CA . TYR A 1 673 ? -22.010 -8.228 2.777 1.00 82.06 673 TYR A CA 1
ATOM 5038 C C . TYR A 1 673 ? -21.281 -7.041 3.415 1.00 82.06 673 TYR A C 1
ATOM 5040 O O . TYR A 1 673 ? -20.053 -6.967 3.357 1.00 82.06 673 TYR A O 1
ATOM 5048 N N . ARG A 1 674 ? -22.011 -6.146 4.098 1.00 80.88 674 ARG A N 1
ATOM 5049 C CA . ARG A 1 674 ? -21.399 -4.952 4.690 1.00 80.88 674 ARG A CA 1
ATOM 5050 C C . ARG A 1 674 ? -20.404 -5.309 5.794 1.00 80.88 674 ARG A C 1
ATOM 5052 O O . ARG A 1 674 ? -19.363 -4.668 5.890 1.00 80.88 674 ARG A O 1
ATOM 5059 N N . ARG A 1 675 ? -20.658 -6.373 6.562 1.00 78.25 675 ARG A N 1
ATOM 5060 C CA . ARG A 1 675 ? -19.690 -6.894 7.537 1.00 78.25 675 ARG A CA 1
ATOM 5061 C C . ARG A 1 675 ? -18.393 -7.321 6.852 1.00 78.25 675 ARG A C 1
ATOM 5063 O O . ARG A 1 675 ? -17.328 -6.908 7.299 1.00 78.25 675 ARG A O 1
ATOM 5070 N N . ARG A 1 676 ? -18.471 -8.098 5.761 1.00 82.50 676 ARG A N 1
ATOM 5071 C CA . ARG A 1 676 ? -17.285 -8.521 4.989 1.00 82.50 676 ARG A CA 1
ATOM 5072 C C . ARG A 1 676 ? -16.501 -7.312 4.473 1.00 82.50 676 ARG A C 1
ATOM 5074 O O . ARG A 1 676 ? -15.286 -7.286 4.636 1.00 82.50 676 ARG A O 1
ATOM 5081 N N . VAL A 1 677 ? -17.184 -6.294 3.943 1.00 82.94 677 VAL A N 1
ATOM 5082 C CA . VAL A 1 677 ? -16.560 -5.031 3.505 1.00 82.94 677 VAL A CA 1
ATOM 5083 C C . VAL A 1 677 ? -15.795 -4.360 4.648 1.00 82.94 677 VAL A C 1
ATOM 5085 O O . VAL A 1 677 ? -14.604 -4.095 4.508 1.00 82.94 677 VAL A O 1
ATOM 5088 N N . VAL A 1 678 ? -16.434 -4.139 5.800 1.00 74.94 678 VAL A N 1
ATOM 5089 C CA . VAL A 1 678 ? -15.796 -3.448 6.935 1.00 74.94 678 VAL A CA 1
ATOM 5090 C C . VAL A 1 678 ? -14.636 -4.269 7.518 1.00 74.94 678 VAL A C 1
ATOM 5092 O O . VAL A 1 678 ? -13.593 -3.716 7.871 1.00 74.94 678 VAL A O 1
ATOM 5095 N N . THR A 1 679 ? -14.773 -5.598 7.579 1.00 76.38 679 THR A N 1
ATOM 5096 C CA . THR A 1 679 ? -13.682 -6.495 7.993 1.00 76.38 679 THR A CA 1
ATOM 5097 C C . THR A 1 679 ? -12.480 -6.399 7.050 1.00 76.38 679 THR A C 1
ATOM 5099 O O . THR A 1 679 ? -11.345 -6.337 7.524 1.00 76.38 679 THR A O 1
ATOM 5102 N N . LEU A 1 680 ? -12.702 -6.359 5.731 1.00 80.44 680 LEU A N 1
ATOM 5103 C CA . LEU A 1 680 ? -11.627 -6.194 4.750 1.00 80.44 680 LEU A CA 1
ATOM 5104 C C . LEU A 1 680 ? -10.970 -4.813 4.840 1.00 80.44 680 LEU A C 1
ATOM 5106 O O . LEU A 1 680 ? -9.743 -4.745 4.881 1.00 80.44 680 LEU A O 1
ATOM 5110 N N . GLN A 1 681 ? -11.754 -3.738 4.967 1.00 74.88 681 GLN A N 1
ATOM 5111 C CA . GLN A 1 681 ? -11.234 -2.370 5.080 1.00 74.88 681 GLN A CA 1
ATOM 5112 C C . GLN A 1 681 ? -10.263 -2.213 6.260 1.00 74.88 681 GLN A C 1
ATOM 5114 O O . GLN A 1 681 ? -9.218 -1.582 6.112 1.00 74.88 681 GLN A O 1
ATOM 5119 N N . ARG A 1 682 ? -10.531 -2.855 7.409 1.00 67.44 682 ARG A N 1
ATOM 5120 C CA . ARG A 1 682 ? -9.590 -2.874 8.549 1.00 67.44 682 ARG A CA 1
ATOM 5121 C C . ARG A 1 682 ? -8.280 -3.597 8.265 1.00 67.44 682 ARG A C 1
ATOM 5123 O O . ARG A 1 682 ? -7.257 -3.238 8.835 1.00 67.44 682 ARG A O 1
ATOM 5130 N N . ARG A 1 683 ? -8.307 -4.609 7.398 1.00 71.81 683 ARG A N 1
ATOM 5131 C CA . ARG A 1 683 ? -7.102 -5.307 6.925 1.00 71.81 683 ARG A CA 1
ATOM 5132 C C . ARG A 1 683 ? -6.399 -4.543 5.795 1.00 71.81 683 ARG A C 1
ATOM 5134 O O . ARG A 1 683 ? -5.428 -5.052 5.247 1.00 71.81 683 ARG A O 1
ATOM 5141 N N . GLY A 1 684 ? -6.887 -3.352 5.433 1.00 71.69 684 GLY A N 1
ATOM 5142 C CA . GLY A 1 684 ? -6.384 -2.570 4.306 1.00 71.69 684 GLY A CA 1
ATOM 5143 C C . GLY A 1 684 ? -6.734 -3.166 2.939 1.00 71.69 684 GLY A C 1
ATOM 5144 O O . GLY A 1 684 ? -6.079 -2.830 1.959 1.00 71.69 684 GLY A O 1
ATOM 5145 N N . LEU A 1 685 ? -7.733 -4.053 2.878 1.00 82.94 685 LEU A N 1
ATOM 5146 C CA . LEU A 1 685 ? -8.197 -4.729 1.666 1.00 82.94 685 LEU A CA 1
ATOM 5147 C C . LEU A 1 685 ? -9.526 -4.137 1.189 1.00 82.94 685 LEU A C 1
ATOM 5149 O O . LEU A 1 685 ? -10.290 -3.567 1.970 1.00 82.94 685 LEU A O 1
ATOM 5153 N N . VAL A 1 686 ? -9.825 -4.319 -0.095 1.00 83.75 686 VAL A N 1
ATOM 5154 C CA . VAL A 1 686 ? -11.034 -3.787 -0.736 1.00 83.75 686 VAL A CA 1
ATOM 5155 C C . VAL A 1 686 ? -11.886 -4.937 -1.267 1.00 83.75 686 VAL A C 1
ATOM 5157 O O . VAL A 1 686 ? -11.365 -5.906 -1.816 1.00 83.75 686 VAL A O 1
ATOM 5160 N N . TYR A 1 687 ? -13.202 -4.846 -1.069 1.00 90.19 687 TYR A N 1
ATOM 5161 C CA . TYR A 1 687 ? -14.153 -5.802 -1.636 1.00 90.19 687 TYR A CA 1
ATOM 5162 C C . TYR A 1 687 ? -14.447 -5.429 -3.106 1.00 90.19 687 TYR A C 1
ATOM 5164 O O . TYR A 1 687 ? -14.661 -4.245 -3.365 1.00 90.19 687 TYR A O 1
ATOM 5172 N N . PRO A 1 688 ? -14.535 -6.384 -4.059 1.00 92.06 688 PRO A N 1
ATOM 5173 C CA . PRO A 1 688 ? -14.766 -6.103 -5.484 1.00 92.06 688 PRO A CA 1
ATOM 5174 C C . PRO A 1 688 ? -15.886 -5.105 -5.803 1.00 92.06 688 PRO A C 1
ATOM 5176 O O . PRO A 1 688 ? -15.681 -4.162 -6.558 1.00 92.06 688 PRO A O 1
ATOM 5179 N N . TYR A 1 689 ? -17.067 -5.254 -5.199 1.00 90.69 689 TYR A N 1
ATOM 5180 C CA . TYR A 1 689 ? -18.190 -4.352 -5.471 1.00 90.69 689 TYR A CA 1
ATOM 5181 C C . TYR A 1 689 ? -17.985 -2.913 -4.972 1.00 90.69 689 TYR A C 1
ATOM 5183 O O . TYR A 1 689 ? -18.644 -2.027 -5.502 1.00 90.69 689 TYR A O 1
ATOM 5191 N N . GLU A 1 690 ? -17.069 -2.646 -4.034 1.00 86.94 690 GLU A N 1
ATOM 5192 C CA . GLU A 1 690 ? -16.713 -1.261 -3.672 1.00 86.94 690 GLU A CA 1
ATOM 5193 C C . GLU A 1 690 ? -15.885 -0.604 -4.798 1.00 86.94 690 GLU A C 1
ATOM 5195 O O . GLU A 1 690 ? -15.980 0.598 -5.021 1.00 86.94 690 GLU A O 1
ATOM 5200 N N . ILE A 1 691 ? -15.118 -1.396 -5.563 1.00 88.94 691 ILE A N 1
ATOM 5201 C CA . ILE A 1 691 ? -14.423 -0.940 -6.781 1.00 88.94 691 ILE A CA 1
ATOM 5202 C C . ILE A 1 691 ? -15.448 -0.659 -7.887 1.00 88.94 691 ILE A C 1
ATOM 5204 O O . ILE A 1 691 ? -15.356 0.347 -8.584 1.00 88.94 691 ILE A O 1
ATOM 5208 N N . VAL A 1 692 ? -16.466 -1.516 -8.018 1.00 89.94 692 VAL A N 1
ATOM 5209 C CA . VAL A 1 692 ? -17.577 -1.288 -8.956 1.00 89.94 692 VAL A CA 1
ATOM 5210 C C . VAL A 1 692 ? -18.346 -0.014 -8.596 1.00 89.94 692 VAL A C 1
ATOM 5212 O O . VAL A 1 692 ? -18.604 0.793 -9.480 1.00 89.94 692 VAL A O 1
ATOM 5215 N N . GLU A 1 693 ? -18.688 0.209 -7.323 1.00 85.19 693 GLU A N 1
ATOM 5216 C CA . GLU A 1 693 ? -19.357 1.445 -6.879 1.00 85.19 693 GLU A CA 1
ATOM 5217 C C . GLU A 1 693 ? -18.555 2.699 -7.229 1.00 85.19 693 GLU A C 1
ATOM 5219 O O . GLU A 1 693 ? -19.127 3.663 -7.743 1.00 85.19 693 GLU A O 1
ATOM 5224 N N . LEU A 1 694 ? -17.238 2.655 -7.008 1.00 83.06 694 LEU A N 1
ATOM 5225 C CA . LEU A 1 694 ? -16.316 3.732 -7.353 1.00 83.06 694 LEU A CA 1
ATOM 5226 C C . LEU A 1 694 ? -16.345 4.053 -8.859 1.00 83.06 694 LEU A C 1
ATOM 5228 O O . LEU A 1 694 ? -16.373 5.222 -9.236 1.00 83.06 694 LEU A O 1
ATOM 5232 N N . LEU A 1 695 ? -16.355 3.026 -9.715 1.00 86.06 695 LEU A N 1
ATOM 5233 C CA . LEU A 1 695 ? -16.330 3.180 -11.175 1.00 86.06 695 LEU A CA 1
ATOM 5234 C C . LEU A 1 695 ? -17.710 3.456 -11.799 1.00 86.06 695 LEU A C 1
ATOM 5236 O O . LEU A 1 695 ? -17.781 3.918 -12.936 1.00 86.06 695 LEU A O 1
ATOM 5240 N N . VAL A 1 696 ? -18.803 3.173 -11.085 1.00 87.06 696 VAL A N 1
ATOM 5241 C CA . VAL A 1 696 ? -20.184 3.466 -11.514 1.00 87.06 696 VAL A CA 1
ATOM 5242 C C . VAL A 1 696 ? -20.663 4.827 -10.988 1.00 87.06 696 VAL A C 1
ATOM 5244 O O . VAL A 1 696 ? -21.554 5.434 -11.576 1.00 87.06 696 VAL A O 1
ATOM 5247 N N . GLY A 1 697 ? -20.066 5.350 -9.911 1.00 66.62 697 GLY A N 1
ATOM 5248 C CA . GLY A 1 697 ? -20.380 6.682 -9.382 1.00 66.62 697 GLY A CA 1
ATOM 5249 C C . GLY A 1 697 ? -21.696 6.751 -8.607 1.00 66.62 697 GLY A C 1
ATOM 5250 O O . GLY A 1 697 ? -22.458 7.709 -8.737 1.00 66.62 697 GLY A O 1
ATOM 5251 N N . THR A 1 698 ? -22.005 5.732 -7.802 1.00 58.56 698 THR A N 1
ATOM 5252 C CA . THR A 1 698 ? -23.207 5.754 -6.954 1.00 58.56 698 THR A CA 1
ATOM 5253 C C . THR A 1 698 ? -23.099 6.838 -5.870 1.00 58.56 698 THR A C 1
ATOM 5255 O O . THR A 1 698 ? -22.057 6.962 -5.232 1.00 58.56 698 THR A O 1
ATOM 5258 N N . GLY A 1 699 ? -24.179 7.597 -5.622 1.00 41.88 699 GLY A N 1
ATOM 5259 C CA . GLY A 1 699 ? -24.208 8.858 -4.846 1.00 41.88 699 GLY A CA 1
ATOM 5260 C C . GLY A 1 699 ? -23.790 8.842 -3.361 1.00 41.88 699 GLY A C 1
ATOM 5261 O O . GLY A 1 699 ? -24.065 9.805 -2.654 1.00 41.88 699 GLY A O 1
ATOM 5262 N N . ALA A 1 700 ? -23.151 7.778 -2.870 1.00 40.00 700 ALA A N 1
ATOM 5263 C CA . ALA A 1 700 ? -22.485 7.737 -1.565 1.00 40.00 700 ALA A CA 1
ATOM 5264 C C . ALA A 1 700 ? -20.992 8.133 -1.631 1.00 40.00 700 ALA A C 1
ATOM 5266 O O . ALA A 1 700 ? -20.392 8.400 -0.590 1.00 40.00 700 ALA A O 1
ATOM 5267 N N . THR A 1 701 ? -20.402 8.188 -2.829 1.00 45.91 701 THR A N 1
ATOM 5268 C CA . THR A 1 701 ? -19.001 8.559 -3.077 1.00 45.91 701 THR A CA 1
ATOM 5269 C C . THR A 1 701 ? -18.951 9.593 -4.197 1.00 45.91 701 THR A C 1
ATOM 5271 O O . THR A 1 701 ? -19.225 9.265 -5.350 1.00 45.91 701 THR A O 1
ATOM 5274 N N . HIS A 1 702 ? -18.627 10.846 -3.871 1.00 47.97 702 HIS A N 1
ATOM 5275 C CA . HIS A 1 702 ? -18.226 11.817 -4.888 1.00 47.97 702 HIS A CA 1
ATOM 5276 C C . HIS A 1 702 ? -16.838 11.411 -5.392 1.00 47.97 702 HIS A C 1
ATOM 5278 O O . HIS A 1 702 ? -15.913 11.322 -4.593 1.00 47.97 702 HIS A O 1
ATOM 5284 N N . THR A 1 703 ? -16.716 11.124 -6.686 1.00 57.72 703 THR A N 1
ATOM 5285 C CA . THR A 1 703 ? -15.451 10.756 -7.339 1.00 57.72 703 THR A CA 1
ATOM 5286 C C . THR A 1 703 ? -15.281 11.651 -8.565 1.00 57.72 703 THR A C 1
ATOM 5288 O O . THR A 1 703 ? -16.263 11.996 -9.228 1.00 57.72 703 THR A O 1
ATOM 5291 N N . GLU A 1 704 ? -14.045 12.047 -8.864 1.00 69.25 704 GLU A N 1
ATOM 5292 C CA . GLU A 1 704 ? -13.705 12.758 -10.109 1.00 69.25 704 GLU A CA 1
ATOM 5293 C C . GLU A 1 704 ? -13.448 11.783 -11.276 1.00 69.25 704 GLU A C 1
ATOM 5295 O O . GLU A 1 704 ? -13.095 12.195 -12.383 1.00 69.25 704 GLU A O 1
ATOM 5300 N N . LEU A 1 705 ? -13.602 10.473 -11.041 1.00 80.12 705 LEU A N 1
ATOM 5301 C CA . LEU A 1 705 ? -13.324 9.443 -12.031 1.00 80.12 705 LEU A CA 1
ATOM 5302 C C . LEU A 1 705 ? -14.427 9.374 -13.100 1.00 80.12 705 LEU A C 1
ATOM 5304 O O . LEU A 1 705 ? -15.604 9.593 -12.811 1.00 80.12 705 LEU A O 1
ATOM 5308 N N . PRO A 1 706 ? -14.078 8.977 -14.336 1.00 81.38 706 PRO A N 1
ATOM 5309 C CA . PRO A 1 706 ? -15.056 8.592 -15.346 1.00 81.38 706 PRO A CA 1
ATOM 5310 C C . PRO A 1 706 ? -16.002 7.493 -14.848 1.00 81.38 706 PRO A C 1
ATOM 5312 O O . PRO A 1 706 ? -15.574 6.365 -14.590 1.00 81.38 706 PRO A O 1
ATOM 5315 N N . VAL A 1 707 ? -17.293 7.812 -14.775 1.00 83.12 707 VAL A N 1
ATOM 5316 C CA . VAL A 1 707 ? -18.338 6.866 -14.372 1.00 83.12 707 VAL A CA 1
ATOM 5317 C C . VAL A 1 707 ? -18.846 6.050 -15.563 1.00 83.12 707 VAL A C 1
ATOM 5319 O O . VAL A 1 707 ? -18.726 6.462 -16.725 1.00 83.12 707 VAL A O 1
ATOM 5322 N N . GLY A 1 708 ? -19.379 4.863 -15.289 1.00 86.00 708 GLY A N 1
ATOM 5323 C CA . GLY A 1 708 ? -19.810 3.925 -16.318 1.00 86.00 708 GLY A CA 1
ATOM 5324 C C . GLY A 1 708 ? -20.850 2.912 -15.865 1.00 86.00 708 GLY A C 1
ATOM 5325 O O . GLY A 1 708 ? -21.277 2.910 -14.715 1.00 86.00 708 GLY A O 1
ATOM 5326 N N . ASP A 1 709 ? -21.215 2.025 -16.784 1.00 91.62 709 ASP A N 1
ATOM 5327 C CA . ASP A 1 709 ? -22.164 0.938 -16.546 1.00 91.62 709 ASP A CA 1
ATOM 5328 C C . ASP A 1 709 ? -21.405 -0.390 -16.438 1.00 91.62 709 ASP A C 1
ATOM 5330 O O . ASP A 1 709 ? -20.652 -0.749 -17.345 1.00 91.62 709 ASP A O 1
ATOM 5334 N N . PHE A 1 710 ? -21.585 -1.113 -15.328 1.00 94.88 710 PHE A N 1
ATOM 5335 C CA . PHE A 1 710 ? -20.968 -2.422 -15.092 1.00 94.88 710 PHE A CA 1
ATOM 5336 C C . PHE A 1 710 ? -21.993 -3.546 -15.242 1.00 94.88 710 PHE A C 1
ATOM 5338 O O . PHE A 1 710 ? -23.060 -3.509 -14.627 1.00 94.88 710 PHE A O 1
ATOM 5345 N N . VAL A 1 711 ? -21.626 -4.576 -16.002 1.00 97.06 711 VAL A N 1
ATOM 5346 C CA . VAL A 1 711 ? -22.394 -5.813 -16.169 1.00 97.06 711 VAL A CA 1
ATOM 5347 C C . VAL A 1 711 ? -21.555 -6.979 -15.660 1.00 97.06 711 VAL A C 1
ATOM 5349 O O . VAL A 1 711 ? -20.477 -7.252 -16.187 1.00 97.06 711 VAL A O 1
ATOM 5352 N N . GLU A 1 712 ? -22.050 -7.676 -14.639 1.00 97.06 712 GLU A N 1
ATOM 5353 C CA . GLU A 1 712 ? -21.390 -8.857 -14.078 1.00 97.06 712 GLU A CA 1
ATOM 5354 C C . GLU A 1 712 ? -21.536 -10.057 -15.024 1.00 97.06 712 GLU A C 1
ATOM 5356 O O . GLU A 1 712 ? -22.609 -10.280 -15.579 1.00 97.06 712 GLU A O 1
ATOM 5361 N N . TYR A 1 713 ? -20.466 -10.837 -15.190 1.00 97.38 713 TYR A N 1
ATOM 5362 C CA . TYR A 1 713 ? -20.447 -12.087 -15.953 1.00 97.38 713 TYR A CA 1
ATOM 5363 C C . TYR A 1 713 ? -20.046 -13.248 -15.043 1.00 97.38 713 TYR A C 1
ATOM 5365 O O . TYR A 1 713 ? -19.079 -13.144 -14.285 1.00 97.38 713 TYR A O 1
ATOM 5373 N N . ASP A 1 714 ? -20.766 -14.364 -15.134 1.00 96.81 714 ASP A N 1
ATOM 5374 C CA . ASP A 1 714 ? -20.485 -15.601 -14.402 1.00 96.81 714 ASP A CA 1
ATOM 5375 C C . ASP A 1 714 ? -20.978 -16.817 -15.213 1.00 96.81 714 ASP A C 1
ATOM 5377 O O . ASP A 1 714 ? -21.650 -16.686 -16.237 1.00 96.81 714 ASP A O 1
ATOM 5381 N N . PHE A 1 715 ? -20.638 -18.027 -14.776 1.00 96.00 715 PHE A N 1
ATOM 5382 C CA . PHE A 1 715 ? -21.151 -19.250 -15.383 1.00 96.00 715 PHE A CA 1
ATOM 5383 C C . PHE A 1 715 ? -22.608 -19.512 -14.992 1.00 96.00 715 PHE A C 1
ATOM 5385 O O . PHE A 1 715 ? -22.939 -19.601 -13.809 1.00 96.00 715 PHE A O 1
ATOM 5392 N N . THR A 1 716 ? -23.435 -19.711 -16.012 1.00 91.75 716 THR A N 1
ATOM 5393 C CA . THR A 1 716 ? -24.832 -20.157 -15.960 1.00 91.75 716 THR A CA 1
ATOM 5394 C C . THR A 1 716 ? -24.966 -21.529 -16.633 1.00 91.75 716 THR A C 1
ATOM 5396 O O . THR A 1 716 ? -23.978 -22.068 -17.143 1.00 91.75 716 THR A O 1
ATOM 5399 N N . ASP A 1 717 ? -26.180 -22.084 -16.682 1.00 88.50 717 ASP A N 1
ATOM 5400 C CA . ASP A 1 717 ? -26.466 -23.323 -17.422 1.00 88.50 717 ASP A CA 1
ATOM 5401 C C . ASP A 1 717 ? -26.175 -23.197 -18.935 1.00 88.50 717 ASP A C 1
ATOM 5403 O O . ASP A 1 717 ? -25.930 -24.200 -19.603 1.00 88.50 717 ASP A O 1
ATOM 5407 N N . GLU A 1 718 ? -26.149 -21.970 -19.474 1.00 85.50 718 GLU A N 1
ATOM 5408 C CA . GLU A 1 718 ? -25.892 -21.665 -20.891 1.00 85.50 718 GLU A CA 1
ATOM 5409 C C . GLU A 1 718 ? -24.415 -21.335 -21.191 1.00 85.50 718 GLU A C 1
ATOM 5411 O O . GLU A 1 718 ? -24.044 -21.133 -22.346 1.00 85.50 718 GLU A O 1
ATOM 5416 N N . GLY A 1 719 ? -23.549 -21.301 -20.170 1.00 92.00 719 GLY A N 1
ATOM 5417 C CA . GLY A 1 719 ? -22.136 -20.931 -20.296 1.00 92.00 719 GLY A CA 1
ATOM 5418 C C . GLY A 1 719 ? -21.781 -19.636 -19.560 1.00 92.00 719 GLY A C 1
ATOM 5419 O O . GLY A 1 719 ? -22.474 -19.227 -18.629 1.00 92.00 719 GLY A O 1
ATOM 5420 N N . PHE A 1 720 ? -20.653 -19.020 -19.924 1.00 96.44 720 PHE A N 1
ATOM 5421 C CA . PHE A 1 720 ? -20.180 -17.776 -19.307 1.00 96.44 720 PHE A CA 1
ATOM 5422 C C . PHE A 1 720 ? -20.945 -16.579 -19.889 1.00 96.44 720 PHE A C 1
ATOM 5424 O O . PHE A 1 720 ? -20.734 -16.216 -21.043 1.00 96.44 720 PHE A O 1
ATOM 5431 N N . ALA A 1 721 ? -21.860 -16.001 -19.109 1.00 96.56 721 ALA A N 1
ATOM 5432 C CA . ALA A 1 721 ? -22.828 -15.008 -19.578 1.00 96.56 721 ALA A CA 1
ATOM 5433 C C . ALA A 1 721 ? -23.103 -13.928 -18.519 1.00 96.56 721 ALA A C 1
ATOM 5435 O O . ALA A 1 721 ? -22.695 -14.055 -17.363 1.00 96.56 721 ALA A O 1
ATOM 5436 N N . ALA A 1 722 ? -23.798 -12.860 -18.918 1.00 96.44 722 ALA A N 1
ATOM 5437 C CA . ALA A 1 722 ? -24.199 -11.785 -18.016 1.00 96.44 722 ALA A CA 1
ATOM 5438 C C . ALA A 1 722 ? -25.180 -12.285 -16.939 1.00 96.44 722 ALA A C 1
ATOM 5440 O O . ALA A 1 722 ? -26.094 -13.057 -17.235 1.00 96.44 722 ALA A O 1
ATOM 5441 N N . VAL A 1 723 ? -25.014 -11.824 -15.698 1.00 95.62 723 VAL A N 1
ATOM 5442 C CA . VAL A 1 723 ? -25.842 -12.221 -14.548 1.00 95.62 723 VAL A CA 1
ATOM 5443 C C . VAL A 1 723 ? -26.317 -11.014 -13.741 1.00 95.62 723 VAL A C 1
ATOM 5445 O O . VAL A 1 723 ? -25.615 -10.014 -13.619 1.00 95.62 723 VAL A O 1
ATOM 5448 N N . GLU A 1 724 ? -27.498 -11.132 -13.130 1.00 93.06 724 GLU A N 1
ATOM 5449 C CA . GLU A 1 724 ? -28.052 -10.138 -12.206 1.00 93.06 724 GLU A CA 1
ATOM 5450 C C . GLU A 1 724 ? -28.349 -10.800 -10.853 1.00 93.06 724 GLU A C 1
ATOM 5452 O O . GLU A 1 724 ? -29.180 -11.705 -10.749 1.00 93.06 724 GLU A O 1
ATOM 5457 N N . ARG A 1 725 ? -27.630 -10.385 -9.803 1.00 90.88 725 ARG A N 1
ATOM 5458 C CA . ARG A 1 725 ? -27.784 -10.913 -8.438 1.00 90.88 725 ARG A CA 1
ATOM 5459 C C . ARG A 1 725 ? -27.424 -9.868 -7.376 1.00 90.88 725 ARG A C 1
ATOM 5461 O O . ARG A 1 725 ? -26.670 -8.940 -7.669 1.00 90.88 725 ARG A O 1
ATOM 5468 N N . PRO A 1 726 ? -27.902 -10.008 -6.124 1.00 88.62 726 PRO A N 1
ATOM 5469 C CA . PRO A 1 726 ? -27.459 -9.154 -5.027 1.00 88.62 726 PRO A CA 1
ATOM 5470 C C . PRO A 1 726 ? -25.946 -9.255 -4.781 1.00 88.62 726 PRO A C 1
ATOM 5472 O O . PRO A 1 726 ? -25.353 -10.334 -4.842 1.00 88.62 726 PRO A O 1
ATOM 5475 N N . ARG A 1 727 ? -25.323 -8.125 -4.431 1.00 88.31 727 ARG A N 1
ATOM 5476 C CA . ARG A 1 727 ? -23.880 -8.042 -4.163 1.00 88.31 727 ARG A CA 1
ATOM 5477 C C . ARG A 1 727 ? -23.446 -8.966 -3.026 1.00 88.31 727 ARG A C 1
ATOM 5479 O O . ARG A 1 727 ? -24.125 -9.106 -2.010 1.00 88.31 727 ARG A O 1
ATOM 5486 N N . GLY A 1 728 ? -22.273 -9.563 -3.199 1.00 85.69 728 GLY A N 1
ATOM 5487 C CA . GLY A 1 728 ? -21.656 -10.488 -2.247 1.00 85.69 728 GLY A CA 1
ATOM 5488 C C . GLY A 1 728 ? -22.193 -11.920 -2.297 1.00 85.69 728 GLY A C 1
ATOM 5489 O O . GLY A 1 728 ? -21.778 -12.742 -1.479 1.00 85.69 728 GLY A O 1
ATOM 5490 N N . GLN A 1 729 ? -23.092 -12.230 -3.240 1.00 90.00 729 GLN A N 1
ATOM 5491 C CA . GLN A 1 729 ? -23.613 -13.584 -3.479 1.00 90.00 729 GLN A CA 1
ATOM 5492 C C . GLN A 1 729 ? -22.836 -14.349 -4.568 1.00 90.00 729 GLN A C 1
ATOM 5494 O O . GLN A 1 729 ? -23.316 -15.349 -5.098 1.00 90.00 729 GLN A O 1
ATOM 5499 N N . ASN A 1 730 ? -21.626 -13.900 -4.906 1.00 91.00 730 ASN A N 1
ATOM 5500 C CA . ASN A 1 730 ? -20.741 -14.594 -5.833 1.00 91.00 730 ASN A CA 1
ATOM 5501 C C . ASN A 1 730 ? -20.239 -15.926 -5.255 1.00 91.00 730 ASN A C 1
ATOM 5503 O O . ASN A 1 730 ? -19.728 -16.004 -4.134 1.00 91.00 730 ASN A O 1
ATOM 5507 N N . THR A 1 731 ? -20.369 -16.992 -6.043 1.00 89.62 731 THR A N 1
ATOM 5508 C CA . THR A 1 731 ? -20.027 -18.354 -5.613 1.00 89.62 731 THR A CA 1
ATOM 5509 C C . THR A 1 731 ? -18.515 -18.556 -5.551 1.00 89.62 731 THR A C 1
ATOM 5511 O O . THR A 1 731 ? -18.003 -18.996 -4.520 1.00 89.62 731 THR A O 1
ATOM 5514 N N . ALA A 1 732 ? -17.796 -18.143 -6.596 1.00 92.69 732 ALA A N 1
ATOM 5515 C CA . ALA A 1 732 ? -16.337 -18.136 -6.642 1.00 92.69 732 ALA A CA 1
ATOM 5516 C C . ALA A 1 732 ? -15.737 -16.899 -5.965 1.00 92.69 732 ALA A C 1
ATOM 5518 O O . ALA A 1 732 ? -16.394 -15.869 -5.799 1.00 92.69 732 ALA A O 1
ATOM 5519 N N . ARG A 1 733 ? -14.458 -16.986 -5.604 1.00 95.31 733 ARG A N 1
ATOM 5520 C CA . ARG A 1 733 ? -13.654 -15.923 -4.972 1.00 95.31 733 ARG A CA 1
ATOM 5521 C C . ARG A 1 733 ? -13.077 -14.935 -5.991 1.00 95.31 733 ARG A C 1
ATOM 5523 O O . ARG A 1 733 ? -12.036 -14.323 -5.767 1.00 95.31 733 ARG A O 1
ATOM 5530 N N . VAL A 1 734 ? -13.759 -14.787 -7.119 1.00 96.62 734 VAL A N 1
ATOM 5531 C CA . VAL A 1 734 ? -13.463 -13.824 -8.175 1.00 96.62 734 VAL A CA 1
ATOM 5532 C C . VAL A 1 734 ? -14.788 -13.303 -8.723 1.00 96.62 734 VAL A C 1
ATOM 5534 O O . VAL A 1 734 ? -15.742 -14.068 -8.878 1.00 96.62 734 VAL A O 1
ATOM 5537 N N . VAL A 1 735 ? -14.850 -12.002 -8.976 1.00 97.31 735 VAL A N 1
ATOM 5538 C CA . VAL A 1 735 ? -15.962 -11.332 -9.651 1.00 97.31 735 VAL A CA 1
ATOM 5539 C C . VAL A 1 735 ? -15.445 -10.843 -10.996 1.00 97.31 735 VAL A C 1
ATOM 5541 O O . VAL A 1 735 ? -14.405 -10.187 -11.063 1.00 97.31 735 VAL A O 1
ATOM 5544 N N . THR A 1 736 ? -16.164 -11.181 -12.059 1.00 98.06 736 THR A N 1
ATOM 5545 C CA . THR A 1 736 ? -15.819 -10.830 -13.437 1.00 98.06 736 THR A CA 1
ATOM 5546 C C . THR A 1 736 ? -16.944 -10.035 -14.077 1.00 98.06 736 THR A C 1
ATOM 5548 O O . THR A 1 736 ? -18.106 -10.196 -13.709 1.00 98.06 736 THR A O 1
ATOM 5551 N N . GLY A 1 737 ? -16.628 -9.166 -15.030 1.00 97.38 737 GLY A N 1
ATOM 5552 C CA . GLY A 1 737 ? -17.654 -8.412 -15.746 1.00 97.38 737 GLY A CA 1
ATOM 5553 C C . GLY A 1 737 ? -17.087 -7.462 -16.785 1.00 97.38 737 GLY A C 1
ATOM 5554 O O . GLY A 1 737 ? -15.875 -7.341 -16.927 1.00 97.38 737 GLY A O 1
ATOM 5555 N N . VAL A 1 738 ? -17.968 -6.782 -17.506 1.00 98.06 738 VAL A N 1
ATOM 5556 C CA . VAL A 1 738 ? -17.609 -5.754 -18.488 1.00 98.06 738 VAL A CA 1
ATOM 5557 C C . VAL A 1 738 ? -18.060 -4.405 -17.950 1.00 98.06 738 VAL A C 1
ATOM 5559 O O . VAL A 1 738 ? -19.166 -4.296 -17.423 1.00 98.06 738 VAL A O 1
ATOM 5562 N N . ILE A 1 739 ? -17.217 -3.383 -18.080 1.00 95.44 739 ILE A N 1
ATOM 5563 C CA . ILE A 1 739 ? -17.592 -2.001 -17.766 1.00 95.44 739 ILE A CA 1
ATOM 5564 C C . ILE A 1 739 ? -17.339 -1.085 -18.956 1.00 95.44 739 ILE A C 1
ATOM 5566 O O . ILE A 1 739 ? -16.307 -1.182 -19.628 1.00 95.44 739 ILE A O 1
ATOM 5570 N N . ASP A 1 740 ? -18.282 -0.171 -19.153 1.00 92.88 740 ASP A N 1
ATOM 5571 C CA . ASP A 1 740 ? -18.227 0.897 -20.142 1.00 92.88 740 ASP A CA 1
ATOM 5572 C C . ASP A 1 740 ? -18.152 2.247 -19.426 1.00 92.88 740 ASP A C 1
ATOM 5574 O O . ASP A 1 740 ? -19.166 2.768 -18.964 1.00 92.88 740 ASP A O 1
ATOM 5578 N N . SER A 1 741 ? -16.955 2.830 -19.334 1.00 89.81 741 SER A N 1
ATOM 5579 C CA . SER A 1 741 ? -16.747 4.145 -18.709 1.00 89.81 741 SER A CA 1
ATOM 5580 C C . SER A 1 741 ? -16.676 5.260 -19.753 1.00 89.81 741 SER A C 1
ATOM 5582 O O . SER A 1 741 ? -16.041 5.103 -20.802 1.00 89.81 741 SER A O 1
ATOM 5584 N N . ARG A 1 742 ? -17.271 6.422 -19.453 1.00 83.50 742 ARG A N 1
ATOM 5585 C CA . ARG A 1 742 ? -17.218 7.615 -20.317 1.00 83.50 742 ARG A CA 1
ATOM 5586 C C . ARG A 1 742 ? -16.475 8.760 -19.619 1.00 83.50 742 ARG A C 1
ATOM 5588 O O . ARG A 1 742 ? -17.012 9.331 -18.671 1.00 83.50 742 ARG A O 1
ATOM 5595 N N . PRO A 1 743 ? -15.252 9.113 -20.057 1.00 74.44 743 PRO A N 1
ATOM 5596 C CA . PRO A 1 743 ? -14.539 10.268 -19.519 1.00 74.44 743 PRO A CA 1
ATOM 5597 C C . PRO A 1 743 ? -15.293 11.575 -19.769 1.00 74.44 743 PRO A C 1
ATOM 5599 O O . PRO A 1 743 ? -15.870 11.770 -20.841 1.00 74.44 743 PRO A O 1
ATOM 5602 N N . ALA A 1 744 ? -15.263 12.484 -18.794 1.00 63.78 744 ALA A N 1
ATOM 5603 C CA . ALA A 1 744 ? -15.899 13.792 -18.913 1.00 63.78 744 ALA A CA 1
ATOM 5604 C C . ALA A 1 744 ? -15.358 14.551 -20.139 1.00 63.78 744 ALA A C 1
ATOM 5606 O O . ALA A 1 744 ? -14.150 14.652 -20.342 1.00 63.78 744 ALA A O 1
ATOM 5607 N N . GLY A 1 745 ? -16.258 15.057 -20.988 1.00 60.66 745 GLY A N 1
ATOM 5608 C CA . GLY A 1 745 ? -15.890 15.785 -22.209 1.00 60.66 745 GLY A CA 1
ATOM 5609 C C . GLY A 1 745 ? -15.404 14.918 -23.382 1.00 60.66 745 GLY A C 1
ATOM 5610 O O . GLY A 1 745 ? -15.053 15.471 -24.421 1.00 60.66 745 GLY A O 1
ATOM 5611 N N . SER A 1 746 ? -15.407 13.584 -23.264 1.00 64.38 746 SER A N 1
ATOM 5612 C CA . SER A 1 746 ? -15.056 12.652 -24.346 1.00 64.38 746 SER A CA 1
ATOM 5613 C C . SER A 1 746 ? -16.292 11.924 -24.881 1.00 64.38 746 SER A C 1
ATOM 5615 O O . SER A 1 746 ? -17.112 11.424 -24.116 1.00 64.38 746 SER A O 1
ATOM 5617 N N . THR A 1 747 ? -16.399 11.788 -26.206 1.00 59.47 747 THR A N 1
ATOM 5618 C CA . THR A 1 747 ? -17.395 10.915 -26.857 1.00 59.47 747 THR A CA 1
ATOM 5619 C C . THR A 1 747 ? -16.949 9.449 -26.911 1.00 59.47 747 THR A C 1
ATOM 5621 O O . THR A 1 747 ? -17.773 8.558 -27.116 1.00 59.47 747 THR A O 1
ATOM 5624 N N . ALA A 1 748 ? -15.654 9.176 -26.705 1.00 69.56 748 ALA A N 1
ATOM 5625 C CA . ALA A 1 748 ? -15.101 7.827 -26.704 1.00 69.56 748 ALA A CA 1
ATOM 5626 C C . ALA A 1 748 ? -15.433 7.088 -25.399 1.00 69.56 748 ALA A C 1
ATOM 5628 O O . ALA A 1 748 ? -15.190 7.604 -24.306 1.00 69.56 748 ALA A O 1
ATOM 5629 N N . THR A 1 749 ? -15.955 5.868 -25.532 1.00 83.88 749 THR A N 1
ATOM 5630 C CA . THR A 1 749 ? -16.226 4.954 -24.414 1.00 83.88 749 THR A CA 1
ATOM 5631 C C . THR A 1 749 ? -15.021 4.042 -24.203 1.00 83.88 749 THR A C 1
ATOM 5633 O O . THR A 1 749 ? -14.520 3.452 -25.160 1.00 83.88 749 THR A O 1
ATOM 5636 N N . ILE A 1 750 ? -14.558 3.923 -22.960 1.00 87.94 750 ILE A N 1
ATOM 5637 C CA . ILE A 1 750 ? -13.502 2.984 -22.572 1.00 87.94 750 ILE A CA 1
ATOM 5638 C C . ILE A 1 750 ? -14.193 1.710 -22.094 1.00 87.94 750 ILE A C 1
ATOM 5640 O O . ILE A 1 750 ? -14.732 1.673 -20.987 1.00 87.94 750 ILE A O 1
ATOM 5644 N N . ARG A 1 751 ? -14.189 0.687 -22.951 1.00 92.31 751 ARG A N 1
ATOM 5645 C CA . ARG A 1 751 ? -14.730 -0.643 -22.661 1.00 92.31 751 ARG A CA 1
ATOM 5646 C C . ARG A 1 751 ? -13.609 -1.590 -22.245 1.00 92.31 751 ARG A C 1
ATOM 5648 O O . ARG A 1 751 ? -12.556 -1.613 -22.881 1.00 92.31 751 ARG A O 1
ATOM 5655 N N . ARG A 1 752 ? -13.842 -2.375 -21.194 1.00 94.56 752 ARG A N 1
ATOM 5656 C CA . ARG A 1 752 ? -12.832 -3.262 -20.595 1.00 94.56 752 ARG A CA 1
ATOM 5657 C C . ARG A 1 752 ? -13.470 -4.419 -19.823 1.00 94.56 752 ARG A C 1
ATOM 5659 O O . ARG A 1 752 ? -14.577 -4.280 -19.299 1.00 94.56 752 ARG A O 1
ATOM 5666 N N . VAL A 1 753 ? -12.761 -5.545 -19.742 1.00 98.25 753 VAL A N 1
ATOM 5667 C CA . VAL A 1 753 ? -13.145 -6.683 -18.889 1.00 98.25 753 VAL A CA 1
ATOM 5668 C C . VAL A 1 753 ? -12.484 -6.534 -17.525 1.00 98.25 753 VAL A C 1
ATOM 5670 O O . VAL A 1 753 ? -11.277 -6.347 -17.452 1.00 98.25 753 VAL A O 1
ATOM 5673 N N . LEU A 1 754 ? -13.249 -6.641 -16.444 1.00 98.25 754 LEU A N 1
ATOM 5674 C CA . LEU A 1 754 ? -12.754 -6.607 -15.070 1.00 98.25 754 LEU A CA 1
ATOM 5675 C C . LEU A 1 754 ? -12.637 -8.026 -14.519 1.00 98.25 754 LEU A C 1
ATOM 5677 O O . LEU A 1 754 ? -13.560 -8.830 -14.644 1.00 98.25 754 LEU A O 1
ATOM 5681 N N . ILE A 1 755 ? -11.520 -8.289 -13.849 1.00 98.56 755 ILE A N 1
ATOM 5682 C CA . ILE A 1 755 ? -11.231 -9.486 -13.063 1.00 98.56 755 ILE A CA 1
ATOM 5683 C C . ILE A 1 755 ? -10.874 -9.004 -11.657 1.00 98.56 755 ILE A C 1
ATOM 5685 O O . ILE A 1 755 ? -9.861 -8.341 -11.448 1.00 98.56 755 ILE A O 1
ATOM 5689 N N . MET A 1 756 ? -11.717 -9.288 -10.670 1.00 98.06 756 MET A N 1
ATOM 5690 C CA . MET A 1 756 ? -11.539 -8.784 -9.307 1.00 98.06 756 MET A CA 1
ATOM 5691 C C . MET A 1 756 ? -11.516 -9.947 -8.325 1.00 98.06 756 MET A C 1
ATOM 5693 O O . MET A 1 756 ? -12.528 -10.625 -8.138 1.00 98.06 756 MET A O 1
ATOM 5697 N N . ASN A 1 757 ? -10.377 -10.185 -7.677 1.00 97.31 757 ASN A N 1
ATOM 5698 C CA . ASN A 1 757 ? -10.295 -11.196 -6.627 1.00 97.31 757 ASN A CA 1
ATOM 5699 C C . ASN A 1 757 ? -11.093 -10.761 -5.385 1.00 97.31 757 ASN A C 1
ATOM 5701 O O . ASN A 1 757 ? -11.098 -9.592 -5.007 1.00 97.31 757 ASN A O 1
ATOM 5705 N N . GLU A 1 758 ? -11.760 -11.712 -4.733 1.00 94.56 758 GLU A N 1
ATOM 5706 C CA . GLU A 1 758 ? -12.640 -11.486 -3.584 1.00 94.56 758 GLU A CA 1
ATOM 5707 C C . GLU A 1 758 ? -11.990 -12.050 -2.303 1.00 94.56 758 GLU A C 1
ATOM 5709 O O . GLU A 1 758 ? -12.095 -13.250 -2.030 1.00 94.56 758 GLU A O 1
ATOM 5714 N N . PRO A 1 759 ? -11.281 -11.224 -1.509 1.00 93.31 759 PRO A N 1
ATOM 5715 C CA . PRO A 1 759 ? -10.385 -11.720 -0.466 1.00 93.31 759 PRO A CA 1
ATOM 5716 C C . PRO A 1 759 ? -11.074 -12.102 0.853 1.00 93.31 759 PRO A C 1
ATOM 5718 O O . PRO A 1 759 ? -10.384 -12.512 1.789 1.00 93.31 759 PRO A O 1
ATOM 5721 N N . SER A 1 760 ? -12.403 -11.986 0.986 1.00 89.56 760 SER A N 1
ATOM 5722 C CA . SER A 1 760 ? -13.092 -12.307 2.251 1.00 89.56 760 SER A CA 1
ATOM 5723 C C . SER A 1 760 ? -13.054 -13.796 2.609 1.00 89.56 760 SER A C 1
ATOM 5725 O O . SER A 1 760 ? -13.274 -14.137 3.771 1.00 89.56 760 SER A O 1
ATOM 5727 N N . ARG A 1 761 ? -12.742 -14.679 1.647 1.00 87.88 761 ARG A N 1
ATOM 5728 C CA . ARG A 1 761 ? -12.637 -16.137 1.829 1.00 87.88 761 ARG A CA 1
ATOM 5729 C C . ARG A 1 761 ? -11.241 -16.625 1.428 1.00 87.88 761 ARG A C 1
ATOM 5731 O O . ARG A 1 761 ? -10.856 -16.472 0.273 1.00 87.88 761 ARG A O 1
ATOM 5738 N N . ASP A 1 762 ? -10.491 -17.176 2.386 1.00 85.88 762 ASP A N 1
ATOM 5739 C CA . ASP A 1 762 ? -9.086 -17.634 2.284 1.00 85.88 762 ASP A CA 1
ATOM 5740 C C . ASP A 1 762 ? -8.153 -16.704 1.489 1.00 85.88 762 ASP A C 1
ATOM 5742 O O . ASP A 1 762 ? -7.265 -17.163 0.766 1.00 85.88 762 ASP A O 1
ATOM 5746 N N . LEU A 1 763 ? -8.368 -15.388 1.592 1.00 89.69 763 LEU A N 1
ATOM 5747 C CA . LEU A 1 763 ? -7.624 -14.384 0.832 1.00 89.69 763 LEU A CA 1
ATOM 5748 C C . LEU A 1 763 ? -7.630 -14.680 -0.680 1.00 89.69 763 LEU A C 1
ATOM 5750 O O . LEU A 1 763 ? -6.589 -14.614 -1.320 1.00 89.69 763 LEU A O 1
ATOM 5754 N N . ALA A 1 764 ? -8.790 -15.061 -1.224 1.00 93.94 764 ALA A N 1
ATOM 5755 C CA . ALA A 1 764 ? -8.990 -15.383 -2.637 1.00 93.94 764 ALA A CA 1
ATOM 5756 C C . ALA A 1 764 ? -8.006 -16.430 -3.190 1.00 93.94 764 ALA A C 1
ATOM 5758 O O . ALA A 1 764 ? -7.438 -16.257 -4.273 1.00 93.94 764 ALA A O 1
ATOM 5759 N N . SER A 1 765 ? -7.790 -17.522 -2.447 1.00 94.62 765 SER A N 1
ATOM 5760 C CA . SER A 1 765 ? -7.028 -18.652 -2.982 1.00 94.62 765 SER A CA 1
ATOM 5761 C C . SER A 1 765 ? -7.678 -19.221 -4.248 1.00 94.62 765 SER A C 1
ATOM 5763 O O . SER A 1 765 ? -8.904 -19.255 -4.385 1.00 94.62 765 SER A O 1
ATOM 5765 N N . LEU A 1 766 ? -6.829 -19.646 -5.176 1.00 96.19 766 LEU A N 1
ATOM 5766 C CA . LEU A 1 766 ? -7.166 -20.025 -6.541 1.00 96.19 766 LEU A CA 1
ATOM 5767 C C . LEU A 1 766 ? -7.425 -21.529 -6.616 1.00 96.19 766 LEU A C 1
ATOM 5769 O O . LEU A 1 766 ? -6.492 -22.329 -6.518 1.00 96.19 766 LEU A O 1
ATOM 5773 N N . ALA A 1 767 ? -8.687 -21.906 -6.791 1.00 95.50 767 ALA A N 1
ATOM 5774 C CA . ALA A 1 767 ? -9.077 -23.256 -7.170 1.00 95.50 767 ALA A CA 1
ATOM 5775 C C . ALA A 1 767 ? -9.611 -23.273 -8.609 1.00 95.50 767 ALA A C 1
ATOM 5777 O O . ALA A 1 767 ? -9.734 -22.227 -9.253 1.00 95.50 767 ALA A O 1
ATOM 5778 N N . GLU A 1 768 ? -9.947 -24.463 -9.115 1.00 95.38 768 GLU A N 1
ATOM 5779 C CA . GLU A 1 768 ? -10.525 -24.625 -10.457 1.00 95.38 768 GLU A CA 1
ATOM 5780 C C . GLU A 1 768 ? -11.667 -23.632 -10.763 1.00 95.38 768 GLU A C 1
ATOM 5782 O O . GLU A 1 768 ? -11.596 -22.989 -11.816 1.00 95.38 768 GLU A O 1
ATOM 5787 N N . PRO A 1 769 ? -12.651 -23.386 -9.869 1.00 95.50 769 PRO A N 1
ATOM 5788 C CA . PRO A 1 769 ? -13.765 -22.495 -10.187 1.00 95.50 769 PRO A CA 1
ATOM 5789 C C . PRO A 1 769 ? -13.350 -21.035 -10.392 1.00 95.50 769 PRO A C 1
ATOM 5791 O O . PRO A 1 769 ? -13.953 -20.340 -11.216 1.00 95.50 769 PRO A O 1
ATOM 5794 N N . GLU A 1 770 ? -12.357 -20.551 -9.643 1.00 97.25 770 GLU A N 1
ATOM 5795 C CA . GLU A 1 770 ? -11.775 -19.219 -9.822 1.00 97.25 770 GLU A CA 1
ATOM 5796 C C . GLU A 1 770 ? -10.960 -19.154 -11.118 1.00 97.25 770 GLU A C 1
ATOM 5798 O O . GLU A 1 770 ? -11.175 -18.262 -11.939 1.00 97.25 770 GLU A O 1
ATOM 5803 N N . CYS A 1 771 ? -10.078 -20.133 -11.340 1.00 98.12 771 CYS A N 1
ATOM 5804 C CA . CYS A 1 771 ? -9.236 -20.223 -12.532 1.00 98.12 771 CYS A CA 1
ATOM 5805 C C . CYS A 1 771 ? -10.062 -20.268 -13.825 1.00 98.12 771 CYS A C 1
ATOM 5807 O O . CYS A 1 771 ? -9.763 -19.548 -14.777 1.00 98.12 771 CYS A O 1
ATOM 5809 N N . ARG A 1 772 ? -11.148 -21.048 -13.846 1.00 97.81 772 ARG A N 1
ATOM 5810 C CA . ARG A 1 772 ? -12.045 -21.162 -15.002 1.00 97.81 772 ARG A CA 1
ATOM 5811 C C . ARG A 1 772 ? -12.718 -19.832 -15.358 1.00 97.81 772 ARG A C 1
ATOM 5813 O O . ARG A 1 772 ? -12.894 -19.540 -16.537 1.00 97.81 772 ARG A O 1
ATOM 5820 N N . ARG A 1 773 ? -13.068 -19.006 -14.364 1.00 98.12 773 ARG A N 1
ATOM 5821 C CA . ARG A 1 773 ? -13.642 -17.660 -14.578 1.00 98.12 773 ARG A CA 1
ATOM 5822 C C . ARG A 1 773 ? -12.612 -16.662 -15.081 1.00 98.12 773 ARG A C 1
ATOM 5824 O O . ARG A 1 773 ? -12.934 -15.862 -15.949 1.00 98.12 773 ARG A O 1
ATOM 5831 N N . ILE A 1 774 ? -11.381 -16.732 -14.576 1.00 98.56 774 ILE A N 1
ATOM 5832 C CA . ILE A 1 774 ? -10.275 -15.901 -15.067 1.00 98.56 774 ILE A CA 1
ATOM 5833 C C . ILE A 1 774 ? -10.007 -16.210 -16.547 1.00 98.56 774 ILE A C 1
ATOM 5835 O O . ILE A 1 774 ? -9.929 -15.288 -17.353 1.00 98.56 774 ILE A O 1
ATOM 5839 N N . ILE A 1 775 ? -9.940 -17.493 -16.922 1.00 98.69 775 ILE A N 1
ATOM 5840 C CA . ILE A 1 775 ? -9.779 -17.915 -18.324 1.00 98.69 775 ILE A CA 1
ATOM 5841 C C . ILE A 1 775 ? -10.938 -17.391 -19.179 1.00 98.69 775 ILE A C 1
ATOM 5843 O O . ILE A 1 775 ? -10.688 -16.731 -20.183 1.00 98.69 775 ILE A O 1
ATOM 5847 N N . ALA A 1 776 ? -12.186 -17.599 -18.747 1.00 98.56 776 ALA A N 1
ATOM 5848 C CA . ALA A 1 776 ? -13.361 -17.145 -19.489 1.00 98.56 776 ALA A CA 1
ATOM 5849 C C . ALA A 1 776 ? -13.423 -15.614 -19.645 1.00 98.56 776 ALA A C 1
ATOM 5851 O O . ALA A 1 776 ? -13.832 -15.115 -20.689 1.00 98.56 776 ALA A O 1
ATOM 5852 N N . ALA A 1 777 ? -12.970 -14.855 -18.645 1.00 98.44 777 ALA A N 1
ATOM 5853 C CA . ALA A 1 777 ? -12.855 -13.403 -18.740 1.00 98.44 777 ALA A CA 1
ATOM 5854 C C . ALA A 1 777 ? -11.780 -12.967 -19.754 1.00 98.44 777 ALA A C 1
ATOM 5856 O O . ALA A 1 777 ? -12.003 -12.024 -20.510 1.00 98.44 777 ALA A O 1
ATOM 5857 N N . LEU A 1 778 ? -10.637 -13.662 -19.818 1.00 98.62 778 LEU A N 1
ATOM 5858 C CA . LEU A 1 778 ? -9.606 -13.411 -20.835 1.00 98.62 778 LEU A CA 1
ATOM 5859 C C . LEU A 1 778 ? -10.066 -13.819 -22.244 1.00 98.62 778 LEU A C 1
ATOM 5861 O O . LEU A 1 778 ? -9.721 -13.151 -23.219 1.00 98.62 778 LEU A O 1
ATOM 5865 N N . ASP A 1 779 ? -10.863 -14.883 -22.362 1.00 98.44 779 ASP A N 1
ATOM 5866 C CA . ASP A 1 779 ? -11.520 -15.269 -23.615 1.00 98.44 779 ASP A CA 1
ATOM 5867 C C . ASP A 1 779 ? -12.510 -14.205 -24.078 1.00 98.44 779 ASP A C 1
ATOM 5869 O O . ASP A 1 779 ? -12.437 -13.775 -25.227 1.00 98.44 779 ASP A O 1
ATOM 5873 N N . LEU A 1 780 ? -13.344 -13.699 -23.168 1.00 98.12 780 LEU A N 1
ATOM 5874 C CA . LEU A 1 780 ? -14.265 -12.600 -23.445 1.00 98.12 780 LEU A CA 1
ATOM 5875 C C . LEU A 1 780 ? -13.516 -11.325 -23.869 1.00 98.12 780 LEU A C 1
ATOM 5877 O O . LEU A 1 780 ? -13.918 -10.656 -24.818 1.00 98.12 780 LEU A O 1
ATOM 5881 N N . ALA A 1 781 ? -12.402 -10.996 -23.207 1.00 97.12 781 ALA A N 1
ATOM 5882 C CA . ALA A 1 781 ? -11.565 -9.855 -23.582 1.00 97.12 781 ALA A CA 1
ATOM 5883 C C . ALA A 1 781 ? -10.978 -10.017 -24.995 1.00 97.12 781 ALA A C 1
ATOM 5885 O O . ALA A 1 781 ? -10.953 -9.058 -25.769 1.00 97.12 781 ALA A O 1
ATOM 5886 N N . ALA A 1 782 ? -10.549 -11.233 -25.349 1.00 96.75 782 ALA A N 1
ATOM 5887 C CA . ALA A 1 782 ? -10.026 -11.554 -26.674 1.00 96.75 782 ALA A CA 1
ATOM 5888 C C . ALA A 1 782 ? -11.112 -11.502 -27.759 1.00 96.75 782 ALA A C 1
ATOM 5890 O O . ALA A 1 782 ? -10.867 -10.938 -28.822 1.00 96.75 782 ALA A O 1
ATOM 5891 N N . GLU A 1 783 ? -12.303 -12.043 -27.487 1.00 96.38 783 GLU A N 1
ATOM 5892 C CA . GLU A 1 783 ? -13.456 -12.004 -28.396 1.00 96.38 783 GLU A CA 1
ATOM 5893 C C . GLU A 1 783 ? -13.895 -10.565 -28.688 1.00 96.38 783 GLU A C 1
ATOM 5895 O O . GLU A 1 783 ? -14.158 -10.207 -29.836 1.00 96.38 783 GLU A O 1
ATOM 5900 N N . LEU A 1 784 ? -13.927 -9.722 -27.654 1.00 93.75 784 LEU A N 1
ATOM 5901 C CA . LEU A 1 784 ? -14.325 -8.321 -27.766 1.00 93.75 784 LEU A CA 1
ATOM 5902 C C . LEU A 1 784 ? -13.203 -7.404 -28.284 1.00 93.75 784 LEU A C 1
ATOM 5904 O O . LEU A 1 784 ? -13.483 -6.262 -28.648 1.00 93.75 784 LEU A O 1
ATOM 5908 N N . GLY A 1 785 ? -11.949 -7.866 -28.307 1.00 91.50 785 GLY A N 1
ATOM 5909 C CA . GLY A 1 785 ? -10.790 -7.065 -28.713 1.00 91.50 785 GLY A CA 1
ATOM 5910 C C . GLY A 1 785 ? -10.476 -5.901 -27.761 1.00 91.50 785 GLY A C 1
ATOM 5911 O O . GLY A 1 785 ? -10.034 -4.843 -28.209 1.00 91.50 785 GLY A O 1
ATOM 5912 N N . ILE A 1 786 ? -10.726 -6.073 -26.460 1.00 92.19 786 ILE A N 1
ATOM 5913 C CA . ILE A 1 786 ? -10.602 -5.030 -25.423 1.00 92.19 786 ILE A CA 1
ATOM 5914 C C . ILE A 1 786 ? -9.589 -5.428 -24.335 1.00 92.19 786 ILE A C 1
ATOM 5916 O O . ILE A 1 786 ? -9.316 -6.617 -24.159 1.00 92.19 786 ILE A O 1
ATOM 5920 N N . PRO A 1 787 ? -9.015 -4.467 -23.584 1.00 94.25 787 PRO A N 1
ATOM 5921 C CA . PRO A 1 787 ? -8.107 -4.782 -22.483 1.00 94.25 787 PRO A CA 1
ATOM 5922 C C . PRO A 1 787 ? -8.828 -5.442 -21.297 1.00 94.25 787 PRO A C 1
ATOM 5924 O O . PRO A 1 787 ? -10.026 -5.230 -21.068 1.00 94.25 787 PRO A O 1
ATOM 5927 N N . ALA A 1 788 ? -8.058 -6.191 -20.508 1.00 97.19 788 ALA A N 1
ATOM 5928 C CA . ALA A 1 788 ? -8.477 -6.714 -19.213 1.00 97.19 788 ALA A CA 1
ATOM 5929 C C . ALA A 1 788 ? -7.860 -5.894 -18.065 1.00 97.19 788 ALA A C 1
ATOM 5931 O O . ALA A 1 788 ? -6.673 -5.573 -18.084 1.00 97.19 788 ALA A O 1
ATOM 5932 N N . GLU A 1 789 ? -8.655 -5.588 -17.045 1.00 97.38 789 GLU A N 1
ATOM 5933 C CA . GLU A 1 789 ? -8.229 -5.003 -15.775 1.00 97.38 789 GLU A CA 1
ATOM 5934 C C . GLU A 1 789 ? -8.327 -6.035 -14.667 1.00 97.38 789 GLU A C 1
ATOM 5936 O O . GLU A 1 789 ? -9.401 -6.577 -14.408 1.00 97.38 789 GLU A O 1
ATOM 5941 N N . TRP A 1 790 ? -7.222 -6.270 -13.972 1.00 98.44 790 TRP A N 1
ATOM 5942 C CA . TRP A 1 790 ? -7.155 -7.249 -12.905 1.00 98.44 790 TRP A CA 1
ATOM 5943 C C . TRP A 1 790 ? -6.822 -6.595 -11.567 1.00 98.44 790 TRP A C 1
ATOM 5945 O O . TRP A 1 790 ? -5.692 -6.178 -11.325 1.00 98.44 790 TRP A O 1
ATOM 5955 N N . TYR A 1 791 ? -7.800 -6.554 -10.664 1.00 98.06 791 TYR A N 1
ATOM 5956 C CA . TYR A 1 791 ? -7.607 -6.163 -9.269 1.00 98.06 791 TYR A CA 1
ATOM 5957 C C . TYR A 1 791 ? -7.195 -7.390 -8.454 1.00 98.06 791 TYR A C 1
ATOM 5959 O O . TYR A 1 791 ? -8.033 -8.200 -8.041 1.00 98.06 791 TYR A O 1
ATOM 5967 N N . ALA A 1 792 ? -5.884 -7.541 -8.288 1.00 97.56 792 ALA A N 1
ATOM 5968 C CA . ALA A 1 792 ? -5.247 -8.756 -7.817 1.00 97.56 792 ALA A CA 1
ATOM 5969 C C . ALA A 1 792 ? -4.996 -8.736 -6.300 1.00 97.56 792 ALA A C 1
ATOM 5971 O O . ALA A 1 792 ? -4.345 -7.835 -5.758 1.00 97.56 792 ALA A O 1
ATOM 5972 N N . VAL A 1 793 ? -5.517 -9.760 -5.630 1.00 96.06 793 VAL A N 1
ATOM 5973 C CA . VAL A 1 793 ? -5.221 -10.142 -4.242 1.00 96.06 793 VAL A CA 1
ATOM 5974 C C . VAL A 1 793 ? -5.399 -11.652 -4.145 1.00 96.06 793 VAL A C 1
ATOM 5976 O O . VAL A 1 793 ? -6.483 -12.143 -4.445 1.00 96.06 793 VAL A O 1
ATOM 5979 N N . SER A 1 794 ? -4.369 -12.409 -3.769 1.00 95.88 794 SER A N 1
ATOM 5980 C CA . SER A 1 794 ? -4.501 -13.865 -3.646 1.00 95.88 794 SER A CA 1
ATOM 5981 C C . SER A 1 794 ? -3.429 -14.503 -2.766 1.00 95.88 794 SER A C 1
ATOM 5983 O O . SER A 1 794 ? -2.241 -14.214 -2.901 1.00 95.88 794 SER A O 1
ATOM 5985 N N . SER A 1 795 ? -3.823 -15.471 -1.938 1.00 93.06 795 SER A N 1
ATOM 5986 C CA . SER A 1 795 ? -2.903 -16.383 -1.242 1.00 93.06 795 SER A CA 1
ATOM 5987 C C . SER A 1 795 ? -2.314 -17.492 -2.136 1.00 93.06 795 SER A C 1
ATOM 5989 O O . SER A 1 795 ? -1.587 -18.350 -1.637 1.00 93.06 795 SER A O 1
ATOM 5991 N N . GLY A 1 796 ? -2.565 -17.459 -3.450 1.00 93.62 796 GLY A N 1
ATOM 5992 C CA . GLY A 1 796 ? -2.041 -18.419 -4.421 1.00 93.62 796 GLY A CA 1
ATOM 5993 C C . GLY A 1 796 ? -2.970 -19.614 -4.628 1.00 93.62 796 GLY A C 1
ATOM 5994 O O . GLY A 1 796 ? -4.171 -19.520 -4.388 1.00 93.62 796 GLY A O 1
ATOM 5995 N N . ALA A 1 797 ? -2.432 -20.737 -5.112 1.00 94.12 797 ALA A N 1
ATOM 5996 C CA . ALA A 1 797 ? -3.217 -21.953 -5.325 1.00 94.12 797 ALA A CA 1
ATOM 5997 C C . ALA A 1 797 ? -3.864 -22.427 -4.014 1.00 94.12 797 ALA A C 1
ATOM 5999 O O . ALA A 1 797 ? -3.230 -22.416 -2.957 1.00 94.12 797 ALA A O 1
ATOM 6000 N N . ARG A 1 798 ? -5.132 -22.846 -4.072 1.00 93.06 798 ARG A N 1
ATOM 6001 C CA . ARG A 1 798 ? -5.851 -23.335 -2.895 1.00 93.06 798 ARG A CA 1
ATOM 6002 C C . ARG A 1 798 ? -5.201 -24.612 -2.365 1.00 93.06 798 ARG A C 1
ATOM 6004 O O . ARG A 1 798 ? -5.031 -25.586 -3.094 1.00 93.06 798 ARG A O 1
ATOM 6011 N N . ILE A 1 799 ? -4.919 -24.603 -1.066 1.00 87.69 799 ILE A N 1
ATOM 6012 C CA . ILE A 1 799 ? -4.446 -25.755 -0.300 1.00 87.69 799 ILE A CA 1
ATOM 6013 C C . ILE A 1 799 ? -5.558 -26.131 0.677 1.00 87.69 799 ILE A C 1
ATOM 6015 O O . ILE A 1 799 ? -5.952 -25.309 1.506 1.00 87.69 799 ILE A O 1
ATOM 6019 N N . ALA A 1 800 ? -6.083 -27.349 0.574 1.00 86.12 800 ALA A N 1
ATOM 6020 C CA . ALA A 1 800 ? -7.079 -27.869 1.504 1.00 86.12 800 ALA A CA 1
ATOM 6021 C C . ALA A 1 800 ? -6.874 -29.375 1.719 1.00 86.12 800 ALA A C 1
ATOM 6023 O O . ALA A 1 800 ? -6.179 -30.031 0.952 1.00 86.12 800 ALA A O 1
ATOM 6024 N N . MET A 1 801 ? -7.476 -29.938 2.768 1.00 86.75 801 MET A N 1
ATOM 6025 C CA . MET A 1 801 ? -7.376 -31.383 3.032 1.00 86.75 801 MET A CA 1
ATOM 6026 C C . MET A 1 801 ? -8.069 -32.225 1.951 1.00 86.75 801 MET A C 1
ATOM 6028 O O . MET A 1 801 ? -7.719 -33.382 1.748 1.00 86.75 801 MET A O 1
ATOM 6032 N N . ASP A 1 802 ? -9.056 -31.642 1.274 1.00 86.94 802 ASP A N 1
ATOM 6033 C CA . ASP A 1 802 ? -9.877 -32.251 0.233 1.00 86.94 802 ASP A CA 1
ATOM 6034 C C . ASP A 1 802 ? -9.490 -31.812 -1.190 1.00 86.94 802 ASP A C 1
ATOM 6036 O O . ASP A 1 802 ? -10.128 -32.266 -2.138 1.00 86.94 802 ASP A O 1
ATOM 6040 N N . SER A 1 803 ? -8.466 -30.957 -1.356 1.00 85.44 803 SER A N 1
ATOM 6041 C CA . SER A 1 803 ? -7.999 -30.517 -2.678 1.00 85.44 803 SER A CA 1
ATOM 6042 C C . SER A 1 803 ? -6.508 -30.166 -2.729 1.00 85.44 803 SER A C 1
ATOM 6044 O O . SER A 1 803 ? -6.011 -29.502 -1.815 1.00 85.44 803 SER A O 1
ATOM 6046 N N . GLY A 1 804 ? -5.811 -30.511 -3.815 1.00 85.12 804 GLY A N 1
ATOM 6047 C CA . GLY A 1 804 ? -4.365 -30.314 -3.958 1.00 85.12 804 GLY A CA 1
ATOM 6048 C C . GLY A 1 804 ? -3.905 -29.972 -5.378 1.00 85.12 804 GLY A C 1
ATOM 6049 O O . GLY A 1 804 ? -4.025 -28.830 -5.824 1.00 85.12 804 GLY A O 1
ATOM 6050 N N . THR A 1 805 ? -3.289 -30.939 -6.064 1.00 90.94 805 THR A N 1
ATOM 6051 C CA . THR A 1 805 ? -2.581 -30.738 -7.343 1.00 90.94 805 THR A CA 1
ATOM 6052 C C . THR A 1 805 ? -3.482 -30.288 -8.486 1.00 90.94 805 THR A C 1
ATOM 6054 O O . THR A 1 805 ? -3.031 -29.556 -9.356 1.00 90.94 805 THR A O 1
ATOM 6057 N N . GLU A 1 806 ? -4.762 -30.635 -8.464 1.00 93.19 806 GLU A N 1
ATOM 6058 C CA . GLU A 1 806 ? -5.747 -30.156 -9.432 1.00 93.19 806 GLU A CA 1
ATOM 6059 C C . GLU A 1 806 ? -5.873 -28.619 -9.435 1.00 93.19 806 GLU A C 1
ATOM 6061 O O . GLU A 1 806 ? -6.098 -28.019 -10.486 1.00 93.19 806 GLU A O 1
ATOM 6066 N N . ASN A 1 807 ? -5.634 -27.951 -8.297 1.00 94.25 807 ASN A N 1
ATOM 6067 C CA . ASN A 1 807 ? -5.569 -26.486 -8.232 1.00 94.25 807 ASN A CA 1
ATOM 6068 C C . ASN A 1 807 ? -4.264 -25.945 -8.854 1.00 94.25 807 ASN A C 1
ATOM 6070 O O . ASN A 1 807 ? -4.245 -24.837 -9.394 1.00 94.25 807 ASN A O 1
ATOM 6074 N N . LEU A 1 808 ? -3.169 -26.716 -8.824 1.00 94.06 808 LEU A N 1
ATOM 6075 C CA . LEU A 1 808 ? -1.936 -26.382 -9.548 1.00 94.06 808 LEU A CA 1
ATOM 6076 C C . LEU A 1 808 ? -2.137 -26.502 -11.064 1.00 94.06 808 LEU A C 1
ATOM 6078 O O . LEU A 1 808 ? -1.734 -25.602 -11.796 1.00 94.06 808 LEU A O 1
ATOM 6082 N N . ASP A 1 809 ? -2.828 -27.543 -11.529 1.00 95.94 809 ASP A N 1
ATOM 6083 C CA . ASP A 1 809 ? -3.162 -27.693 -12.951 1.00 95.94 809 ASP A CA 1
ATOM 6084 C C . ASP A 1 809 ? -4.088 -26.561 -13.425 1.00 95.94 809 ASP A C 1
ATOM 6086 O O . ASP A 1 809 ? -3.867 -25.962 -14.481 1.00 95.94 809 ASP A O 1
ATOM 6090 N N . ALA A 1 810 ? -5.085 -26.197 -12.611 1.00 97.06 810 ALA A N 1
ATOM 6091 C CA . ALA A 1 810 ? -5.982 -25.082 -12.904 1.00 97.06 810 ALA A CA 1
ATOM 6092 C C . ALA A 1 810 ? -5.249 -23.730 -12.967 1.00 97.06 810 ALA A C 1
ATOM 6094 O O . ALA A 1 810 ? -5.481 -22.933 -13.880 1.00 97.06 810 ALA A O 1
ATOM 6095 N N . THR A 1 811 ? -4.326 -23.467 -12.036 1.00 97.62 811 THR A N 1
ATOM 6096 C CA . THR A 1 811 ? -3.507 -22.246 -12.074 1.00 97.62 811 THR A CA 1
ATOM 6097 C C . THR A 1 811 ? -2.523 -22.244 -13.250 1.00 97.62 811 THR A C 1
ATOM 6099 O O . THR A 1 811 ? -2.344 -21.204 -13.885 1.00 97.62 811 THR A O 1
ATOM 6102 N N . ALA A 1 812 ? -1.955 -23.391 -13.630 1.00 97.88 812 ALA A N 1
ATOM 6103 C CA . ALA A 1 812 ? -1.134 -23.519 -14.836 1.00 97.88 812 ALA A CA 1
ATOM 6104 C C . ALA A 1 812 ? -1.933 -23.249 -16.127 1.00 97.88 812 ALA A C 1
ATOM 6106 O O . ALA A 1 812 ? -1.410 -22.636 -17.060 1.00 97.88 812 ALA A O 1
ATOM 6107 N N . ALA A 1 813 ? -3.210 -23.641 -16.179 1.00 98.44 813 ALA A N 1
ATOM 6108 C CA . ALA A 1 813 ? -4.095 -23.319 -17.299 1.00 98.44 813 ALA A CA 1
ATOM 6109 C C . ALA A 1 813 ? -4.331 -21.803 -17.436 1.00 98.44 813 ALA A C 1
ATOM 6111 O O . ALA A 1 813 ? -4.294 -21.276 -18.550 1.00 98.44 813 ALA A O 1
ATOM 6112 N N . VAL A 1 814 ? -4.494 -21.085 -16.316 1.00 98.56 814 VAL A N 1
ATOM 6113 C CA . VAL A 1 814 ? -4.564 -19.611 -16.311 1.00 98.56 814 VAL A CA 1
ATOM 6114 C C . VAL A 1 814 ? -3.256 -19.008 -16.822 1.00 98.56 814 VAL A C 1
ATOM 6116 O O . VAL A 1 814 ? -3.291 -18.155 -17.707 1.00 98.56 814 VAL A O 1
ATOM 6119 N N . LEU A 1 815 ? -2.106 -19.483 -16.326 1.00 98.25 815 LEU A N 1
ATOM 6120 C CA . LEU A 1 815 ? -0.787 -19.015 -16.765 1.00 98.25 815 LEU A CA 1
ATOM 6121 C C . LEU A 1 815 ? -0.625 -19.150 -18.283 1.00 98.25 815 LEU A C 1
ATOM 6123 O O . LEU A 1 815 ? -0.273 -18.187 -18.964 1.00 98.25 815 LEU A O 1
ATOM 6127 N N . ARG A 1 816 ? -0.943 -20.333 -18.824 1.00 98.50 816 ARG A N 1
ATOM 6128 C CA . ARG A 1 816 ? -0.927 -20.587 -20.268 1.00 98.50 816 ARG A CA 1
ATOM 6129 C C . ARG A 1 816 ? -1.809 -19.588 -21.012 1.00 98.50 816 ARG A C 1
ATOM 6131 O O . ARG A 1 816 ? -1.371 -19.025 -22.013 1.00 98.50 816 ARG A O 1
ATOM 6138 N N . ARG A 1 817 ? -3.028 -19.348 -20.524 1.00 98.44 817 ARG A N 1
ATOM 6139 C CA . ARG A 1 817 ? -3.968 -18.451 -21.195 1.00 98.44 817 ARG A CA 1
ATOM 6140 C C . ARG A 1 817 ? -3.490 -16.998 -21.213 1.00 98.44 817 ARG A C 1
ATOM 6142 O O . ARG A 1 817 ? -3.670 -16.332 -22.231 1.00 98.44 817 ARG A O 1
ATOM 6149 N N . ILE A 1 818 ? -2.864 -16.526 -20.131 1.00 98.44 818 ILE A N 1
ATOM 6150 C CA . ILE A 1 818 ? -2.238 -15.194 -20.051 1.00 98.44 818 ILE A CA 1
ATOM 6151 C C . ILE A 1 818 ? -1.116 -15.067 -21.086 1.00 98.44 818 ILE A C 1
ATOM 6153 O O . ILE A 1 818 ? -1.048 -14.065 -21.799 1.00 98.44 818 ILE A O 1
ATOM 6157 N N . ILE A 1 819 ? -0.261 -16.087 -21.209 1.00 97.69 819 ILE A N 1
ATOM 6158 C CA . ILE A 1 819 ? 0.829 -16.102 -22.194 1.00 97.69 819 ILE A CA 1
ATOM 6159 C C . ILE A 1 819 ? 0.255 -16.023 -23.613 1.00 97.69 819 ILE A C 1
ATOM 6161 O O . ILE A 1 819 ? 0.650 -15.153 -24.385 1.00 97.69 819 ILE A O 1
ATOM 6165 N N . GLU A 1 820 ? -0.718 -16.876 -23.942 1.00 97.75 820 GLU A N 1
ATOM 6166 C CA . GLU A 1 820 ? -1.377 -16.873 -25.255 1.00 97.75 820 GLU A CA 1
ATOM 6167 C C . GLU A 1 820 ? -2.071 -15.526 -25.541 1.00 97.75 820 GLU A C 1
ATOM 6169 O O . GLU A 1 820 ? -1.985 -15.012 -26.656 1.00 97.75 820 GLU A O 1
ATOM 6174 N N . PHE A 1 821 ? -2.715 -14.915 -24.537 1.00 97.25 821 PHE A N 1
ATOM 6175 C CA . PHE A 1 821 ? -3.373 -13.610 -24.664 1.00 97.25 821 PHE A CA 1
ATOM 6176 C C . PHE A 1 821 ? -2.376 -12.474 -24.924 1.00 97.25 821 PHE A C 1
ATOM 6178 O O . PHE A 1 821 ? -2.543 -11.705 -25.870 1.00 97.25 821 PHE A O 1
ATOM 6185 N N . THR A 1 822 ? -1.325 -12.372 -24.108 1.00 95.31 822 THR A N 1
ATOM 6186 C CA . THR A 1 822 ? -0.349 -11.273 -24.192 1.00 95.31 822 THR A CA 1
ATOM 6187 C C . THR A 1 822 ? 0.553 -11.394 -25.419 1.00 95.31 822 THR A C 1
ATOM 6189 O O . THR A 1 822 ? 0.835 -10.387 -26.066 1.00 95.31 822 THR A O 1
ATOM 6192 N N . GLN A 1 823 ? 0.951 -12.608 -25.820 1.00 93.62 823 GLN A N 1
ATOM 6193 C CA . GLN A 1 823 ? 1.714 -12.827 -27.059 1.00 93.62 823 GLN A CA 1
ATOM 6194 C C . GLN A 1 823 ? 0.896 -12.519 -28.322 1.00 93.62 823 GLN A C 1
ATOM 6196 O O . GLN A 1 823 ? 1.469 -12.140 -29.343 1.00 93.62 823 GLN A O 1
ATOM 6201 N N . ALA A 1 824 ? -0.434 -12.621 -28.251 1.00 92.19 824 ALA A N 1
ATOM 6202 C CA . ALA A 1 824 ? -1.333 -12.174 -29.313 1.00 92.19 824 ALA A CA 1
ATOM 6203 C C . ALA A 1 824 ? -1.545 -10.641 -29.340 1.00 92.19 824 ALA A C 1
ATOM 6205 O O . ALA A 1 824 ? -2.257 -10.144 -30.210 1.00 92.19 824 ALA A O 1
ATOM 6206 N N . GLY A 1 825 ? -0.923 -9.882 -28.427 1.00 88.75 825 GLY A N 1
ATOM 6207 C CA . GLY A 1 825 ? -1.061 -8.424 -28.313 1.00 88.75 825 GLY A CA 1
ATOM 6208 C C . GLY A 1 825 ? -2.168 -7.957 -27.357 1.00 88.75 825 GLY A C 1
ATOM 6209 O O . GLY A 1 825 ? -2.466 -6.758 -27.299 1.00 88.75 825 GLY A O 1
ATOM 6210 N N . GLY A 1 826 ? -2.776 -8.886 -26.613 1.00 92.25 826 GLY A N 1
ATOM 6211 C CA . GLY A 1 826 ? -3.736 -8.588 -25.557 1.00 92.25 826 GLY A CA 1
ATOM 6212 C C . GLY A 1 826 ? -3.088 -7.830 -24.395 1.00 92.25 826 GLY A C 1
ATOM 6213 O O . GLY A 1 826 ? -1.976 -8.139 -23.969 1.00 92.25 826 GLY A O 1
ATOM 6214 N N . GLU A 1 827 ? -3.791 -6.826 -23.874 1.00 93.94 827 GLU A N 1
ATOM 6215 C CA . GLU A 1 827 ? -3.324 -5.989 -22.765 1.00 93.94 827 GLU A CA 1
ATOM 6216 C C . GLU A 1 827 ? -4.029 -6.389 -21.466 1.00 93.94 827 GLU A C 1
ATOM 6218 O O . GLU A 1 827 ? -5.260 -6.391 -21.405 1.00 93.94 827 GLU A O 1
ATOM 6223 N N . ILE A 1 828 ? -3.244 -6.699 -20.431 1.00 97.19 828 ILE A N 1
ATOM 6224 C CA . ILE A 1 828 ? -3.736 -6.945 -19.072 1.00 97.19 828 ILE A CA 1
ATOM 6225 C C . ILE A 1 828 ? -3.118 -5.901 -18.146 1.00 97.19 828 ILE A C 1
ATOM 6227 O O . ILE A 1 828 ? -1.905 -5.882 -17.948 1.00 97.19 828 ILE A O 1
ATOM 6231 N N . ASN A 1 829 ? -3.951 -5.047 -17.564 1.00 97.50 829 ASN A N 1
ATOM 6232 C CA . ASN A 1 829 ? -3.539 -4.059 -16.576 1.00 97.50 829 ASN A CA 1
ATOM 6233 C C . ASN A 1 829 ? -3.802 -4.600 -15.175 1.00 97.50 829 ASN A C 1
ATOM 6235 O O . ASN A 1 829 ? -4.933 -4.945 -14.848 1.00 97.50 829 ASN A O 1
ATOM 6239 N N . VAL A 1 830 ? -2.765 -4.674 -14.344 1.00 98.50 830 VAL A N 1
ATOM 6240 C CA . VAL A 1 830 ? -2.828 -5.292 -13.017 1.00 98.50 830 VAL A CA 1
ATOM 6241 C C . VAL A 1 830 ? -2.739 -4.225 -11.932 1.00 98.50 830 VAL A C 1
ATOM 6243 O O . VAL A 1 830 ? -1.789 -3.442 -11.874 1.00 98.50 830 VAL A O 1
ATOM 6246 N N . VAL A 1 831 ? -3.715 -4.227 -11.030 1.00 98.25 831 VAL A N 1
ATOM 6247 C CA . VAL A 1 831 ? -3.732 -3.420 -9.809 1.00 98.25 831 VAL A CA 1
ATOM 6248 C C . VAL A 1 831 ? -3.588 -4.357 -8.619 1.00 98.25 831 VAL A C 1
ATOM 6250 O O . VAL A 1 831 ? -4.513 -5.088 -8.272 1.00 98.25 831 VAL A O 1
ATOM 6253 N N . VAL A 1 832 ? -2.429 -4.331 -7.967 1.00 97.62 832 VAL A N 1
ATOM 6254 C CA . VAL A 1 832 ? -2.159 -5.151 -6.783 1.00 97.62 832 VAL A CA 1
ATOM 6255 C C . VAL A 1 832 ? -2.778 -4.462 -5.567 1.00 97.62 832 VAL A C 1
ATOM 6257 O O . VAL A 1 832 ? -2.252 -3.466 -5.062 1.00 97.62 832 VAL A O 1
ATOM 6260 N N . VAL A 1 833 ? -3.915 -4.988 -5.104 1.00 93.25 833 VAL A N 1
ATOM 6261 C CA . VAL A 1 833 ? -4.730 -4.419 -4.010 1.00 93.25 833 VAL A CA 1
ATOM 6262 C C . VAL A 1 833 ? -4.527 -5.129 -2.666 1.00 93.25 833 VAL A C 1
ATOM 6264 O O . VAL A 1 833 ? -5.194 -4.807 -1.684 1.00 93.25 833 VAL A O 1
ATOM 6267 N N . GLY A 1 834 ? -3.600 -6.085 -2.601 1.00 91.00 834 GLY A N 1
ATOM 6268 C CA . GLY A 1 834 ? -3.275 -6.839 -1.393 1.00 91.00 834 GLY A CA 1
ATOM 6269 C C . GLY A 1 834 ? -1.952 -7.593 -1.508 1.00 91.00 834 GLY A C 1
ATOM 6270 O O . GLY A 1 834 ? -1.039 -7.165 -2.213 1.00 91.00 834 GLY A O 1
ATOM 6271 N N . VAL A 1 835 ? -1.830 -8.705 -0.782 1.00 92.75 835 VAL A N 1
ATOM 6272 C CA . VAL A 1 835 ? -0.684 -9.613 -0.913 1.00 92.75 835 VAL A CA 1
ATOM 6273 C C . VAL A 1 835 ? -1.012 -10.665 -1.969 1.00 92.75 835 VAL A C 1
ATOM 6275 O O . VAL A 1 835 ? -2.020 -11.359 -1.836 1.00 92.75 835 VAL A O 1
ATOM 6278 N N . ASN A 1 836 ? -0.149 -10.785 -2.975 1.00 96.38 836 ASN A N 1
ATOM 6279 C CA . ASN A 1 836 ? -0.186 -11.825 -3.997 1.00 96.38 836 ASN A CA 1
ATOM 6280 C C . ASN A 1 836 ? 0.905 -12.851 -3.712 1.00 96.38 836 ASN A C 1
ATOM 6282 O O . ASN A 1 836 ? 2.056 -12.489 -3.461 1.00 96.38 836 ASN A O 1
ATOM 6286 N N . VAL A 1 837 ? 0.529 -14.129 -3.708 1.00 94.62 837 VAL A N 1
ATOM 6287 C CA . VAL A 1 837 ? 1.421 -15.247 -3.392 1.00 94.62 837 VAL A CA 1
ATOM 6288 C C . VAL A 1 837 ? 1.434 -16.251 -4.541 1.00 94.62 837 VAL A C 1
ATOM 6290 O O . VAL A 1 837 ? 0.392 -16.575 -5.116 1.00 94.62 837 VAL A O 1
ATOM 6293 N N . GLY A 1 838 ? 2.614 -16.786 -4.853 1.00 94.50 838 GLY A N 1
ATOM 6294 C CA . GLY A 1 838 ? 2.778 -17.929 -5.751 1.00 94.50 838 GLY A CA 1
ATOM 6295 C C . GLY A 1 838 ? 2.187 -17.683 -7.140 1.00 94.50 838 GLY A C 1
ATOM 6296 O O . GLY A 1 838 ? 2.644 -16.799 -7.860 1.00 94.50 838 GLY A O 1
ATOM 6297 N N . ALA A 1 839 ? 1.175 -18.475 -7.516 1.00 95.69 839 ALA A N 1
ATOM 6298 C CA . ALA A 1 839 ? 0.557 -18.443 -8.843 1.00 95.69 839 ALA A CA 1
ATOM 6299 C C . ALA A 1 839 ? 0.086 -17.041 -9.263 1.00 95.69 839 ALA A C 1
ATOM 6301 O O . ALA A 1 839 ? 0.373 -16.629 -10.381 1.00 95.69 839 ALA A O 1
ATOM 6302 N N . GLN A 1 840 ? -0.550 -16.277 -8.366 1.00 97.44 840 GLN A N 1
ATOM 6303 C CA . GLN A 1 840 ? -0.999 -14.920 -8.696 1.00 97.44 840 GLN A CA 1
ATOM 6304 C C . GLN A 1 840 ? 0.180 -13.998 -9.029 1.00 97.44 840 GLN A C 1
ATOM 6306 O O . GLN A 1 840 ? 0.125 -13.290 -10.024 1.00 97.44 840 GLN A O 1
ATOM 6311 N N . SER A 1 841 ? 1.282 -14.064 -8.274 1.00 96.94 841 SER A N 1
ATOM 6312 C CA . SER A 1 841 ? 2.490 -13.277 -8.568 1.00 96.94 841 SER A CA 1
ATOM 6313 C C . SER A 1 841 ? 3.088 -13.628 -9.938 1.00 96.94 841 SER A C 1
ATOM 6315 O O . SER A 1 841 ? 3.604 -12.751 -10.629 1.00 96.94 841 SER A O 1
ATOM 6317 N N . TYR A 1 842 ? 3.000 -14.896 -10.363 1.00 97.44 842 TYR A N 1
ATOM 6318 C CA . TYR A 1 842 ? 3.377 -15.303 -11.722 1.00 97.44 842 TYR A CA 1
ATOM 6319 C C . TYR A 1 842 ? 2.401 -14.785 -12.784 1.00 97.44 842 TYR A C 1
ATOM 6321 O O . TYR A 1 842 ? 2.844 -14.378 -13.855 1.00 97.44 842 TYR A O 1
ATOM 6329 N N . PHE A 1 843 ? 1.097 -14.759 -12.500 1.00 98.12 843 PHE A N 1
ATOM 6330 C CA . PHE A 1 843 ? 0.100 -14.170 -13.400 1.00 98.12 843 PHE A CA 1
ATOM 6331 C C . PHE A 1 843 ? 0.360 -12.679 -13.609 1.00 98.12 843 PHE A C 1
ATOM 6333 O O . PHE A 1 843 ? 0.388 -12.220 -14.748 1.00 98.12 843 PHE A O 1
ATOM 6340 N N . ASP A 1 844 ? 0.630 -11.946 -12.527 1.00 97.50 844 ASP A N 1
ATOM 6341 C CA . ASP A 1 844 ? 0.966 -10.523 -12.576 1.00 97.50 844 ASP A CA 1
ATOM 6342 C C . ASP A 1 844 ? 2.240 -10.291 -13.405 1.00 97.50 844 ASP A C 1
ATOM 6344 O O . ASP A 1 844 ? 2.320 -9.343 -14.195 1.00 97.50 844 ASP A O 1
ATOM 6348 N N . ALA A 1 845 ? 3.226 -11.186 -13.261 1.00 95.81 845 ALA A N 1
ATOM 6349 C CA . ALA A 1 845 ? 4.467 -11.144 -14.019 1.00 95.81 845 ALA A CA 1
ATOM 6350 C C . ALA A 1 845 ? 4.226 -11.348 -15.517 1.00 95.81 845 ALA A C 1
ATOM 6352 O O . ALA A 1 845 ? 4.562 -10.453 -16.294 1.00 95.81 845 ALA A O 1
ATOM 6353 N N . GLU A 1 846 ? 3.593 -12.456 -15.915 1.00 96.06 846 GLU A N 1
ATOM 6354 C CA . GLU A 1 846 ? 3.265 -12.760 -17.319 1.00 96.06 846 GLU A CA 1
ATOM 6355 C C . GLU A 1 846 ? 2.349 -11.713 -17.965 1.00 96.06 846 GLU A C 1
ATOM 6357 O O . GLU A 1 846 ? 2.416 -11.490 -19.172 1.00 96.06 846 GLU A O 1
ATOM 6362 N N . ALA A 1 847 ? 1.548 -11.007 -17.167 1.00 96.38 847 ALA A N 1
ATOM 6363 C CA . ALA A 1 847 ? 0.704 -9.918 -17.638 1.00 96.38 847 ALA A CA 1
ATOM 6364 C C . ALA A 1 847 ? 1.479 -8.622 -17.975 1.00 96.38 847 ALA A C 1
ATOM 6366 O O . ALA A 1 847 ? 1.070 -7.901 -18.887 1.00 96.38 847 ALA A O 1
ATOM 6367 N N . THR A 1 848 ? 2.566 -8.290 -17.254 1.00 94.75 848 THR A N 1
ATOM 6368 C CA . THR A 1 848 ? 3.095 -6.899 -17.215 1.00 94.75 848 THR A CA 1
ATOM 6369 C C . THR A 1 848 ? 4.622 -6.734 -17.131 1.00 94.75 848 THR A C 1
ATOM 6371 O O . THR A 1 848 ? 5.151 -5.624 -17.300 1.00 94.75 848 THR A O 1
ATOM 6374 N N . MET A 1 849 ? 5.365 -7.795 -16.806 1.00 92.88 849 MET A N 1
ATOM 6375 C CA . MET A 1 849 ? 6.795 -7.702 -16.481 1.00 92.88 849 MET A CA 1
ATOM 6376 C C . MET A 1 849 ? 7.708 -8.100 -17.641 1.00 92.88 849 MET A C 1
ATOM 6378 O O . MET A 1 849 ? 8.840 -7.611 -17.722 1.00 92.88 849 MET A O 1
ATOM 6382 N N . LEU A 1 850 ? 7.235 -8.973 -18.531 1.00 92.19 850 LEU A N 1
ATOM 6383 C CA . LEU A 1 850 ? 8.033 -9.530 -19.620 1.00 92.19 850 LEU A CA 1
ATOM 6384 C C . LEU A 1 850 ? 8.166 -8.531 -20.771 1.00 92.19 850 LEU A C 1
ATOM 6386 O O . LEU A 1 850 ? 7.370 -7.603 -20.911 1.00 92.19 850 LEU A O 1
ATOM 6390 N N . MET A 1 851 ? 9.190 -8.725 -21.604 1.00 90.62 851 MET A N 1
ATOM 6391 C CA . MET A 1 851 ? 9.556 -7.770 -22.654 1.00 90.62 851 MET A CA 1
ATOM 6392 C C . MET A 1 851 ? 8.409 -7.457 -23.612 1.00 90.62 851 MET A C 1
ATOM 6394 O O . MET A 1 851 ? 8.277 -6.306 -23.991 1.00 90.62 851 MET A O 1
ATOM 6398 N N . HIS A 1 852 ? 7.580 -8.438 -23.980 1.00 88.50 852 HIS A N 1
ATOM 6399 C CA . HIS A 1 852 ? 6.491 -8.273 -24.953 1.00 88.50 852 HIS A CA 1
ATOM 6400 C C . HIS A 1 852 ? 5.204 -7.670 -24.373 1.00 88.50 852 HIS A C 1
ATOM 6402 O O . HIS A 1 852 ? 4.275 -7.395 -25.126 1.00 88.50 852 HIS A O 1
ATOM 6408 N N . THR A 1 853 ? 5.115 -7.506 -23.053 1.00 91.69 853 THR A N 1
ATOM 6409 C CA . THR A 1 853 ? 3.871 -7.090 -22.391 1.00 91.69 853 THR A CA 1
ATOM 6410 C C . THR A 1 853 ? 3.621 -5.588 -22.544 1.00 91.69 853 THR A C 1
ATOM 6412 O O . THR A 1 853 ? 4.535 -4.774 -22.406 1.00 91.69 853 THR A O 1
ATOM 6415 N N . SER A 1 854 ? 2.370 -5.203 -22.816 1.00 88.94 854 SER A N 1
ATOM 6416 C CA . SER A 1 854 ? 1.961 -3.795 -22.964 1.00 88.94 854 SER A CA 1
ATOM 6417 C C . SER A 1 854 ? 1.231 -3.224 -21.745 1.00 88.94 854 SER A C 1
ATOM 6419 O O . SER A 1 854 ? 1.065 -2.005 -21.639 1.00 88.94 854 SER A O 1
ATOM 6421 N N . GLY A 1 855 ? 0.788 -4.099 -20.840 1.00 91.31 855 GLY A N 1
ATOM 6422 C CA . GLY A 1 855 ? 0.026 -3.739 -19.652 1.00 91.31 855 GLY A CA 1
ATOM 6423 C C . GLY A 1 855 ? 0.828 -2.959 -18.611 1.00 91.31 855 GLY A C 1
ATOM 6424 O O . GLY A 1 855 ? 2.066 -2.913 -18.627 1.00 91.31 855 GLY A O 1
ATOM 6425 N N . VAL A 1 856 ? 0.109 -2.337 -17.681 1.00 94.50 856 VAL A N 1
ATOM 6426 C CA . VAL A 1 856 ? 0.691 -1.652 -16.521 1.00 94.50 856 VAL A CA 1
ATOM 6427 C C . VAL A 1 856 ? 0.505 -2.461 -15.248 1.00 94.50 856 VAL A C 1
ATOM 6429 O O . VAL A 1 856 ? -0.512 -3.125 -15.071 1.00 94.50 856 VAL A O 1
ATOM 6432 N N . LEU A 1 857 ? 1.476 -2.355 -14.338 1.00 97.56 857 LEU A N 1
ATOM 6433 C CA . LEU A 1 857 ? 1.348 -2.855 -12.973 1.00 97.56 857 LEU A CA 1
ATOM 6434 C C . LEU A 1 857 ? 1.374 -1.694 -11.985 1.00 97.56 857 LEU A C 1
ATOM 6436 O O . LEU A 1 857 ? 2.353 -0.939 -11.930 1.00 97.56 857 LEU A O 1
ATOM 6440 N N . ILE A 1 858 ? 0.311 -1.589 -11.191 1.00 97.69 858 ILE A N 1
ATOM 6441 C CA . ILE A 1 858 ? 0.119 -0.560 -10.171 1.00 97.69 858 ILE A CA 1
ATOM 6442 C C . ILE A 1 858 ? 0.042 -1.240 -8.805 1.00 97.69 858 ILE A C 1
ATOM 6444 O O . ILE A 1 858 ? -0.826 -2.079 -8.574 1.00 97.69 858 ILE A O 1
ATOM 6448 N N . MET A 1 859 ? 0.925 -0.865 -7.882 1.00 95.56 859 MET A N 1
ATOM 6449 C CA . MET A 1 859 ? 0.870 -1.344 -6.499 1.00 95.56 859 MET A CA 1
ATOM 6450 C C . MET A 1 859 ? 0.162 -0.334 -5.598 1.00 95.56 859 MET A C 1
ATOM 6452 O O . MET A 1 859 ? 0.516 0.845 -5.583 1.00 95.56 859 MET A O 1
ATOM 6456 N N . VAL A 1 860 ? -0.819 -0.805 -4.825 1.00 88.06 860 VAL A N 1
ATOM 6457 C CA . VAL A 1 860 ? -1.625 0.033 -3.930 1.00 88.06 860 VAL A CA 1
ATOM 6458 C C . VAL A 1 860 ? -1.163 -0.112 -2.481 1.00 88.06 860 VAL A C 1
ATOM 6460 O O . VAL A 1 860 ? -1.084 -1.225 -1.959 1.00 88.06 860 VAL A O 1
ATOM 6463 N N . GLY A 1 861 ? -0.895 1.002 -1.798 1.00 82.62 861 GLY A N 1
ATOM 6464 C CA . GLY A 1 861 ? -0.616 1.028 -0.359 1.00 82.62 861 GLY A CA 1
ATOM 6465 C C . GLY A 1 861 ? 0.523 0.086 0.061 1.00 82.62 861 GLY A C 1
ATOM 6466 O O . GLY A 1 861 ? 1.633 0.182 -0.461 1.00 82.62 861 GLY A O 1
ATOM 6467 N N . ARG A 1 862 ? 0.246 -0.818 1.015 1.00 80.38 862 ARG A N 1
ATOM 6468 C CA . ARG A 1 862 ? 1.185 -1.838 1.535 1.00 80.38 862 ARG A CA 1
ATOM 6469 C C . ARG A 1 862 ? 1.037 -3.206 0.841 1.00 80.38 862 ARG A C 1
ATOM 6471 O O . ARG A 1 862 ? 1.231 -4.243 1.470 1.00 80.38 862 ARG A O 1
ATOM 6478 N N . SER A 1 863 ? 0.644 -3.220 -0.431 1.00 89.62 863 SER A N 1
ATOM 6479 C CA . SER A 1 863 ? 0.594 -4.447 -1.235 1.00 89.62 863 SER A CA 1
ATOM 6480 C C . SER A 1 863 ? 1.981 -5.065 -1.439 1.00 89.62 863 SER A C 1
ATOM 6482 O O . SER A 1 863 ? 3.011 -4.389 -1.342 1.00 89.62 863 SER A O 1
ATOM 6484 N N . ALA A 1 864 ? 2.006 -6.366 -1.727 1.00 93.44 864 ALA A N 1
ATOM 6485 C CA . ALA A 1 864 ? 3.237 -7.115 -1.960 1.00 93.44 864 ALA A CA 1
ATOM 6486 C C . ALA A 1 864 ? 3.007 -8.264 -2.945 1.00 93.44 864 ALA A C 1
ATOM 6488 O O . ALA A 1 864 ? 1.971 -8.922 -2.883 1.00 93.44 864 ALA A O 1
ATOM 6489 N N . MET A 1 865 ? 3.993 -8.542 -3.797 1.00 95.31 865 MET A N 1
ATOM 6490 C CA . MET A 1 865 ? 4.029 -9.741 -4.641 1.00 95.31 865 MET A CA 1
ATOM 6491 C C . MET A 1 865 ? 5.155 -10.654 -4.165 1.00 95.31 865 MET A C 1
ATOM 6493 O O . MET A 1 865 ? 6.327 -10.291 -4.238 1.00 95.31 865 MET A O 1
ATOM 6497 N N . VAL A 1 866 ? 4.811 -11.833 -3.654 1.00 94.69 866 VAL A N 1
ATOM 6498 C CA . VAL A 1 866 ? 5.769 -12.809 -3.120 1.00 94.69 866 VAL A CA 1
ATOM 6499 C C . VAL A 1 866 ? 5.561 -14.176 -3.765 1.00 94.69 866 VAL A C 1
ATOM 6501 O O . VAL A 1 866 ? 4.475 -14.500 -4.239 1.00 94.69 866 VAL A O 1
ATOM 6504 N N . LEU A 1 867 ? 6.600 -15.010 -3.786 1.00 92.56 867 LEU A N 1
ATOM 6505 C CA . LEU A 1 867 ? 6.459 -16.416 -4.186 1.00 92.56 867 LEU A CA 1
ATOM 6506 C C . LEU A 1 867 ? 6.021 -17.281 -3.002 1.00 92.56 867 LEU A C 1
ATOM 6508 O O . LEU A 1 867 ? 5.139 -18.124 -3.141 1.00 92.56 867 LEU A O 1
ATOM 6512 N N . THR A 1 868 ? 6.581 -16.992 -1.829 1.00 86.56 868 THR A N 1
ATOM 6513 C CA . THR A 1 868 ? 6.302 -17.675 -0.567 1.00 86.56 868 THR A CA 1
ATOM 6514 C C . THR A 1 868 ? 6.120 -16.617 0.515 1.00 86.56 868 THR A C 1
ATOM 6516 O O . THR A 1 868 ? 6.915 -15.683 0.608 1.00 86.56 868 THR A O 1
ATOM 6519 N N . GLY A 1 869 ? 5.066 -16.739 1.324 1.00 83.75 869 GLY A N 1
ATOM 6520 C CA . GLY A 1 869 ? 4.845 -15.831 2.450 1.00 83.75 869 GLY A CA 1
ATOM 6521 C C . GLY A 1 869 ? 5.941 -15.957 3.514 1.00 83.75 869 GLY A C 1
ATOM 6522 O O . GLY A 1 869 ? 6.510 -17.034 3.690 1.00 83.75 869 GLY A O 1
ATOM 6523 N N . LYS A 1 870 ? 6.195 -14.872 4.254 1.00 82.44 870 LYS A N 1
ATOM 6524 C CA . LYS A 1 870 ? 7.236 -14.776 5.294 1.00 82.44 870 LYS A CA 1
ATOM 6525 C C . LYS A 1 870 ? 7.296 -16.004 6.211 1.00 82.44 870 LYS A C 1
ATOM 6527 O O . LYS A 1 870 ? 8.328 -16.656 6.286 1.00 82.44 870 LYS A O 1
ATOM 6532 N N . GLN A 1 871 ? 6.184 -16.335 6.869 1.00 77.31 871 GLN A N 1
ATOM 6533 C CA . GLN A 1 871 ? 6.146 -17.430 7.844 1.00 77.31 871 GLN A CA 1
ATOM 6534 C C . GLN A 1 871 ? 6.529 -18.772 7.210 1.00 77.31 871 GLN A C 1
ATOM 6536 O O . GLN A 1 871 ? 7.288 -19.538 7.790 1.00 77.31 871 GLN A O 1
ATOM 6541 N N . ALA A 1 872 ? 6.052 -19.049 5.994 1.00 78.75 872 ALA A N 1
ATOM 6542 C CA . ALA A 1 872 ? 6.387 -20.284 5.292 1.00 78.75 872 ALA A CA 1
ATOM 6543 C C . ALA A 1 872 ? 7.876 -20.345 4.904 1.00 78.75 872 ALA A C 1
ATOM 6545 O O . ALA A 1 872 ? 8.469 -21.420 4.965 1.00 78.75 872 ALA A O 1
ATOM 6546 N N . LEU A 1 873 ? 8.497 -19.207 4.564 1.00 77.81 873 LEU A N 1
ATOM 6547 C CA . LEU A 1 873 ? 9.948 -19.134 4.362 1.00 77.81 873 LEU A CA 1
ATOM 6548 C C . LEU A 1 873 ? 10.701 -19.460 5.652 1.00 77.81 873 LEU A C 1
ATOM 6550 O O . LEU A 1 873 ? 11.559 -20.339 5.622 1.00 77.81 873 LEU A O 1
ATOM 6554 N N . GLU A 1 874 ? 10.334 -18.844 6.775 1.00 72.75 874 GLU A N 1
ATOM 6555 C CA . GLU A 1 874 ? 10.971 -19.090 8.078 1.00 72.75 874 GLU A CA 1
ATOM 6556 C C . GLU A 1 874 ? 10.846 -20.557 8.510 1.00 72.75 874 GLU A C 1
ATOM 6558 O O . GLU A 1 874 ? 11.839 -21.174 8.894 1.00 72.75 874 GLU A O 1
ATOM 6563 N N . PHE A 1 875 ? 9.659 -21.157 8.373 1.00 71.25 875 PHE A N 1
ATOM 6564 C CA . PHE A 1 875 ? 9.457 -22.581 8.665 1.00 71.25 875 PHE A CA 1
ATOM 6565 C C . PHE A 1 875 ? 10.301 -23.493 7.777 1.00 71.25 875 PHE A C 1
ATOM 6567 O O . PHE A 1 875 ? 10.754 -24.541 8.226 1.00 71.25 875 PHE A O 1
ATOM 6574 N N . SER A 1 876 ? 10.531 -23.099 6.525 1.00 68.31 876 SER A N 1
ATOM 6575 C CA . SER A 1 876 ? 11.382 -23.860 5.611 1.00 68.31 876 SER A CA 1
ATOM 6576 C C . SER A 1 876 ? 12.885 -23.646 5.845 1.00 68.31 876 SER A C 1
ATOM 6578 O O . SER A 1 876 ? 13.685 -24.289 5.170 1.00 68.31 876 SER A O 1
ATOM 6580 N N . GLY A 1 877 ? 13.286 -22.770 6.775 1.00 62.28 877 GLY A N 1
ATOM 6581 C CA . GLY A 1 877 ? 14.688 -22.399 7.010 1.00 62.28 877 GLY A CA 1
ATOM 6582 C C . GLY A 1 877 ? 15.234 -21.351 6.034 1.00 62.28 877 GLY A C 1
ATOM 6583 O O . GLY A 1 877 ? 16.443 -21.214 5.870 1.00 62.28 877 GLY A O 1
ATOM 6584 N N . GLY A 1 878 ? 14.349 -20.641 5.332 1.00 65.50 878 GLY A N 1
ATOM 6585 C CA . GLY A 1 878 ? 14.698 -19.603 4.367 1.00 65.50 878 GLY A CA 1
ATOM 6586 C C . GLY A 1 878 ? 14.883 -18.233 5.018 1.00 65.50 878 GLY A C 1
ATOM 6587 O O . GLY A 1 878 ? 14.281 -17.927 6.045 1.00 65.50 878 GLY A O 1
ATOM 6588 N N . VAL A 1 879 ? 15.675 -17.373 4.373 1.00 64.56 879 VAL A N 1
ATOM 6589 C CA . VAL A 1 879 ? 15.848 -15.977 4.796 1.00 64.56 879 VAL A CA 1
ATOM 6590 C C . VAL A 1 879 ? 14.589 -15.186 4.443 1.00 64.56 879 VAL A C 1
ATOM 6592 O O . VAL A 1 879 ? 14.284 -14.983 3.266 1.00 64.56 879 VAL A O 1
ATOM 6595 N N . ALA A 1 880 ? 13.863 -14.731 5.460 1.00 64.12 880 ALA A N 1
ATOM 6596 C CA . ALA A 1 880 ? 12.704 -13.864 5.303 1.00 64.12 880 ALA A CA 1
ATOM 6597 C C . ALA A 1 880 ? 13.026 -12.424 5.731 1.00 64.12 880 ALA A C 1
ATOM 6599 O O . ALA A 1 880 ? 13.935 -12.178 6.522 1.00 64.12 880 ALA A O 1
ATOM 6600 N N . ALA A 1 881 ? 12.273 -11.462 5.193 1.00 67.38 881 ALA A N 1
ATOM 6601 C CA . ALA A 1 881 ? 12.264 -10.098 5.714 1.00 67.38 881 ALA A CA 1
ATOM 6602 C C . ALA A 1 881 ? 11.310 -9.982 6.918 1.00 67.38 881 ALA A C 1
ATOM 6604 O O . ALA A 1 881 ? 10.663 -10.947 7.324 1.00 67.38 881 ALA A O 1
ATOM 6605 N N . GLU A 1 882 ? 11.181 -8.776 7.467 1.00 66.88 882 GLU A N 1
ATOM 6606 C CA . GLU A 1 882 ? 10.355 -8.524 8.655 1.00 66.88 882 GLU A CA 1
ATOM 6607 C C . GLU A 1 882 ? 8.859 -8.809 8.396 1.00 66.88 882 GLU A C 1
ATOM 6609 O O . GLU A 1 882 ? 8.157 -9.326 9.268 1.00 66.88 882 GLU A O 1
ATOM 6614 N N . ASP A 1 883 ? 8.389 -8.515 7.178 1.00 74.19 883 ASP A N 1
ATOM 6615 C CA . ASP A 1 883 ? 7.029 -8.743 6.686 1.00 74.19 883 ASP A CA 1
ATOM 6616 C C . ASP A 1 883 ? 7.010 -9.078 5.175 1.00 74.19 883 ASP A C 1
ATOM 6618 O O . ASP A 1 883 ? 8.030 -9.016 4.485 1.00 74.19 883 ASP A O 1
ATOM 6622 N N . ASN A 1 884 ? 5.834 -9.425 4.630 1.00 81.81 884 ASN A N 1
ATOM 6623 C CA . ASN A 1 884 ? 5.683 -9.686 3.188 1.00 81.81 884 ASN A CA 1
ATOM 6624 C C . ASN A 1 884 ? 6.014 -8.443 2.334 1.00 81.81 884 ASN A C 1
ATOM 6626 O O . ASN A 1 884 ? 6.528 -8.579 1.224 1.00 81.81 884 ASN A O 1
ATOM 6630 N N . THR A 1 885 ? 5.776 -7.232 2.852 1.00 81.69 885 THR A N 1
ATOM 6631 C CA . THR A 1 885 ? 6.150 -5.963 2.199 1.00 81.69 885 THR A CA 1
ATOM 6632 C C . THR A 1 885 ? 7.666 -5.841 2.029 1.00 81.69 885 THR A C 1
ATOM 6634 O O . THR A 1 885 ? 8.140 -5.322 1.020 1.00 81.69 885 THR A O 1
ATOM 6637 N N . GLY A 1 886 ? 8.447 -6.343 2.984 1.00 76.00 886 GLY A N 1
ATOM 6638 C CA . GLY A 1 886 ? 9.903 -6.405 2.917 1.00 76.00 886 GLY A CA 1
ATOM 6639 C C . GLY A 1 886 ? 10.422 -7.377 1.856 1.00 76.00 886 GLY A C 1
ATOM 6640 O O . GLY A 1 886 ? 11.512 -7.160 1.336 1.00 76.00 886 GLY A O 1
ATOM 6641 N N . ILE A 1 887 ? 9.638 -8.402 1.503 1.00 83.50 887 ILE A N 1
ATOM 6642 C CA . ILE A 1 887 ? 9.992 -9.421 0.499 1.00 83.50 887 ILE A CA 1
ATOM 6643 C C . ILE A 1 887 ? 9.556 -9.007 -0.913 1.00 83.50 887 ILE A C 1
ATOM 6645 O O . ILE A 1 887 ? 10.263 -9.290 -1.876 1.00 83.50 887 ILE A O 1
ATOM 6649 N N . GLY A 1 888 ? 8.397 -8.354 -1.044 1.00 89.00 888 GLY A N 1
ATOM 6650 C CA . GLY A 1 888 ? 7.744 -8.134 -2.340 1.00 89.00 888 GLY A CA 1
ATOM 6651 C C . GLY A 1 888 ? 7.038 -6.791 -2.519 1.00 89.00 888 GLY A C 1
ATOM 6652 O O . GLY A 1 888 ? 6.301 -6.615 -3.486 1.00 89.00 888 GLY A O 1
ATOM 6653 N N . GLY A 1 889 ? 7.194 -5.854 -1.583 1.00 89.62 889 GLY A N 1
ATOM 6654 C CA . GLY A 1 889 ? 6.546 -4.542 -1.628 1.00 89.62 889 GLY A CA 1
ATOM 6655 C C . GLY A 1 889 ? 7.212 -3.560 -2.596 1.00 89.62 889 GLY A C 1
ATOM 6656 O O . GLY A 1 889 ? 8.380 -3.710 -2.968 1.00 89.62 889 GLY A O 1
ATOM 6657 N N . TYR A 1 890 ? 6.478 -2.503 -2.965 1.00 88.19 890 TYR A N 1
ATOM 6658 C CA . TYR A 1 890 ? 6.935 -1.505 -3.941 1.00 88.19 890 TYR A CA 1
ATOM 6659 C C . TYR A 1 890 ? 8.231 -0.803 -3.527 1.00 88.19 890 TYR A C 1
ATOM 6661 O O . TYR A 1 890 ? 9.184 -0.781 -4.296 1.00 88.19 890 TYR A O 1
ATOM 6669 N N . ALA A 1 891 ? 8.288 -0.247 -2.313 1.00 79.56 891 ALA A N 1
ATOM 6670 C CA . ALA A 1 891 ? 9.378 0.643 -1.909 1.00 79.56 891 ALA A CA 1
ATOM 6671 C C . ALA A 1 891 ? 10.757 -0.042 -1.874 1.00 79.56 891 ALA A C 1
ATOM 6673 O O . ALA A 1 891 ? 11.754 0.583 -2.230 1.00 79.56 891 ALA A O 1
ATOM 6674 N N . ARG A 1 892 ? 10.814 -1.315 -1.452 1.00 77.62 892 ARG A N 1
ATOM 6675 C CA . ARG A 1 892 ? 12.072 -2.057 -1.258 1.00 77.62 892 ARG A CA 1
ATOM 6676 C C . ARG A 1 892 ? 12.433 -2.943 -2.450 1.00 77.62 892 ARG A C 1
ATOM 6678 O O . ARG A 1 892 ? 13.617 -3.119 -2.710 1.00 77.62 892 ARG A O 1
ATOM 6685 N N . ILE A 1 893 ? 11.441 -3.493 -3.156 1.00 88.19 893 ILE A N 1
ATOM 6686 C CA . ILE A 1 893 ? 11.663 -4.573 -4.127 1.00 88.19 893 ILE A CA 1
ATOM 6687 C C . ILE A 1 893 ? 11.078 -4.219 -5.493 1.00 88.19 893 ILE A C 1
ATOM 6689 O O . ILE A 1 893 ? 11.839 -3.929 -6.416 1.00 88.19 893 ILE A O 1
ATOM 6693 N N . ALA A 1 894 ? 9.748 -4.206 -5.625 1.00 91.81 894 ALA A N 1
ATOM 6694 C CA . ALA A 1 894 ? 9.087 -4.185 -6.931 1.00 91.81 894 ALA A CA 1
ATOM 6695 C C . ALA A 1 894 ? 9.227 -2.848 -7.686 1.00 91.81 894 ALA A C 1
ATOM 6697 O O . ALA A 1 894 ? 9.246 -2.837 -8.914 1.00 91.81 894 ALA A O 1
ATOM 6698 N N . GLY A 1 895 ? 9.345 -1.720 -6.981 1.00 91.50 895 GLY A N 1
ATOM 6699 C CA . GLY A 1 895 ? 9.670 -0.424 -7.581 1.00 91.50 895 GLY A CA 1
ATOM 6700 C C . GLY A 1 895 ? 11.144 -0.354 -8.004 1.00 91.50 895 GLY A C 1
ATOM 6701 O O . GLY A 1 895 ? 11.416 -0.168 -9.191 1.00 91.50 895 GLY A O 1
ATOM 6702 N N . PRO A 1 896 ? 12.104 -0.562 -7.076 1.00 89.88 896 PRO A N 1
ATOM 6703 C CA . PRO A 1 896 ? 13.538 -0.568 -7.362 1.00 89.88 896 PRO A CA 1
ATOM 6704 C C . PRO A 1 896 ? 13.997 -1.481 -8.494 1.00 89.88 896 PRO A C 1
ATOM 6706 O O . PRO A 1 896 ? 14.887 -1.093 -9.241 1.00 89.88 896 PRO A O 1
ATOM 6709 N N . ASN A 1 897 ? 13.407 -2.665 -8.653 1.00 90.19 897 ASN A N 1
ATOM 6710 C CA . ASN A 1 897 ? 13.782 -3.599 -9.720 1.00 90.19 897 ASN A CA 1
ATOM 6711 C C . ASN A 1 897 ? 12.958 -3.430 -11.015 1.00 90.19 897 ASN A C 1
ATOM 6713 O O . ASN A 1 897 ? 13.158 -4.184 -11.971 1.00 90.19 897 ASN A O 1
ATOM 6717 N N . GLY A 1 898 ? 12.019 -2.477 -11.036 1.00 91.50 898 GLY A N 1
ATOM 6718 C CA . GLY A 1 898 ? 11.183 -2.164 -12.189 1.00 91.50 898 GLY A CA 1
ATOM 6719 C C . GLY A 1 898 ? 10.046 -3.138 -12.481 1.00 91.50 898 GLY A C 1
ATOM 6720 O O . GLY A 1 898 ? 9.461 -3.068 -13.565 1.00 91.50 898 GLY A O 1
ATOM 6721 N N . GLN A 1 899 ? 9.719 -4.068 -11.586 1.00 93.38 899 GLN A N 1
ATOM 6722 C CA . GLN A 1 899 ? 8.560 -4.944 -11.776 1.00 93.38 899 GLN A CA 1
ATOM 6723 C C . GLN A 1 899 ? 7.251 -4.146 -11.736 1.00 93.38 899 GLN A C 1
ATOM 6725 O O . GLN A 1 899 ? 6.442 -4.251 -12.656 1.00 93.38 899 GLN A O 1
ATOM 6730 N N . ALA A 1 900 ? 7.089 -3.284 -10.732 1.00 94.75 900 ALA A N 1
ATOM 6731 C CA . ALA A 1 900 ? 5.975 -2.353 -10.633 1.00 94.75 900 ALA A CA 1
ATOM 6732 C C . ALA A 1 900 ? 6.277 -1.051 -11.383 1.00 94.75 900 ALA A C 1
ATOM 6734 O O . ALA A 1 900 ? 7.346 -0.454 -11.235 1.00 94.75 900 ALA A O 1
ATOM 6735 N N . GLN A 1 901 ? 5.317 -0.601 -12.188 1.00 94.75 901 GLN A N 1
ATOM 6736 C CA . GLN A 1 901 ? 5.449 0.610 -13.002 1.00 94.75 901 GLN A CA 1
ATOM 6737 C C . GLN A 1 901 ? 5.039 1.855 -12.221 1.00 94.75 901 GLN A C 1
ATOM 6739 O O . GLN A 1 901 ? 5.627 2.921 -12.416 1.00 94.75 901 GLN A O 1
ATOM 6744 N N . PHE A 1 902 ? 4.061 1.685 -11.328 1.00 95.44 902 PHE A N 1
ATOM 6745 C CA . PHE A 1 902 ? 3.475 2.743 -10.522 1.00 95.44 902 PHE A CA 1
ATOM 6746 C C . PHE A 1 902 ? 3.221 2.277 -9.090 1.00 95.44 902 PHE A C 1
ATOM 6748 O O . PHE A 1 902 ? 2.967 1.097 -8.826 1.00 95.44 902 PHE A O 1
ATOM 6755 N N . TRP A 1 903 ? 3.211 3.247 -8.183 1.00 94.19 903 TRP A N 1
ATOM 6756 C CA . TRP A 1 903 ? 2.690 3.100 -6.834 1.00 94.19 903 TRP A CA 1
ATOM 6757 C C . TRP A 1 903 ? 1.720 4.223 -6.542 1.00 94.19 903 TRP A C 1
ATOM 6759 O O . TRP A 1 903 ? 1.947 5.366 -6.940 1.00 94.19 903 TRP A O 1
ATOM 6769 N N . VAL A 1 904 ? 0.658 3.881 -5.830 1.00 84.62 904 VAL A N 1
ATOM 6770 C CA . VAL A 1 904 ? -0.366 4.822 -5.394 1.00 84.62 904 VAL A CA 1
ATOM 6771 C C . VAL A 1 904 ? -0.816 4.472 -3.984 1.00 84.62 904 VAL A C 1
ATOM 6773 O O . VAL A 1 904 ? -0.716 3.324 -3.538 1.00 84.62 904 VAL A O 1
ATOM 6776 N N . ALA A 1 905 ? -1.349 5.459 -3.270 1.00 77.75 905 ALA A N 1
ATOM 6777 C CA . ALA A 1 905 ? -1.864 5.234 -1.929 1.00 77.75 905 ALA A CA 1
ATOM 6778 C C . ALA A 1 905 ? -3.085 4.299 -1.951 1.00 77.75 905 ALA A C 1
ATOM 6780 O O . ALA A 1 905 ? -3.188 3.412 -1.098 1.00 77.75 905 ALA A O 1
ATOM 6781 N N . ASP A 1 906 ? -3.978 4.454 -2.937 1.00 78.19 906 ASP A N 1
ATOM 6782 C CA . ASP A 1 906 ? -5.293 3.812 -2.980 1.00 78.19 906 ASP A CA 1
ATOM 6783 C C . ASP A 1 906 ? -5.820 3.386 -4.338 1.00 78.19 906 ASP A C 1
ATOM 6785 O O . ASP A 1 906 ? -5.237 3.660 -5.380 1.00 78.19 906 ASP A O 1
ATOM 6789 N N . VAL A 1 907 ? -6.922 2.632 -4.280 1.00 85.12 907 VAL A N 1
ATOM 6790 C CA . VAL A 1 907 ? -7.592 2.073 -5.453 1.00 85.12 907 VAL A CA 1
ATOM 6791 C C . VAL A 1 907 ? -8.183 3.178 -6.326 1.00 85.12 907 VAL A C 1
ATOM 6793 O O . VAL A 1 907 ? -8.137 3.048 -7.543 1.00 85.12 907 VAL A O 1
ATOM 6796 N N . GLU A 1 908 ? -8.673 4.275 -5.749 1.00 84.62 908 GLU A N 1
ATOM 6797 C CA . GLU A 1 908 ? -9.172 5.424 -6.513 1.00 84.62 908 GLU A CA 1
ATOM 6798 C C . GLU A 1 908 ? -8.057 6.070 -7.337 1.00 84.62 908 GLU A C 1
ATOM 6800 O O . GLU A 1 908 ? -8.171 6.188 -8.557 1.00 84.62 908 GLU A O 1
ATOM 6805 N N . SER A 1 909 ? -6.921 6.344 -6.703 1.00 84.12 909 SER A N 1
ATOM 6806 C CA . SER A 1 909 ? -5.697 6.805 -7.356 1.00 84.12 909 SER A CA 1
ATOM 6807 C C . SER A 1 909 ? -5.190 5.805 -8.401 1.00 84.12 909 SER A C 1
ATOM 6809 O O . SER A 1 909 ? -4.714 6.208 -9.462 1.00 84.12 909 SER A O 1
ATOM 6811 N N . ALA A 1 910 ? -5.309 4.495 -8.146 1.00 89.75 910 ALA A N 1
ATOM 6812 C CA . ALA A 1 910 ? -4.962 3.462 -9.125 1.00 89.75 910 ALA A CA 1
ATOM 6813 C C . ALA A 1 910 ? -5.860 3.542 -10.364 1.00 89.75 910 ALA A C 1
ATOM 6815 O O . ALA A 1 910 ? -5.360 3.511 -11.487 1.00 89.75 910 ALA A O 1
ATOM 6816 N N . CYS A 1 911 ? -7.172 3.697 -10.165 1.00 90.44 911 CYS A N 1
ATOM 6817 C CA . CYS A 1 911 ? -8.131 3.882 -11.249 1.00 90.44 911 CYS A CA 1
ATOM 6818 C C . CYS A 1 911 ? -7.834 5.171 -12.027 1.00 90.44 911 CYS A C 1
ATOM 6820 O O . CYS A 1 911 ? -7.844 5.148 -13.254 1.00 90.44 911 CYS A O 1
ATOM 6822 N N . ALA A 1 912 ? -7.484 6.270 -11.350 1.00 88.06 912 ALA A N 1
ATOM 6823 C CA . ALA A 1 912 ? -7.072 7.512 -12.005 1.00 88.06 912 ALA A CA 1
ATOM 6824 C C . ALA A 1 912 ? -5.834 7.309 -12.899 1.00 88.06 912 ALA A C 1
ATOM 6826 O O . ALA A 1 912 ? -5.813 7.760 -14.046 1.00 88.06 912 ALA A O 1
ATOM 6827 N N . VAL A 1 913 ? -4.819 6.581 -12.415 1.00 90.81 913 VAL A N 1
ATOM 6828 C CA . VAL A 1 913 ? -3.636 6.216 -13.216 1.00 90.81 913 VAL A CA 1
ATOM 6829 C C . VAL A 1 913 ? -4.020 5.338 -14.409 1.00 90.81 913 VAL A C 1
ATOM 6831 O O . VAL A 1 913 ? -3.537 5.598 -15.510 1.00 90.81 913 VAL A O 1
ATOM 6834 N N . LEU A 1 914 ? -4.911 4.355 -14.234 1.00 91.81 914 LEU A N 1
ATOM 6835 C CA . LEU A 1 914 ? -5.422 3.535 -15.338 1.00 91.81 914 LEU A CA 1
ATOM 6836 C C . LEU A 1 914 ? -6.148 4.378 -16.387 1.00 91.81 914 LEU A C 1
ATOM 6838 O O . LEU A 1 914 ? -5.879 4.221 -17.572 1.00 91.81 914 LEU A O 1
ATOM 6842 N N . PHE A 1 915 ? -7.011 5.313 -15.986 1.00 88.56 915 PHE A N 1
ATOM 6843 C CA . PHE A 1 915 ? -7.682 6.203 -16.935 1.00 88.56 915 PHE A CA 1
ATOM 6844 C C . PHE A 1 915 ? -6.690 7.076 -17.704 1.00 88.56 915 PHE A C 1
ATOM 6846 O O . PHE A 1 915 ? -6.797 7.157 -18.925 1.00 88.56 915 PHE A O 1
ATOM 6853 N N . ARG A 1 916 ? -5.669 7.637 -17.044 1.00 85.94 916 ARG A N 1
ATOM 6854 C CA . ARG A 1 916 ? -4.585 8.365 -17.733 1.00 85.94 916 ARG A CA 1
ATOM 6855 C C . ARG A 1 916 ? -3.791 7.469 -18.685 1.00 85.94 916 ARG A C 1
ATOM 6857 O O . ARG A 1 916 ? -3.414 7.895 -19.780 1.00 85.94 916 ARG A O 1
ATOM 6864 N N . HIS A 1 917 ? -3.546 6.223 -18.287 1.00 88.06 917 HIS A N 1
ATOM 6865 C CA . HIS A 1 917 ? -2.942 5.218 -19.154 1.00 88.06 917 HIS A CA 1
ATOM 6866 C C . HIS A 1 917 ? -3.836 4.954 -20.365 1.00 88.06 917 HIS A C 1
ATOM 6868 O O . HIS A 1 917 ? -3.345 5.055 -21.480 1.00 88.06 917 HIS A O 1
ATOM 6874 N N . TYR A 1 918 ? -5.143 4.737 -20.218 1.00 84.94 918 TYR A N 1
ATOM 6875 C CA . TYR A 1 918 ? -6.037 4.564 -21.367 1.00 84.94 918 TYR A CA 1
ATOM 6876 C C . TYR A 1 918 ? -6.078 5.787 -22.267 1.00 84.94 918 TYR A C 1
ATOM 6878 O O . TYR A 1 918 ? -5.926 5.642 -23.471 1.00 84.94 918 TYR A O 1
ATOM 6886 N N . GLU A 1 919 ? -6.190 6.996 -21.722 1.00 76.94 919 GLU A N 1
ATOM 6887 C CA . GLU A 1 919 ? -6.196 8.222 -22.528 1.00 76.94 919 GLU A CA 1
ATOM 6888 C C . GLU A 1 919 ? -4.943 8.412 -23.389 1.00 76.94 919 GLU A C 1
ATOM 6890 O O . GLU A 1 919 ? -5.004 9.106 -24.410 1.00 76.94 919 GLU A O 1
ATOM 6895 N N . SER A 1 920 ? -3.833 7.798 -22.979 1.00 70.62 920 SER A N 1
ATOM 6896 C CA . SER A 1 920 ? -2.581 7.745 -23.728 1.00 70.62 920 SER A CA 1
ATOM 6897 C C . SER A 1 920 ? -2.374 6.424 -24.485 1.00 70.62 920 SER A C 1
ATOM 6899 O O . SER A 1 920 ? -1.442 6.351 -25.277 1.00 70.62 920 SER A O 1
ATOM 6901 N N . SER A 1 921 ? -3.198 5.389 -24.271 1.00 66.06 921 SER A N 1
ATOM 6902 C CA . SER A 1 921 ? -3.081 4.029 -24.849 1.00 66.06 921 SER A CA 1
ATOM 6903 C C . SER A 1 921 ? -4.211 3.647 -25.807 1.00 66.06 921 SER A C 1
ATOM 6905 O O . SER A 1 921 ? -4.172 2.547 -26.359 1.00 66.06 921 SER A O 1
ATOM 6907 N N . LEU A 1 922 ? -5.233 4.498 -25.967 1.00 60.53 922 LEU A N 1
ATOM 6908 C CA . LEU A 1 922 ? -6.333 4.298 -26.917 1.00 60.53 922 LEU A CA 1
ATOM 6909 C C . LEU A 1 922 ? -5.779 3.994 -28.326 1.00 60.53 922 LEU A C 1
ATOM 6911 O O . LEU A 1 922 ? -4.683 4.451 -28.658 1.00 60.53 922 LEU A O 1
ATOM 6915 N N . PRO A 1 923 ? -6.504 3.204 -29.142 1.00 54.12 923 PRO A N 1
ATOM 6916 C CA . PRO A 1 923 ? -5.953 2.563 -30.333 1.00 54.12 923 PRO A CA 1
ATOM 6917 C C . PRO A 1 923 ? -5.251 3.550 -31.278 1.00 54.12 923 PRO A C 1
ATOM 6919 O O . PRO A 1 923 ? -5.749 4.647 -31.521 1.00 54.12 923 PRO A O 1
ATOM 6922 N N . HIS A 1 924 ? -4.087 3.117 -31.772 1.00 51.25 924 HIS A N 1
ATOM 6923 C CA . HIS A 1 924 ? -3.208 3.721 -32.781 1.00 51.25 924 HIS A CA 1
ATOM 6924 C C . HIS A 1 924 ? -3.707 5.013 -33.428 1.00 51.25 924 HIS A C 1
ATOM 6926 O O . HIS A 1 924 ? -4.610 5.001 -34.262 1.00 51.25 924 HIS A O 1
ATOM 6932 N N . GLY A 1 925 ? -3.047 6.124 -33.101 1.00 49.44 925 GLY A N 1
ATOM 6933 C CA . GLY A 1 925 ? -3.322 7.407 -33.745 1.00 49.44 925 GLY A CA 1
ATOM 6934 C C . GLY A 1 925 ? -4.545 8.135 -33.190 1.00 49.44 925 GLY A C 1
ATOM 6935 O O . GLY A 1 925 ? -5.013 9.072 -33.831 1.00 49.44 925 GLY A O 1
ATOM 6936 N N . ALA A 1 926 ? -5.042 7.747 -32.005 1.00 63.03 926 ALA A N 1
ATOM 6937 C CA . ALA A 1 926 ? -6.029 8.522 -31.262 1.00 63.03 926 ALA A CA 1
ATOM 6938 C C . ALA A 1 926 ? -5.542 9.972 -31.102 1.00 63.03 926 ALA A C 1
ATOM 6940 O O . ALA A 1 926 ? -4.636 10.273 -30.319 1.00 63.03 926 ALA A O 1
ATOM 6941 N N . TRP A 1 927 ? -6.148 10.853 -31.891 1.00 76.19 927 TRP A N 1
ATOM 6942 C CA . TRP A 1 927 ? -5.913 12.283 -31.875 1.00 76.19 927 TRP A CA 1
ATOM 6943 C C . TRP A 1 927 ? -7.005 12.947 -31.045 1.00 76.19 927 TRP A C 1
ATOM 6945 O O . TRP A 1 927 ? -8.187 12.618 -31.172 1.00 76.19 927 TRP A O 1
ATOM 6955 N N . ARG A 1 928 ? -6.617 13.880 -30.179 1.00 77.69 928 ARG A N 1
ATOM 6956 C CA . ARG A 1 928 ? -7.557 14.777 -29.510 1.00 77.69 928 ARG A CA 1
ATOM 6957 C C . ARG A 1 928 ? -7.164 16.226 -29.774 1.00 77.69 928 ARG A C 1
ATOM 6959 O O . ARG A 1 928 ? -5.968 16.505 -29.856 1.00 77.69 928 ARG A O 1
ATOM 6966 N N . PRO A 1 929 ? -8.138 17.147 -29.824 1.00 81.25 929 PRO A N 1
ATOM 6967 C CA . PRO A 1 929 ? -7.838 18.568 -29.883 1.00 81.25 929 PRO A CA 1
ATOM 6968 C C . PRO A 1 929 ? -6.919 18.979 -28.729 1.00 81.25 929 PRO A C 1
ATOM 6970 O O . PRO A 1 929 ? -7.153 18.593 -27.581 1.00 81.25 929 PRO A O 1
ATOM 6973 N N . THR A 1 930 ? -5.894 19.762 -29.046 1.00 87.06 930 THR A N 1
ATOM 6974 C CA . THR A 1 930 ? -5.015 20.413 -28.072 1.00 87.06 930 THR A CA 1
ATOM 6975 C C . THR A 1 930 ? -5.134 21.923 -28.232 1.00 87.06 930 THR A C 1
ATOM 6977 O O . THR A 1 930 ? -5.374 22.442 -29.323 1.00 87.06 930 THR A O 1
ATOM 6980 N N . THR A 1 931 ? -5.003 22.622 -27.116 1.00 91.94 931 THR A N 1
ATOM 6981 C CA . THR A 1 931 ? -4.904 24.080 -27.039 1.00 91.94 931 THR A CA 1
ATOM 6982 C C . THR A 1 931 ? -3.465 24.575 -27.215 1.00 91.94 931 THR A C 1
ATOM 6984 O O . THR A 1 931 ? -3.265 25.780 -27.359 1.00 91.94 931 THR A O 1
ATOM 6987 N N . ASP A 1 932 ? -2.471 23.674 -27.224 1.00 93.31 932 ASP A N 1
ATOM 6988 C CA . ASP A 1 932 ? -1.055 24.003 -27.413 1.00 93.31 932 ASP A CA 1
ATOM 6989 C C . ASP A 1 932 ? -0.702 24.085 -28.914 1.00 93.31 932 ASP A C 1
ATOM 6991 O O . ASP A 1 932 ? -0.768 23.062 -29.605 1.00 93.31 932 ASP A O 1
ATOM 6995 N N . PRO A 1 933 ? -0.300 25.261 -29.442 1.00 93.25 933 PRO A N 1
ATOM 6996 C CA . PRO A 1 933 ? -0.011 25.433 -30.863 1.00 93.25 933 PRO A CA 1
ATOM 6997 C C . PRO A 1 933 ? 1.025 24.440 -31.406 1.00 93.25 933 PRO A C 1
ATOM 6999 O O . PRO A 1 933 ? 2.019 24.097 -30.751 1.00 93.25 933 PRO A O 1
ATOM 7002 N N . VAL A 1 934 ? 0.800 23.985 -32.640 1.00 90.56 934 VAL A N 1
ATOM 7003 C CA . VAL A 1 934 ? 1.708 23.069 -33.353 1.00 90.56 934 VAL A CA 1
ATOM 7004 C C . VAL A 1 934 ? 3.046 23.756 -33.646 1.00 90.56 934 VAL A C 1
ATOM 7006 O O . VAL A 1 934 ? 4.098 23.143 -33.484 1.00 90.56 934 VAL A O 1
ATOM 7009 N N . ASP A 1 935 ? 3.006 25.043 -33.999 1.00 91.38 935 ASP A N 1
ATOM 7010 C CA . ASP A 1 935 ? 4.136 25.903 -34.371 1.00 91.38 935 ASP A CA 1
ATOM 7011 C C . ASP A 1 935 ? 4.830 26.591 -33.182 1.00 91.38 935 ASP A C 1
ATOM 7013 O O . ASP A 1 935 ? 5.651 27.490 -33.367 1.00 91.38 935 ASP A O 1
ATOM 7017 N N . ARG A 1 936 ? 4.535 26.170 -31.943 1.00 94.31 936 ARG A N 1
ATOM 7018 C CA . ARG A 1 936 ? 5.148 26.760 -30.748 1.00 94.31 936 ARG A CA 1
ATOM 7019 C C . ARG A 1 936 ? 6.662 26.538 -30.728 1.00 94.31 936 ARG A C 1
ATOM 7021 O O . ARG A 1 936 ? 7.137 25.404 -30.640 1.00 94.31 936 ARG A O 1
ATOM 7028 N N . ASP A 1 937 ? 7.396 27.643 -30.647 1.00 95.00 937 ASP A N 1
ATOM 7029 C CA . ASP A 1 937 ? 8.831 27.637 -30.383 1.00 95.00 937 ASP A CA 1
ATOM 7030 C C . ASP A 1 937 ? 9.130 27.093 -28.972 1.00 95.00 937 ASP A C 1
ATOM 7032 O O . ASP A 1 937 ? 8.601 27.563 -27.958 1.00 95.00 937 ASP A O 1
ATOM 7036 N N . ILE A 1 938 ? 9.992 26.078 -28.908 1.00 95.50 938 ILE A N 1
ATOM 7037 C CA . ILE A 1 938 ? 10.418 25.435 -27.662 1.00 95.50 938 ILE A CA 1
ATOM 7038 C C . ILE A 1 938 ? 11.619 26.128 -27.010 1.00 95.50 938 ILE A C 1
ATOM 7040 O O . ILE A 1 938 ? 11.901 25.883 -25.837 1.00 95.50 938 ILE A O 1
ATOM 7044 N N . THR A 1 939 ? 12.346 26.976 -27.739 1.00 95.38 939 THR A N 1
ATOM 7045 C CA . THR A 1 939 ? 13.572 27.611 -27.252 1.00 95.38 939 THR A CA 1
ATOM 7046 C C . THR A 1 939 ? 13.379 28.514 -26.025 1.00 95.38 939 THR A C 1
ATOM 7048 O O . THR A 1 939 ? 14.239 28.436 -25.144 1.00 95.38 939 THR A O 1
ATOM 7051 N N . PRO A 1 940 ? 12.282 29.288 -25.855 1.00 96.00 940 PRO A N 1
ATOM 7052 C CA . PRO A 1 940 ? 12.075 30.081 -24.641 1.00 96.00 940 PRO A CA 1
ATOM 7053 C C . PRO A 1 940 ? 11.587 29.253 -23.442 1.00 96.00 940 PRO A C 1
ATOM 7055 O O . PRO A 1 940 ? 11.410 29.806 -22.357 1.00 96.00 940 PRO A O 1
ATOM 7058 N N . TYR A 1 941 ? 11.345 27.945 -23.604 1.00 95.00 941 TYR A N 1
ATOM 7059 C CA . TYR A 1 941 ? 10.836 27.104 -22.522 1.00 95.00 941 TYR A CA 1
ATOM 7060 C C . TYR A 1 941 ? 11.832 27.058 -21.350 1.00 95.00 941 TYR A C 1
ATOM 7062 O O . TYR A 1 941 ? 13.029 26.845 -21.581 1.00 95.00 941 TYR A O 1
ATOM 7070 N N . PRO A 1 942 ? 11.380 27.236 -20.095 1.00 93.75 942 PRO A N 1
ATOM 7071 C CA . PRO A 1 942 ? 12.272 27.292 -18.943 1.00 93.75 942 PRO A CA 1
ATOM 7072 C C . PRO A 1 942 ? 12.976 25.951 -18.704 1.00 93.75 942 PRO A C 1
ATOM 7074 O O . PRO A 1 942 ? 12.350 24.889 -18.698 1.00 93.75 942 PRO A O 1
ATOM 7077 N N . HIS A 1 943 ? 14.283 26.004 -18.456 1.00 90.81 943 HIS A N 1
ATOM 7078 C CA . HIS A 1 943 ? 15.075 24.841 -18.070 1.00 90.81 943 HIS A CA 1
ATOM 7079 C C . HIS A 1 943 ? 15.068 24.669 -16.544 1.00 90.81 943 HIS A C 1
ATOM 7081 O O . HIS A 1 943 ? 15.290 25.619 -15.790 1.00 90.81 943 HIS A O 1
ATOM 7087 N N . ARG A 1 944 ? 14.825 23.447 -16.058 1.00 82.56 944 ARG A N 1
ATOM 7088 C CA . ARG A 1 944 ? 14.820 23.156 -14.618 1.00 82.56 944 ARG A CA 1
ATOM 7089 C C . ARG A 1 944 ? 16.247 22.977 -14.097 1.00 82.56 944 ARG A C 1
ATOM 7091 O O . ARG A 1 944 ? 16.861 21.935 -14.301 1.00 82.56 944 ARG A O 1
ATOM 7098 N N . ASN A 1 945 ? 16.729 23.931 -13.303 1.00 68.19 945 ASN A N 1
ATOM 7099 C CA . ASN A 1 945 ? 18.020 23.841 -12.603 1.00 68.19 945 ASN A CA 1
ATOM 7100 C C . ASN A 1 945 ? 17.912 23.068 -11.278 1.00 68.19 945 ASN A C 1
ATOM 7102 O O . ASN A 1 945 ? 18.290 23.552 -10.214 1.00 68.19 945 ASN A O 1
ATOM 7106 N N . SER A 1 946 ? 17.355 21.859 -11.331 1.00 54.16 946 SER A N 1
ATOM 7107 C CA . SER A 1 946 ? 17.241 20.992 -10.154 1.00 54.16 946 SER A CA 1
ATOM 7108 C C . SER A 1 946 ? 18.577 20.279 -9.899 1.00 54.16 946 SER A C 1
ATOM 7110 O O . SER A 1 946 ? 18.965 19.377 -10.641 1.00 54.16 946 SER A O 1
ATOM 7112 N N . GLY A 1 947 ? 19.299 20.730 -8.865 1.00 52.72 947 GLY A N 1
ATOM 7113 C CA . GLY A 1 947 ? 20.581 20.178 -8.411 1.00 52.72 947 GLY A CA 1
ATOM 7114 C C . GLY A 1 947 ? 21.805 20.750 -9.137 1.00 52.72 947 GLY A C 1
ATOM 7115 O O . GLY A 1 947 ? 22.230 20.179 -10.131 1.00 52.72 947 GLY A O 1
ATOM 7116 N N . ASN A 1 948 ? 22.347 21.870 -8.634 1.00 49.06 948 ASN A N 1
ATOM 7117 C CA . ASN A 1 948 ? 23.701 22.464 -8.779 1.00 49.06 948 ASN A CA 1
ATOM 7118 C C . ASN A 1 948 ? 24.608 22.119 -9.998 1.00 49.06 948 ASN A C 1
ATOM 7120 O O . ASN A 1 948 ? 25.829 22.176 -9.872 1.00 49.06 948 ASN A O 1
ATOM 7124 N N . GLY A 1 949 ? 24.071 21.786 -11.177 1.00 55.19 949 GLY A N 1
ATOM 7125 C CA . GLY A 1 949 ? 24.858 21.196 -12.272 1.00 55.19 949 GLY A CA 1
ATOM 7126 C C . GLY A 1 949 ? 24.693 21.826 -13.654 1.00 55.19 949 GLY A C 1
ATOM 7127 O O . GLY A 1 949 ? 25.423 21.447 -14.568 1.00 55.19 949 GLY A O 1
ATOM 7128 N N . THR A 1 950 ? 23.764 22.768 -13.844 1.00 65.56 950 THR A N 1
ATOM 7129 C CA . THR A 1 950 ? 23.468 23.358 -15.162 1.00 65.56 950 THR A CA 1
ATOM 7130 C C . THR A 1 950 ? 23.307 24.872 -15.065 1.00 65.56 950 THR A C 1
ATOM 7132 O O . THR A 1 950 ? 22.634 25.369 -14.169 1.00 65.56 950 THR A O 1
ATOM 7135 N N . ALA A 1 951 ? 23.916 25.606 -16.000 1.00 77.25 951 ALA A N 1
ATOM 7136 C CA . ALA A 1 951 ? 23.846 27.071 -16.070 1.00 77.25 951 ALA A CA 1
ATOM 7137 C C . ALA A 1 951 ? 22.771 27.585 -17.048 1.00 77.25 951 ALA A C 1
ATOM 7139 O O . ALA A 1 951 ? 22.711 28.783 -17.303 1.00 77.25 951 ALA A O 1
ATOM 7140 N N . PHE A 1 952 ? 21.964 26.688 -17.625 1.00 88.81 952 PHE A N 1
ATOM 7141 C CA . PHE A 1 952 ? 20.964 27.044 -18.627 1.00 88.81 952 PHE A CA 1
ATOM 7142 C C . PHE A 1 952 ? 19.695 27.590 -17.969 1.00 88.81 952 PHE A C 1
ATOM 7144 O O . PHE A 1 952 ? 19.150 26.975 -17.051 1.00 88.81 952 PHE A O 1
ATOM 7151 N N . ALA A 1 953 ? 19.210 28.730 -18.448 1.00 90.00 953 ALA A N 1
ATOM 7152 C CA . ALA A 1 953 ? 17.923 29.297 -18.059 1.00 90.00 953 ALA A CA 1
ATOM 7153 C C . ALA A 1 953 ? 16.781 28.774 -18.944 1.00 90.00 953 ALA A C 1
ATOM 7155 O O . ALA A 1 953 ? 15.660 28.586 -18.466 1.00 90.00 953 ALA A O 1
ATOM 7156 N N . THR A 1 954 ? 17.061 28.497 -20.220 1.00 94.44 954 THR A N 1
ATOM 7157 C CA . THR A 1 954 ? 16.065 28.056 -21.210 1.00 94.44 954 THR A CA 1
ATOM 7158 C C . THR A 1 954 ? 16.541 26.846 -22.012 1.00 94.44 954 THR A C 1
ATOM 7160 O O . THR A 1 954 ? 17.740 26.575 -22.113 1.00 94.44 954 THR A O 1
ATOM 7163 N N . VAL A 1 955 ? 15.603 26.110 -22.612 1.00 93.62 955 VAL A N 1
ATOM 7164 C CA . VAL A 1 955 ? 15.905 24.973 -23.498 1.00 93.62 955 VAL A CA 1
ATOM 7165 C C . VAL A 1 955 ? 16.703 25.419 -24.731 1.00 93.62 955 VAL A C 1
ATOM 7167 O O . VAL A 1 955 ? 17.598 24.702 -25.172 1.00 93.62 955 VAL A O 1
ATOM 7170 N N . GLY A 1 956 ? 16.465 26.628 -25.246 1.00 93.00 956 GLY A N 1
ATOM 7171 C CA . GLY A 1 956 ? 17.215 27.190 -26.371 1.00 93.00 956 GLY A CA 1
ATOM 7172 C C . GLY A 1 956 ? 18.713 27.344 -26.104 1.00 93.00 956 GLY A C 1
ATOM 7173 O O . GLY A 1 956 ? 19.525 27.132 -27.004 1.00 93.00 956 GLY A O 1
ATOM 7174 N N . GLU A 1 957 ? 19.113 27.642 -24.865 1.00 93.31 957 GLU A N 1
ATOM 7175 C CA . GLU A 1 957 ? 20.531 27.766 -24.504 1.00 93.31 957 GLU A CA 1
ATOM 7176 C C . GLU A 1 957 ? 21.283 26.430 -24.578 1.00 93.31 957 GLU A C 1
ATOM 7178 O O . GLU A 1 957 ? 22.473 26.422 -24.901 1.00 93.31 957 GLU A O 1
ATOM 7183 N N . ILE A 1 958 ? 20.594 25.298 -24.389 1.00 91.75 958 ILE A N 1
ATOM 7184 C CA . ILE A 1 958 ? 21.165 23.956 -24.602 1.00 91.75 958 ILE A CA 1
ATOM 7185 C C . ILE A 1 958 ? 21.635 23.814 -26.055 1.00 91.75 958 ILE A C 1
ATOM 7187 O O . ILE A 1 958 ? 22.705 23.252 -26.315 1.00 91.75 958 ILE A O 1
ATOM 7191 N N . PHE A 1 959 ? 20.847 24.369 -26.983 1.00 91.50 959 PHE A N 1
ATOM 7192 C CA . PHE A 1 959 ? 21.078 24.349 -28.424 1.00 91.50 959 PHE A CA 1
ATOM 7193 C C . PHE A 1 959 ? 21.787 25.610 -28.954 1.00 91.50 959 PHE A C 1
ATOM 7195 O O . PHE A 1 959 ? 22.050 25.735 -30.150 1.00 91.50 959 PHE A O 1
ATOM 7202 N N . SER A 1 960 ? 22.216 26.530 -28.097 1.00 89.88 960 SER A N 1
ATOM 7203 C CA . SER A 1 960 ? 22.923 27.739 -28.526 1.00 89.88 960 SER A CA 1
ATOM 7204 C C . SER A 1 960 ? 24.420 27.480 -28.705 1.00 89.88 960 SER A C 1
ATOM 7206 O O . SER A 1 960 ? 25.061 26.907 -27.826 1.00 89.88 960 SER A O 1
ATOM 7208 N N . ALA A 1 961 ? 25.014 27.962 -29.799 1.00 85.00 961 ALA A N 1
ATOM 7209 C CA . ALA A 1 961 ? 26.470 27.950 -29.962 1.00 85.00 961 ALA A CA 1
ATOM 7210 C C . ALA A 1 961 ? 27.184 28.838 -28.920 1.00 85.00 961 ALA A C 1
ATOM 7212 O O . ALA A 1 961 ? 28.305 28.540 -28.523 1.00 85.00 961 ALA A O 1
ATOM 7213 N N . ALA A 1 962 ? 26.529 29.896 -28.428 1.00 88.06 962 ALA A N 1
ATOM 7214 C CA . ALA A 1 962 ? 27.105 30.793 -27.423 1.00 88.06 962 ALA A CA 1
ATOM 7215 C C . ALA A 1 962 ? 27.197 30.136 -26.035 1.00 88.06 962 ALA A C 1
ATOM 7217 O O . ALA A 1 962 ? 28.179 30.318 -25.318 1.00 88.06 962 ALA A O 1
ATOM 7218 N N . HIS A 1 963 ? 26.185 29.348 -25.662 1.00 87.06 963 HIS A N 1
ATOM 7219 C CA . HIS A 1 963 ? 26.092 28.740 -24.332 1.00 87.06 963 HIS A CA 1
ATOM 7220 C C . HIS A 1 963 ? 26.578 27.285 -24.307 1.00 87.06 963 HIS A C 1
ATOM 7222 O O . HIS A 1 963 ? 27.004 26.807 -23.256 1.00 87.06 963 HIS A O 1
ATOM 7228 N N . ASN A 1 964 ? 26.545 26.575 -25.438 1.00 87.25 964 ASN A N 1
ATOM 7229 C CA . ASN A 1 964 ? 26.949 25.174 -25.558 1.00 87.25 964 ASN A CA 1
ATOM 7230 C C . ASN A 1 964 ? 27.552 24.865 -26.950 1.00 87.25 964 ASN A C 1
ATOM 7232 O O . ASN A 1 964 ? 26.968 24.080 -27.707 1.00 87.25 964 ASN A O 1
ATOM 7236 N N . PRO A 1 965 ? 28.716 25.458 -27.293 1.00 79.94 965 PRO A N 1
ATOM 7237 C CA . PRO A 1 965 ? 29.314 25.385 -28.635 1.00 79.94 965 PRO A CA 1
ATOM 7238 C C . PRO A 1 965 ? 29.587 23.951 -29.101 1.00 79.94 965 PRO A C 1
ATOM 7240 O O . PRO A 1 965 ? 29.324 23.610 -30.248 1.00 79.94 965 PRO A O 1
ATOM 7243 N N . ASP A 1 966 ? 30.039 23.091 -28.187 1.00 74.88 966 ASP A N 1
ATOM 7244 C CA . ASP A 1 966 ? 30.400 21.706 -28.492 1.00 74.88 966 ASP A CA 1
ATOM 7245 C C . ASP A 1 966 ? 29.274 20.696 -28.226 1.00 74.88 966 ASP A C 1
ATOM 7247 O O . ASP A 1 966 ? 29.500 19.494 -28.371 1.00 74.88 966 ASP A O 1
ATOM 7251 N N . ARG A 1 967 ? 28.094 21.109 -27.748 1.00 83.12 967 ARG A N 1
ATOM 7252 C CA . ARG A 1 967 ? 27.064 20.166 -27.256 1.00 83.12 967 ARG A CA 1
ATOM 7253 C C . ARG A 1 967 ? 27.601 19.180 -26.198 1.00 83.12 967 ARG A C 1
ATOM 7255 O O . ARG A 1 967 ? 27.315 17.988 -26.239 1.00 83.12 967 ARG A O 1
ATOM 7262 N N . LYS A 1 968 ? 28.465 19.643 -25.285 1.00 79.81 968 LYS A N 1
ATOM 7263 C CA . LYS A 1 968 ? 29.096 18.805 -24.233 1.00 79.81 968 LYS A CA 1
ATOM 7264 C C . LYS A 1 968 ? 28.575 19.099 -22.829 1.00 79.81 968 LYS A C 1
ATOM 7266 O O . LYS A 1 968 ? 28.772 18.284 -21.932 1.00 79.81 968 LYS A O 1
ATOM 7271 N N . ARG A 1 969 ? 27.969 20.270 -22.609 1.00 85.62 969 ARG A N 1
ATOM 7272 C CA . ARG A 1 969 ? 27.497 20.661 -21.276 1.00 85.62 969 ARG A CA 1
ATOM 7273 C C . ARG A 1 969 ? 26.280 19.815 -20.878 1.00 85.62 969 ARG A C 1
ATOM 7275 O O . ARG A 1 969 ? 25.403 19.624 -21.723 1.00 85.62 969 ARG A O 1
ATOM 7282 N N . PRO A 1 970 ? 26.217 19.324 -19.628 1.00 86.88 970 PRO A N 1
ATOM 7283 C CA . PRO A 1 970 ? 25.089 18.532 -19.154 1.00 86.88 970 PRO A CA 1
ATOM 7284 C C . PRO A 1 970 ? 23.812 19.379 -19.086 1.00 86.88 970 PRO A C 1
ATOM 7286 O O . PRO A 1 970 ? 23.874 20.582 -18.836 1.00 86.88 970 PRO A O 1
ATOM 7289 N N . PHE A 1 971 ? 22.657 18.749 -19.295 1.00 89.50 971 PHE A N 1
ATOM 7290 C CA . PHE A 1 971 ? 21.334 19.381 -19.216 1.00 89.50 971 PHE A CA 1
ATOM 7291 C C . PHE A 1 971 ? 20.275 18.374 -18.758 1.00 89.50 971 PHE A C 1
ATOM 7293 O O . PHE A 1 971 ? 20.456 17.170 -18.929 1.00 89.50 971 PHE A O 1
ATOM 7300 N N . ASP A 1 972 ? 19.178 18.855 -18.173 1.00 90.12 972 ASP A N 1
ATOM 7301 C CA . ASP A 1 972 ? 18.072 18.013 -17.713 1.00 90.12 972 ASP A CA 1
ATOM 7302 C C . ASP A 1 972 ? 17.180 17.597 -18.892 1.00 90.12 972 ASP A C 1
ATOM 7304 O O . ASP A 1 972 ? 16.533 18.427 -19.537 1.00 90.12 972 ASP A O 1
ATOM 7308 N N . ILE A 1 973 ? 17.114 16.291 -19.167 1.00 92.88 973 ILE A N 1
ATOM 7309 C CA . ILE A 1 973 ? 16.326 15.780 -20.298 1.00 92.88 973 ILE A CA 1
ATOM 7310 C C . ILE A 1 973 ? 14.821 16.038 -20.131 1.00 92.88 973 ILE A C 1
ATOM 7312 O O . ILE A 1 973 ? 14.127 16.296 -21.114 1.00 92.88 973 ILE A O 1
ATOM 7316 N N . ARG A 1 974 ? 14.304 16.037 -18.892 1.00 93.75 974 ARG A N 1
ATOM 7317 C CA . ARG A 1 974 ? 12.875 16.272 -18.613 1.00 93.75 974 ARG A CA 1
ATOM 7318 C C . ARG A 1 974 ? 12.432 17.675 -19.028 1.00 93.75 974 ARG A C 1
ATOM 7320 O O . ARG A 1 974 ? 11.276 17.843 -19.417 1.00 93.75 974 ARG A O 1
ATOM 7327 N N . SER A 1 975 ? 13.329 18.658 -18.994 1.00 94.12 975 SER A N 1
ATOM 7328 C CA . SER A 1 975 ? 13.079 20.012 -19.494 1.00 94.12 975 SER A CA 1
ATOM 7329 C C . SER A 1 975 ? 12.843 20.016 -21.006 1.00 94.12 975 SER A C 1
ATOM 7331 O O . SER A 1 975 ? 11.873 20.611 -21.467 1.00 94.12 975 SER A O 1
ATOM 7333 N N . VAL A 1 976 ? 13.649 19.272 -21.773 1.00 95.19 976 VAL A N 1
ATOM 7334 C CA . VAL A 1 976 ? 13.480 19.142 -23.234 1.00 95.19 976 VAL A CA 1
ATOM 7335 C C . VAL A 1 976 ? 12.198 18.378 -23.574 1.00 95.19 976 VAL A C 1
ATOM 7337 O O . VAL A 1 976 ? 11.408 18.847 -24.391 1.00 95.19 976 VAL A O 1
ATOM 7340 N N . LEU A 1 977 ? 11.934 17.248 -22.902 1.00 96.00 977 LEU A N 1
ATOM 7341 C CA . LEU A 1 977 ? 10.692 16.484 -23.091 1.00 96.00 977 LEU A CA 1
ATOM 7342 C C . LEU A 1 977 ? 9.450 17.331 -22.757 1.00 96.00 977 LEU A C 1
ATOM 7344 O O . LEU A 1 977 ? 8.432 17.245 -23.443 1.00 96.00 977 LEU A O 1
ATOM 7348 N N . SER A 1 978 ? 9.526 18.165 -21.713 1.00 95.94 978 SER A N 1
ATOM 7349 C CA . SER A 1 978 ? 8.431 19.066 -21.326 1.00 95.94 978 SER A CA 1
ATOM 7350 C C . SER A 1 978 ? 8.207 20.177 -22.342 1.00 95.94 978 SER A C 1
ATOM 7352 O O . SER A 1 978 ? 7.063 20.562 -22.557 1.00 95.94 978 SER A O 1
ATOM 7354 N N . ALA A 1 979 ? 9.270 20.666 -22.980 1.00 95.50 979 ALA A N 1
ATOM 7355 C CA . ALA A 1 979 ? 9.168 21.709 -23.988 1.00 95.50 979 ALA A CA 1
ATOM 7356 C C . ALA A 1 979 ? 8.501 21.210 -25.278 1.00 95.50 979 ALA A C 1
ATOM 7358 O O . ALA A 1 979 ? 7.723 21.957 -25.874 1.00 95.50 979 ALA A O 1
ATOM 7359 N N . VAL A 1 980 ? 8.766 19.962 -25.691 1.00 95.81 980 VAL A N 1
ATOM 7360 C CA . VAL A 1 980 ? 8.215 19.402 -26.939 1.00 95.81 980 VAL A CA 1
ATOM 7361 C C . VAL A 1 980 ? 6.798 18.854 -26.809 1.00 95.81 980 VAL A C 1
ATOM 7363 O O . VAL A 1 980 ? 6.072 18.923 -27.792 1.00 95.81 980 VAL A O 1
ATOM 7366 N N . ARG A 1 981 ? 6.384 18.323 -25.648 1.00 94.88 981 ARG A N 1
ATOM 7367 C CA . ARG A 1 981 ? 5.026 17.777 -25.455 1.00 94.88 981 ARG A CA 1
ATOM 7368 C C . ARG A 1 981 ? 3.953 18.869 -25.461 1.00 94.88 981 ARG A C 1
ATOM 7370 O O . ARG A 1 981 ? 4.262 20.049 -25.281 1.00 94.88 981 ARG A O 1
ATOM 7377 N N . ASP A 1 982 ? 2.697 18.454 -25.575 1.00 94.12 982 ASP A N 1
ATOM 7378 C CA . ASP A 1 982 ? 1.548 19.350 -25.415 1.00 94.12 982 ASP A CA 1
ATOM 7379 C C . ASP A 1 982 ? 1.430 19.846 -23.965 1.00 94.12 982 ASP A C 1
ATOM 7381 O O . ASP A 1 982 ? 1.506 19.059 -23.016 1.00 94.12 982 ASP A O 1
ATOM 7385 N N . GLN A 1 983 ? 1.283 21.160 -23.771 1.00 93.75 983 GLN A N 1
ATOM 7386 C CA . GLN A 1 983 ? 1.238 21.765 -22.431 1.00 93.75 983 GLN A CA 1
ATOM 7387 C C . GLN A 1 983 ? -0.073 21.515 -21.678 1.00 93.75 983 GLN A C 1
ATOM 7389 O O . GLN A 1 983 ? -0.085 21.573 -20.449 1.00 93.75 983 GLN A O 1
ATOM 7394 N N . ASP A 1 984 ? -1.154 21.201 -22.386 1.00 90.12 984 ASP A N 1
ATOM 7395 C CA . ASP A 1 984 ? -2.453 20.848 -21.810 1.00 90.12 984 ASP A CA 1
ATOM 7396 C C . ASP A 1 984 ? -2.606 19.344 -21.521 1.00 90.12 984 ASP A C 1
ATOM 7398 O O . ASP A 1 984 ? -3.644 18.909 -21.023 1.00 90.12 984 ASP A O 1
ATOM 7402 N N . ALA A 1 985 ? -1.559 18.547 -21.770 1.00 85.12 985 ALA A N 1
ATOM 7403 C CA . ALA A 1 985 ? -1.520 17.118 -21.486 1.00 85.12 985 ALA A CA 1
ATOM 7404 C C . ALA A 1 985 ? -0.394 16.779 -20.481 1.00 85.12 985 ALA A C 1
ATOM 7406 O O . ALA A 1 985 ? 0.793 16.833 -20.820 1.00 85.12 985 ALA A O 1
ATOM 7407 N N . PRO A 1 986 ? -0.718 16.398 -19.230 1.00 86.75 986 PRO A N 1
ATOM 7408 C CA . PRO A 1 986 ? 0.297 16.024 -18.251 1.00 86.75 986 PRO A CA 1
ATOM 7409 C C . PRO A 1 986 ? 0.913 14.649 -18.580 1.00 86.75 986 PRO A C 1
ATOM 7411 O O . PRO A 1 986 ? 0.171 13.695 -18.839 1.00 86.75 986 PRO A O 1
ATOM 7414 N N . PRO A 1 987 ? 2.247 14.485 -18.482 1.00 91.31 987 PRO A N 1
ATOM 7415 C CA . PRO A 1 987 ? 2.909 13.228 -18.813 1.00 91.31 987 PRO A CA 1
ATOM 7416 C C . PRO A 1 987 ? 2.656 12.163 -17.741 1.00 91.31 987 PRO A C 1
ATOM 7418 O O . PRO A 1 987 ? 2.595 12.460 -16.541 1.00 91.31 987 PRO A O 1
ATOM 7421 N N . LEU A 1 988 ? 2.536 10.907 -18.161 1.00 92.00 988 LEU A N 1
ATOM 7422 C CA . LEU A 1 988 ? 2.529 9.742 -17.283 1.00 92.00 988 LEU A CA 1
ATOM 7423 C C . LEU A 1 988 ? 3.910 9.071 -17.333 1.00 92.00 988 LEU A C 1
ATOM 7425 O O . LEU A 1 988 ? 4.232 8.372 -18.291 1.00 92.00 988 LEU A O 1
ATOM 7429 N N . GLU A 1 989 ? 4.749 9.311 -16.321 1.00 93.56 989 GLU A N 1
ATOM 7430 C CA . GLU A 1 989 ? 6.102 8.739 -16.265 1.00 93.56 989 GLU A CA 1
ATOM 7431 C C . GLU A 1 989 ? 6.098 7.300 -15.744 1.00 93.56 989 GLU A C 1
ATOM 7433 O O . GLU A 1 989 ? 5.654 7.045 -14.624 1.00 93.56 989 GLU A O 1
ATOM 7438 N N . ARG A 1 990 ? 6.647 6.364 -16.529 1.00 91.31 990 ARG A N 1
ATOM 7439 C CA . ARG A 1 990 ? 6.760 4.947 -16.149 1.00 91.31 990 ARG A CA 1
ATOM 7440 C C . ARG A 1 990 ? 8.087 4.662 -15.437 1.00 91.31 990 ARG A C 1
ATOM 7442 O O . ARG A 1 990 ? 9.152 5.121 -15.865 1.00 91.31 990 ARG A O 1
ATOM 7449 N N . TRP A 1 991 ? 8.035 3.825 -14.395 1.00 92.75 991 TRP A N 1
ATOM 7450 C CA . TRP A 1 991 ? 9.208 3.325 -13.660 1.00 92.75 991 TRP A CA 1
ATOM 7451 C C . TRP A 1 991 ? 10.109 4.429 -13.086 1.00 92.75 991 TRP A C 1
ATOM 7453 O O . TRP A 1 991 ? 11.325 4.440 -13.309 1.00 92.75 991 TRP A O 1
ATOM 7463 N N . THR A 1 992 ? 9.521 5.365 -12.345 1.00 89.38 992 THR A N 1
ATOM 7464 C CA . THR A 1 992 ? 10.260 6.443 -11.661 1.00 89.38 992 THR A CA 1
ATOM 7465 C C . THR A 1 992 ? 11.189 5.917 -10.562 1.00 89.38 992 THR A C 1
ATOM 7467 O O . THR A 1 992 ? 12.231 6.508 -10.294 1.00 89.38 992 THR A O 1
ATOM 7470 N N . ALA A 1 993 ? 10.826 4.797 -9.927 1.00 88.25 993 ALA A N 1
ATOM 7471 C CA . ALA A 1 993 ? 11.559 4.211 -8.805 1.00 88.25 993 ALA A CA 1
ATOM 7472 C C . ALA A 1 993 ? 12.599 3.147 -9.203 1.00 88.25 993 ALA A C 1
ATOM 7474 O O . ALA A 1 993 ? 13.301 2.660 -8.317 1.00 88.25 993 ALA A O 1
ATOM 7475 N N . TRP A 1 994 ? 12.697 2.783 -10.490 1.00 92.19 994 TRP A N 1
ATOM 7476 C CA . TRP A 1 994 ? 13.594 1.724 -10.964 1.00 92.19 994 TRP A CA 1
ATOM 7477 C C . TRP A 1 994 ? 15.054 2.161 -10.822 1.00 92.19 994 TRP A C 1
ATOM 7479 O O . TRP A 1 994 ? 15.532 3.036 -11.545 1.00 92.19 994 TRP A O 1
ATOM 7489 N N . GLN A 1 995 ? 15.745 1.544 -9.867 1.00 88.88 995 GLN A N 1
ATOM 7490 C CA . GLN A 1 995 ? 17.139 1.821 -9.550 1.00 88.88 995 GLN A CA 1
ATOM 7491 C C . GLN A 1 995 ? 18.061 1.332 -10.668 1.00 88.88 995 GLN A C 1
ATOM 7493 O O . GLN A 1 995 ? 17.809 0.304 -11.299 1.00 88.88 995 GLN A O 1
ATOM 7498 N N . ASP A 1 996 ? 19.134 2.082 -10.902 1.00 89.06 996 ASP A N 1
ATOM 7499 C CA . ASP A 1 996 ? 20.128 1.868 -11.961 1.00 89.06 996 ASP A CA 1
ATOM 7500 C C . ASP A 1 996 ? 19.562 2.051 -13.393 1.00 89.06 996 ASP A C 1
ATOM 7502 O O . ASP A 1 996 ? 20.254 1.806 -14.387 1.00 89.06 996 ASP A O 1
ATOM 7506 N N . ALA A 1 997 ? 18.302 2.485 -13.522 1.00 92.75 997 ALA A N 1
ATOM 7507 C CA . ALA A 1 997 ? 17.608 2.731 -14.787 1.00 92.75 997 ALA A CA 1
ATOM 7508 C C . ALA A 1 997 ? 17.214 4.207 -14.989 1.00 92.75 997 ALA A C 1
ATOM 7510 O O . ALA A 1 997 ? 16.540 4.538 -15.968 1.00 92.75 997 ALA A O 1
ATOM 7511 N N . GLU A 1 998 ? 17.636 5.101 -14.089 1.00 89.75 998 GLU A N 1
ATOM 7512 C CA . GLU A 1 998 ? 17.232 6.512 -14.061 1.00 89.75 998 GLU A CA 1
ATOM 7513 C C . GLU A 1 998 ? 17.683 7.298 -15.304 1.00 89.75 998 GLU A C 1
ATOM 7515 O O . GLU A 1 998 ? 17.068 8.306 -15.653 1.00 89.75 998 GLU A O 1
ATOM 7520 N N . ASN A 1 999 ? 18.706 6.803 -16.010 1.00 90.19 999 ASN A N 1
ATOM 7521 C CA . ASN A 1 999 ? 19.223 7.388 -17.249 1.00 90.19 999 ASN A CA 1
ATOM 7522 C C . ASN A 1 999 ? 18.225 7.374 -18.419 1.00 90.19 999 ASN A C 1
ATOM 7524 O O . ASN A 1 999 ? 18.443 8.075 -19.406 1.00 90.19 999 ASN A O 1
ATOM 7528 N N . VAL A 1 1000 ? 17.156 6.578 -18.341 1.00 95.19 1000 VAL A N 1
ATOM 7529 C CA . VAL A 1 1000 ? 16.096 6.528 -19.354 1.00 95.19 1000 VAL A CA 1
ATOM 7530 C C . VAL A 1 1000 ? 14.795 7.023 -18.733 1.00 95.19 1000 VAL A C 1
ATOM 7532 O O . VAL A 1 1000 ? 14.236 6.402 -17.821 1.00 95.19 1000 VAL A O 1
ATOM 7535 N N . VAL A 1 1001 ? 14.294 8.136 -19.260 1.00 95.88 1001 VAL A N 1
ATOM 7536 C CA . VAL A 1 1001 ? 12.989 8.708 -18.918 1.00 95.88 1001 VAL A CA 1
ATOM 7537 C C . VAL A 1 1001 ? 11.987 8.271 -19.978 1.00 95.88 1001 VAL A C 1
ATOM 7539 O O . VAL A 1 1001 ? 12.257 8.410 -21.167 1.00 95.88 1001 VAL A O 1
ATOM 7542 N N . ALA A 1 1002 ? 10.841 7.738 -19.556 1.00 95.19 1002 ALA A N 1
ATOM 7543 C CA . ALA A 1 1002 ? 9.794 7.253 -20.450 1.00 95.19 1002 ALA A CA 1
ATOM 7544 C C . ALA A 1 1002 ? 8.439 7.812 -20.014 1.00 95.19 1002 ALA A C 1
ATOM 7546 O O . ALA A 1 1002 ? 7.981 7.529 -18.903 1.00 95.19 1002 ALA A O 1
ATOM 7547 N N . TRP A 1 1003 ? 7.829 8.618 -20.878 1.00 94.94 1003 TRP A N 1
ATOM 7548 C CA . TRP A 1 1003 ? 6.549 9.280 -20.657 1.00 94.94 1003 TRP A CA 1
ATOM 7549 C C . TRP A 1 1003 ? 5.526 8.817 -21.681 1.00 94.94 1003 TRP A C 1
ATOM 7551 O O . TRP A 1 1003 ? 5.763 8.922 -22.879 1.00 94.94 1003 TRP A O 1
ATOM 7561 N N . ASP A 1 1004 ? 4.351 8.419 -21.212 1.00 91.31 1004 ASP A N 1
ATOM 7562 C CA . ASP A 1 1004 ? 3.171 8.355 -22.067 1.00 91.31 1004 ASP A CA 1
ATOM 7563 C C . ASP A 1 1004 ? 2.469 9.726 -21.994 1.00 91.31 1004 ASP A C 1
ATOM 7565 O O . ASP A 1 1004 ? 2.162 10.230 -20.910 1.00 91.31 1004 ASP A O 1
ATOM 7569 N N . THR A 1 1005 ? 2.316 10.399 -23.138 1.00 91.56 1005 THR A N 1
ATOM 7570 C CA . THR A 1 1005 ? 1.841 11.797 -23.223 1.00 91.56 1005 THR A CA 1
ATOM 7571 C C . THR A 1 1005 ? 1.216 12.088 -24.591 1.00 91.56 1005 THR A C 1
ATOM 7573 O O . THR A 1 1005 ? 0.997 11.171 -25.384 1.00 91.56 1005 THR A O 1
ATOM 7576 N N . ARG A 1 1006 ? 0.929 13.365 -24.882 1.00 90.06 1006 ARG A N 1
ATOM 7577 C CA . ARG A 1 1006 ? 0.543 13.837 -26.214 1.00 90.06 1006 ARG A CA 1
ATOM 7578 C C . ARG A 1 1006 ? 1.546 14.780 -26.868 1.00 90.06 1006 ARG A C 1
ATOM 7580 O O . ARG A 1 1006 ? 2.287 15.494 -26.184 1.00 90.06 1006 ARG A O 1
ATOM 7587 N N . LEU A 1 1007 ? 1.546 14.733 -28.196 1.00 91.75 1007 LEU A N 1
ATOM 7588 C CA . LEU A 1 1007 ? 2.328 15.575 -29.088 1.00 91.75 1007 LEU A CA 1
ATOM 7589 C C . LEU A 1 1007 ? 1.475 15.952 -30.309 1.00 91.75 1007 LEU A C 1
ATOM 7591 O O . LEU A 1 1007 ? 1.144 15.088 -31.120 1.00 91.75 1007 LEU A O 1
ATOM 7595 N N . GLY A 1 1008 ? 1.098 17.225 -30.431 1.00 90.94 1008 GLY A N 1
ATOM 7596 C CA . GLY A 1 1008 ? 0.197 17.707 -31.484 1.00 90.94 1008 GLY A CA 1
ATOM 7597 C C . GLY A 1 1008 ? -1.192 17.063 -31.425 1.00 90.94 1008 GLY A C 1
ATOM 7598 O O . GLY A 1 1008 ? -1.813 16.834 -32.461 1.00 90.94 1008 GLY A O 1
ATOM 7599 N N . GLY A 1 1009 ? -1.655 16.694 -30.228 1.00 87.00 1009 GLY A N 1
ATOM 7600 C CA . GLY A 1 1009 ? -2.904 15.968 -30.009 1.00 87.00 1009 GLY A CA 1
ATOM 7601 C C . GLY A 1 1009 ? -2.801 14.445 -30.153 1.00 87.00 1009 GLY A C 1
ATOM 7602 O O . GLY A 1 1009 ? -3.702 13.740 -29.692 1.00 87.00 1009 GLY A O 1
ATOM 7603 N N . PHE A 1 1010 ? -1.716 13.910 -30.725 1.00 88.00 1010 PHE A N 1
ATOM 7604 C CA . PHE A 1 1010 ? -1.493 12.466 -30.854 1.00 88.00 1010 PHE A CA 1
ATOM 7605 C C . PHE A 1 1010 ? -0.956 11.869 -29.557 1.00 88.00 1010 PHE A C 1
ATOM 7607 O O . PHE A 1 1010 ? -0.001 12.390 -28.985 1.00 88.00 1010 PHE A O 1
ATOM 7614 N N . ALA A 1 1011 ? -1.512 10.743 -29.111 1.00 87.81 1011 ALA A N 1
ATOM 7615 C CA . ALA A 1 1011 ? -0.918 9.966 -28.026 1.00 87.81 1011 ALA A CA 1
ATOM 7616 C C . ALA A 1 1011 ? 0.408 9.324 -28.472 1.00 87.81 1011 ALA A C 1
ATOM 7618 O O . ALA A 1 1011 ? 0.444 8.634 -29.488 1.00 87.81 1011 ALA A O 1
ATOM 7619 N N . VAL A 1 1012 ? 1.486 9.529 -27.712 1.00 90.94 1012 VAL A N 1
ATOM 7620 C CA . VAL A 1 1012 ? 2.838 9.039 -28.029 1.00 90.94 1012 VAL A CA 1
ATOM 7621 C C . VAL A 1 1012 ? 3.528 8.467 -26.792 1.00 90.94 1012 VAL A C 1
ATOM 7623 O O . VAL A 1 1012 ? 3.269 8.906 -25.667 1.00 90.94 1012 VAL A O 1
ATOM 7626 N N . SER A 1 1013 ? 4.449 7.524 -27.006 1.00 93.69 1013 SER A N 1
ATOM 7627 C CA . SER A 1 1013 ? 5.454 7.171 -26.001 1.00 93.69 1013 SER A CA 1
ATOM 7628 C C . SER A 1 1013 ? 6.710 8.005 -26.254 1.00 93.69 1013 SER A C 1
ATOM 7630 O O . SER A 1 1013 ? 7.409 7.821 -27.252 1.00 93.69 1013 SER A O 1
ATOM 7632 N N . LEU A 1 1014 ? 6.947 8.981 -25.381 1.00 95.56 1014 LEU A N 1
ATOM 7633 C CA . LEU A 1 1014 ? 8.023 9.960 -25.467 1.00 95.56 1014 LEU A CA 1
ATOM 7634 C C . LEU A 1 1014 ? 9.162 9.566 -24.519 1.00 95.56 1014 LEU A C 1
ATOM 7636 O O . LEU A 1 1014 ? 9.008 9.541 -23.297 1.00 95.56 1014 LEU A O 1
ATOM 7640 N N . VAL A 1 1015 ? 10.327 9.281 -25.089 1.00 97.56 1015 VAL A N 1
ATOM 7641 C CA . VAL A 1 1015 ? 11.509 8.792 -24.379 1.00 97.56 1015 VAL A CA 1
ATOM 7642 C C . VAL A 1 1015 ? 12.631 9.815 -24.455 1.00 97.56 1015 VAL A C 1
ATOM 7644 O O . VAL A 1 1015 ? 12.912 10.371 -25.515 1.00 97.56 1015 VAL A O 1
ATOM 7647 N N . GLY A 1 1016 ? 13.316 10.026 -23.335 1.00 96.19 1016 GLY A N 1
ATOM 7648 C CA . GLY A 1 1016 ? 14.520 10.843 -23.269 1.00 96.19 1016 GLY A CA 1
ATOM 7649 C C . GLY A 1 1016 ? 15.664 10.119 -22.571 1.00 96.19 1016 GLY A C 1
ATOM 7650 O O . GLY A 1 1016 ? 15.457 9.413 -21.582 1.00 96.19 1016 GLY A O 1
ATOM 7651 N N . ILE A 1 1017 ? 16.879 10.330 -23.074 1.00 94.81 1017 ILE A N 1
ATOM 7652 C CA . ILE A 1 1017 ? 18.112 9.846 -22.445 1.00 94.81 1017 ILE A CA 1
ATOM 7653 C C . ILE A 1 1017 ? 18.742 10.975 -21.622 1.00 94.81 1017 ILE A C 1
ATOM 7655 O O . ILE A 1 1017 ? 19.001 12.066 -22.137 1.00 94.81 1017 ILE A O 1
ATOM 7659 N N . GLU A 1 1018 ? 18.971 10.725 -20.333 1.00 91.94 1018 GLU A N 1
ATOM 7660 C CA . GLU A 1 1018 ? 19.466 11.729 -19.390 1.00 91.94 1018 GLU A CA 1
ATOM 7661 C C . GLU A 1 1018 ? 20.853 12.240 -19.788 1.00 91.94 1018 GLU A C 1
ATOM 7663 O O . GLU A 1 1018 ? 21.764 11.476 -20.114 1.00 91.94 1018 GLU A O 1
ATOM 7668 N N . SER A 1 1019 ? 20.996 13.564 -19.763 1.00 90.06 1019 SER A N 1
ATOM 7669 C CA . SER A 1 1019 ? 22.204 14.274 -20.186 1.00 90.06 1019 SER A CA 1
ATOM 7670 C C . SER A 1 1019 ? 22.986 14.866 -19.014 1.00 90.06 1019 SER A C 1
ATOM 7672 O O . SER A 1 1019 ? 24.034 15.476 -19.224 1.00 90.06 1019 SER A O 1
ATOM 7674 N N . ARG A 1 1020 ? 22.529 14.647 -17.777 1.00 88.19 1020 ARG A N 1
ATOM 7675 C CA . ARG A 1 1020 ? 23.310 14.851 -16.550 1.00 88.19 1020 ARG A CA 1
ATOM 7676 C C . ARG A 1 1020 ? 23.972 13.562 -16.085 1.00 88.19 1020 ARG A C 1
ATOM 7678 O O . ARG A 1 1020 ? 23.470 12.466 -16.310 1.00 88.19 1020 ARG A O 1
ATOM 7685 N N . ASN A 1 1021 ? 25.066 13.720 -15.347 1.00 87.25 1021 ASN A N 1
ATOM 7686 C CA . ASN A 1 1021 ? 25.555 12.630 -14.520 1.00 87.25 1021 ASN A CA 1
ATOM 7687 C C . ASN A 1 1021 ? 24.603 12.465 -13.332 1.00 87.25 1021 ASN A C 1
ATOM 7689 O O . ASN A 1 1021 ? 24.399 13.417 -12.575 1.00 87.25 1021 ASN A O 1
ATOM 7693 N N . LEU A 1 1022 ? 24.023 11.278 -13.165 1.00 84.38 1022 LEU A N 1
ATOM 7694 C CA . LEU A 1 1022 ? 23.154 10.989 -12.031 1.00 84.38 1022 LEU A CA 1
ATOM 7695 C C . LEU A 1 1022 ? 23.949 10.360 -10.894 1.00 84.38 1022 LEU A C 1
ATOM 7697 O O . LEU A 1 1022 ? 24.835 9.522 -11.085 1.00 84.38 1022 LEU A O 1
ATOM 7701 N N . ARG A 1 1023 ? 23.609 10.767 -9.673 1.00 77.56 1023 ARG A N 1
ATOM 7702 C CA . ARG A 1 1023 ? 24.210 10.206 -8.472 1.00 77.56 1023 ARG A CA 1
ATOM 7703 C C . ARG A 1 1023 ? 23.715 8.779 -8.278 1.00 77.56 1023 ARG A C 1
ATOM 7705 O O . ARG A 1 1023 ? 22.518 8.512 -8.337 1.00 77.56 1023 ARG A O 1
ATOM 7712 N N . ARG A 1 1024 ? 24.648 7.877 -8.011 1.00 77.44 1024 ARG A N 1
ATOM 7713 C CA . ARG A 1 1024 ? 24.356 6.467 -7.793 1.00 77.44 1024 ARG A CA 1
ATOM 7714 C C . ARG A 1 1024 ? 24.081 6.198 -6.312 1.00 77.44 1024 ARG A C 1
ATOM 7716 O O . ARG A 1 1024 ? 24.765 6.754 -5.452 1.00 77.44 1024 ARG A O 1
ATOM 7723 N N . ARG A 1 1025 ? 23.083 5.360 -6.014 1.00 69.69 1025 ARG A N 1
ATOM 7724 C CA . ARG A 1 1025 ? 22.740 4.973 -4.634 1.00 69.69 1025 ARG A CA 1
ATOM 7725 C C . ARG A 1 1025 ? 23.820 4.053 -4.055 1.00 69.69 1025 ARG A C 1
ATOM 7727 O O . ARG A 1 1025 ? 24.472 3.317 -4.794 1.00 69.69 1025 ARG A O 1
ATOM 7734 N N . LEU A 1 1026 ? 24.040 4.134 -2.744 1.00 59.59 1026 LEU A N 1
ATOM 7735 C CA . LEU A 1 1026 ? 24.905 3.198 -2.024 1.00 59.59 1026 LEU A CA 1
ATOM 7736 C C . LEU A 1 1026 ? 24.132 1.906 -1.702 1.00 59.59 1026 LEU A C 1
ATOM 7738 O O . LEU A 1 1026 ? 22.916 1.987 -1.539 1.00 59.59 1026 LEU A O 1
ATOM 7742 N N . PRO A 1 1027 ? 24.821 0.753 -1.578 1.00 57.84 1027 PRO A N 1
ATOM 7743 C CA . PRO A 1 1027 ? 26.261 0.537 -1.785 1.00 57.84 1027 PRO A CA 1
ATOM 7744 C C . PRO A 1 1027 ? 26.664 0.458 -3.273 1.00 57.84 1027 PRO A C 1
ATOM 7746 O O . PRO A 1 1027 ? 25.885 0.038 -4.122 1.00 57.84 1027 PRO A O 1
ATOM 7749 N N . ARG A 1 1028 ? 27.913 0.832 -3.595 1.00 66.25 1028 ARG A N 1
ATOM 7750 C CA . ARG A 1 1028 ? 28.462 0.807 -4.968 1.00 66.25 1028 ARG A CA 1
ATOM 7751 C C . ARG A 1 1028 ? 29.540 -0.279 -5.116 1.00 66.25 1028 ARG A C 1
ATOM 7753 O O . ARG A 1 1028 ? 30.433 -0.331 -4.266 1.00 66.25 1028 ARG A O 1
ATOM 7760 N N . PRO A 1 1029 ? 29.499 -1.127 -6.162 1.00 67.25 1029 PRO A N 1
ATOM 7761 C CA . PRO A 1 1029 ? 30.579 -2.069 -6.463 1.00 67.25 1029 PRO A CA 1
ATOM 7762 C C . PRO A 1 1029 ? 31.883 -1.346 -6.827 1.00 67.25 1029 PRO A C 1
ATOM 7764 O O . PRO A 1 1029 ? 31.857 -0.337 -7.526 1.00 67.25 1029 PRO A O 1
ATOM 7767 N N . ALA A 1 1030 ? 33.033 -1.882 -6.407 1.00 69.75 1030 ALA A N 1
ATOM 7768 C CA . ALA A 1 1030 ? 34.345 -1.274 -6.674 1.00 69.75 1030 ALA A CA 1
ATOM 7769 C C . ALA A 1 1030 ? 34.765 -1.316 -8.159 1.00 69.75 1030 ALA A C 1
ATOM 7771 O O . ALA A 1 1030 ? 35.660 -0.590 -8.576 1.00 69.75 1030 ALA A O 1
ATOM 7772 N N . ASN A 1 1031 ? 34.141 -2.187 -8.951 1.00 76.19 1031 ASN A N 1
ATOM 7773 C CA . ASN A 1 1031 ? 34.416 -2.404 -10.374 1.00 76.19 1031 ASN A CA 1
ATOM 7774 C C . ASN A 1 1031 ? 33.432 -1.670 -11.306 1.00 76.19 1031 ASN A C 1
ATOM 7776 O O . ASN A 1 1031 ? 33.407 -1.948 -12.507 1.00 76.19 1031 ASN A O 1
ATOM 7780 N N . GLY A 1 1032 ? 32.606 -0.787 -10.743 1.00 77.00 1032 GLY A N 1
ATOM 7781 C CA . GLY A 1 1032 ? 31.598 -0.004 -11.441 1.00 77.00 1032 GLY A CA 1
ATOM 7782 C C . GLY A 1 1032 ? 31.910 1.488 -11.471 1.00 77.00 1032 GLY A C 1
ATOM 7783 O O . GLY A 1 1032 ? 32.795 1.950 -10.750 1.00 77.00 1032 GLY A O 1
ATOM 7784 N N . PRO A 1 1033 ? 31.170 2.275 -12.266 1.00 78.00 1033 PRO A N 1
ATOM 7785 C CA . PRO A 1 1033 ? 31.304 3.722 -12.243 1.00 78.00 1033 PRO A CA 1
ATOM 7786 C C . PRO A 1 1033 ? 30.747 4.314 -10.940 1.00 78.00 1033 PRO A C 1
ATOM 7788 O O . PRO A 1 1033 ? 29.747 3.846 -10.382 1.00 78.00 1033 PRO A O 1
ATOM 7791 N N . ASP A 1 1034 ? 31.378 5.402 -10.492 1.00 76.44 1034 ASP A N 1
ATOM 7792 C CA . ASP A 1 1034 ? 30.995 6.150 -9.289 1.00 76.44 1034 ASP A CA 1
ATOM 7793 C C . ASP A 1 1034 ? 29.650 6.882 -9.415 1.00 76.44 1034 ASP A C 1
ATOM 7795 O O . ASP A 1 1034 ? 28.976 7.124 -8.408 1.00 76.44 1034 ASP A O 1
ATOM 7799 N N . SER A 1 1035 ? 29.269 7.233 -10.644 1.00 83.56 1035 SER A N 1
ATOM 7800 C CA . SER A 1 1035 ? 28.034 7.928 -11.017 1.00 83.56 1035 SER A CA 1
ATOM 7801 C C . SER A 1 1035 ? 27.518 7.385 -12.348 1.00 83.56 1035 SER A C 1
ATOM 7803 O O . SER A 1 1035 ? 28.301 6.857 -13.141 1.00 83.56 1035 SER A O 1
ATOM 7805 N N . TRP A 1 1036 ? 26.221 7.526 -12.615 1.00 86.50 1036 TRP A N 1
ATOM 7806 C CA . TRP A 1 1036 ? 25.681 7.215 -13.934 1.00 86.50 1036 TRP A CA 1
ATOM 7807 C C . TRP A 1 1036 ? 26.056 8.330 -14.891 1.00 86.50 1036 TRP A C 1
ATOM 7809 O O . TRP A 1 1036 ? 25.606 9.462 -14.737 1.00 86.50 1036 TRP A O 1
ATOM 7819 N N . THR A 1 1037 ? 26.919 8.022 -15.850 1.00 88.88 1037 THR A N 1
ATOM 7820 C CA . THR A 1 1037 ? 27.423 9.013 -16.796 1.00 88.88 1037 THR A CA 1
ATOM 7821 C C . THR A 1 1037 ? 26.342 9.418 -17.797 1.00 88.88 1037 THR A C 1
ATOM 7823 O O . THR A 1 1037 ? 25.515 8.602 -18.215 1.00 88.88 1037 THR A O 1
ATOM 7826 N N . ALA A 1 1038 ? 26.352 10.696 -18.169 1.00 88.25 1038 ALA A N 1
ATOM 7827 C CA . ALA A 1 1038 ? 25.415 11.288 -19.112 1.00 88.25 1038 ALA A CA 1
ATOM 7828 C C . ALA A 1 1038 ? 25.421 10.567 -20.470 1.00 88.25 1038 ALA A C 1
ATOM 7830 O O . ALA A 1 1038 ? 26.478 10.259 -21.026 1.00 88.25 1038 ALA A O 1
ATOM 7831 N N . GLY A 1 1039 ? 24.229 10.338 -21.019 1.00 87.88 1039 GLY A N 1
ATOM 7832 C CA . GLY A 1 1039 ? 24.025 9.736 -22.335 1.00 87.88 1039 GLY A CA 1
ATOM 7833 C C . GLY A 1 1039 ? 24.418 8.262 -22.464 1.00 87.88 1039 GLY A C 1
ATOM 7834 O O . GLY A 1 1039 ? 24.343 7.709 -23.561 1.00 87.88 1039 GLY A O 1
ATOM 7835 N N . THR A 1 1040 ? 24.833 7.617 -21.372 1.00 91.12 1040 THR A N 1
ATOM 7836 C CA . THR A 1 1040 ? 25.273 6.218 -21.368 1.00 91.12 1040 THR A CA 1
ATOM 7837 C C . THR A 1 1040 ? 24.117 5.285 -21.012 1.00 91.12 1040 THR A C 1
ATOM 7839 O O . THR A 1 1040 ? 23.369 5.528 -20.057 1.00 91.12 1040 THR A O 1
ATOM 7842 N N . LEU A 1 1041 ? 23.992 4.185 -21.757 1.00 93.31 1041 LEU A N 1
ATOM 7843 C CA . LEU A 1 1041 ? 23.072 3.093 -21.451 1.00 93.31 1041 LEU A CA 1
ATOM 7844 C C . LEU A 1 1041 ? 23.762 2.035 -20.576 1.00 93.31 1041 LEU A C 1
ATOM 7846 O O . LEU A 1 1041 ? 24.778 1.455 -20.956 1.00 93.31 1041 LEU A O 1
ATOM 7850 N N . PHE A 1 1042 ? 23.171 1.788 -19.412 1.00 93.81 1042 PHE A N 1
ATOM 7851 C CA . PHE A 1 1042 ? 23.565 0.801 -18.408 1.00 93.81 1042 PHE A CA 1
ATOM 7852 C C . PHE A 1 1042 ? 22.618 -0.406 -18.468 1.00 93.81 1042 PHE A C 1
ATOM 7854 O O . PHE A 1 1042 ? 21.590 -0.329 -19.152 1.00 93.81 1042 PHE A O 1
ATOM 7861 N N . PRO A 1 1043 ? 22.894 -1.519 -17.762 1.00 94.75 1043 PRO A N 1
ATOM 7862 C CA . PRO A 1 1043 ? 22.131 -2.749 -17.973 1.00 94.75 1043 PRO A CA 1
ATOM 7863 C C . PRO A 1 1043 ? 20.636 -2.574 -17.695 1.00 94.75 1043 PRO A C 1
ATOM 7865 O O . PRO A 1 1043 ? 19.797 -2.913 -18.530 1.00 94.75 1043 PRO A O 1
ATOM 7868 N N . GLN A 1 1044 ? 20.294 -1.962 -16.558 1.00 94.88 1044 GLN A N 1
ATOM 7869 C CA . GLN A 1 1044 ? 18.898 -1.733 -16.182 1.00 94.88 1044 GLN A CA 1
ATOM 7870 C C . GLN A 1 1044 ? 18.237 -0.646 -17.038 1.00 94.88 1044 GLN A C 1
ATOM 7872 O O . GLN A 1 1044 ? 17.086 -0.818 -17.435 1.00 94.88 1044 GLN A O 1
ATOM 7877 N N . SER A 1 1045 ? 18.947 0.426 -17.410 1.00 94.94 1045 SER A N 1
ATOM 7878 C CA . SER A 1 1045 ? 18.382 1.440 -18.313 1.00 94.94 1045 SER A CA 1
ATOM 7879 C C . SER A 1 1045 ? 18.160 0.901 -19.734 1.00 94.94 1045 SER A C 1
ATOM 7881 O O . SER A 1 1045 ? 17.144 1.216 -20.352 1.00 94.94 1045 SER A O 1
ATOM 7883 N N . SER A 1 1046 ? 19.025 0.003 -20.217 1.00 95.88 1046 SER A N 1
ATOM 7884 C CA . SER A 1 1046 ? 18.854 -0.708 -21.494 1.00 95.88 1046 SER A CA 1
ATOM 7885 C C . SER A 1 1046 ? 17.634 -1.630 -21.454 1.00 95.88 1046 SER A C 1
ATOM 7887 O O . SER A 1 1046 ? 16.797 -1.599 -22.355 1.00 95.88 1046 SER A O 1
ATOM 7889 N N . LYS A 1 1047 ? 17.483 -2.393 -20.361 1.00 96.25 1047 LYS A N 1
ATOM 7890 C CA . LYS A 1 1047 ? 16.309 -3.240 -20.113 1.00 96.25 1047 LYS A CA 1
ATOM 7891 C C . LYS A 1 1047 ? 15.019 -2.417 -20.070 1.00 96.25 1047 LYS A C 1
ATOM 7893 O O . LYS A 1 1047 ? 14.029 -2.801 -20.690 1.00 96.25 1047 LYS A O 1
ATOM 7898 N N . LYS A 1 1048 ? 15.027 -1.285 -19.359 1.00 96.56 1048 LYS A N 1
ATOM 7899 C CA . LYS A 1 1048 ? 13.897 -0.349 -19.286 1.00 96.56 1048 LYS A CA 1
ATOM 7900 C C . LYS A 1 1048 ? 13.529 0.173 -20.674 1.00 96.56 1048 LYS A C 1
ATOM 7902 O O . LYS A 1 1048 ? 12.362 0.107 -21.045 1.00 96.56 1048 LYS A O 1
ATOM 7907 N N . LEU A 1 1049 ? 14.511 0.622 -21.456 1.00 96.19 1049 LEU A N 1
ATOM 7908 C CA . LEU A 1 1049 ? 14.293 1.127 -22.812 1.00 96.19 1049 LEU A CA 1
ATOM 7909 C C . LEU A 1 1049 ? 13.675 0.063 -23.731 1.00 96.19 1049 LEU A C 1
ATOM 7911 O O . LEU A 1 1049 ? 12.677 0.340 -24.389 1.00 96.19 1049 LEU A O 1
ATOM 7915 N N . ALA A 1 1050 ? 14.195 -1.167 -23.717 1.00 95.88 1050 ALA A N 1
ATOM 7916 C CA . ALA A 1 1050 ? 13.627 -2.268 -24.495 1.00 95.88 1050 ALA A CA 1
ATOM 7917 C C . ALA A 1 1050 ? 12.159 -2.561 -24.121 1.00 95.88 1050 ALA A C 1
ATOM 7919 O O . ALA A 1 1050 ? 11.325 -2.757 -25.005 1.00 95.88 1050 ALA A O 1
ATOM 7920 N N . ARG A 1 1051 ? 11.813 -2.534 -22.824 1.00 95.19 1051 ARG A N 1
ATOM 7921 C CA . ARG A 1 1051 ? 10.421 -2.710 -22.362 1.00 95.19 1051 ARG A CA 1
ATOM 7922 C C . ARG A 1 1051 ? 9.499 -1.587 -22.827 1.00 95.19 1051 ARG A C 1
ATOM 7924 O O . ARG A 1 1051 ? 8.382 -1.870 -23.242 1.00 95.19 1051 ARG A O 1
ATOM 7931 N N . VAL A 1 1052 ? 9.959 -0.335 -22.787 1.00 94.31 1052 VAL A N 1
ATOM 7932 C CA . VAL A 1 1052 ? 9.183 0.817 -23.281 1.00 94.31 1052 VAL A CA 1
ATOM 7933 C C . VAL A 1 1052 ? 8.862 0.651 -24.766 1.00 94.31 1052 VAL A C 1
ATOM 7935 O O . VAL A 1 1052 ? 7.706 0.783 -25.161 1.00 94.31 1052 VAL A O 1
ATOM 7938 N N . ILE A 1 1053 ? 9.871 0.308 -25.576 1.00 95.19 1053 ILE A N 1
ATOM 7939 C CA . ILE A 1 1053 ? 9.718 0.132 -27.027 1.00 95.19 1053 ILE A CA 1
ATOM 7940 C C . ILE A 1 1053 ? 8.699 -0.973 -27.322 1.00 95.19 1053 ILE A C 1
ATOM 7942 O O . ILE A 1 1053 ? 7.751 -0.757 -28.074 1.00 95.19 1053 ILE A O 1
ATOM 7946 N N . ASN A 1 1054 ? 8.844 -2.140 -26.695 1.00 93.19 1054 ASN A N 1
ATOM 7947 C CA . ASN A 1 1054 ? 7.912 -3.244 -26.908 1.00 93.19 1054 ASN A CA 1
ATOM 7948 C C . ASN A 1 1054 ? 6.487 -2.915 -26.434 1.00 93.19 1054 ASN A C 1
ATOM 7950 O O . ASN A 1 1054 ? 5.537 -3.200 -27.154 1.00 93.19 1054 ASN A O 1
ATOM 7954 N N . GLY A 1 1055 ? 6.325 -2.275 -25.271 1.00 90.12 1055 GLY A N 1
ATOM 7955 C CA . GLY A 1 1055 ? 5.005 -1.937 -24.730 1.00 90.12 1055 GLY A CA 1
ATOM 7956 C C . GLY A 1 1055 ? 4.247 -0.871 -25.534 1.00 90.12 1055 GLY A C 1
ATOM 7957 O O . GLY A 1 1055 ? 3.016 -0.819 -25.484 1.00 90.12 1055 GLY A O 1
ATOM 7958 N N . ALA A 1 1056 ? 4.962 -0.027 -26.286 1.00 90.31 1056 ALA A N 1
ATOM 7959 C CA . ALA A 1 1056 ? 4.373 0.945 -27.209 1.00 90.31 1056 ALA A CA 1
ATOM 7960 C C . ALA A 1 1056 ? 4.066 0.353 -28.598 1.00 90.31 1056 ALA A C 1
ATOM 7962 O O . ALA A 1 1056 ? 3.209 0.886 -29.308 1.00 90.31 1056 ALA A O 1
ATOM 7963 N N . SER A 1 1057 ? 4.750 -0.734 -28.976 1.00 89.88 1057 SER A N 1
ATOM 7964 C CA . SER A 1 1057 ? 4.606 -1.397 -30.275 1.00 89.88 1057 SER A CA 1
ATOM 7965 C C . SER A 1 1057 ? 3.165 -1.812 -30.525 1.00 89.88 1057 SER A C 1
ATOM 7967 O O . SER A 1 1057 ? 2.522 -2.439 -29.683 1.00 89.88 1057 SER A O 1
ATOM 7969 N N . GLY A 1 1058 ? 2.646 -1.461 -31.696 1.00 83.94 1058 GLY A N 1
ATOM 7970 C CA . GLY A 1 1058 ? 1.279 -1.782 -32.056 1.00 83.94 1058 GLY A CA 1
ATOM 7971 C C . GLY A 1 1058 ? 0.257 -1.113 -31.132 1.00 83.94 1058 GLY A C 1
ATOM 7972 O O . GLY A 1 1058 ? -0.796 -1.699 -30.888 1.00 83.94 1058 GLY A O 1
ATOM 7973 N N . ARG A 1 1059 ? 0.560 0.066 -30.566 1.00 81.56 1059 ARG A N 1
ATOM 7974 C CA . ARG A 1 1059 ? -0.401 0.869 -29.783 1.00 81.56 1059 ARG A CA 1
ATOM 7975 C C . ARG A 1 1059 ? -0.229 2.368 -30.001 1.00 81.56 1059 ARG A C 1
ATOM 7977 O O . ARG A 1 1059 ? -1.210 3.068 -30.230 1.00 81.56 1059 ARG A O 1
ATOM 7984 N N . ARG A 1 1060 ? 1.008 2.863 -29.937 1.00 87.19 1060 ARG A N 1
ATOM 7985 C CA . ARG A 1 1060 ? 1.355 4.294 -29.990 1.00 87.19 1060 ARG A CA 1
ATOM 7986 C C . ARG A 1 1060 ? 2.592 4.507 -30.854 1.00 87.19 1060 ARG A C 1
ATOM 7988 O O . ARG A 1 1060 ? 3.432 3.625 -30.822 1.00 87.19 1060 ARG A O 1
ATOM 7995 N N . PRO A 1 1061 ? 2.764 5.660 -31.518 1.00 92.31 1061 PRO A N 1
ATOM 7996 C CA . PRO A 1 1061 ? 4.063 6.139 -31.990 1.00 92.31 1061 PRO A CA 1
ATOM 7997 C C . PRO A 1 1061 ? 5.116 6.204 -30.876 1.00 92.31 1061 PRO A C 1
ATOM 7999 O O . PRO A 1 1061 ? 4.805 6.569 -29.736 1.00 92.31 1061 PRO A O 1
ATOM 8002 N N . LEU A 1 1062 ? 6.370 5.929 -31.229 1.00 94.69 1062 LEU A N 1
ATOM 8003 C CA . LEU A 1 1062 ? 7.531 6.058 -30.349 1.00 94.69 1062 LEU A CA 1
ATOM 8004 C C . LEU A 1 1062 ? 8.371 7.261 -30.779 1.00 94.69 1062 LEU A C 1
ATOM 8006 O O . LEU A 1 1062 ? 8.814 7.334 -31.921 1.00 94.69 1062 LEU A O 1
ATOM 8010 N N . VAL A 1 1063 ? 8.627 8.183 -29.853 1.00 96.56 1063 VAL A N 1
ATOM 8011 C CA . VAL A 1 1063 ? 9.482 9.356 -30.077 1.00 96.56 1063 VAL A CA 1
ATOM 8012 C C . VAL A 1 1063 ? 10.644 9.310 -29.093 1.00 96.56 1063 VAL A C 1
ATOM 8014 O O . VAL A 1 1063 ? 10.428 9.329 -27.884 1.00 96.56 1063 VAL A O 1
ATOM 8017 N N . ILE A 1 1064 ? 11.879 9.256 -29.589 1.00 97.19 1064 ILE A N 1
ATOM 8018 C CA . ILE A 1 1064 ? 13.095 9.189 -28.771 1.00 97.19 1064 ILE A CA 1
ATOM 8019 C C . ILE A 1 1064 ? 13.928 10.449 -28.994 1.00 97.19 1064 ILE A C 1
ATOM 8021 O O . ILE A 1 1064 ? 14.431 10.676 -30.093 1.00 97.19 1064 ILE A O 1
ATOM 8025 N N . LEU A 1 1065 ? 14.139 11.228 -27.932 1.00 96.31 1065 LEU A N 1
ATOM 8026 C CA . LEU A 1 1065 ? 15.108 12.321 -27.905 1.00 96.31 1065 LEU A CA 1
ATOM 8027 C C . LEU A 1 1065 ? 16.430 11.820 -27.318 1.00 96.31 1065 LEU A C 1
ATOM 8029 O O . LEU A 1 1065 ? 16.556 11.558 -26.117 1.00 96.31 1065 LEU A O 1
ATOM 8033 N N . ALA A 1 1066 ? 17.418 11.662 -28.191 1.00 89.38 1066 ALA A N 1
ATOM 8034 C CA . ALA A 1 1066 ? 18.656 10.967 -27.900 1.00 89.38 1066 ALA A CA 1
ATOM 8035 C C . ALA A 1 1066 ? 19.839 11.922 -27.688 1.00 89.38 1066 ALA A C 1
ATOM 8037 O O . ALA A 1 1066 ? 20.229 12.694 -28.568 1.00 89.38 1066 ALA A O 1
ATOM 8038 N N . ASN A 1 1067 ? 20.472 11.781 -26.527 1.00 89.38 1067 ASN A N 1
ATOM 8039 C CA . ASN A 1 1067 ? 21.881 12.084 -26.314 1.00 89.38 1067 ASN A CA 1
ATOM 8040 C C . ASN A 1 1067 ? 22.548 10.761 -25.928 1.00 89.38 1067 ASN A C 1
ATOM 8042 O O . ASN A 1 1067 ? 22.403 10.323 -24.793 1.00 89.38 1067 ASN A O 1
ATOM 8046 N N . LEU A 1 1068 ? 23.171 10.074 -26.884 1.00 87.19 1068 LEU A N 1
ATOM 8047 C CA . LEU A 1 1068 ? 23.647 8.700 -26.710 1.00 87.19 1068 LEU A CA 1
ATOM 8048 C C . LEU A 1 1068 ? 25.156 8.618 -26.936 1.00 87.19 1068 LEU A C 1
ATOM 8050 O O . LEU A 1 1068 ? 25.638 8.662 -28.068 1.00 87.19 1068 LEU A O 1
ATOM 8054 N N . SER A 1 1069 ? 25.900 8.460 -25.844 1.00 82.38 1069 SER A N 1
ATOM 8055 C CA . SER A 1 1069 ? 27.353 8.264 -25.843 1.00 82.38 1069 SER A CA 1
ATOM 8056 C C . SER A 1 1069 ? 27.750 6.805 -26.106 1.00 82.38 1069 SER A C 1
ATOM 8058 O O . SER A 1 1069 ? 28.866 6.543 -26.556 1.00 82.38 1069 SER A O 1
ATOM 8060 N N . GLY A 1 1070 ? 26.833 5.859 -25.876 1.00 87.69 1070 GLY A N 1
ATOM 8061 C CA . GLY A 1 1070 ? 27.023 4.429 -26.108 1.00 87.69 1070 GLY A CA 1
ATOM 8062 C C . GLY A 1 1070 ? 26.505 3.568 -24.955 1.00 87.69 1070 GLY A C 1
ATOM 8063 O O . GLY A 1 1070 ? 25.703 4.011 -24.133 1.00 87.69 1070 GLY A O 1
ATOM 8064 N N . PHE A 1 1071 ? 26.974 2.322 -24.912 1.00 91.12 1071 PHE A N 1
ATOM 8065 C CA . PHE A 1 1071 ? 26.726 1.378 -23.822 1.00 91.12 1071 PHE A CA 1
ATOM 8066 C C . PHE A 1 1071 ? 27.905 1.361 -22.849 1.00 91.12 1071 PHE A C 1
ATOM 8068 O O . PHE A 1 1071 ? 29.055 1.481 -23.276 1.00 91.12 1071 PHE A O 1
ATOM 8075 N N . ASP A 1 1072 ? 27.634 1.175 -21.558 1.00 91.62 1072 ASP A N 1
ATOM 8076 C CA . ASP A 1 1072 ? 28.697 1.048 -20.563 1.00 91.62 1072 ASP A CA 1
ATOM 8077 C C . ASP A 1 1072 ? 29.432 -0.296 -20.681 1.00 91.62 1072 ASP A C 1
ATOM 8079 O O . ASP A 1 1072 ? 28.832 -1.367 -20.614 1.00 91.62 1072 ASP A O 1
ATOM 8083 N N . GLY A 1 1073 ? 30.754 -0.229 -20.834 1.00 89.38 1073 GLY A N 1
ATOM 8084 C CA . GLY A 1 1073 ? 31.627 -1.395 -20.991 1.00 89.38 1073 GLY A CA 1
ATOM 8085 C C . GLY A 1 1073 ? 32.377 -1.798 -19.720 1.00 89.38 1073 GLY A C 1
ATOM 8086 O O . GLY A 1 1073 ? 33.345 -2.553 -19.816 1.00 89.38 1073 GLY A O 1
ATOM 8087 N N . SER A 1 1074 ? 32.007 -1.271 -18.546 1.00 90.12 1074 SER A N 1
ATOM 8088 C CA . SER A 1 1074 ? 32.697 -1.600 -17.293 1.00 90.12 1074 SER A CA 1
ATOM 8089 C C . SER A 1 1074 ? 32.534 -3.087 -16.928 1.00 90.12 1074 SER A C 1
ATOM 8091 O O . SER A 1 1074 ? 31.527 -3.706 -17.294 1.00 90.12 1074 SER A O 1
ATOM 8093 N N . PRO A 1 1075 ? 33.478 -3.688 -16.172 1.00 88.19 1075 PRO A N 1
ATOM 8094 C CA . PRO A 1 1075 ? 33.346 -5.071 -15.714 1.00 88.19 1075 PRO A CA 1
ATOM 8095 C C . PRO A 1 1075 ? 32.027 -5.333 -14.979 1.00 88.19 1075 PRO A C 1
ATOM 8097 O O . PRO A 1 1075 ? 31.448 -6.409 -15.123 1.00 88.19 1075 PRO A O 1
ATOM 8100 N N . GLU A 1 1076 ? 31.527 -4.342 -14.235 1.00 88.94 1076 GLU A N 1
ATOM 8101 C CA . GLU A 1 1076 ? 30.226 -4.429 -13.582 1.00 88.94 1076 GLU A CA 1
ATOM 8102 C C . GLU A 1 1076 ? 29.088 -4.590 -14.600 1.00 88.94 1076 GLU A C 1
ATOM 8104 O O . GLU A 1 1076 ? 28.350 -5.575 -14.533 1.00 88.94 1076 GLU A O 1
ATOM 8109 N N . SER A 1 1077 ? 28.955 -3.672 -15.560 1.00 92.56 1077 SER A N 1
ATOM 8110 C CA . SER A 1 1077 ? 27.865 -3.714 -16.543 1.00 92.56 1077 SER A CA 1
ATOM 8111 C C . SER A 1 1077 ? 27.917 -4.972 -17.404 1.00 92.56 1077 SER A C 1
ATOM 8113 O O . SER A 1 1077 ? 26.887 -5.604 -17.648 1.00 92.56 1077 SER A O 1
ATOM 8115 N N . MET A 1 1078 ? 29.122 -5.400 -17.787 1.00 94.00 1078 MET A N 1
ATOM 8116 C CA . MET A 1 1078 ? 29.321 -6.645 -18.528 1.00 94.00 1078 MET A CA 1
ATOM 8117 C C . MET A 1 1078 ? 28.889 -7.871 -17.711 1.00 94.00 1078 MET A C 1
ATOM 8119 O O . MET A 1 1078 ? 28.200 -8.738 -18.245 1.00 94.00 1078 MET A O 1
ATOM 8123 N N . SER A 1 1079 ? 29.208 -7.923 -16.410 1.00 90.94 1079 SER A N 1
ATOM 8124 C CA . SER A 1 1079 ? 28.740 -8.997 -15.514 1.00 90.94 1079 SER A CA 1
ATOM 8125 C C . SER A 1 1079 ? 27.223 -8.978 -15.288 1.00 90.94 1079 SER A C 1
ATOM 8127 O O . SER A 1 1079 ? 26.617 -10.015 -15.033 1.00 90.94 1079 SER A O 1
ATOM 8129 N N . LYS A 1 1080 ? 26.598 -7.805 -15.440 1.00 91.81 1080 LYS A N 1
ATOM 8130 C CA . LYS A 1 1080 ? 25.151 -7.578 -15.338 1.00 91.81 1080 LYS A CA 1
ATOM 8131 C C . LYS A 1 1080 ? 24.422 -7.694 -16.686 1.00 91.81 1080 LYS A C 1
ATOM 8133 O O . LYS A 1 1080 ? 23.333 -7.146 -16.834 1.00 91.81 1080 LYS A O 1
ATOM 8138 N N . LEU A 1 1081 ? 24.988 -8.434 -17.644 1.00 96.12 1081 LEU A N 1
ATOM 8139 C CA . LEU A 1 1081 ? 24.355 -8.794 -18.922 1.00 96.12 1081 LEU A CA 1
ATOM 8140 C C . LEU A 1 1081 ? 24.058 -7.600 -19.854 1.00 96.12 1081 LEU A C 1
ATOM 8142 O O . LEU A 1 1081 ? 23.078 -7.615 -20.600 1.00 96.12 1081 LEU A O 1
ATOM 8146 N N . GLN A 1 1082 ? 24.914 -6.568 -19.869 1.00 94.88 1082 GLN A N 1
ATOM 8147 C CA . GLN A 1 1082 ? 24.752 -5.402 -20.756 1.00 94.88 1082 GLN A CA 1
ATOM 8148 C C . GLN A 1 1082 ? 24.547 -5.774 -22.236 1.00 94.88 1082 GLN A C 1
ATOM 8150 O O . GLN A 1 1082 ? 23.757 -5.135 -22.929 1.00 94.88 1082 GLN A O 1
ATOM 8155 N N . LEU A 1 1083 ? 25.248 -6.799 -22.731 1.00 94.44 1083 LEU A N 1
ATOM 8156 C CA . LEU A 1 1083 ? 25.128 -7.234 -24.126 1.00 94.44 1083 LEU A CA 1
ATOM 8157 C C . LEU A 1 1083 ? 23.739 -7.799 -24.446 1.00 94.44 1083 LEU A C 1
ATOM 8159 O O . LEU A 1 1083 ? 23.215 -7.521 -25.522 1.00 94.44 1083 LEU A O 1
ATOM 8163 N N . GLU A 1 1084 ? 23.130 -8.544 -23.519 1.00 95.69 1084 GLU A N 1
ATOM 8164 C CA . GLU A 1 1084 ? 21.783 -9.090 -23.707 1.00 95.69 1084 GLU A CA 1
ATOM 8165 C C . GLU A 1 1084 ? 20.754 -7.961 -23.738 1.00 95.69 1084 GLU A C 1
ATOM 8167 O O . GLU A 1 1084 ? 19.997 -7.846 -24.699 1.00 95.69 1084 GLU A O 1
ATOM 8172 N N . TYR A 1 1085 ? 20.783 -7.053 -22.758 1.00 95.12 1085 TYR A N 1
ATOM 8173 C CA . TYR A 1 1085 ? 19.839 -5.932 -22.725 1.00 95.12 1085 TYR A CA 1
ATOM 8174 C C . TYR A 1 1085 ? 20.041 -4.934 -23.872 1.00 95.12 1085 TYR A C 1
ATOM 8176 O O . TYR A 1 1085 ? 19.068 -4.359 -24.354 1.00 95.12 1085 TYR A O 1
ATOM 8184 N N . GLY A 1 1086 ? 21.275 -4.750 -24.348 1.00 93.44 1086 GLY A N 1
ATOM 8185 C CA . GLY A 1 1086 ? 21.546 -4.004 -25.577 1.00 93.44 1086 GLY A CA 1
ATOM 8186 C C . GLY A 1 1086 ? 20.935 -4.682 -26.810 1.00 93.44 1086 GLY A C 1
ATOM 8187 O O . GLY A 1 1086 ? 20.293 -4.017 -27.623 1.00 93.44 1086 GLY A O 1
ATOM 8188 N N . ALA A 1 1087 ? 21.065 -6.007 -26.929 1.00 93.94 1087 ALA A N 1
ATOM 8189 C CA . ALA A 1 1087 ? 20.466 -6.775 -28.021 1.00 93.94 1087 ALA A CA 1
ATOM 8190 C C . ALA A 1 1087 ? 18.925 -6.746 -27.996 1.00 93.94 1087 ALA A C 1
ATOM 8192 O O . ALA A 1 1087 ? 18.303 -6.706 -29.060 1.00 93.94 1087 ALA A O 1
ATOM 8193 N N . GLU A 1 1088 ? 18.305 -6.707 -26.811 1.00 95.44 1088 GLU A N 1
ATOM 8194 C CA . GLU A 1 1088 ? 16.850 -6.553 -26.675 1.00 95.44 1088 GLU A CA 1
ATOM 8195 C C . GLU A 1 1088 ? 16.334 -5.236 -27.266 1.00 95.44 1088 GLU A C 1
ATOM 8197 O O . GLU A 1 1088 ? 15.256 -5.232 -27.853 1.00 95.44 1088 GLU A O 1
ATOM 8202 N N . ILE A 1 1089 ? 17.095 -4.136 -27.188 1.00 95.69 1089 ILE A N 1
ATOM 8203 C CA . ILE A 1 1089 ? 16.714 -2.870 -27.840 1.00 95.69 1089 ILE A CA 1
ATOM 8204 C C . ILE A 1 1089 ? 16.666 -3.059 -29.358 1.00 95.69 1089 ILE A C 1
ATOM 8206 O O . ILE A 1 1089 ? 15.667 -2.718 -29.987 1.00 95.69 1089 ILE A O 1
ATOM 8210 N N . GLY A 1 1090 ? 17.714 -3.649 -29.944 1.00 94.19 1090 GLY A N 1
ATOM 8211 C CA . GLY A 1 1090 ? 17.756 -3.921 -31.383 1.00 94.19 1090 GLY A CA 1
ATOM 8212 C C . GLY A 1 1090 ? 16.593 -4.811 -31.830 1.00 94.19 1090 GLY A C 1
ATOM 8213 O O . GLY A 1 1090 ? 15.930 -4.512 -32.822 1.00 94.19 1090 GLY A O 1
ATOM 8214 N N . ARG A 1 1091 ? 16.280 -5.859 -31.057 1.00 95.06 1091 ARG A N 1
ATOM 8215 C CA . ARG A 1 1091 ? 15.120 -6.723 -31.317 1.00 95.06 1091 ARG A CA 1
ATOM 8216 C C . ARG A 1 1091 ? 13.797 -5.965 -31.210 1.00 95.06 1091 ARG A C 1
ATOM 8218 O O . ARG A 1 1091 ? 12.935 -6.151 -32.065 1.00 95.06 1091 ARG A O 1
ATOM 8225 N N . ALA A 1 1092 ? 13.637 -5.125 -30.189 1.00 95.62 1092 ALA A N 1
ATOM 8226 C CA . ALA A 1 1092 ? 12.427 -4.339 -29.983 1.00 95.62 1092 ALA A CA 1
ATOM 8227 C C . ALA A 1 1092 ? 12.189 -3.373 -31.151 1.00 95.62 1092 ALA A C 1
ATOM 8229 O O . ALA A 1 1092 ? 11.071 -3.302 -31.644 1.00 95.62 1092 ALA A O 1
ATOM 8230 N N . ILE A 1 1093 ? 13.237 -2.705 -31.651 1.00 95.88 1093 ILE A N 1
ATOM 8231 C CA . ILE A 1 1093 ? 13.149 -1.811 -32.817 1.00 95.88 1093 ILE A CA 1
ATOM 8232 C C . ILE A 1 1093 ? 12.792 -2.575 -34.094 1.00 95.88 1093 ILE A C 1
ATOM 8234 O O . ILE A 1 1093 ? 11.908 -2.136 -34.824 1.00 95.88 1093 ILE A O 1
ATOM 8238 N N . VAL A 1 1094 ? 13.410 -3.731 -34.356 1.00 95.38 1094 VAL A N 1
ATOM 8239 C CA . VAL A 1 1094 ? 13.077 -4.567 -35.529 1.00 95.38 1094 VAL A CA 1
ATOM 8240 C C . VAL A 1 1094 ? 11.617 -5.035 -35.491 1.00 95.38 1094 VAL A C 1
ATOM 8242 O O . VAL A 1 1094 ? 10.927 -4.994 -36.505 1.00 95.38 1094 VAL A O 1
ATOM 8245 N N . ASN A 1 1095 ? 11.134 -5.461 -34.323 1.00 93.25 1095 ASN A N 1
ATOM 8246 C CA . ASN A 1 1095 ? 9.781 -6.002 -34.157 1.00 93.25 1095 ASN A CA 1
ATOM 8247 C C . ASN A 1 1095 ? 8.700 -4.927 -33.973 1.00 93.25 1095 ASN A C 1
ATOM 8249 O O . ASN A 1 1095 ? 7.513 -5.258 -33.883 1.00 93.25 1095 ASN A O 1
ATOM 8253 N N . TYR A 1 1096 ? 9.096 -3.661 -33.868 1.00 93.06 1096 TYR A N 1
ATOM 8254 C CA . TYR A 1 1096 ? 8.187 -2.573 -33.568 1.00 93.06 1096 TYR A CA 1
ATOM 8255 C C . TYR A 1 1096 ? 7.178 -2.350 -34.701 1.00 93.06 1096 TYR A C 1
ATOM 8257 O O . TYR A 1 1096 ? 7.551 -2.221 -35.870 1.00 93.06 1096 TYR A O 1
ATOM 8265 N N . ARG A 1 1097 ? 5.893 -2.273 -34.345 1.00 89.69 1097 ARG A N 1
ATOM 8266 C CA . ARG A 1 1097 ? 4.785 -2.001 -35.267 1.00 89.69 1097 ARG A CA 1
ATOM 8267 C C . ARG A 1 1097 ? 4.273 -0.583 -35.043 1.00 89.69 1097 ARG A C 1
ATOM 8269 O O . ARG A 1 1097 ? 3.719 -0.292 -33.988 1.00 89.69 1097 ARG A O 1
ATOM 8276 N N . GLY A 1 1098 ? 4.426 0.276 -36.042 1.00 89.38 1098 GLY A N 1
ATOM 8277 C CA . GLY A 1 1098 ? 4.044 1.686 -35.977 1.00 89.38 1098 GLY A CA 1
ATOM 8278 C C . GLY A 1 1098 ? 5.234 2.621 -36.194 1.00 89.38 1098 GLY A C 1
ATOM 8279 O O . GLY A 1 1098 ? 6.355 2.157 -36.410 1.00 89.38 1098 GLY A O 1
ATOM 8280 N N . PRO A 1 1099 ? 5.001 3.940 -36.161 1.00 92.25 1099 PRO A N 1
ATOM 8281 C CA . PRO A 1 1099 ? 6.032 4.923 -36.466 1.00 92.25 1099 PRO A CA 1
ATOM 8282 C C . PRO A 1 1099 ? 7.024 5.121 -35.318 1.00 92.25 1099 PRO A C 1
ATOM 8284 O O . PRO A 1 1099 ? 6.628 5.216 -34.151 1.00 92.25 1099 PRO A O 1
ATOM 8287 N N . ILE A 1 1100 ? 8.309 5.233 -35.669 1.00 95.19 1100 ILE A N 1
ATOM 8288 C CA . ILE A 1 1100 ? 9.392 5.546 -34.735 1.00 95.19 1100 ILE A CA 1
ATOM 8289 C C . ILE A 1 1100 ? 10.100 6.811 -35.212 1.00 95.19 1100 ILE A C 1
ATOM 8291 O O . ILE A 1 1100 ? 10.620 6.857 -36.324 1.00 95.19 1100 ILE A O 1
ATOM 8295 N N . VAL A 1 1101 ? 10.171 7.815 -34.345 1.00 96.12 1101 VAL A N 1
ATOM 8296 C CA . VAL A 1 1101 ? 10.924 9.047 -34.580 1.00 96.12 1101 VAL A CA 1
ATOM 8297 C C . VAL A 1 1101 ? 12.106 9.068 -33.623 1.00 96.12 1101 VAL A C 1
ATOM 8299 O O . VAL A 1 1101 ? 11.929 9.130 -32.406 1.00 96.12 1101 VAL A O 1
ATOM 8302 N N . PHE A 1 1102 ? 13.322 9.006 -34.156 1.00 95.69 1102 PHE A N 1
ATOM 8303 C CA . PHE A 1 1102 ? 14.549 9.067 -33.367 1.00 95.69 1102 PHE A CA 1
ATOM 8304 C C . PHE A 1 1102 ? 15.291 10.365 -33.675 1.00 95.69 1102 PHE A C 1
ATOM 8306 O O . PHE A 1 1102 ? 15.762 10.580 -34.790 1.00 95.69 1102 PHE A O 1
ATOM 8313 N N . THR A 1 1103 ? 15.398 11.252 -32.689 1.00 95.69 1103 THR A N 1
ATOM 8314 C CA . THR A 1 1103 ? 15.999 12.575 -32.867 1.00 95.69 1103 THR A CA 1
ATOM 8315 C C . THR A 1 1103 ? 17.225 12.751 -31.988 1.00 95.69 1103 THR A C 1
ATOM 8317 O O . THR A 1 1103 ? 17.139 12.747 -30.761 1.00 95.69 1103 THR A O 1
ATOM 8320 N N . VAL A 1 1104 ? 18.378 12.958 -32.618 1.00 93.31 1104 VAL A N 1
ATOM 8321 C CA . VAL A 1 1104 ? 19.627 13.302 -31.938 1.00 93.31 1104 VAL A CA 1
ATOM 8322 C C . VAL A 1 1104 ? 19.580 14.773 -31.533 1.00 93.31 1104 VAL A C 1
ATOM 8324 O O . VAL A 1 1104 ? 19.545 15.652 -32.388 1.00 93.31 1104 VAL A O 1
ATOM 8327 N N . ILE A 1 1105 ? 19.596 15.048 -30.229 1.00 92.50 1105 ILE A N 1
ATOM 8328 C CA . ILE A 1 1105 ? 19.501 16.419 -29.690 1.00 92.50 1105 ILE A CA 1
ATOM 8329 C C . ILE A 1 1105 ? 20.854 16.994 -29.242 1.00 92.50 1105 ILE A C 1
ATOM 8331 O O . ILE A 1 1105 ? 20.954 18.176 -28.923 1.00 92.50 1105 ILE A O 1
ATOM 8335 N N . SER A 1 1106 ? 21.894 16.159 -29.164 1.00 88.56 1106 SER A N 1
ATOM 8336 C CA . SER A 1 1106 ? 23.224 16.575 -28.711 1.00 88.56 1106 SER A CA 1
ATOM 8337 C C . SER A 1 1106 ? 24.327 15.766 -29.394 1.00 88.56 1106 SER A C 1
ATOM 8339 O O . SER A 1 1106 ? 24.924 16.218 -30.374 1.00 88.56 1106 SER A O 1
ATOM 8341 N N . ARG A 1 1107 ? 24.605 14.550 -28.911 1.00 84.94 1107 ARG A N 1
ATOM 8342 C CA . ARG A 1 1107 ? 25.656 13.683 -29.449 1.00 84.94 1107 ARG A CA 1
ATOM 8343 C C . ARG A 1 1107 ? 25.145 12.266 -29.660 1.00 84.94 1107 ARG A C 1
ATOM 8345 O O . ARG A 1 1107 ? 24.297 11.785 -28.908 1.00 84.94 1107 ARG A O 1
ATOM 8352 N N . TYR A 1 1108 ? 25.690 11.604 -30.675 1.00 83.88 1108 TYR A N 1
ATOM 8353 C CA . TYR A 1 1108 ? 25.371 10.226 -31.018 1.00 83.88 1108 TYR A CA 1
ATOM 8354 C C . TYR A 1 1108 ? 26.631 9.452 -31.421 1.00 83.88 1108 TYR A C 1
ATOM 8356 O O . TYR A 1 1108 ? 27.246 9.743 -32.450 1.00 83.88 1108 TYR A O 1
ATOM 8364 N N . HIS A 1 1109 ? 27.028 8.482 -30.591 1.00 79.06 1109 HIS A N 1
ATOM 8365 C CA . HIS A 1 1109 ? 28.249 7.695 -30.771 1.00 79.06 1109 HIS A CA 1
ATOM 8366 C C . HIS A 1 1109 ? 27.995 6.200 -31.056 1.00 79.06 1109 HIS A C 1
ATOM 8368 O O . HIS A 1 1109 ? 26.968 5.625 -30.684 1.00 79.06 1109 HIS A O 1
ATOM 8374 N N . GLY A 1 1110 ? 28.959 5.562 -31.735 1.00 65.50 1110 GLY A N 1
ATOM 8375 C CA . GLY A 1 1110 ? 28.779 4.333 -32.521 1.00 65.50 1110 GLY A CA 1
ATOM 8376 C C . GLY A 1 1110 ? 28.198 3.107 -31.808 1.00 65.50 1110 GLY A C 1
ATOM 8377 O O . GLY A 1 1110 ? 27.473 2.344 -32.440 1.00 65.50 1110 GLY A O 1
ATOM 8378 N N . GLY A 1 1111 ? 28.445 2.914 -30.508 1.00 67.25 1111 GLY A N 1
ATOM 8379 C CA . GLY A 1 1111 ? 27.934 1.743 -29.778 1.00 67.25 1111 GLY A CA 1
ATOM 8380 C C . GLY A 1 1111 ? 26.403 1.651 -29.768 1.00 67.25 1111 GLY A C 1
ATOM 8381 O O . GLY A 1 1111 ? 25.854 0.564 -29.901 1.00 67.25 1111 GLY A O 1
ATOM 8382 N N . ALA A 1 1112 ? 25.714 2.793 -29.687 1.00 73.25 1112 ALA A N 1
ATOM 8383 C CA . ALA A 1 1112 ? 24.254 2.861 -29.742 1.00 73.25 1112 ALA A CA 1
ATOM 8384 C C . ALA A 1 1112 ? 23.709 2.949 -31.182 1.00 73.25 1112 ALA A C 1
ATOM 8386 O O . ALA A 1 1112 ? 22.509 2.778 -31.394 1.00 73.25 1112 ALA A O 1
ATOM 8387 N N . TYR A 1 1113 ? 24.572 3.189 -32.179 1.00 80.12 1113 TYR A N 1
ATOM 8388 C CA . TYR A 1 1113 ? 24.159 3.300 -33.580 1.00 80.12 1113 TYR A CA 1
ATOM 8389 C C . TYR A 1 1113 ? 23.543 2.005 -34.107 1.00 80.12 1113 TYR A C 1
ATOM 8391 O O . TYR A 1 1113 ? 22.509 2.014 -34.771 1.00 80.12 1113 TYR A O 1
ATOM 8399 N N . VAL A 1 1114 ? 24.148 0.872 -33.749 1.00 84.38 1114 VAL A N 1
ATOM 8400 C CA . VAL A 1 1114 ? 23.735 -0.449 -34.237 1.00 84.38 1114 VAL A CA 1
ATOM 8401 C C . VAL A 1 1114 ? 22.301 -0.825 -33.849 1.00 84.38 1114 VAL A C 1
ATOM 8403 O O . VAL A 1 1114 ? 21.683 -1.596 -34.571 1.00 84.38 1114 VAL A O 1
ATOM 8406 N N . VAL A 1 1115 ? 21.760 -0.276 -32.753 1.00 88.50 1115 VAL A N 1
ATOM 8407 C CA . VAL A 1 1115 ? 20.408 -0.594 -32.253 1.00 88.50 1115 VAL A CA 1
ATOM 8408 C C . VAL A 1 1115 ? 19.335 0.429 -32.649 1.00 88.50 1115 VAL A C 1
ATOM 8410 O O . VAL A 1 1115 ? 18.158 0.171 -32.430 1.00 88.50 1115 VAL A O 1
ATOM 8413 N N . PHE A 1 1116 ? 19.718 1.555 -33.260 1.00 87.88 1116 PHE A N 1
ATOM 8414 C CA . PHE A 1 1116 ? 18.804 2.598 -33.758 1.00 87.88 1116 PHE A CA 1
ATOM 8415 C C . PHE A 1 1116 ? 19.109 2.972 -35.218 1.00 87.88 1116 PHE A C 1
ATOM 8417 O O . PHE A 1 1116 ? 18.904 4.102 -35.653 1.00 87.88 1116 PHE A O 1
ATOM 8424 N N . SER A 1 1117 ? 19.619 2.014 -35.993 1.00 86.56 1117 SER A N 1
ATOM 8425 C CA . SER A 1 1117 ? 19.855 2.204 -37.421 1.00 86.56 1117 SER A CA 1
ATOM 8426 C C . SER A 1 1117 ? 18.555 2.065 -38.206 1.00 86.56 1117 SER A C 1
ATOM 8428 O O . SER A 1 1117 ? 17.792 1.123 -37.994 1.00 86.56 1117 SER A O 1
ATOM 8430 N N . LYS A 1 1118 ? 18.357 2.930 -39.204 1.00 88.00 1118 LYS A N 1
ATOM 8431 C CA . LYS A 1 1118 ? 17.260 2.828 -40.185 1.00 88.00 1118 LYS A CA 1
ATOM 8432 C C . LYS A 1 1118 ? 17.206 1.482 -40.908 1.00 88.00 1118 LYS A C 1
ATOM 8434 O O . LYS A 1 1118 ? 16.154 1.076 -41.384 1.00 88.00 1118 LYS A O 1
ATOM 8439 N N . ALA A 1 1119 ? 18.329 0.767 -40.975 1.00 89.75 1119 ALA A N 1
ATOM 8440 C CA . ALA A 1 1119 ? 18.378 -0.572 -41.552 1.00 89.75 1119 ALA A CA 1
ATOM 8441 C C . ALA A 1 1119 ? 17.578 -1.614 -40.743 1.00 89.75 1119 ALA A C 1
ATOM 8443 O O . ALA A 1 1119 ? 17.273 -2.679 -41.274 1.00 89.75 1119 ALA A O 1
ATOM 8444 N N . LEU A 1 1120 ? 17.253 -1.332 -39.475 1.00 91.81 1120 LEU A N 1
ATOM 8445 C CA . LEU A 1 1120 ? 16.516 -2.251 -38.605 1.00 91.81 1120 LEU A CA 1
ATOM 8446 C C . LEU A 1 1120 ? 15.008 -2.229 -38.847 1.00 91.81 1120 LEU A C 1
ATOM 8448 O O . LEU A 1 1120 ? 14.363 -3.265 -38.708 1.00 91.81 1120 LEU A O 1
ATOM 8452 N N . ASN A 1 1121 ? 14.440 -1.064 -39.163 1.00 92.88 1121 ASN A N 1
ATOM 8453 C CA . ASN A 1 1121 ? 13.000 -0.907 -39.327 1.00 92.88 1121 ASN A CA 1
ATOM 8454 C C . ASN A 1 1121 ? 12.694 0.203 -40.350 1.00 92.88 1121 ASN A C 1
ATOM 8456 O O . ASN A 1 1121 ? 13.152 1.330 -40.162 1.00 92.88 1121 ASN A O 1
ATOM 8460 N N . PRO A 1 1122 ? 11.903 -0.072 -41.407 1.00 89.44 1122 PRO A N 1
ATOM 8461 C CA . PRO A 1 1122 ? 11.560 0.926 -42.422 1.00 89.44 1122 PRO A CA 1
ATOM 8462 C C . PRO A 1 1122 ? 10.685 2.078 -41.899 1.00 89.44 1122 PRO A C 1
ATOM 8464 O O . PRO A 1 1122 ? 10.594 3.108 -42.559 1.00 89.44 1122 PRO A O 1
ATOM 8467 N N . HIS A 1 1123 ? 10.046 1.922 -40.736 1.00 89.69 1123 HIS A N 1
ATOM 8468 C CA . HIS A 1 1123 ? 9.230 2.955 -40.088 1.00 89.69 1123 HIS A CA 1
ATOM 8469 C C . HIS A 1 1123 ? 10.032 3.863 -39.139 1.00 89.69 1123 HIS A C 1
ATOM 8471 O O . HIS A 1 1123 ? 9.438 4.686 -38.441 1.00 89.69 1123 HIS A O 1
ATOM 8477 N N . LEU A 1 1124 ? 11.360 3.698 -39.085 1.00 93.50 1124 LEU A N 1
ATOM 8478 C CA . LEU A 1 1124 ? 12.263 4.530 -38.297 1.00 93.50 1124 LEU A CA 1
ATOM 8479 C C . LEU A 1 1124 ? 12.717 5.752 -39.104 1.00 93.50 1124 LEU A C 1
ATOM 8481 O O . LEU A 1 1124 ? 13.533 5.629 -40.018 1.00 93.50 1124 LEU A O 1
ATOM 8485 N N . GLU A 1 1125 ? 12.226 6.928 -38.721 1.00 94.38 1125 GLU A N 1
ATOM 8486 C CA . GLU A 1 1125 ? 12.680 8.225 -39.232 1.00 94.38 1125 GLU A CA 1
ATOM 8487 C C . GLU A 1 1125 ? 13.724 8.816 -38.272 1.00 94.38 1125 GLU A C 1
ATOM 8489 O O . GLU A 1 1125 ? 13.496 8.891 -37.058 1.00 94.38 1125 GLU A O 1
ATOM 8494 N N . VAL A 1 1126 ? 14.886 9.214 -38.802 1.00 93.50 1126 VAL A N 1
ATOM 8495 C CA . VAL A 1 1126 ? 16.014 9.699 -37.992 1.00 93.50 1126 VAL A CA 1
ATOM 8496 C C . VAL A 1 1126 ? 16.312 11.165 -38.286 1.00 93.50 1126 VAL A C 1
ATOM 8498 O O . VAL A 1 1126 ? 16.649 11.525 -39.410 1.00 93.50 1126 VAL A O 1
ATOM 8501 N N . ALA A 1 1127 ? 16.301 12.006 -37.255 1.00 94.62 1127 ALA A N 1
ATOM 8502 C CA . ALA A 1 1127 ? 16.650 13.422 -37.360 1.00 94.62 1127 ALA A CA 1
ATOM 8503 C C . ALA A 1 1127 ? 17.768 13.830 -36.401 1.00 94.62 1127 ALA A C 1
ATOM 8505 O O . ALA A 1 1127 ? 18.046 13.149 -35.413 1.00 94.62 1127 ALA A O 1
ATOM 8506 N N . ALA A 1 1128 ? 18.384 14.979 -36.662 1.00 93.75 1128 ALA A N 1
ATOM 8507 C CA . ALA A 1 1128 ? 19.315 15.619 -35.742 1.00 93.75 1128 ALA A CA 1
ATOM 8508 C C . ALA A 1 1128 ? 19.008 17.113 -35.594 1.00 93.75 1128 ALA A C 1
ATOM 8510 O O . ALA A 1 1128 ? 18.709 17.792 -36.573 1.00 93.75 1128 ALA A O 1
ATOM 8511 N N . VAL A 1 1129 ? 19.123 17.637 -34.374 1.00 93.94 1129 VAL A N 1
ATOM 8512 C CA . VAL A 1 1129 ? 19.065 19.083 -34.127 1.00 93.94 1129 VAL A CA 1
ATOM 8513 C C . VAL A 1 1129 ? 20.356 19.726 -34.627 1.00 93.94 1129 VAL A C 1
ATOM 8515 O O . VAL A 1 1129 ? 21.444 19.185 -34.406 1.00 93.94 1129 VAL A O 1
ATOM 8518 N N . GLU A 1 1130 ? 20.250 20.886 -35.268 1.00 90.06 1130 GLU A N 1
ATOM 8519 C CA . GLU A 1 1130 ? 21.391 21.657 -35.764 1.00 90.06 1130 GLU A CA 1
ATOM 8520 C C . GLU A 1 1130 ? 22.505 21.804 -34.704 1.00 90.06 1130 GLU A C 1
ATOM 8522 O O . GLU A 1 1130 ? 22.268 22.050 -33.513 1.00 90.06 1130 GLU A O 1
ATOM 8527 N N . GLY A 1 1131 ? 23.755 21.614 -35.132 1.00 85.75 1131 GLY A N 1
ATOM 8528 C CA . GLY A 1 1131 ? 24.930 21.651 -34.258 1.00 85.75 1131 GLY A CA 1
ATOM 8529 C C . GLY A 1 1131 ? 25.172 20.377 -33.439 1.00 85.75 1131 GLY A C 1
ATOM 8530 O O . GLY A 1 1131 ? 26.159 20.323 -32.705 1.00 85.75 1131 GLY A O 1
ATOM 8531 N N . SER A 1 1132 ? 24.325 19.349 -33.556 1.00 88.25 1132 SER A N 1
ATOM 8532 C CA . SER A 1 1132 ? 24.592 18.023 -32.978 1.00 88.25 1132 SER A CA 1
ATOM 8533 C C . SER A 1 1132 ? 25.819 17.347 -33.615 1.00 88.25 1132 SER A C 1
ATOM 8535 O O . SER A 1 1132 ? 26.341 17.782 -34.646 1.00 88.25 1132 SER A O 1
ATOM 8537 N N . ARG A 1 1133 ? 26.313 16.268 -32.995 1.00 83.81 1133 ARG A N 1
ATOM 8538 C CA . ARG A 1 1133 ? 27.452 15.476 -33.502 1.00 83.81 1133 ARG A CA 1
ATOM 8539 C C . ARG A 1 1133 ? 27.093 13.998 -33.631 1.00 83.81 1133 ARG A C 1
ATOM 8541 O O . ARG A 1 1133 ? 26.484 13.436 -32.723 1.00 83.81 1133 ARG A O 1
ATOM 8548 N N . ALA A 1 1134 ? 27.526 13.369 -34.722 1.00 83.19 1134 ALA A N 1
ATOM 8549 C CA . ALA A 1 1134 ? 27.347 11.943 -34.976 1.00 83.19 1134 ALA A CA 1
ATOM 8550 C C . ALA A 1 1134 ? 28.673 11.322 -35.439 1.00 83.19 1134 ALA A C 1
ATOM 8552 O O . ALA A 1 1134 ? 29.200 11.692 -36.486 1.00 83.19 1134 ALA A O 1
ATOM 8553 N N . SER A 1 1135 ? 29.227 10.384 -34.668 1.00 81.88 1135 SER A N 1
ATOM 8554 C CA . SER A 1 1135 ? 30.520 9.763 -34.992 1.00 81.88 1135 SER A CA 1
ATOM 8555 C C . SER A 1 1135 ? 30.645 8.342 -34.438 1.00 81.88 1135 SER A C 1
ATOM 8557 O O . SER A 1 1135 ? 29.952 7.957 -33.504 1.00 81.88 1135 SER A O 1
ATOM 8559 N N . VAL A 1 1136 ? 31.561 7.531 -34.976 1.00 79.69 1136 VAL A N 1
ATOM 8560 C CA . VAL A 1 1136 ? 31.797 6.168 -34.452 1.00 79.69 1136 VAL A CA 1
ATOM 8561 C C . VAL A 1 1136 ? 32.391 6.212 -33.038 1.00 79.69 1136 VAL A C 1
ATOM 8563 O O . VAL A 1 1136 ? 32.012 5.425 -32.175 1.00 79.69 1136 VAL A O 1
ATOM 8566 N N . ILE A 1 1137 ? 33.292 7.162 -32.793 1.00 81.75 1137 ILE A N 1
ATOM 8567 C CA . ILE A 1 1137 ? 33.968 7.415 -31.518 1.00 81.75 1137 ILE A CA 1
ATOM 8568 C C . ILE A 1 1137 ? 34.244 8.925 -31.406 1.00 81.75 1137 ILE A C 1
ATOM 8570 O O . ILE A 1 1137 ? 34.279 9.612 -32.425 1.00 81.75 1137 ILE A O 1
ATOM 8574 N N . GLY A 1 1138 ? 34.410 9.474 -30.201 1.00 80.88 1138 GLY A N 1
ATOM 8575 C CA . GLY A 1 1138 ? 34.810 10.880 -30.046 1.00 80.88 1138 GLY A CA 1
ATOM 8576 C C . GLY A 1 1138 ? 36.248 11.141 -30.518 1.00 80.88 1138 GLY A C 1
ATOM 8577 O O . GLY A 1 1138 ? 37.096 10.248 -30.419 1.00 80.88 1138 GLY A O 1
ATOM 8578 N N . GLY A 1 1139 ? 36.546 12.364 -30.969 1.00 83.62 1139 GLY A N 1
ATOM 8579 C CA . GLY A 1 1139 ? 37.865 12.740 -31.488 1.00 83.62 1139 GLY A CA 1
ATOM 8580 C C . GLY A 1 1139 ? 39.023 12.505 -30.516 1.00 83.62 1139 GLY A C 1
ATOM 8581 O O . GLY A 1 1139 ? 40.055 11.967 -30.912 1.00 83.62 1139 GLY A O 1
ATOM 8582 N N . ALA A 1 1140 ? 38.857 12.816 -29.225 1.00 85.38 1140 ALA A N 1
ATOM 8583 C CA . ALA A 1 1140 ? 39.920 12.611 -28.233 1.00 85.38 1140 ALA A CA 1
ATOM 8584 C C . ALA A 1 1140 ? 40.307 11.119 -28.073 1.00 85.38 1140 ALA A C 1
ATOM 8586 O O . ALA A 1 1140 ? 41.488 10.795 -28.235 1.00 85.38 1140 ALA A O 1
ATOM 8587 N N . PRO A 1 1141 ? 39.362 10.180 -27.849 1.00 84.31 1141 PRO A N 1
ATOM 8588 C CA . PRO A 1 1141 ? 39.668 8.750 -27.904 1.00 84.31 1141 PRO A CA 1
ATOM 8589 C C . PRO A 1 1141 ? 40.185 8.275 -29.272 1.00 84.31 1141 PRO A C 1
ATOM 8591 O O . PRO A 1 1141 ? 41.067 7.415 -29.320 1.00 84.31 1141 PRO A O 1
ATOM 8594 N N . ALA A 1 1142 ? 39.690 8.839 -30.383 1.00 85.75 1142 ALA A N 1
ATOM 8595 C CA . ALA A 1 1142 ? 40.180 8.512 -31.722 1.00 85.75 1142 ALA A CA 1
ATOM 8596 C C . ALA A 1 1142 ? 41.679 8.822 -31.851 1.00 85.75 1142 ALA A C 1
ATOM 8598 O O . ALA A 1 1142 ? 42.462 7.947 -32.223 1.00 85.75 1142 ALA A O 1
ATOM 8599 N N . ALA A 1 1143 ? 42.099 10.030 -31.475 1.00 89.00 1143 ALA A N 1
ATOM 8600 C CA . ALA A 1 1143 ? 43.497 10.449 -31.496 1.00 89.00 1143 ALA A CA 1
ATOM 8601 C C . ALA A 1 1143 ? 44.367 9.621 -30.533 1.00 89.00 1143 ALA A C 1
ATOM 8603 O O . ALA A 1 1143 ? 45.482 9.218 -30.876 1.00 89.00 1143 ALA A O 1
ATOM 8604 N N . ALA A 1 1144 ? 43.846 9.330 -29.338 1.00 88.25 1144 ALA A N 1
ATOM 8605 C CA . ALA A 1 1144 ? 44.583 8.636 -28.287 1.00 88.25 1144 ALA A CA 1
ATOM 8606 C C . ALA A 1 1144 ? 44.754 7.127 -28.525 1.00 88.25 1144 ALA A C 1
ATOM 8608 O O . ALA A 1 1144 ? 45.737 6.560 -28.049 1.00 88.25 1144 ALA A O 1
ATOM 8609 N N . VAL A 1 1145 ? 43.828 6.471 -29.236 1.00 88.00 1145 VAL A N 1
ATOM 8610 C CA . VAL A 1 1145 ? 43.800 4.999 -29.362 1.00 88.00 1145 VAL A CA 1
ATOM 8611 C C . VAL A 1 1145 ? 43.866 4.531 -30.815 1.00 88.00 1145 VAL A C 1
ATOM 8613 O O . VAL A 1 1145 ? 44.639 3.626 -31.131 1.00 88.00 1145 VAL A O 1
ATOM 8616 N N . VAL A 1 1146 ? 43.106 5.155 -31.717 1.00 88.81 1146 VAL A N 1
ATOM 8617 C CA . VAL A 1 1146 ? 42.983 4.714 -33.118 1.00 88.81 1146 VAL A CA 1
ATOM 8618 C C . VAL A 1 1146 ? 44.113 5.289 -33.979 1.00 88.81 1146 VAL A C 1
ATOM 8620 O O . VAL A 1 1146 ? 44.807 4.546 -34.674 1.00 88.81 1146 VAL A O 1
ATOM 8623 N N . PHE A 1 1147 ? 44.374 6.594 -33.873 1.00 91.19 1147 PHE A N 1
ATOM 8624 C CA . PHE A 1 1147 ? 45.347 7.325 -34.699 1.00 91.19 1147 PHE A CA 1
ATOM 8625 C C . PHE A 1 1147 ? 46.718 7.506 -34.025 1.00 91.19 1147 PHE A C 1
ATOM 8627 O O . PHE A 1 1147 ? 47.502 8.381 -34.392 1.00 91.19 1147 PHE A O 1
ATOM 8634 N N . THR A 1 1148 ? 47.074 6.635 -33.074 1.00 91.00 1148 THR A N 1
ATOM 8635 C CA . THR A 1 1148 ? 48.341 6.721 -32.316 1.00 91.00 1148 THR A CA 1
ATOM 8636 C C . THR A 1 1148 ? 49.590 6.757 -33.196 1.00 91.00 1148 THR A C 1
ATOM 8638 O O . THR A 1 1148 ? 50.566 7.432 -32.865 1.00 91.00 1148 THR A O 1
ATOM 8641 N N . ARG A 1 1149 ? 49.586 6.036 -34.325 1.00 91.50 1149 ARG A N 1
ATOM 8642 C CA . ARG A 1 1149 ? 50.703 6.034 -35.286 1.00 91.50 1149 ARG A CA 1
ATOM 8643 C C . ARG A 1 1149 ? 50.868 7.389 -35.968 1.00 91.50 1149 ARG A C 1
ATOM 8645 O O . ARG A 1 1149 ? 51.998 7.841 -36.130 1.00 91.50 1149 ARG A O 1
ATOM 8652 N N . GLU A 1 1150 ? 49.761 8.024 -36.329 1.00 91.50 1150 GLU A N 1
ATOM 8653 C CA . GLU A 1 1150 ? 49.746 9.323 -36.994 1.00 91.50 1150 GLU A CA 1
ATOM 8654 C C . GLU A 1 1150 ? 50.135 10.445 -36.031 1.00 91.50 1150 GLU A C 1
ATOM 8656 O O . GLU A 1 1150 ? 51.029 11.229 -36.341 1.00 91.50 1150 GLU A O 1
ATOM 8661 N N . VAL A 1 1151 ? 49.583 10.437 -34.813 1.00 91.94 1151 VAL A N 1
ATOM 8662 C CA . VAL A 1 1151 ? 49.998 11.337 -33.725 1.00 91.94 1151 VAL A CA 1
ATOM 8663 C C . VAL A 1 1151 ? 51.507 11.231 -33.494 1.00 91.94 1151 VAL A C 1
ATOM 8665 O O . VAL A 1 1151 ? 52.210 12.236 -33.529 1.00 91.94 1151 VAL A O 1
ATOM 8668 N N . ARG A 1 1152 ? 52.050 10.015 -33.339 1.00 91.75 1152 ARG A N 1
ATOM 8669 C CA . ARG A 1 1152 ? 53.500 9.814 -33.152 1.00 91.75 1152 ARG A CA 1
ATOM 8670 C C . ARG A 1 1152 ? 54.327 10.319 -34.334 1.00 91.75 1152 ARG A C 1
ATOM 8672 O O . ARG A 1 1152 ? 55.431 10.815 -34.118 1.00 91.75 1152 ARG A O 1
ATOM 8679 N N . ALA A 1 1153 ? 53.837 10.169 -35.563 1.00 93.19 1153 ALA A N 1
ATOM 8680 C CA . ALA A 1 1153 ? 54.523 10.675 -36.748 1.00 93.19 1153 ALA A CA 1
ATOM 8681 C C . ALA A 1 1153 ? 54.571 12.212 -36.751 1.00 93.19 1153 ALA A C 1
ATOM 8683 O O . ALA A 1 1153 ? 55.648 12.778 -36.933 1.00 93.19 1153 ALA A O 1
ATOM 8684 N N . ARG A 1 1154 ? 53.443 12.872 -36.460 1.00 93.94 1154 ARG A N 1
ATOM 8685 C CA . ARG A 1 1154 ? 53.341 14.336 -36.371 1.00 93.94 1154 ARG A CA 1
ATOM 8686 C C . ARG A 1 1154 ? 54.188 14.908 -35.224 1.00 93.94 1154 ARG A C 1
ATOM 8688 O O . ARG A 1 1154 ? 54.916 15.868 -35.440 1.00 93.94 1154 ARG A O 1
ATOM 8695 N N . VAL A 1 1155 ? 54.202 14.265 -34.051 1.00 92.94 1155 VAL A N 1
ATOM 8696 C CA . VAL A 1 1155 ? 55.065 14.655 -32.911 1.00 92.94 1155 VAL A CA 1
ATOM 8697 C C . VAL A 1 1155 ? 56.549 14.574 -33.276 1.00 92.94 1155 VAL A C 1
ATOM 8699 O O . VAL A 1 1155 ? 57.307 15.495 -32.983 1.00 92.94 1155 VAL A O 1
ATOM 8702 N N . LYS A 1 1156 ? 56.981 13.501 -33.954 1.00 91.00 1156 LYS A N 1
ATOM 8703 C CA . LYS A 1 1156 ? 58.377 13.358 -34.407 1.00 91.00 1156 LYS A CA 1
ATOM 8704 C C . LYS A 1 1156 ? 58.794 14.428 -35.413 1.00 91.00 1156 LYS A C 1
ATOM 8706 O O . LYS A 1 1156 ? 59.972 14.749 -35.488 1.00 91.00 1156 LYS A O 1
ATOM 8711 N N . GLN A 1 1157 ? 57.849 14.936 -36.196 1.00 92.44 1157 GLN A N 1
ATOM 8712 C CA . GLN A 1 1157 ? 58.083 15.984 -37.187 1.00 92.44 1157 GLN A CA 1
ATOM 8713 C C . GLN A 1 1157 ? 57.883 17.396 -36.620 1.00 92.44 1157 GLN A C 1
ATOM 8715 O O . GLN A 1 1157 ? 58.061 18.371 -37.347 1.00 92.44 1157 GLN A O 1
ATOM 8720 N N . HIS A 1 1158 ? 57.529 17.527 -35.338 1.00 93.75 1158 HIS A N 1
ATOM 8721 C CA . HIS A 1 1158 ? 57.266 18.823 -34.735 1.00 93.75 1158 HIS A CA 1
ATOM 8722 C C . HIS A 1 1158 ? 58.558 19.662 -34.665 1.00 93.75 1158 HIS A C 1
ATOM 8724 O O . HIS A 1 1158 ? 59.563 19.170 -34.136 1.00 93.75 1158 HIS A O 1
ATOM 8730 N N . PRO A 1 1159 ? 58.561 20.928 -35.135 1.00 91.56 1159 PRO A N 1
ATOM 8731 C CA . PRO A 1 1159 ? 59.773 21.748 -35.228 1.00 91.56 1159 PRO A CA 1
ATOM 8732 C C . PRO A 1 1159 ? 60.564 21.845 -33.917 1.00 91.56 1159 PRO A C 1
ATOM 8734 O O . PRO A 1 1159 ? 61.776 21.654 -33.920 1.00 91.56 1159 PRO A O 1
ATOM 8737 N N . ALA A 1 1160 ? 59.875 22.035 -32.787 1.00 89.81 1160 ALA A N 1
ATOM 8738 C CA . ALA A 1 1160 ? 60.512 22.128 -31.470 1.00 89.81 1160 ALA A CA 1
ATOM 8739 C C . ALA A 1 1160 ? 61.170 20.805 -31.021 1.00 89.81 1160 ALA A C 1
ATOM 8741 O O . ALA A 1 1160 ? 62.212 20.812 -30.367 1.00 89.81 1160 ALA A O 1
ATOM 8742 N N . VAL A 1 1161 ? 60.584 19.659 -31.394 1.00 91.12 1161 VAL A N 1
ATOM 8743 C CA . VAL A 1 1161 ? 61.130 18.328 -31.077 1.00 91.12 1161 VAL A CA 1
ATOM 8744 C C . VAL A 1 1161 ? 62.374 18.062 -31.925 1.00 91.12 1161 VAL A C 1
ATOM 8746 O O . VAL A 1 1161 ? 63.388 17.616 -31.392 1.00 91.12 1161 VAL A O 1
ATOM 8749 N N . LEU A 1 1162 ? 62.329 18.390 -33.220 1.00 92.25 1162 LEU A N 1
ATOM 8750 C CA . LEU A 1 1162 ? 63.469 18.260 -34.135 1.00 92.25 1162 LEU A CA 1
ATOM 8751 C C . LEU A 1 1162 ? 64.641 19.173 -33.740 1.00 92.25 1162 LEU A C 1
ATOM 8753 O O . LEU A 1 1162 ? 65.799 18.749 -33.784 1.00 92.25 1162 LEU A O 1
ATOM 8757 N N . GLU A 1 1163 ? 64.357 20.409 -33.326 1.00 91.19 1163 GLU A N 1
ATOM 8758 C CA . GLU A 1 1163 ? 65.367 21.357 -32.846 1.00 91.19 1163 GLU A CA 1
ATOM 8759 C C . GLU A 1 1163 ? 66.069 20.833 -31.588 1.00 91.19 1163 GLU A C 1
ATOM 8761 O O . GLU A 1 1163 ? 67.301 20.802 -31.522 1.00 91.19 1163 GLU A O 1
ATOM 8766 N N . LEU A 1 1164 ? 65.303 20.352 -30.606 1.00 88.75 1164 LEU A N 1
ATOM 8767 C CA . LEU A 1 1164 ? 65.861 19.846 -29.356 1.00 88.75 1164 LEU A CA 1
ATOM 8768 C C . LEU A 1 1164 ? 66.596 18.507 -29.544 1.00 88.75 1164 LEU A C 1
ATOM 8770 O O . LEU A 1 1164 ? 67.635 18.295 -28.923 1.00 88.75 1164 LEU A O 1
ATOM 8774 N N . GLN A 1 1165 ? 66.137 17.644 -30.458 1.00 89.00 1165 GLN A N 1
ATOM 8775 C CA . GLN A 1 1165 ? 66.872 16.444 -30.891 1.00 89.00 1165 GLN A CA 1
ATOM 8776 C C . GLN A 1 1165 ? 68.201 16.793 -31.568 1.00 89.00 1165 GLN A C 1
ATOM 8778 O O . GLN A 1 1165 ? 69.219 16.143 -31.315 1.00 89.00 1165 GLN A O 1
ATOM 8783 N N . SER A 1 1166 ? 68.216 17.837 -32.400 1.00 88.81 1166 SER A N 1
ATOM 8784 C CA . SER A 1 1166 ? 69.437 18.319 -33.055 1.00 88.81 1166 SER A CA 1
ATOM 8785 C C . SER A 1 1166 ? 70.427 18.880 -32.031 1.00 88.81 1166 SER A C 1
ATOM 8787 O O . SER A 1 1166 ? 71.614 18.560 -32.086 1.00 88.81 1166 SER A O 1
ATOM 8789 N N . ARG A 1 1167 ? 69.937 19.641 -31.041 1.00 86.81 1167 ARG A N 1
ATOM 8790 C CA . ARG A 1 1167 ? 70.736 20.139 -29.908 1.00 86.81 1167 ARG A CA 1
ATOM 8791 C C . ARG A 1 1167 ? 71.283 19.008 -29.041 1.00 86.81 1167 ARG A C 1
ATOM 8793 O O . ARG A 1 1167 ? 72.460 19.038 -28.710 1.00 86.81 1167 ARG A O 1
ATOM 8800 N N . LEU A 1 1168 ? 70.472 17.996 -28.728 1.00 88.81 1168 LEU A N 1
ATOM 8801 C CA . LEU A 1 1168 ? 70.900 16.806 -27.986 1.00 88.81 1168 LEU A CA 1
ATOM 8802 C C . LEU A 1 1168 ? 72.008 16.041 -28.727 1.00 88.81 1168 LEU A C 1
ATOM 8804 O O . LEU A 1 1168 ? 72.973 15.607 -28.106 1.00 88.81 1168 LEU A O 1
ATOM 8808 N N . THR A 1 1169 ? 71.899 15.922 -30.054 1.00 87.06 1169 THR A N 1
ATOM 8809 C CA . THR A 1 1169 ? 72.907 15.253 -30.897 1.00 87.06 1169 THR A CA 1
ATOM 8810 C C . THR A 1 1169 ? 74.230 16.030 -30.948 1.00 87.06 1169 THR A C 1
ATOM 8812 O O . THR A 1 1169 ? 75.292 15.428 -31.090 1.00 87.06 1169 THR A O 1
ATOM 8815 N N . ALA A 1 1170 ? 74.179 17.359 -30.818 1.00 87.56 1170 ALA A N 1
ATOM 8816 C CA . ALA A 1 1170 ? 75.345 18.243 -30.841 1.00 87.56 1170 ALA A CA 1
ATOM 8817 C C . ALA A 1 1170 ? 75.940 18.550 -29.447 1.00 87.56 1170 ALA A C 1
ATOM 8819 O O . ALA A 1 1170 ? 76.966 19.226 -29.372 1.00 87.56 1170 ALA A O 1
ATOM 8820 N N . ALA A 1 1171 ? 75.315 18.088 -28.356 1.00 85.75 1171 ALA A N 1
ATOM 8821 C CA . ALA A 1 1171 ? 75.678 18.460 -26.988 1.00 85.75 1171 ALA A CA 1
ATOM 8822 C C . ALA A 1 1171 ? 76.790 17.582 -26.371 1.00 85.75 1171 ALA A C 1
ATOM 8824 O O . ALA A 1 1171 ? 76.831 16.367 -26.616 1.00 85.75 1171 ALA A O 1
ATOM 8825 N N . PRO A 1 1172 ? 77.670 18.163 -25.529 1.00 85.12 1172 PRO A N 1
ATOM 8826 C CA . PRO A 1 1172 ? 78.678 17.422 -24.771 1.00 85.12 1172 PRO A CA 1
ATOM 8827 C C . PRO A 1 1172 ? 78.044 16.506 -23.702 1.00 85.12 1172 PRO A C 1
ATOM 8829 O O . PRO A 1 1172 ? 76.894 16.682 -23.301 1.00 85.12 1172 PRO A O 1
ATOM 8832 N N . ALA A 1 1173 ? 78.780 15.472 -23.274 1.00 80.25 1173 ALA A N 1
ATOM 8833 C CA . ALA A 1 1173 ? 78.247 14.342 -22.496 1.00 80.25 1173 ALA A CA 1
ATOM 8834 C C . ALA A 1 1173 ? 77.657 14.717 -21.118 1.00 80.25 1173 ALA A C 1
ATOM 8836 O O . ALA A 1 1173 ? 76.825 13.986 -20.585 1.00 80.25 1173 ALA A O 1
ATOM 8837 N N . ASP A 1 1174 ? 78.072 15.845 -20.551 1.00 84.06 1174 ASP A N 1
ATOM 8838 C CA . ASP A 1 1174 ? 77.588 16.417 -19.293 1.00 84.06 1174 ASP A CA 1
ATOM 8839 C C . ASP A 1 1174 ? 76.233 17.138 -19.428 1.00 84.06 1174 ASP A C 1
ATOM 8841 O O . ASP A 1 1174 ? 75.456 17.159 -18.473 1.00 84.06 1174 ASP A O 1
ATOM 8845 N N . GLU A 1 1175 ? 75.896 17.652 -20.615 1.00 82.81 1175 GLU A N 1
ATOM 8846 C CA . GLU A 1 1175 ? 74.622 18.339 -20.894 1.00 82.81 1175 GLU A CA 1
ATOM 8847 C C . GLU A 1 1175 ? 73.526 17.400 -21.443 1.00 82.81 1175 GLU A C 1
ATOM 8849 O O . GLU A 1 1175 ? 72.329 17.707 -21.377 1.00 82.81 1175 GLU A O 1
ATOM 8854 N N . GLN A 1 1176 ? 73.905 16.220 -21.951 1.00 83.69 1176 GLN A N 1
ATOM 8855 C CA . GLN A 1 1176 ? 72.982 15.247 -22.550 1.00 83.69 1176 GLN A CA 1
ATOM 8856 C C . GLN A 1 1176 ? 71.858 14.752 -21.617 1.00 83.69 1176 GLN A C 1
ATOM 8858 O O . GLN A 1 1176 ? 70.725 14.642 -22.097 1.00 83.69 1176 GLN A O 1
ATOM 8863 N N . PRO A 1 1177 ? 72.078 14.472 -20.313 1.00 87.06 1177 PRO A N 1
ATOM 8864 C CA . PRO A 1 1177 ? 70.998 14.040 -19.420 1.00 87.06 1177 PRO A CA 1
ATOM 8865 C C . PRO A 1 1177 ? 69.901 15.099 -19.246 1.00 87.06 1177 PRO A C 1
ATOM 8867 O O . PRO A 1 1177 ? 68.714 14.771 -19.266 1.00 87.06 1177 PRO A O 1
ATOM 8870 N N . VAL A 1 1178 ? 70.290 16.376 -19.140 1.00 87.06 1178 VAL A N 1
ATOM 8871 C CA . VAL A 1 1178 ? 69.358 17.507 -19.002 1.00 87.06 1178 VAL A CA 1
ATOM 8872 C C . VAL A 1 1178 ? 68.564 17.702 -20.293 1.00 87.06 1178 VAL A C 1
ATOM 8874 O O . VAL A 1 1178 ? 67.339 17.791 -20.249 1.00 87.06 1178 VAL A O 1
ATOM 8877 N N . LEU A 1 1179 ? 69.233 17.684 -21.450 1.00 87.25 1179 LEU A N 1
ATOM 8878 C CA . LEU A 1 1179 ? 68.575 17.801 -22.756 1.00 87.25 1179 LEU A CA 1
ATOM 8879 C C . LEU A 1 1179 ? 67.671 16.598 -23.072 1.00 87.25 1179 LEU A C 1
ATOM 8881 O O . LEU A 1 1179 ? 66.633 16.767 -23.705 1.00 87.25 1179 LEU A O 1
ATOM 8885 N N . THR A 1 1180 ? 68.014 15.396 -22.597 1.00 88.06 1180 THR A N 1
ATOM 8886 C CA . THR A 1 1180 ? 67.164 14.198 -22.724 1.00 88.06 1180 THR A CA 1
ATOM 8887 C C . THR A 1 1180 ? 65.894 14.334 -21.887 1.00 88.06 1180 THR A C 1
ATOM 8889 O O . THR A 1 1180 ? 64.804 14.028 -22.370 1.00 88.06 1180 THR A O 1
ATOM 8892 N N . HIS A 1 1181 ? 66.009 14.835 -20.653 1.00 89.94 1181 HIS A N 1
ATOM 8893 C CA . HIS A 1 1181 ? 64.849 15.110 -19.806 1.00 89.94 1181 HIS A CA 1
ATOM 8894 C C . HIS A 1 1181 ? 63.945 16.189 -20.419 1.00 89.94 1181 HIS A C 1
ATOM 8896 O O . HIS A 1 1181 ? 62.749 15.956 -20.579 1.00 89.94 1181 HIS A O 1
ATOM 8902 N N . GLN A 1 1182 ? 64.525 17.304 -20.878 1.00 89.00 1182 GLN A N 1
ATOM 8903 C CA . GLN A 1 1182 ? 63.794 18.363 -21.584 1.00 89.00 1182 GLN A CA 1
ATOM 8904 C C . GLN A 1 1182 ? 63.117 17.847 -22.861 1.00 89.00 1182 GLN A C 1
ATOM 8906 O O . GLN A 1 1182 ? 61.993 18.236 -23.165 1.00 89.00 1182 GLN A O 1
ATOM 8911 N N . LEU A 1 1183 ? 63.766 16.941 -23.603 1.00 90.31 1183 LEU A N 1
ATOM 8912 C CA . LEU A 1 1183 ? 63.175 16.312 -24.782 1.00 90.31 1183 LEU A CA 1
ATOM 8913 C C . LEU A 1 1183 ? 61.995 15.413 -24.415 1.00 90.31 1183 LEU A C 1
ATOM 8915 O O . LEU A 1 1183 ? 60.999 15.415 -25.136 1.00 90.31 1183 LEU A O 1
ATOM 8919 N N . HIS A 1 1184 ? 62.068 14.670 -23.311 1.00 89.56 1184 HIS A N 1
ATOM 8920 C CA . HIS A 1 1184 ? 60.944 13.872 -22.822 1.00 89.56 1184 HIS A CA 1
ATOM 8921 C C . HIS A 1 1184 ? 59.759 14.747 -22.392 1.00 89.56 1184 HIS A C 1
ATOM 8923 O O . HIS A 1 1184 ? 58.636 14.470 -22.815 1.00 89.56 1184 HIS A O 1
ATOM 8929 N N . GLU A 1 1185 ? 59.995 15.813 -21.623 1.00 91.62 1185 GLU A N 1
ATOM 8930 C CA . GLU A 1 1185 ? 58.944 16.756 -21.213 1.00 91.62 1185 GLU A CA 1
ATOM 8931 C C . GLU A 1 1185 ? 58.303 17.449 -22.422 1.00 91.62 1185 GLU A C 1
ATOM 8933 O O . GLU A 1 1185 ? 57.077 17.452 -22.562 1.00 91.62 1185 GLU A O 1
ATOM 8938 N N . LEU A 1 1186 ? 59.123 17.950 -23.353 1.00 91.69 1186 LEU A N 1
ATOM 8939 C CA . LEU A 1 1186 ? 58.644 18.578 -24.583 1.00 91.69 1186 LEU A CA 1
ATOM 8940 C C . LEU A 1 1186 ? 57.855 17.589 -25.447 1.00 91.69 1186 LEU A C 1
ATOM 8942 O O . LEU A 1 1186 ? 56.795 17.931 -25.960 1.00 91.69 1186 LEU A O 1
ATOM 8946 N N . THR A 1 1187 ? 58.333 16.351 -25.591 1.00 90.12 1187 THR A N 1
ATOM 8947 C CA . THR A 1 1187 ? 57.633 15.320 -26.372 1.00 90.12 1187 THR A CA 1
ATOM 8948 C C . THR A 1 1187 ? 56.282 14.976 -25.746 1.00 90.12 1187 THR A C 1
ATOM 8950 O O . THR A 1 1187 ? 55.313 14.794 -26.481 1.00 90.12 1187 THR A O 1
ATOM 8953 N N . ALA A 1 1188 ? 56.180 14.913 -24.415 1.00 89.56 1188 ALA A N 1
ATOM 8954 C CA . ALA A 1 1188 ? 54.913 14.676 -23.723 1.00 89.56 1188 ALA A CA 1
ATOM 8955 C C . ALA A 1 1188 ? 53.919 15.840 -23.918 1.00 89.56 1188 ALA A C 1
ATOM 8957 O O . ALA A 1 1188 ? 52.750 15.605 -24.241 1.00 89.56 1188 ALA A O 1
ATOM 8958 N N . ALA A 1 1189 ? 54.391 17.086 -23.806 1.00 91.44 1189 ALA A N 1
ATOM 8959 C CA . ALA A 1 1189 ? 53.580 18.280 -24.045 1.00 91.44 1189 ALA A CA 1
ATOM 8960 C C . ALA A 1 1189 ? 53.087 18.357 -25.503 1.00 91.44 1189 ALA A C 1
ATOM 8962 O O . ALA A 1 1189 ? 51.883 18.443 -25.745 1.00 91.44 1189 ALA A O 1
ATOM 8963 N N . VAL A 1 1190 ? 53.997 18.207 -26.473 1.00 92.06 1190 VAL A N 1
ATOM 8964 C CA . VAL A 1 1190 ? 53.680 18.210 -27.913 1.00 92.06 1190 VAL A CA 1
ATOM 8965 C C . VAL A 1 1190 ? 52.776 17.034 -28.289 1.00 92.06 1190 VAL A C 1
ATOM 8967 O O . VAL A 1 1190 ? 51.906 17.175 -29.140 1.00 92.06 1190 VAL A O 1
ATOM 8970 N N . THR A 1 1191 ? 52.920 15.870 -27.647 1.00 91.81 1191 THR A N 1
ATOM 8971 C CA . THR A 1 1191 ? 51.992 14.745 -27.865 1.00 91.81 1191 THR A CA 1
ATOM 8972 C C . THR A 1 1191 ? 50.568 15.124 -27.487 1.00 91.81 1191 THR A C 1
ATOM 8974 O O . THR A 1 1191 ? 49.653 14.819 -28.243 1.00 91.81 1191 THR A O 1
ATOM 8977 N N . THR A 1 1192 ? 50.380 15.819 -26.366 1.00 91.00 1192 THR A N 1
ATOM 8978 C CA . THR A 1 1192 ? 49.055 16.278 -25.926 1.00 91.00 1192 THR A CA 1
ATOM 8979 C C . THR A 1 1192 ? 48.469 17.299 -26.906 1.00 91.00 1192 THR A C 1
ATOM 8981 O O . THR A 1 1192 ? 47.304 17.190 -27.285 1.00 91.00 1192 THR A O 1
ATOM 8984 N N . GLU A 1 1193 ? 49.285 18.244 -27.379 1.00 92.44 1193 GLU A N 1
ATOM 8985 C CA . GLU A 1 1193 ? 48.892 19.241 -28.384 1.00 92.44 1193 GLU A CA 1
ATOM 8986 C C . GLU A 1 1193 ? 48.484 18.591 -29.716 1.00 92.44 1193 GLU A C 1
ATOM 8988 O O . GLU A 1 1193 ? 47.393 18.836 -30.231 1.00 92.44 1193 GLU A O 1
ATOM 8993 N N . VAL A 1 1194 ? 49.323 17.699 -30.250 1.00 91.56 1194 VAL A N 1
ATOM 8994 C CA . VAL A 1 1194 ? 49.048 16.982 -31.502 1.00 91.56 1194 VAL A CA 1
ATOM 8995 C C . VAL A 1 1194 ? 47.830 16.070 -31.356 1.00 91.56 1194 VAL A C 1
ATOM 8997 O O . VAL A 1 1194 ? 47.034 15.973 -32.287 1.00 91.56 1194 VAL A O 1
ATOM 9000 N N . GLN A 1 1195 ? 47.650 15.413 -30.206 1.00 91.69 1195 GLN A N 1
ATOM 9001 C CA . GLN A 1 1195 ? 46.438 14.638 -29.933 1.00 91.69 1195 GLN A CA 1
ATOM 9002 C C . GLN A 1 1195 ? 45.188 15.516 -29.966 1.00 91.69 1195 GLN A C 1
ATOM 9004 O O . GLN A 1 1195 ? 44.199 15.104 -30.565 1.00 91.69 1195 GLN A O 1
ATOM 9009 N N . ALA A 1 1196 ? 45.225 16.712 -29.373 1.00 90.31 1196 ALA A N 1
ATOM 9010 C CA . ALA A 1 1196 ? 44.105 17.649 -29.415 1.00 90.31 1196 ALA A CA 1
ATOM 9011 C C . ALA A 1 1196 ? 43.808 18.130 -30.847 1.00 90.31 1196 ALA A C 1
ATOM 9013 O O . ALA A 1 1196 ? 42.646 18.168 -31.244 1.00 90.31 1196 ALA A O 1
ATOM 9014 N N . ALA A 1 1197 ? 44.840 18.417 -31.647 1.00 90.62 1197 ALA A N 1
ATOM 9015 C CA . ALA A 1 1197 ? 44.678 18.807 -33.048 1.00 90.62 1197 ALA A CA 1
ATOM 9016 C C . ALA A 1 1197 ? 44.065 17.681 -33.900 1.00 90.62 1197 ALA A C 1
ATOM 9018 O O . ALA A 1 1197 ? 43.081 17.904 -34.597 1.00 90.62 1197 ALA A O 1
ATOM 9019 N N . VAL A 1 1198 ? 44.587 16.452 -33.792 1.00 91.06 1198 VAL A N 1
ATOM 9020 C CA . VAL A 1 1198 ? 44.035 15.276 -34.495 1.00 91.06 1198 VAL A CA 1
ATOM 9021 C C . VAL A 1 1198 ? 42.609 14.972 -34.028 1.00 91.06 1198 VAL A C 1
ATOM 9023 O O . VAL A 1 1198 ? 41.766 14.585 -34.833 1.00 91.06 1198 VAL A O 1
ATOM 9026 N N . ALA A 1 1199 ? 42.317 15.158 -32.739 1.00 87.19 1199 ALA A N 1
ATOM 9027 C CA . ALA A 1 1199 ? 40.969 15.009 -32.206 1.00 87.19 1199 ALA A CA 1
ATOM 9028 C C . ALA A 1 1199 ? 39.994 16.017 -32.825 1.00 87.19 1199 ALA A C 1
ATOM 9030 O O . ALA A 1 1199 ? 38.886 15.630 -33.192 1.00 87.19 1199 ALA A O 1
ATOM 9031 N N . GLN A 1 1200 ? 40.410 17.278 -32.968 1.00 87.00 1200 GLN A N 1
ATOM 9032 C CA . GLN A 1 1200 ? 39.602 18.316 -33.601 1.00 87.00 1200 GLN A CA 1
ATOM 9033 C C . GLN A 1 1200 ? 39.394 18.034 -35.093 1.00 87.00 1200 GLN A C 1
ATOM 9035 O O . GLN A 1 1200 ? 38.256 18.029 -35.543 1.00 87.00 1200 GLN A O 1
ATOM 9040 N N . GLU A 1 1201 ? 40.458 17.694 -35.832 1.00 89.62 1201 GLU A N 1
ATOM 9041 C CA . GLU A 1 1201 ? 40.363 17.292 -37.246 1.00 89.62 1201 GLU A CA 1
ATOM 9042 C C . GLU A 1 1201 ? 39.382 16.126 -37.438 1.00 89.62 1201 GLU A C 1
ATOM 9044 O O . GLU A 1 1201 ? 38.591 16.109 -38.381 1.00 89.62 1201 GLU A O 1
ATOM 9049 N N . PHE A 1 1202 ? 39.412 15.146 -36.532 1.00 88.06 1202 PHE A N 1
ATOM 9050 C CA . PHE A 1 1202 ? 38.480 14.028 -36.563 1.00 88.06 1202 PHE A CA 1
ATOM 9051 C C . PHE A 1 1202 ? 37.031 14.486 -36.342 1.00 88.06 1202 PHE A C 1
ATOM 9053 O O . PHE A 1 1202 ? 36.152 14.093 -37.111 1.00 88.06 1202 PHE A O 1
ATOM 9060 N N . ASP A 1 1203 ? 36.771 15.301 -35.317 1.00 83.38 1203 ASP A N 1
ATOM 9061 C CA . ASP A 1 1203 ? 35.426 15.805 -35.009 1.00 83.38 1203 ASP A CA 1
ATOM 9062 C C . ASP A 1 1203 ? 34.885 16.730 -36.124 1.00 83.38 1203 ASP A C 1
ATOM 9064 O O . ASP A 1 1203 ? 33.681 16.714 -36.385 1.00 83.38 1203 ASP A O 1
ATOM 9068 N N . ASP A 1 1204 ? 35.753 17.472 -36.821 1.00 84.75 1204 ASP A N 1
ATOM 9069 C CA . ASP A 1 1204 ? 35.388 18.356 -37.941 1.00 84.75 1204 ASP A CA 1
ATOM 9070 C C . ASP A 1 1204 ? 34.964 17.578 -39.203 1.00 84.75 1204 ASP A C 1
ATOM 9072 O O . ASP A 1 1204 ? 34.188 18.081 -40.013 1.00 84.75 1204 ASP A O 1
ATOM 9076 N N . ILE A 1 1205 ? 35.439 16.337 -39.374 1.00 86.00 1205 ILE A N 1
ATOM 9077 C CA . ILE A 1 1205 ? 35.024 15.444 -40.472 1.00 86.00 1205 ILE A CA 1
ATOM 9078 C C . ILE A 1 1205 ? 33.712 14.718 -40.135 1.00 86.00 1205 ILE A C 1
ATOM 9080 O O . ILE A 1 1205 ? 32.884 14.464 -41.015 1.00 86.00 1205 ILE A O 1
ATOM 9084 N N . HIS A 1 1206 ? 33.525 14.336 -38.871 1.00 83.69 1206 HIS A N 1
ATOM 9085 C CA . HIS A 1 1206 ? 32.424 13.475 -38.436 1.00 83.69 1206 HIS A CA 1
ATOM 9086 C C . HIS A 1 1206 ? 31.266 14.300 -37.859 1.00 83.69 1206 HIS A C 1
ATOM 9088 O O . HIS A 1 1206 ? 31.015 14.320 -36.650 1.00 83.69 1206 HIS A O 1
ATOM 9094 N N . THR A 1 1207 ? 30.552 14.984 -38.756 1.00 85.62 1207 THR A N 1
ATOM 9095 C CA . THR A 1 1207 ? 29.418 15.859 -38.429 1.00 85.62 1207 THR A CA 1
ATOM 9096 C C . THR A 1 1207 ? 28.060 15.249 -38.808 1.00 85.62 1207 THR A C 1
ATOM 9098 O O . THR A 1 1207 ? 27.975 14.210 -39.468 1.00 85.62 1207 THR A O 1
ATOM 9101 N N . VAL A 1 1208 ? 26.964 15.891 -38.387 1.00 86.94 1208 VAL A N 1
ATOM 9102 C CA . VAL A 1 1208 ? 25.600 15.465 -38.756 1.00 86.94 1208 VAL A CA 1
ATOM 9103 C C . VAL A 1 1208 ? 25.276 15.752 -40.223 1.00 86.94 1208 VAL A C 1
ATOM 9105 O O . VAL A 1 1208 ? 24.551 14.980 -40.839 1.00 86.94 1208 VAL A O 1
ATOM 9108 N N . GLU A 1 1209 ? 25.876 16.782 -40.819 1.00 89.38 1209 GLU A N 1
ATOM 9109 C CA . GLU A 1 1209 ? 25.786 17.070 -42.256 1.00 89.38 1209 GLU A CA 1
ATOM 9110 C C . GLU A 1 1209 ? 26.385 15.917 -43.059 1.00 89.38 1209 GLU A C 1
ATOM 9112 O O . GLU A 1 1209 ? 25.758 15.406 -43.986 1.00 89.38 1209 GLU A O 1
ATOM 9117 N N . ARG A 1 1210 ? 27.548 15.410 -42.630 1.00 88.94 1210 ARG A N 1
ATOM 9118 C CA . ARG A 1 1210 ? 28.133 14.212 -43.231 1.00 88.94 1210 ARG A CA 1
ATOM 9119 C C . ARG A 1 1210 ? 27.226 12.994 -43.063 1.00 88.94 1210 ARG A C 1
ATOM 9121 O O . ARG A 1 1210 ? 27.094 12.207 -43.997 1.00 88.94 1210 ARG A O 1
ATOM 9128 N N . ALA A 1 1211 ? 26.603 12.829 -41.893 1.00 88.06 1211 ALA A N 1
ATOM 9129 C CA . ALA A 1 1211 ? 25.657 11.741 -41.646 1.00 88.06 1211 ALA A CA 1
ATOM 9130 C C . ALA A 1 1211 ? 24.427 11.813 -42.572 1.00 88.06 1211 ALA A C 1
ATOM 9132 O O . ALA A 1 1211 ? 23.944 10.770 -43.013 1.00 88.06 1211 ALA A O 1
ATOM 9133 N N . LEU A 1 1212 ? 23.957 13.020 -42.902 1.00 90.69 1212 LEU A N 1
ATOM 9134 C CA . LEU A 1 1212 ? 22.875 13.251 -43.860 1.00 90.69 1212 LEU A CA 1
ATOM 9135 C C . LEU A 1 1212 ? 23.312 12.888 -45.286 1.00 90.69 1212 LEU A C 1
ATOM 9137 O O . LEU A 1 1212 ? 22.618 12.141 -45.970 1.00 90.69 1212 LEU A O 1
ATOM 9141 N N . GLU A 1 1213 ? 24.494 13.342 -45.718 1.00 91.62 1213 GLU A N 1
ATOM 9142 C CA . GLU A 1 1213 ? 25.042 13.044 -47.052 1.00 91.62 1213 GLU A CA 1
ATOM 9143 C C . GLU A 1 1213 ? 25.174 11.542 -47.331 1.00 91.62 1213 GLU A C 1
ATOM 9145 O O . GLU A 1 1213 ? 24.964 11.095 -48.458 1.00 91.62 1213 GLU A O 1
ATOM 9150 N N . VAL A 1 1214 ? 25.547 10.758 -46.314 1.00 90.38 1214 VAL A N 1
ATOM 9151 C CA . VAL A 1 1214 ? 25.697 9.299 -46.438 1.00 90.38 1214 VAL A CA 1
ATOM 9152 C C . VAL A 1 1214 ? 24.392 8.533 -46.180 1.00 90.38 1214 VAL A C 1
ATOM 9154 O O . VAL A 1 1214 ? 24.393 7.306 -46.253 1.00 90.38 1214 VAL A O 1
ATOM 9157 N N . GLY A 1 1215 ? 23.288 9.230 -45.886 1.00 87.12 1215 GLY A N 1
ATOM 9158 C CA . GLY A 1 1215 ? 21.960 8.646 -45.662 1.00 87.12 1215 GLY A CA 1
ATOM 9159 C C . GLY A 1 1215 ? 21.752 7.994 -44.290 1.00 87.12 1215 GLY A C 1
ATOM 9160 O O . GLY A 1 1215 ? 20.768 7.276 -44.094 1.00 87.12 1215 GLY A O 1
ATOM 9161 N N . SER A 1 1216 ? 22.661 8.231 -43.339 1.00 86.81 1216 SER A N 1
ATOM 9162 C CA . SER A 1 1216 ? 22.570 7.721 -41.964 1.00 86.81 1216 SER A CA 1
ATOM 9163 C C . SER A 1 1216 ? 21.497 8.429 -41.131 1.00 86.81 1216 SER A C 1
ATOM 9165 O O . SER A 1 1216 ? 21.017 7.836 -40.166 1.00 86.81 1216 SER A O 1
ATOM 9167 N N . ILE A 1 1217 ? 21.143 9.668 -41.488 1.00 89.88 1217 ILE A N 1
ATOM 9168 C CA . ILE A 1 1217 ? 20.010 10.440 -40.950 1.00 89.88 1217 ILE A CA 1
ATOM 9169 C C . ILE A 1 1217 ? 19.174 10.997 -42.116 1.00 89.88 1217 ILE A C 1
ATOM 9171 O O . ILE A 1 1217 ? 19.693 11.131 -43.223 1.00 89.88 1217 ILE A O 1
ATOM 9175 N N . ASP A 1 1218 ? 17.903 11.315 -41.875 1.00 91.75 1218 ASP A N 1
ATOM 9176 C CA . ASP A 1 1218 ? 16.956 11.842 -42.871 1.00 91.75 1218 ASP A CA 1
ATOM 9177 C C . ASP A 1 1218 ? 16.914 13.371 -42.909 1.00 91.75 1218 ASP A C 1
ATOM 9179 O O . ASP A 1 1218 ? 16.815 13.969 -43.981 1.00 91.75 1218 ASP A O 1
ATOM 9183 N N . HIS A 1 1219 ? 16.984 14.009 -41.736 1.00 94.19 1219 HIS A N 1
ATOM 9184 C CA . HIS A 1 1219 ? 16.730 15.442 -41.594 1.00 94.19 1219 HIS A CA 1
ATOM 9185 C C . HIS A 1 1219 ? 17.653 16.111 -40.568 1.00 94.19 1219 HIS A C 1
ATOM 9187 O O . HIS A 1 1219 ? 17.992 15.531 -39.534 1.00 94.19 1219 HIS A O 1
ATOM 9193 N N . ILE A 1 1220 ? 18.003 17.371 -40.836 1.00 94.81 1220 ILE A N 1
ATOM 9194 C CA . ILE A 1 1220 ? 18.581 18.296 -39.854 1.00 94.81 1220 ILE A CA 1
ATOM 9195 C C . ILE A 1 1220 ? 17.524 19.358 -39.560 1.00 94.81 1220 ILE A C 1
ATOM 9197 O O . ILE A 1 1220 ? 16.974 19.950 -40.487 1.00 94.81 1220 ILE A O 1
ATOM 9201 N N . VAL A 1 1221 ? 17.220 19.563 -38.281 1.00 95.06 1221 VAL A N 1
ATOM 9202 C CA . VAL A 1 1221 ? 16.104 20.398 -37.819 1.00 95.06 1221 VAL A CA 1
ATOM 9203 C C . VAL A 1 1221 ? 16.640 21.511 -36.928 1.00 95.06 1221 VAL A C 1
ATOM 9205 O O . VAL A 1 1221 ? 17.517 21.282 -36.090 1.00 95.06 1221 VAL A O 1
ATOM 9208 N N . THR A 1 1222 ? 16.127 22.727 -37.095 1.00 94.56 1222 THR A N 1
ATOM 9209 C CA . THR A 1 1222 ? 16.482 23.838 -36.208 1.00 94.56 1222 THR A CA 1
ATOM 9210 C C . THR A 1 1222 ? 15.828 23.641 -34.831 1.00 94.56 1222 THR A C 1
ATOM 9212 O O . THR A 1 1222 ? 14.796 22.973 -34.718 1.00 94.56 1222 THR A O 1
ATOM 9215 N N . PRO A 1 1223 ? 16.377 24.218 -33.749 1.00 92.69 1223 PRO A N 1
ATOM 9216 C CA . PRO A 1 1223 ? 15.747 24.130 -32.432 1.00 92.69 1223 PRO A CA 1
ATOM 9217 C C . PRO A 1 1223 ? 14.308 24.668 -32.384 1.00 92.69 1223 PRO A C 1
ATOM 9219 O O . PRO A 1 1223 ? 13.488 24.111 -31.657 1.00 92.69 1223 PRO A O 1
ATOM 9222 N N . THR A 1 1224 ? 13.994 25.714 -33.155 1.00 93.44 1224 THR A N 1
ATOM 9223 C CA . THR A 1 1224 ? 12.653 26.319 -33.225 1.00 93.44 1224 THR A CA 1
ATOM 9224 C C . THR A 1 1224 ? 11.652 25.407 -33.936 1.00 93.44 1224 THR A C 1
ATOM 9226 O O . THR A 1 1224 ? 10.501 25.320 -33.519 1.00 93.44 1224 THR A O 1
ATOM 9229 N N . ASP A 1 1225 ? 12.106 24.661 -34.949 1.00 94.44 1225 ASP A N 1
ATOM 9230 C CA . ASP A 1 1225 ? 11.259 23.773 -35.757 1.00 94.44 1225 ASP A CA 1
ATOM 9231 C C . ASP A 1 1225 ? 11.149 22.351 -35.182 1.00 94.44 1225 ASP A C 1
ATOM 9233 O O . ASP A 1 1225 ? 10.464 21.502 -35.756 1.00 94.44 1225 ASP A O 1
ATOM 9237 N N . LEU A 1 1226 ? 11.791 22.065 -34.040 1.00 95.44 1226 LEU A N 1
ATOM 9238 C CA . LEU A 1 1226 ? 11.835 20.716 -33.471 1.00 95.44 1226 LEU A CA 1
ATOM 9239 C C . LEU A 1 1226 ? 10.436 20.170 -33.149 1.00 95.44 1226 LEU A C 1
ATOM 9241 O O . LEU A 1 1226 ? 10.109 19.060 -33.563 1.00 95.44 1226 LEU A O 1
ATOM 9245 N N . ARG A 1 1227 ? 9.591 20.926 -32.435 1.00 95.38 1227 ARG A N 1
ATOM 9246 C CA . ARG A 1 1227 ? 8.217 20.489 -32.111 1.00 95.38 1227 ARG A CA 1
ATOM 9247 C C . ARG A 1 1227 ? 7.367 20.278 -33.379 1.00 95.38 1227 ARG A C 1
ATOM 9249 O O . ARG A 1 1227 ? 6.846 19.169 -33.519 1.00 95.38 1227 ARG A O 1
ATOM 9256 N N . PRO A 1 1228 ? 7.272 21.249 -34.312 1.00 95.19 1228 PRO A N 1
ATOM 9257 C CA . PRO A 1 1228 ? 6.570 21.061 -35.585 1.00 95.19 1228 PRO A CA 1
ATOM 9258 C C . PRO A 1 1228 ? 7.044 19.831 -36.359 1.00 95.19 1228 PRO A C 1
ATOM 9260 O O . PRO A 1 1228 ? 6.235 19.043 -36.849 1.00 95.19 1228 PRO A O 1
ATOM 9263 N N . TYR A 1 1229 ? 8.362 19.625 -36.430 1.00 95.88 1229 TYR A N 1
ATOM 9264 C CA . TYR A 1 1229 ? 8.945 18.485 -37.124 1.00 95.88 1229 TYR A CA 1
ATOM 9265 C C . TYR A 1 1229 ? 8.532 17.153 -36.492 1.00 95.88 1229 TYR A C 1
ATOM 9267 O O . TYR A 1 1229 ? 8.106 16.255 -37.218 1.00 95.88 1229 TYR A O 1
ATOM 9275 N N . LEU A 1 1230 ? 8.625 17.021 -35.163 1.00 96.19 1230 LEU A N 1
ATOM 9276 C CA . LEU A 1 1230 ? 8.259 15.784 -34.467 1.00 96.19 1230 LEU A CA 1
ATOM 9277 C C . LEU A 1 1230 ? 6.772 15.448 -34.664 1.00 96.19 1230 LEU A C 1
ATOM 9279 O O . LEU A 1 1230 ? 6.444 14.292 -34.928 1.00 96.19 1230 LEU A O 1
ATOM 9283 N N . ILE A 1 1231 ? 5.886 16.450 -34.591 1.00 94.62 1231 ILE A N 1
ATOM 9284 C CA . ILE A 1 1231 ? 4.447 16.288 -34.870 1.00 94.62 1231 ILE A CA 1
ATOM 9285 C C . ILE A 1 1231 ? 4.245 15.802 -36.311 1.00 94.62 1231 ILE A C 1
ATOM 9287 O O . ILE A 1 1231 ? 3.558 14.806 -36.545 1.00 94.62 1231 ILE A O 1
ATOM 9291 N N . GLY A 1 1232 ? 4.898 16.455 -37.276 1.00 93.56 1232 GLY A N 1
ATOM 9292 C CA . GLY A 1 1232 ? 4.831 16.071 -38.683 1.00 93.56 1232 GLY A CA 1
ATOM 9293 C C . GLY A 1 1232 ? 5.373 14.663 -38.954 1.00 93.56 1232 GLY A C 1
ATOM 9294 O O . GLY A 1 1232 ? 4.779 13.929 -39.737 1.00 93.56 1232 GLY A O 1
ATOM 9295 N N . ALA A 1 1233 ? 6.469 14.259 -38.306 1.00 93.62 1233 ALA A N 1
ATOM 9296 C CA . ALA A 1 1233 ? 7.064 12.928 -38.450 1.00 93.62 1233 ALA A CA 1
ATOM 9297 C C . ALA A 1 1233 ? 6.142 11.829 -37.906 1.00 93.62 1233 ALA A C 1
ATOM 9299 O O . ALA A 1 1233 ? 5.929 10.810 -38.565 1.00 93.62 1233 ALA A O 1
ATOM 9300 N N . VAL A 1 1234 ? 5.520 12.063 -36.745 1.00 92.00 1234 VAL A N 1
ATOM 9301 C CA . VAL A 1 1234 ? 4.492 11.165 -36.198 1.00 92.00 1234 VAL A CA 1
ATOM 9302 C C . VAL A 1 1234 ? 3.309 11.046 -37.160 1.00 92.00 1234 VAL A C 1
ATOM 9304 O O . VAL A 1 1234 ? 2.885 9.932 -37.464 1.00 92.00 1234 VAL A O 1
ATOM 9307 N N . SER A 1 1235 ? 2.820 12.175 -37.678 1.00 89.75 1235 SER A N 1
ATOM 9308 C CA . SER A 1 1235 ? 1.700 12.218 -38.622 1.00 89.75 1235 SER A CA 1
ATOM 9309 C C . SER A 1 1235 ? 1.992 11.430 -39.910 1.00 89.75 1235 SER A C 1
ATOM 9311 O O . SER A 1 1235 ? 1.278 10.476 -40.226 1.00 89.75 1235 SER A O 1
ATOM 9313 N N . ARG A 1 1236 ? 3.113 11.724 -40.589 1.00 90.38 1236 ARG A N 1
ATOM 9314 C CA . ARG A 1 1236 ? 3.565 11.001 -41.797 1.00 90.38 1236 ARG A CA 1
ATOM 9315 C C . ARG A 1 1236 ? 3.728 9.504 -41.544 1.00 90.38 1236 ARG A C 1
ATOM 9317 O O . ARG A 1 1236 ? 3.350 8.670 -42.366 1.00 90.38 1236 ARG A O 1
ATOM 9324 N N . GLY A 1 1237 ? 4.311 9.146 -40.403 1.00 88.12 1237 GLY A N 1
ATOM 9325 C CA . GLY A 1 1237 ? 4.522 7.757 -40.026 1.00 88.12 1237 GLY A CA 1
ATOM 9326 C C . GLY A 1 1237 ? 3.211 6.989 -39.809 1.00 88.12 1237 GLY A C 1
ATOM 9327 O O . GLY A 1 1237 ? 3.096 5.831 -40.229 1.00 88.12 1237 GLY A O 1
ATOM 9328 N N . LEU A 1 1238 ? 2.206 7.630 -39.205 1.00 85.81 1238 LEU A N 1
ATOM 9329 C CA . LEU A 1 1238 ? 0.861 7.067 -39.051 1.00 85.81 1238 LEU A CA 1
ATOM 9330 C C . LEU A 1 1238 ? 0.163 6.887 -40.407 1.00 85.81 1238 LEU A C 1
ATOM 9332 O O . LEU A 1 1238 ? -0.390 5.812 -40.654 1.00 85.81 1238 LEU A O 1
ATOM 9336 N N . GLU A 1 1239 ? 0.234 7.872 -41.306 1.00 82.69 1239 GLU A N 1
ATOM 9337 C CA . GLU A 1 1239 ? -0.319 7.771 -42.668 1.00 82.69 1239 GLU A CA 1
ATOM 9338 C C . GLU A 1 1239 ? 0.268 6.575 -43.428 1.00 82.69 1239 GLU A C 1
ATOM 9340 O O . GLU A 1 1239 ? -0.475 5.705 -43.890 1.00 82.69 1239 GLU A O 1
ATOM 9345 N N . ASN A 1 1240 ? 1.601 6.474 -43.469 1.00 78.50 1240 ASN A N 1
ATOM 9346 C CA . ASN A 1 1240 ? 2.315 5.398 -44.160 1.00 78.50 1240 ASN A CA 1
ATOM 9347 C C . ASN A 1 1240 ? 1.926 4.008 -43.627 1.00 78.50 1240 ASN A C 1
ATOM 9349 O O . ASN A 1 1240 ? 1.715 3.067 -44.399 1.00 78.50 1240 ASN A O 1
ATOM 9353 N N . THR A 1 1241 ? 1.777 3.878 -42.306 1.00 72.69 1241 THR A N 1
ATOM 9354 C CA . THR A 1 1241 ? 1.379 2.618 -41.654 1.00 72.69 1241 THR A CA 1
ATOM 9355 C C . THR A 1 1241 ? -0.081 2.252 -41.965 1.00 72.69 1241 THR A C 1
ATOM 9357 O O . THR A 1 1241 ? -0.416 1.078 -42.155 1.00 72.69 1241 THR A O 1
ATOM 9360 N N . SER A 1 1242 ? -0.956 3.253 -42.082 1.00 66.19 1242 SER A N 1
ATOM 9361 C CA . SER A 1 1242 ? -2.381 3.079 -42.394 1.00 66.19 1242 SER A CA 1
ATOM 9362 C C . SER A 1 1242 ? -2.603 2.557 -43.810 1.00 66.19 1242 SER A C 1
ATOM 9364 O O . SER A 1 1242 ? -3.303 1.563 -44.013 1.00 66.19 1242 SER A O 1
ATOM 9366 N N . THR A 1 1243 ? -1.922 3.160 -44.787 1.00 56.50 1243 THR A N 1
ATOM 9367 C CA . THR A 1 1243 ? -1.996 2.755 -46.199 1.00 56.50 1243 THR A CA 1
ATOM 9368 C C . THR A 1 1243 ? -1.510 1.328 -46.458 1.00 56.50 1243 THR A C 1
ATOM 9370 O O . THR A 1 1243 ? -1.982 0.690 -47.395 1.00 56.50 1243 THR A O 1
ATOM 9373 N N . MET A 1 1244 ? -0.603 0.796 -45.632 1.00 49.56 1244 MET A N 1
ATOM 9374 C CA . MET A 1 1244 ? -0.080 -0.569 -45.783 1.00 49.56 1244 MET A CA 1
ATOM 9375 C C . MET A 1 1244 ? -0.916 -1.641 -45.069 1.00 49.56 1244 MET A C 1
ATOM 9377 O O . MET A 1 1244 ? -0.853 -2.806 -45.455 1.00 49.56 1244 MET A O 1
ATOM 9381 N N . THR A 1 1245 ? -1.691 -1.275 -44.042 1.00 50.38 1245 THR A N 1
ATOM 9382 C CA . THR A 1 1245 ? -2.484 -2.225 -43.233 1.00 50.38 1245 THR A CA 1
ATOM 9383 C C . THR A 1 1245 ? -3.941 -2.355 -43.683 1.00 50.38 1245 THR A C 1
ATOM 9385 O O . THR A 1 1245 ? -4.624 -3.276 -43.246 1.00 50.38 1245 THR A O 1
ATOM 9388 N N . GLY A 1 1246 ? -4.418 -1.478 -44.577 1.00 39.25 1246 GLY A N 1
ATOM 9389 C CA . GLY A 1 1246 ? -5.805 -1.490 -45.062 1.00 39.25 1246 GLY A CA 1
ATOM 9390 C C . GLY A 1 1246 ? -6.828 -0.990 -44.034 1.00 39.25 1246 GLY A C 1
ATOM 9391 O O . GLY A 1 1246 ? -8.023 -1.219 -44.202 1.00 39.25 1246 GLY A O 1
ATOM 9392 N N . THR A 1 1247 ? -6.365 -0.320 -42.976 1.00 44.34 1247 THR A N 1
ATOM 9393 C CA . THR A 1 1247 ? -7.198 0.212 -41.889 1.00 44.34 1247 THR A CA 1
ATOM 9394 C C . THR A 1 1247 ? -7.464 1.701 -42.147 1.00 44.34 1247 THR A C 1
ATOM 9396 O O . THR A 1 1247 ? -6.524 2.494 -42.152 1.00 44.34 1247 THR A O 1
ATOM 9399 N N . GLU A 1 1248 ? -8.720 2.097 -42.390 1.00 37.78 1248 GLU A N 1
ATOM 9400 C CA . GLU A 1 1248 ? -9.117 3.514 -42.463 1.00 37.78 1248 GLU A CA 1
ATOM 9401 C C . GLU A 1 1248 ? -9.201 4.095 -41.045 1.00 37.78 1248 GLU A C 1
ATOM 9403 O O . GLU A 1 1248 ? -10.096 3.762 -40.269 1.00 37.78 1248 GLU A O 1
ATOM 9408 N N . TYR A 1 1249 ? -8.259 4.966 -40.692 1.00 46.12 1249 TYR A N 1
ATOM 9409 C CA . TYR A 1 1249 ? -8.311 5.733 -39.450 1.00 46.12 1249 TYR A CA 1
ATOM 9410 C C . TYR A 1 1249 ? -9.089 7.038 -39.687 1.00 46.12 1249 TYR A C 1
ATOM 9412 O O . TYR A 1 1249 ? -9.027 7.585 -40.793 1.00 46.12 1249 TYR A O 1
ATOM 9420 N N . PRO A 1 1250 ? -9.776 7.599 -38.673 1.00 44.41 1250 PRO A N 1
ATOM 9421 C CA . PRO A 1 1250 ? -10.358 8.940 -38.734 1.00 44.41 1250 PRO A CA 1
ATOM 9422 C C . PRO A 1 1250 ? -9.242 10.004 -38.709 1.00 44.41 1250 PRO A C 1
ATOM 9424 O O . PRO A 1 1250 ? -9.082 10.765 -37.764 1.00 44.41 1250 PRO A O 1
ATOM 9427 N N . LEU A 1 1251 ? -8.427 10.029 -39.763 1.00 46.88 1251 LEU A N 1
ATOM 9428 C CA . LEU A 1 1251 ? -7.263 10.897 -39.961 1.00 46.88 1251 LEU A CA 1
ATOM 9429 C C . LEU A 1 1251 ? -7.661 12.326 -40.373 1.00 46.88 1251 LEU A C 1
ATOM 9431 O O . LEU A 1 1251 ? -6.832 13.229 -40.391 1.00 46.88 1251 LEU A O 1
ATOM 9435 N N . THR A 1 1252 ? -8.933 12.564 -40.708 1.00 42.44 1252 THR A N 1
ATOM 9436 C CA . THR A 1 1252 ? -9.370 13.760 -41.446 1.00 42.44 1252 THR A CA 1
ATOM 9437 C C . THR A 1 1252 ? -9.433 15.070 -40.656 1.00 42.44 1252 THR A C 1
ATOM 9439 O O . THR A 1 1252 ? -9.473 16.118 -41.299 1.00 42.44 1252 THR A O 1
ATOM 9442 N N . GLU A 1 1253 ? -9.453 15.059 -39.317 1.00 43.22 1253 GLU A N 1
ATOM 9443 C CA . GLU A 1 1253 ? -9.453 16.299 -38.508 1.00 43.22 1253 GLU A CA 1
ATOM 9444 C C . GLU A 1 1253 ? -8.053 16.703 -38.028 1.00 43.22 1253 GLU A C 1
ATOM 9446 O O . GLU A 1 1253 ? -7.679 17.863 -38.198 1.00 43.22 1253 GLU A O 1
ATOM 9451 N N . GLY A 1 1254 ? -7.245 15.760 -37.528 1.00 42.69 1254 GLY A N 1
ATOM 9452 C CA . GLY A 1 1254 ? -5.865 16.038 -37.107 1.00 42.69 1254 GLY A CA 1
ATOM 9453 C C . GLY A 1 1254 ? -4.967 16.505 -38.259 1.00 42.69 1254 GLY A C 1
ATOM 9454 O O . GLY A 1 1254 ? -4.219 17.464 -38.100 1.00 42.69 1254 GLY A O 1
ATOM 9455 N N . LEU A 1 1255 ? -5.119 15.914 -39.452 1.00 42.81 1255 LEU A N 1
ATOM 9456 C CA . LEU A 1 1255 ? -4.369 16.283 -40.665 1.00 42.81 1255 LEU A CA 1
ATOM 9457 C C . LEU A 1 1255 ? -4.769 17.627 -41.293 1.00 42.81 1255 LEU A C 1
ATOM 9459 O O . LEU A 1 1255 ? -4.085 18.109 -42.188 1.00 42.81 1255 LEU A O 1
ATOM 9463 N N . ARG A 1 1256 ? -5.903 18.224 -40.898 1.00 45.12 1256 ARG A N 1
ATOM 9464 C CA . ARG A 1 1256 ? -6.269 19.583 -41.343 1.00 45.12 1256 ARG A CA 1
ATOM 9465 C C . ARG A 1 1256 ? -5.668 20.668 -40.450 1.00 45.12 1256 ARG A C 1
ATOM 9467 O O . ARG A 1 1256 ? -5.693 21.833 -40.842 1.00 45.12 1256 ARG A O 1
ATOM 9474 N N . HIS A 1 1257 ? -5.202 20.294 -39.257 1.00 42.28 1257 HIS A N 1
ATOM 9475 C CA . HIS A 1 1257 ? -4.715 21.207 -38.225 1.00 42.28 1257 HIS A CA 1
ATOM 9476 C C . HIS A 1 1257 ? -3.203 21.123 -37.974 1.00 42.28 1257 HIS A C 1
ATOM 9478 O O . HIS A 1 1257 ? -2.633 22.131 -37.557 1.00 42.28 1257 HIS A O 1
ATOM 9484 N N . ALA A 1 1258 ? -2.578 19.964 -38.209 1.00 34.53 1258 ALA A N 1
ATOM 9485 C CA . ALA A 1 1258 ? -1.124 19.796 -38.298 1.00 34.53 1258 ALA A CA 1
ATOM 9486 C C . ALA A 1 1258 ? -0.643 20.052 -39.730 1.00 34.53 1258 ALA A C 1
ATOM 9488 O O . ALA A 1 1258 ? 0.469 20.608 -39.874 1.00 34.53 1258 ALA A O 1
#

pLDDT: mean 82.86, std 12.92, range [31.72, 98.69]